Protein AF-0000000077439573 (afdb_homodimer)

Radius of gyration: 37.82 Å; Cα contacts (8 Å, |Δi|>4): 2396; chains: 2; bounding box: 110×99×120 Å

Structure (mmCIF, N/CA/C/O backbone):
data_AF-0000000077439573-model_v1
#
loop_
_entity.id
_entity.type
_entity.pdbx_description
1 polymer 'Pyruvate kinase'
#
loop_
_atom_site.group_PDB
_atom_site.id
_atom_site.type_symbol
_atom_site.label_atom_id
_atom_site.label_alt_id
_atom_site.label_comp_id
_atom_site.label_asym_id
_atom_site.label_entity_id
_atom_site.label_seq_id
_atom_site.pdbx_PDB_ins_code
_atom_site.Cartn_x
_atom_site.Cartn_y
_atom_site.Cartn_z
_atom_site.occupancy
_atom_site.B_iso_or_equiv
_atom_site.auth_seq_id
_atom_site.auth_comp_id
_atom_site.auth_asym_id
_atom_site.auth_atom_id
_atom_site.pdbx_PDB_model_num
ATOM 1 N N . MET A 1 1 ? 29.203 22.547 75.438 1 14.34 1 MET A N 1
ATOM 2 C CA . MET A 1 1 ? 29.078 21.984 76.75 1 14.34 1 MET A CA 1
ATOM 3 C C . MET A 1 1 ? 28.984 20.453 76.688 1 14.34 1 MET A C 1
ATOM 5 O O . MET A 1 1 ? 28.531 19.906 75.688 1 14.34 1 MET A O 1
ATOM 9 N N . ALA A 1 2 ? 29.172 19.672 77.875 1 13.87 2 ALA A N 1
ATOM 10 C CA . ALA A 1 2 ? 29.891 18.531 78.438 1 13.87 2 ALA A CA 1
ATOM 11 C C . ALA A 1 2 ? 29.062 17.266 78.375 1 13.87 2 ALA A C 1
ATOM 13 O O . ALA A 1 2 ? 29.625 16.156 78.312 1 13.87 2 ALA A O 1
ATOM 14 N N . ALA A 1 3 ? 27.812 17.141 78.438 1 13.88 3 ALA A N 1
ATOM 15 C CA . ALA A 1 3 ? 27.359 16.438 79.625 1 13.88 3 ALA A CA 1
ATOM 16 C C . ALA A 1 3 ? 27.406 14.922 79.438 1 13.88 3 ALA A C 1
ATOM 18 O O . ALA A 1 3 ? 27.344 14.445 78.312 1 13.88 3 ALA A O 1
ATOM 19 N N . SER A 1 4 ? 26.875 14.102 80.375 1 14.15 4 SER A N 1
ATOM 20 C CA . SER A 1 4 ? 27.188 12.969 81.25 1 14.15 4 SER A CA 1
ATOM 21 C C . SER A 1 4 ? 26.812 11.648 80.562 1 14.15 4 SER A C 1
ATOM 23 O O . SER A 1 4 ? 26.078 11.617 79.625 1 14.15 4 SER A O 1
ATOM 25 N N . THR A 1 5 ? 26.297 10.492 81.312 1 14.16 5 THR A N 1
ATOM 26 C CA . THR A 1 5 ? 26.875 9.32 82 1 14.16 5 THR A CA 1
ATOM 27 C C . THR A 1 5 ? 26.25 8.039 81.438 1 14.16 5 THR A C 1
ATOM 29 O O . THR A 1 5 ? 26.969 7.105 81.062 1 14.16 5 THR A O 1
ATOM 32 N N . GLU A 1 6 ? 25.047 7.449 81.938 1 14 6 GLU A N 1
ATOM 33 C CA . GLU A 1 6 ? 24.984 6.312 82.812 1 14 6 GLU A CA 1
ATOM 34 C C . GLU A 1 6 ? 24.781 5.004 82.062 1 14 6 GLU A C 1
ATOM 36 O O . GLU A 1 6 ? 24.281 5.004 80.938 1 14 6 GLU A O 1
ATOM 41 N N . ILE A 1 7 ? 24.766 3.643 82.812 1 14.16 7 ILE A N 1
ATOM 42 C CA . ILE A 1 7 ? 25.359 2.33 83 1 14.16 7 ILE A CA 1
ATOM 43 C C . ILE A 1 7 ? 24.406 1.241 82.562 1 14.16 7 ILE A C 1
ATOM 45 O O . ILE A 1 7 ? 24.812 0.285 81.875 1 14.16 7 ILE A O 1
ATOM 49 N N . ALA A 1 8 ? 23.016 1.072 82.75 1 13.8 8 ALA A N 1
ATOM 50 C CA . ALA A 1 8 ? 22.547 0.055 83.688 1 13.8 8 ALA A CA 1
ATOM 51 C C . ALA A 1 8 ? 22.469 -1.312 83 1 13.8 8 ALA A C 1
ATOM 53 O O . ALA A 1 8 ? 22.281 -1.399 81.812 1 13.8 8 ALA A O 1
ATOM 54 N N . GLY A 1 9 ? 22.219 -2.471 83.875 1 14.18 9 GLY A N 1
ATOM 55 C CA . GLY A 1 9 ? 22.609 -3.805 84.312 1 14.18 9 GLY A CA 1
ATOM 56 C C . GLY A 1 9 ? 21.828 -4.906 83.625 1 14.18 9 GLY A C 1
ATOM 57 O O . GLY A 1 9 ? 22.438 -5.832 83.062 1 14.18 9 GLY A O 1
ATOM 58 N N . LEU A 1 10 ? 20.531 -5.422 84.062 1 14.32 10 LEU A N 1
ATOM 59 C CA . LEU A 1 10 ? 20.312 -6.578 84.875 1 14.32 10 LEU A CA 1
ATOM 60 C C . LEU A 1 10 ? 19.922 -7.805 84.062 1 14.32 10 LEU A C 1
ATOM 62 O O . LEU A 1 10 ? 19.719 -7.711 82.875 1 14.32 10 LEU A O 1
ATOM 66 N N . LEU A 1 11 ? 18.656 -8.523 84.438 1 14.15 11 LEU A N 1
ATOM 67 C CA . LEU A 1 11 ? 18.375 -9.727 85.188 1 14.15 11 LEU A CA 1
ATOM 68 C C . LEU A 1 11 ? 18.094 -10.914 84.25 1 14.15 11 LEU A C 1
ATOM 70 O O . LEU A 1 11 ? 17.859 -10.727 83.062 1 14.15 11 LEU A O 1
ATOM 74 N N . SER A 1 12 ? 16.844 -11.766 84.5 1 14.12 12 SER A N 1
ATOM 75 C CA . SER A 1 12 ? 16.656 -13.031 85.188 1 14.12 12 SER A CA 1
ATOM 76 C C . SER A 1 12 ? 16.438 -14.18 84.188 1 14.12 12 SER A C 1
ATOM 78 O O . SER A 1 12 ? 16.125 -13.953 83.062 1 14.12 12 SER A O 1
ATOM 80 N N . PRO A 1 13 ? 15.492 -15.344 84.688 1 14.51 13 PRO A N 1
ATOM 81 C CA . PRO A 1 13 ? 15.648 -16.75 85.062 1 14.51 13 PRO A CA 1
ATOM 82 C C . PRO A 1 13 ? 15.039 -17.703 84 1 14.51 13 PRO A C 1
ATOM 84 O O . PRO A 1 13 ? 15.656 -18.703 83.625 1 14.51 13 PRO A O 1
ATOM 87 N N . ALA A 1 14 ? 13.703 -17.828 83.625 1 14.16 14 ALA A N 1
ATOM 88 C CA . ALA A 1 14 ? 12.891 -18.891 84.188 1 14.16 14 ALA A CA 1
ATOM 89 C C . ALA A 1 14 ? 13.047 -20.188 83.375 1 14.16 14 ALA A C 1
ATOM 91 O O . ALA A 1 14 ? 13.43 -20.156 82.188 1 14.16 14 ALA A O 1
ATOM 92 N N . PRO A 1 15 ? 11.977 -21.281 83.625 1 14.98 15 PRO A N 1
ATOM 93 C CA . PRO A 1 15 ? 12.07 -22.688 84.062 1 14.98 15 PRO A CA 1
ATOM 94 C C . PRO A 1 15 ? 11.953 -23.672 82.875 1 14.98 15 PRO A C 1
ATOM 96 O O . PRO A 1 15 ? 11.672 -23.25 81.75 1 14.98 15 PRO A O 1
ATOM 99 N N . PRO A 1 16 ? 10.828 -24.766 83 1 14.62 16 PRO A N 1
ATOM 100 C CA . PRO A 1 16 ? 10.898 -26.203 83.312 1 14.62 16 PRO A CA 1
ATOM 101 C C . PRO A 1 16 ? 10.641 -27.078 82.125 1 14.62 16 PRO A C 1
ATOM 103 O O . PRO A 1 16 ? 11.453 -27.969 81.812 1 14.62 16 PRO A O 1
ATOM 106 N N . LEU A 1 17 ? 9.219 -27.578 81.812 1 13.89 17 LEU A N 1
ATOM 107 C CA . LEU A 1 17 ? 8.648 -28.891 82.125 1 13.89 17 LEU A CA 1
ATOM 108 C C . LEU A 1 17 ? 8.695 -29.812 80.938 1 13.89 17 LEU A C 1
ATOM 110 O O . LEU A 1 17 ? 8.828 -29.344 79.812 1 13.89 17 LEU A O 1
ATOM 114 N N . ASP A 1 18 ? 7.531 -30.891 80.812 1 13.84 18 ASP A N 1
ATOM 115 C CA . ASP A 1 18 ? 7.484 -32.344 80.938 1 13.84 18 ASP A CA 1
ATOM 116 C C . ASP A 1 18 ? 7.219 -33.031 79.625 1 13.84 18 ASP A C 1
ATOM 118 O O . ASP A 1 18 ? 7.934 -33.938 79.25 1 13.84 18 ASP A O 1
ATOM 122 N N . ARG A 1 19 ? 5.875 -33.281 79.062 1 13.98 19 ARG A N 1
ATOM 123 C CA . ARG A 1 19 ? 5.117 -34.531 79.188 1 13.98 19 ARG A CA 1
ATOM 124 C C . ARG A 1 19 ? 5.359 -35.406 78 1 13.98 19 ARG A C 1
ATOM 126 O O . ARG A 1 19 ? 5.746 -34.938 76.938 1 13.98 19 ARG A O 1
ATOM 133 N N . THR A 1 20 ? 4.406 -36.719 77.812 1 13.93 20 THR A N 1
ATOM 134 C CA . THR A 1 20 ? 4.5 -38.156 77.688 1 13.93 20 THR A CA 1
ATOM 135 C C . THR A 1 20 ? 4.094 -38.562 76.25 1 13.93 20 THR A C 1
ATOM 137 O O . THR A 1 20 ? 4.812 -39.312 75.562 1 13.93 20 THR A O 1
ATOM 140 N N . ALA A 1 21 ? 2.699 -38.719 75.812 1 13.46 21 ALA A N 1
ATOM 141 C CA . ALA A 1 21 ? 2.057 -40.031 75.812 1 13.46 21 ALA A CA 1
ATOM 142 C C . ALA A 1 21 ? 2.258 -40.688 74.438 1 13.46 21 ALA A C 1
ATOM 144 O O . ALA A 1 21 ? 2.588 -40.031 73.438 1 13.46 21 ALA A O 1
ATOM 145 N N . PHE A 1 22 ? 1.058 -41.781 74 1 13.84 22 PHE A N 1
ATOM 146 C CA . PHE A 1 22 ? 0.924 -43.219 73.75 1 13.84 22 PHE A CA 1
ATOM 147 C C . PHE A 1 22 ? 0.701 -43.5 72.25 1 13.84 22 PHE A C 1
ATOM 149 O O . PHE A 1 22 ? 1.464 -44.25 71.688 1 13.84 22 PHE A O 1
ATOM 156 N N . ALA A 1 23 ? -0.757 -44.094 71.75 1 13.48 23 ALA A N 1
ATOM 157 C CA . ALA A 1 23 ? -1.099 -45.5 71.5 1 13.48 23 ALA A CA 1
ATOM 158 C C . ALA A 1 23 ? -1.087 -45.781 70 1 13.48 23 ALA A C 1
ATOM 160 O O . ALA A 1 23 ? -1.008 -44.875 69.188 1 13.48 23 ALA A O 1
ATOM 161 N N . SER A 1 24 ? -2.475 -46.531 69.375 1 13.65 24 SER A N 1
ATOM 162 C CA . SER A 1 24 ? -2.795 -47.906 69.062 1 13.65 24 SER A CA 1
ATOM 163 C C . SER A 1 24 ? -2.91 -48.094 67.5 1 13.65 24 SER A C 1
ATOM 165 O O . SER A 1 24 ? -3.006 -47.094 66.812 1 13.65 24 SER A O 1
ATOM 167 N N . SER A 1 25 ? -4.008 -49.219 67 1 13.92 25 SER A N 1
ATOM 168 C CA . SER A 1 25 ? -3.992 -50.562 66.375 1 13.92 25 SER A CA 1
ATOM 169 C C . SER A 1 25 ? -4.594 -50.531 65 1 13.92 25 SER A C 1
ATOM 171 O O . SER A 1 25 ? -3.998 -51.062 64 1 13.92 25 SER A O 1
ATOM 173 N N . ARG A 1 26 ? -6.043 -50.344 64.625 1 14.34 26 ARG A N 1
ATOM 174 C CA . ARG A 1 26 ? -6.953 -51.469 64.312 1 14.34 26 ARG A CA 1
ATOM 175 C C . ARG A 1 26 ? -6.945 -51.781 62.844 1 14.34 26 ARG A C 1
ATOM 177 O O . ARG A 1 26 ? -6.52 -50.969 62 1 14.34 26 ARG A O 1
ATOM 184 N N . HIS A 1 27 ? -8.336 -52.625 62.156 1 13.73 27 HIS A N 1
ATOM 185 C CA . HIS A 1 27 ? -8.734 -53.906 61.625 1 13.73 27 HIS A CA 1
ATOM 186 C C . HIS A 1 27 ? -9.109 -53.812 60.156 1 13.73 27 HIS A C 1
ATOM 188 O O . HIS A 1 27 ? -8.547 -54.5 59.312 1 13.73 27 HIS A O 1
ATOM 194 N N . ALA A 1 28 ? -10.672 -54.281 59.625 1 13.45 28 ALA A N 1
ATOM 195 C CA . ALA A 1 28 ? -11.266 -55.5 59.094 1 13.45 28 ALA A CA 1
ATOM 196 C C . ALA A 1 28 ? -11.609 -55.375 57.625 1 13.45 28 ALA A C 1
ATOM 198 O O . ALA A 1 28 ? -11.625 -54.281 57.062 1 13.45 28 ALA A O 1
ATOM 199 N N . SER A 1 29 ? -13.133 -55.844 57.062 1 13.55 29 SER A N 1
ATOM 200 C CA . SER A 1 29 ? -13.695 -57.062 56.438 1 13.55 29 SER A CA 1
ATOM 201 C C . SER A 1 29 ? -14.227 -56.75 55.062 1 13.55 29 SER A C 1
ATOM 203 O O . SER A 1 29 ? -13.773 -57.312 54.062 1 13.55 29 SER A O 1
ATOM 205 N N . ARG A 1 30 ? -15.852 -57 54.562 1 14 30 ARG A N 1
ATOM 206 C CA . ARG A 1 30 ? -16.578 -58.125 53.969 1 14 30 ARG A CA 1
ATOM 207 C C . ARG A 1 30 ? -17.078 -57.75 52.562 1 14 30 ARG A C 1
ATOM 209 O O . ARG A 1 30 ? -16.797 -58.469 51.594 1 14 30 ARG A O 1
ATOM 216 N N . LEU A 1 31 ? -18.719 -57.562 52.156 1 13.57 31 LEU A N 1
ATOM 217 C CA . LEU A 1 31 ? -19.719 -58.469 51.625 1 13.57 31 LEU A CA 1
ATOM 218 C C . LEU A 1 31 ? -20.078 -58.125 50.188 1 13.57 31 LEU A C 1
ATOM 220 O O . LEU A 1 31 ? -19.844 -57 49.75 1 13.57 31 LEU A O 1
ATOM 224 N N . ILE A 1 32 ? -21.578 -58.562 49.469 1 14.79 32 ILE A N 1
ATOM 225 C CA . ILE A 1 32 ? -22.172 -59.531 48.594 1 14.79 32 ILE A CA 1
ATOM 226 C C . ILE A 1 32 ? -22.859 -58.844 47.406 1 14.79 32 ILE A C 1
ATOM 228 O O . ILE A 1 32 ? -22.578 -59.188 46.25 1 14.79 32 ILE A O 1
ATOM 232 N N . SER A 1 33 ? -24.359 -58.5 47.188 1 13.67 33 SER A N 1
ATOM 233 C CA . SER A 1 33 ? -25.438 -59.25 46.562 1 13.67 33 SER A CA 1
ATOM 234 C C . SER A 1 33 ? -25.844 -58.625 45.219 1 13.67 33 SER A C 1
ATOM 236 O O . SER A 1 33 ? -25.438 -57.5 44.906 1 13.67 33 SER A O 1
ATOM 238 N N . THR A 1 34 ? -27.375 -58.344 44.781 1 14.25 34 THR A N 1
ATOM 239 C CA . THR A 1 34 ? -28.438 -59.031 44.031 1 14.25 34 THR A CA 1
ATOM 240 C C . THR A 1 34 ? -28.828 -58.25 42.781 1 14.25 34 THR A C 1
ATOM 242 O O . THR A 1 34 ? -28.781 -58.75 41.688 1 14.25 34 THR A O 1
ATOM 245 N N . ALA A 1 35 ? -30.297 -57.656 42.469 1 14.38 35 ALA A N 1
ATOM 246 C CA . ALA A 1 35 ? -31.484 -58.125 41.719 1 14.38 35 ALA A CA 1
ATOM 247 C C . ALA A 1 35 ? -31.703 -57.25 40.469 1 14.38 35 ALA A C 1
ATOM 249 O O . ALA A 1 35 ? -31.156 -56.156 40.375 1 14.38 35 ALA A O 1
ATOM 250 N N . GLY A 1 36 ? -33.062 -57.219 39.688 1 15.12 36 GLY A N 1
ATOM 251 C CA . GLY A 1 36 ? -33.75 -57.656 38.5 1 15.12 36 GLY A CA 1
ATOM 252 C C . GLY A 1 36 ? -34.188 -56.469 37.625 1 15.12 36 GLY A C 1
ATOM 253 O O . GLY A 1 36 ? -33.906 -56.438 36.438 1 15.12 36 GLY A O 1
ATOM 254 N N . ARG A 1 37 ? -35.312 -55.531 37.906 1 14.12 37 ARG A N 1
ATOM 255 C CA . ARG A 1 37 ? -36.625 -55.5 37.25 1 14.12 37 ARG A CA 1
ATOM 256 C C . ARG A 1 37 ? -36.594 -54.5 36.094 1 14.12 37 ARG A C 1
ATOM 258 O O . ARG A 1 37 ? -35.719 -53.656 36 1 14.12 37 ARG A O 1
ATOM 265 N N . ARG A 1 38 ? -37.969 -53.844 35.594 1 15.3 38 ARG A N 1
ATOM 266 C CA . ARG A 1 38 ? -38.969 -53.812 34.531 1 15.3 38 ARG A CA 1
ATOM 267 C C . ARG A 1 38 ? -38.938 -52.469 33.812 1 15.3 38 ARG A C 1
ATOM 269 O O . ARG A 1 38 ? -38.594 -51.469 34.375 1 15.3 38 ARG A O 1
ATOM 276 N N . HIS A 1 39 ? -39.25 -52.344 32.375 1 15.7 39 HIS A N 1
ATOM 277 C CA . HIS A 1 39 ? -39.062 -51.594 31.141 1 15.7 39 HIS A CA 1
ATOM 278 C C . HIS A 1 39 ? -40.125 -50.531 30.969 1 15.7 39 HIS A C 1
ATOM 280 O O . HIS A 1 39 ? -40.188 -49.844 29.938 1 15.7 39 HIS A O 1
ATOM 286 N N . ARG A 1 40 ? -40.906 -50 31.969 1 14.1 40 ARG A N 1
ATOM 287 C CA . ARG A 1 40 ? -42.25 -49.5 31.641 1 14.1 40 ARG A CA 1
ATOM 288 C C . ARG A 1 40 ? -42.156 -48.344 30.656 1 14.1 40 ARG A C 1
ATOM 290 O O . ARG A 1 40 ? -41.125 -47.688 30.562 1 14.1 40 ARG A O 1
ATOM 297 N N . ALA A 1 41 ? -43.5 -47.688 30.219 1 15.34 41 ALA A N 1
ATOM 298 C CA . ALA A 1 41 ? -44.469 -47.312 29.172 1 15.34 41 ALA A CA 1
ATOM 299 C C . ALA A 1 41 ? -44.5 -45.781 28.984 1 15.34 41 ALA A C 1
ATOM 301 O O . ALA A 1 41 ? -45.156 -45.281 28.062 1 15.34 41 ALA A O 1
ATOM 302 N N . MET A 1 42 ? -43.562 -44.812 29.141 1 13.91 42 MET A N 1
ATOM 303 C CA . MET A 1 42 ? -44.031 -43.469 29.422 1 13.91 42 MET A CA 1
ATOM 304 C C . MET A 1 42 ? -44.625 -42.812 28.188 1 13.91 42 MET A C 1
ATOM 306 O O . MET A 1 42 ? -43.969 -42.719 27.156 1 13.91 42 MET A O 1
ATOM 310 N N . ARG A 1 43 ? -45.969 -42.469 28.078 1 14.91 43 ARG A N 1
ATOM 311 C CA . ARG A 1 43 ? -47.031 -42.031 27.172 1 14.91 43 ARG A CA 1
ATOM 312 C C . ARG A 1 43 ? -46.969 -40.531 26.891 1 14.91 43 ARG A C 1
ATOM 314 O O . ARG A 1 43 ? -47.562 -40.031 25.938 1 14.91 43 ARG A O 1
ATOM 321 N N . SER A 1 44 ? -46.25 -39.594 27.516 1 14.47 44 SER A N 1
ATOM 322 C CA . SER A 1 44 ? -46.969 -38.312 27.766 1 14.47 44 SER A CA 1
ATOM 323 C C . SER A 1 44 ? -47.344 -37.656 26.453 1 14.47 44 SER A C 1
ATOM 325 O O . SER A 1 44 ? -46.719 -37.875 25.422 1 14.47 44 SER A O 1
ATOM 327 N N . LEU A 1 45 ? -48.312 -36.625 26.609 1 15.17 45 LEU A N 1
ATOM 328 C CA . LEU A 1 45 ? -49.469 -35.844 26.141 1 15.17 45 LEU A CA 1
ATOM 329 C C . LEU A 1 45 ? -49.031 -34.781 25.156 1 15.17 45 LEU A C 1
ATOM 331 O O . LEU A 1 45 ? -47.906 -34.312 25.188 1 15.17 45 LEU A O 1
ATOM 335 N N . ALA A 1 46 ? -49.969 -34.188 24.188 1 16.27 46 ALA A N 1
ATOM 336 C CA . ALA A 1 46 ? -50.406 -33.719 22.875 1 16.27 46 ALA A CA 1
ATOM 337 C C . ALA A 1 46 ? -50.312 -32.188 22.797 1 16.27 46 ALA A C 1
ATOM 339 O O . ALA A 1 46 ? -49.969 -31.641 21.734 1 16.27 46 ALA A O 1
ATOM 340 N N . GLY A 1 47 ? -50.5 -31.234 23.891 1 15.97 47 GLY A N 1
ATOM 341 C CA . GLY A 1 47 ? -51.438 -30.172 23.656 1 15.97 47 GLY A CA 1
ATOM 342 C C . GLY A 1 47 ? -50.906 -29.094 22.719 1 15.97 47 GLY A C 1
ATOM 343 O O . GLY A 1 47 ? -49.688 -28.969 22.547 1 15.97 47 GLY A O 1
ATOM 344 N N . GLY A 1 48 ? -51.812 -28.328 21.781 1 16.8 48 GLY A N 1
ATOM 345 C CA . GLY A 1 48 ? -52.125 -27.609 20.547 1 16.8 48 GLY A CA 1
ATOM 346 C C . GLY A 1 48 ? -51.844 -26.125 20.656 1 16.8 48 GLY A C 1
ATOM 347 O O . GLY A 1 48 ? -52.125 -25.375 19.703 1 16.8 48 GLY A O 1
ATOM 348 N N . PHE A 1 49 ? -50.906 -25.438 21.469 1 16.25 49 PHE A N 1
ATOM 349 C CA . PHE A 1 49 ? -51.156 -24.047 21.828 1 16.25 49 PHE A CA 1
ATOM 350 C C . PHE A 1 49 ? -51.156 -23.172 20.578 1 16.25 49 PHE A C 1
ATOM 352 O O . PHE A 1 49 ? -50.25 -23.25 19.75 1 16.25 49 PHE A O 1
ATOM 359 N N . VAL A 1 50 ? -52.344 -22.531 20.172 1 16.62 50 VAL A N 1
ATOM 360 C CA . VAL A 1 50 ? -53 -21.781 19.109 1 16.62 50 VAL A CA 1
ATOM 361 C C . VAL A 1 50 ? -52.469 -20.344 19.078 1 16.62 50 VAL A C 1
ATOM 363 O O . VAL A 1 50 ? -52.719 -19.562 20 1 16.62 50 VAL A O 1
ATOM 366 N N . VAL A 1 51 ? -51.188 -19.938 19.109 1 16.39 51 VAL A N 1
ATOM 367 C CA . VAL A 1 51 ? -50.844 -18.547 19.391 1 16.39 51 VAL A CA 1
ATOM 368 C C . VAL A 1 51 ? -51.406 -17.641 18.281 1 16.39 51 VAL A C 1
ATOM 370 O O . VAL A 1 51 ? -51.125 -17.875 17.094 1 16.39 51 VAL A O 1
ATOM 373 N N . ARG A 1 52 ? -52.469 -16.875 18.578 1 16.27 52 ARG A N 1
ATOM 374 C CA . ARG A 1 52 ? -53.375 -16 17.875 1 16.27 52 ARG A CA 1
ATOM 375 C C . ARG A 1 52 ? -52.656 -14.844 17.219 1 16.27 52 ARG A C 1
ATOM 377 O O . ARG A 1 52 ? -51.594 -14.398 17.703 1 16.27 52 ARG A O 1
ATOM 384 N N . ALA A 1 53 ? -53 -14.414 15.906 1 17.56 53 ALA A N 1
ATOM 385 C CA . ALA A 1 53 ? -52.719 -13.617 14.719 1 17.56 53 ALA A CA 1
ATOM 386 C C . ALA A 1 53 ? -52.969 -12.133 14.984 1 17.56 53 ALA A C 1
ATOM 388 O O . ALA A 1 53 ? -54.094 -11.695 15.133 1 17.56 53 ALA A O 1
ATOM 389 N N . VAL A 1 54 ? -52.375 -11.492 16.141 1 16.61 54 VAL A N 1
ATOM 390 C CA . VAL A 1 54 ? -52.969 -10.203 16.438 1 16.61 54 VAL A CA 1
ATOM 391 C C . VAL A 1 54 ? -52.812 -9.258 15.25 1 16.61 54 VAL A C 1
ATOM 393 O O . VAL A 1 54 ? -51.75 -9.219 14.625 1 16.61 54 VAL A O 1
ATOM 396 N N . LYS A 1 55 ? -53.938 -8.594 14.773 1 18.11 55 LYS A N 1
ATOM 397 C CA . LYS A 1 55 ? -54.469 -7.762 13.695 1 18.11 55 LYS A CA 1
ATOM 398 C C . LYS A 1 55 ? -53.844 -6.371 13.727 1 18.11 55 LYS A C 1
ATOM 400 O O . LYS A 1 55 ? -54.062 -5.605 14.672 1 18.11 55 LYS A O 1
ATOM 405 N N . VAL A 1 56 ? -52.469 -6.164 13.484 1 17.78 56 VAL A N 1
ATOM 406 C CA . VAL A 1 56 ? -51.875 -4.832 13.617 1 17.78 56 VAL A CA 1
ATOM 407 C C . VAL A 1 56 ? -52.594 -3.859 12.68 1 17.78 56 VAL A C 1
ATOM 409 O O . VAL A 1 56 ? -52.656 -4.082 11.469 1 17.78 56 VAL A O 1
ATOM 412 N N . THR A 1 57 ? -53.562 -3.104 13.148 1 17.16 57 THR A N 1
ATOM 413 C CA . THR A 1 57 ? -54.469 -2.158 12.531 1 17.16 57 THR A CA 1
ATOM 414 C C . THR A 1 57 ? -53.719 -1.036 11.828 1 17.16 57 THR A C 1
ATOM 416 O O . THR A 1 57 ? -52.688 -0.579 12.328 1 17.16 57 THR A O 1
ATOM 419 N N . GLN A 1 58 ? -54.031 -0.682 10.484 1 18.31 58 GLN A N 1
ATOM 420 C CA . GLN A 1 58 ? -53.688 0.063 9.281 1 18.31 58 GLN A CA 1
ATOM 421 C C . GLN A 1 58 ? -53.906 1.562 9.477 1 18.31 58 GLN A C 1
ATOM 423 O O . GLN A 1 58 ? -53.781 2.338 8.523 1 18.31 58 GLN A O 1
ATOM 428 N N . THR A 1 59 ? -53.75 2.176 10.688 1 17.92 59 THR A N 1
ATOM 429 C CA . THR A 1 59 ? -54.469 3.451 10.641 1 17.92 59 THR A CA 1
ATOM 430 C C . THR A 1 59 ? -53.812 4.395 9.633 1 17.92 59 THR A C 1
ATOM 432 O O . THR A 1 59 ? -52.594 4.426 9.508 1 17.92 59 THR A O 1
ATOM 435 N N . ASN A 1 60 ? -54.625 5.109 8.695 1 18.44 60 ASN A N 1
ATOM 436 C CA . ASN A 1 60 ? -54.656 5.867 7.445 1 18.44 60 ASN A CA 1
ATOM 437 C C . ASN A 1 60 ? -54.125 7.289 7.637 1 18.44 60 ASN A C 1
ATOM 439 O O . ASN A 1 60 ? -54.344 8.156 6.789 1 18.44 60 ASN A O 1
ATOM 443 N N . VAL A 1 61 ? -53.281 7.668 8.633 1 19.16 61 VAL A N 1
ATOM 444 C CA . VAL A 1 61 ? -53.375 9.109 8.852 1 19.16 61 VAL A CA 1
ATOM 445 C C . VAL A 1 61 ? -52.844 9.844 7.617 1 19.16 61 VAL A C 1
ATOM 447 O O . VAL A 1 61 ? -51.938 9.383 6.941 1 19.16 61 VAL A O 1
ATOM 450 N N . GLY A 1 62 ? -53.594 10.789 7.062 1 19.02 62 GLY A N 1
ATOM 451 C CA . GLY A 1 62 ? -53.719 11.703 5.938 1 19.02 62 GLY A CA 1
ATOM 452 C C . GLY A 1 62 ? -52.562 12.68 5.828 1 19.02 62 GLY A C 1
ATOM 453 O O . GLY A 1 62 ? -52.469 13.609 6.633 1 19.02 62 GLY A O 1
ATOM 454 N N . VAL A 1 63 ? -51.25 12.164 5.754 1 17.95 63 VAL A N 1
ATOM 455 C CA . VAL A 1 63 ? -50.156 13.117 5.832 1 17.95 63 VAL A CA 1
ATOM 456 C C . VAL A 1 63 ? -50.219 14.086 4.652 1 17.95 63 VAL A C 1
ATOM 458 O O . VAL A 1 63 ? -50.375 13.664 3.504 1 17.95 63 VAL A O 1
ATOM 461 N N . ASP A 1 64 ? -50.625 15.289 4.879 1 18.22 64 ASP A N 1
ATOM 462 C CA . ASP A 1 64 ? -50.719 16.438 3.977 1 18.22 64 ASP A CA 1
ATOM 463 C C . ASP A 1 64 ? -49.375 16.719 3.309 1 18.22 64 ASP A C 1
ATOM 465 O O . ASP A 1 64 ? -48.312 16.625 3.951 1 18.22 64 ASP A O 1
ATOM 469 N N . ALA A 1 65 ? -49.281 16.859 1.925 1 20.44 65 ALA A N 1
ATOM 470 C CA . ALA A 1 65 ? -48.375 16.844 0.783 1 20.44 65 ALA A CA 1
ATOM 471 C C . ALA A 1 65 ? -47.469 18.078 0.795 1 20.44 65 ALA A C 1
ATOM 473 O O . ALA A 1 65 ? -46.812 18.375 -0.203 1 20.44 65 ALA A O 1
ATOM 474 N N . GLN A 1 66 ? -47.281 18.812 1.913 1 19.23 66 GLN A N 1
ATOM 475 C CA . GLN A 1 66 ? -46.719 20.094 1.47 1 19.23 66 GLN A CA 1
ATOM 476 C C . GLN A 1 66 ? -45.375 19.906 0.804 1 19.23 66 GLN A C 1
ATOM 478 O O . GLN A 1 66 ? -44.625 19 1.159 1 19.23 66 GLN A O 1
ATOM 483 N N . THR A 1 67 ? -45.031 20.609 -0.391 1 20.95 67 THR A N 1
ATOM 484 C CA . THR A 1 67 ? -44.219 20.594 -1.598 1 20.95 67 THR A CA 1
ATOM 485 C C . THR A 1 67 ? -42.719 20.781 -1.253 1 20.95 67 THR A C 1
ATOM 487 O O . THR A 1 67 ? -41.875 20.812 -2.145 1 20.95 67 THR A O 1
ATOM 490 N N . GLY A 1 68 ? -42.344 21.078 0.055 1 19.48 68 GLY A N 1
ATOM 491 C CA . GLY A 1 68 ? -41.062 21.766 0.069 1 19.48 68 GLY A CA 1
ATOM 492 C C . GLY A 1 68 ? -39.938 20.922 -0.483 1 19.48 68 GLY A C 1
ATOM 493 O O . GLY A 1 68 ? -40.031 19.688 -0.547 1 19.48 68 GLY A O 1
ATOM 494 N N . ASN A 1 69 ? -38.938 21.484 -1.338 1 22.62 69 ASN A N 1
ATOM 495 C CA . ASN A 1 69 ? -37.875 20.984 -2.199 1 22.62 69 ASN A CA 1
ATOM 496 C C . ASN A 1 69 ? -36.938 20.047 -1.441 1 22.62 69 ASN A C 1
ATOM 498 O O . ASN A 1 69 ? -36 20.5 -0.802 1 22.62 69 ASN A O 1
ATOM 502 N N . GLY A 1 70 ? -37.5 19.078 -0.677 1 20.78 70 GLY A N 1
ATOM 503 C CA . GLY A 1 70 ? -36.906 18.281 0.367 1 20.78 70 GLY A CA 1
ATOM 504 C C . GLY A 1 70 ? -35.844 17.312 -0.161 1 20.78 70 GLY A C 1
ATOM 505 O O . GLY A 1 70 ? -36.062 16.656 -1.186 1 20.78 70 GLY A O 1
ATOM 506 N N . TYR A 1 71 ? -34.5 17.719 0.089 1 21.95 71 TYR A N 1
ATOM 507 C CA . TYR A 1 71 ? -33.344 16.891 -0.201 1 21.95 71 TYR A CA 1
ATOM 508 C C . TYR A 1 71 ? -33.562 15.453 0.256 1 21.95 71 TYR A C 1
ATOM 510 O O . TYR A 1 71 ? -33.75 15.195 1.447 1 21.95 71 TYR A O 1
ATOM 518 N N . VAL A 1 72 ? -34.281 14.672 -0.557 1 23.75 72 VAL A N 1
ATOM 519 C CA . VAL A 1 72 ? -34.625 13.297 -0.226 1 23.75 72 VAL A CA 1
ATOM 520 C C . VAL A 1 72 ? -33.375 12.492 0.078 1 23.75 72 VAL A C 1
ATOM 522 O O . VAL A 1 72 ? -32.5 12.336 -0.785 1 23.75 72 VAL A O 1
ATOM 525 N N . PRO A 1 73 ? -32.969 12.438 1.385 1 23.39 73 PRO A N 1
ATOM 526 C CA . PRO A 1 73 ? -31.844 11.578 1.767 1 23.39 73 PRO A CA 1
ATOM 527 C C . PRO A 1 73 ? -32 10.148 1.248 1 23.39 73 PRO A C 1
ATOM 529 O O . PRO A 1 73 ? -33.094 9.602 1.238 1 23.39 73 PRO A O 1
ATOM 532 N N . SER A 1 74 ? -31.266 9.867 0.239 1 22.62 74 SER A N 1
ATOM 533 C CA . SER A 1 74 ? -31.453 8.555 -0.372 1 22.62 74 SER A CA 1
ATOM 534 C C . SER A 1 74 ? -31.562 7.465 0.686 1 22.62 74 SER A C 1
ATOM 536 O O . SER A 1 74 ? -30.781 7.434 1.637 1 22.62 74 SER A O 1
ATOM 538 N N . PRO A 1 75 ? -32.719 6.844 0.896 1 23.69 75 PRO A N 1
ATOM 539 C CA . PRO A 1 75 ? -33.188 5.898 1.92 1 23.69 75 PRO A CA 1
ATOM 540 C C . PRO A 1 75 ? -32.25 4.719 2.1 1 23.69 75 PRO A C 1
ATOM 542 O O . PRO A 1 75 ? -32.25 4.062 3.145 1 23.69 75 PRO A O 1
ATOM 545 N N . ASP A 1 76 ? -31.719 4.246 0.946 1 24.2 76 ASP A N 1
ATOM 546 C CA . ASP A 1 76 ? -31.297 2.85 1.024 1 24.2 76 ASP A CA 1
ATOM 547 C C . ASP A 1 76 ? -30.062 2.699 1.909 1 24.2 76 ASP A C 1
ATOM 549 O O . ASP A 1 76 ? -29.422 1.646 1.917 1 24.2 76 ASP A O 1
ATOM 553 N N . GLN A 1 77 ? -29.484 3.742 2.549 1 24.11 77 GLN A N 1
ATOM 554 C CA . GLN A 1 77 ? -28.328 3.625 3.434 1 24.11 77 GLN A CA 1
ATOM 555 C C . GLN A 1 77 ? -28.656 2.783 4.66 1 24.11 77 GLN A C 1
ATOM 557 O O . GLN A 1 77 ? -27.812 2.607 5.547 1 24.11 77 GLN A O 1
ATOM 562 N N . GLU A 1 78 ? -29.922 2.33 4.883 1 24.61 78 GLU A N 1
ATOM 563 C CA . GLU A 1 78 ? -30.312 1.824 6.195 1 24.61 78 GLU A CA 1
ATOM 564 C C . GLU A 1 78 ? -29.812 0.403 6.414 1 24.61 78 GLU A C 1
ATOM 566 O O . GLU A 1 78 ? -29.438 0.033 7.531 1 24.61 78 GLU A O 1
ATOM 571 N N . MET A 1 79 ? -30.031 -0.562 5.488 1 23.88 79 MET A N 1
ATOM 572 C CA . MET A 1 79 ? -30.188 -1.951 5.91 1 23.88 79 MET A CA 1
ATOM 573 C C . MET A 1 79 ? -28.828 -2.566 6.258 1 23.88 79 MET A C 1
ATOM 575 O O . MET A 1 79 ? -28.766 -3.555 6.988 1 23.88 79 MET A O 1
ATOM 579 N N . LEU A 1 80 ? -27.844 -2.385 5.418 1 24.11 80 LEU A N 1
ATOM 580 C CA . LEU A 1 80 ? -26.688 -3.232 5.707 1 24.11 80 LEU A CA 1
ATOM 581 C C . LEU A 1 80 ? -26.031 -2.838 7.027 1 24.11 80 LEU A C 1
ATOM 583 O O . LEU A 1 80 ? -24.906 -3.244 7.316 1 24.11 80 LEU A O 1
ATOM 587 N N . ASP A 1 81 ? -26.703 -2.025 7.859 1 25.62 81 ASP A N 1
ATOM 588 C CA . ASP A 1 81 ? -26.281 -1.458 9.141 1 25.62 81 ASP A CA 1
ATOM 589 C C . ASP A 1 81 ? -26.109 -2.549 10.188 1 25.62 81 ASP A C 1
ATOM 591 O O . ASP A 1 81 ? -25.656 -2.277 11.305 1 25.62 81 ASP A O 1
ATOM 595 N N . SER A 1 82 ? -26.906 -3.705 10.141 1 25.12 82 SER A N 1
ATOM 596 C CA . SER A 1 82 ? -27.234 -4.391 11.383 1 25.12 82 SER A CA 1
ATOM 597 C C . SER A 1 82 ? -26.016 -5.086 11.977 1 25.12 82 SER A C 1
ATOM 599 O O . SER A 1 82 ? -25.844 -5.113 13.195 1 25.12 82 SER A O 1
ATOM 601 N N . SER A 1 83 ? -25.484 -6.223 11.352 1 25.41 83 SER A N 1
ATOM 602 C CA . SER A 1 83 ? -24.984 -7.266 12.242 1 25.41 83 SER A CA 1
ATOM 603 C C . SER A 1 83 ? -23.703 -6.832 12.938 1 25.41 83 SER A C 1
ATOM 605 O O . SER A 1 83 ? -23.219 -7.512 13.844 1 25.41 83 SER A O 1
ATOM 607 N N . LEU A 1 84 ? -22.656 -6.418 12.203 1 27.38 84 LEU A N 1
ATOM 608 C CA . LEU A 1 84 ? -21.484 -6.184 13.031 1 27.38 84 LEU A CA 1
ATOM 609 C C . LEU A 1 84 ? -21.719 -5.043 14.016 1 27.38 84 LEU A C 1
ATOM 611 O O . LEU A 1 84 ? -22.203 -3.971 13.617 1 27.38 84 LEU A O 1
ATOM 615 N N . GLY A 1 85 ? -22.141 -5.305 15.219 1 27.67 85 GLY A N 1
ATOM 616 C CA . GLY A 1 85 ? -22.344 -4.402 16.344 1 27.67 85 GLY A CA 1
ATOM 617 C C . GLY A 1 85 ? -21.484 -3.16 16.281 1 27.67 85 GLY A C 1
ATOM 618 O O . GLY A 1 85 ? -20.531 -3.012 17.062 1 27.67 85 GLY A O 1
ATOM 619 N N . LEU A 1 86 ? -21.031 -2.785 15.156 1 30.56 86 LEU A N 1
ATOM 620 C CA . LEU A 1 86 ? -20.344 -1.506 15.258 1 30.56 86 LEU A CA 1
ATOM 621 C C . LEU A 1 86 ? -21.156 -0.506 16.062 1 30.56 86 LEU A C 1
ATOM 623 O O . LEU A 1 86 ? -22.328 -0.27 15.766 1 30.56 86 LEU A O 1
ATOM 627 N N . GLN A 1 87 ? -20.781 -0.355 17.281 1 31.19 87 GLN A N 1
ATOM 628 C CA . GLN A 1 87 ? -21.25 0.714 18.156 1 31.19 87 GLN A CA 1
ATOM 629 C C . GLN A 1 87 ? -21.484 2.006 17.375 1 31.19 87 GLN A C 1
ATOM 631 O O . GLN A 1 87 ? -20.781 2.27 16.391 1 31.19 87 GLN A O 1
ATOM 636 N N . SER A 1 88 ? -22.641 2.588 17.312 1 34.31 88 SER A N 1
ATOM 637 C CA . SER A 1 88 ? -23.25 3.832 16.859 1 34.31 88 SER A CA 1
ATOM 638 C C . SER A 1 88 ? -22.297 5.004 16.984 1 34.31 88 SER A C 1
ATOM 640 O O . SER A 1 88 ? -22.672 6.16 16.797 1 34.31 88 SER A O 1
ATOM 642 N N . GLY A 1 89 ? -21.203 5.039 17.797 1 38.53 89 GLY A N 1
ATOM 643 C CA . GLY A 1 89 ? -20.672 6.387 17.906 1 38.53 89 GLY A CA 1
ATOM 644 C C . GLY A 1 89 ? -20.234 6.953 16.562 1 38.53 89 GLY A C 1
ATOM 645 O O . GLY A 1 89 ? -20.016 6.207 15.609 1 38.53 89 GLY A O 1
ATOM 646 N N . THR A 1 90 ? -20.578 8.164 16.125 1 47.81 90 THR A N 1
ATOM 647 C CA . THR A 1 90 ? -20.219 8.992 14.977 1 47.81 90 THR A CA 1
ATOM 648 C C . THR A 1 90 ? -18.781 8.75 14.555 1 47.81 90 THR A C 1
ATOM 650 O O . THR A 1 90 ? -17.844 9.094 15.297 1 47.81 90 THR A O 1
ATOM 653 N N . ALA A 1 91 ? -18.469 7.805 13.844 1 62.19 91 ALA A N 1
ATOM 654 C CA . ALA A 1 91 ? -17.141 7.422 13.359 1 62.19 91 ALA A CA 1
ATOM 655 C C . ALA A 1 91 ? -16.469 8.578 12.633 1 62.19 91 ALA A C 1
ATOM 657 O O . ALA A 1 91 ? -17.031 9.117 11.664 1 62.19 91 ALA A O 1
ATOM 658 N N . TRP A 1 92 ? -15.688 9.391 13.273 1 85.5 92 TRP A N 1
ATOM 659 C CA . TRP A 1 92 ? -14.891 10.484 12.742 1 85.5 92 TRP A CA 1
ATOM 660 C C . TRP A 1 92 ? -13.516 10 12.305 1 85.5 92 TRP A C 1
ATOM 662 O O . TRP A 1 92 ? -12.898 9.172 12.977 1 85.5 92 TRP A O 1
ATOM 672 N N . ARG A 1 93 ? -13.188 10.539 11.141 1 94.44 93 ARG A N 1
ATOM 673 C CA . ARG A 1 93 ? -11.852 10.211 10.656 1 94.44 93 ARG A CA 1
ATOM 674 C C . ARG A 1 93 ? -10.773 10.805 11.562 1 94.44 93 ARG A C 1
ATOM 676 O O . ARG A 1 93 ? -10.844 11.984 11.914 1 94.44 93 ARG A O 1
ATOM 683 N N . LYS A 1 94 ? -9.82 10.031 11.891 1 96.56 94 LYS A N 1
ATOM 684 C CA . LYS A 1 94 ? -8.758 10.484 12.781 1 96.56 94 LYS A CA 1
ATOM 685 C C . LYS A 1 94 ? -7.543 10.961 11.992 1 96.56 94 LYS A C 1
ATOM 687 O O . LYS A 1 94 ? -6.91 11.953 12.359 1 96.56 94 LYS A O 1
ATOM 692 N N . THR A 1 95 ? -7.137 10.273 10.93 1 98.12 95 THR A N 1
ATOM 693 C CA . THR A 1 95 ? -6.035 10.695 10.062 1 98.12 95 THR A CA 1
ATOM 694 C C . THR A 1 95 ? -6.367 12.016 9.375 1 98.12 95 THR A C 1
ATOM 696 O O . THR A 1 95 ? -7.449 12.164 8.805 1 98.12 95 THR A O 1
ATOM 699 N N . LYS A 1 96 ? -5.477 12.914 9.461 1 98.69 96 LYS A N 1
ATOM 700 C CA . LYS A 1 96 ? -5.723 14.234 8.898 1 98.69 96 LYS A CA 1
ATOM 701 C C . LYS A 1 96 ? -5.391 14.273 7.41 1 98.69 96 LYS A C 1
ATOM 703 O O . LYS A 1 96 ? -4.656 13.422 6.91 1 98.69 96 LYS A O 1
ATOM 708 N N . ILE A 1 97 ? -6.012 15.266 6.664 1 98.75 97 ILE A N 1
ATOM 709 C CA . ILE A 1 97 ? -5.762 15.414 5.234 1 98.75 97 ILE A CA 1
ATOM 710 C C . ILE A 1 97 ? -5.195 16.812 4.953 1 98.75 97 ILE A C 1
ATOM 712 O O . ILE A 1 97 ? -5.781 17.812 5.352 1 98.75 97 ILE A O 1
ATOM 716 N N . VAL A 1 98 ? -4.035 16.812 4.348 1 98.88 98 VAL A N 1
ATOM 717 C CA . VAL A 1 98 ? -3.422 18.047 3.865 1 98.88 98 VAL A CA 1
ATOM 718 C C . VAL A 1 98 ? -3.717 18.234 2.377 1 98.88 98 VAL A C 1
ATOM 720 O O . VAL A 1 98 ? -3.467 17.328 1.578 1 98.88 98 VAL A O 1
ATOM 723 N N . CYS A 1 99 ? -4.258 19.375 2.008 1 98.81 99 CYS A N 1
ATOM 724 C CA . CYS A 1 99 ? -4.543 19.656 0.606 1 98.81 99 CYS A CA 1
ATOM 725 C C . CYS A 1 99 ? -3.684 20.812 0.093 1 98.81 99 CYS A C 1
ATOM 727 O O . CYS A 1 99 ? -3.521 21.812 0.775 1 98.81 99 CYS A O 1
ATOM 729 N N . THR A 1 100 ? -3.166 20.641 -1.062 1 98.62 100 THR A N 1
ATOM 730 C CA . THR A 1 100 ? -2.438 21.719 -1.72 1 98.62 100 THR A CA 1
ATOM 731 C C . THR A 1 100 ? -3.391 22.609 -2.512 1 98.62 100 THR A C 1
ATOM 733 O O . THR A 1 100 ? -4.145 22.125 -3.357 1 98.62 100 THR A O 1
ATOM 736 N N . ILE A 1 101 ? -3.316 23.875 -2.197 1 98.69 101 ILE A N 1
ATOM 737 C CA . ILE A 1 101 ? -4.191 24.812 -2.895 1 98.69 101 ILE A CA 1
ATOM 738 C C . ILE A 1 101 ? -3.502 25.328 -4.16 1 98.69 101 ILE A C 1
ATOM 740 O O . ILE A 1 101 ? -2.33 25.703 -4.125 1 98.69 101 ILE A O 1
ATOM 744 N N . GLY A 1 102 ? -4.234 25.25 -5.254 1 97.62 102 GLY A N 1
ATOM 745 C CA . GLY A 1 102 ? -3.713 25.703 -6.535 1 97.62 102 GLY A CA 1
ATOM 746 C C . GLY A 1 102 ? -4.797 26.141 -7.5 1 97.62 102 GLY A C 1
ATOM 747 O O . GLY A 1 102 ? -5.891 26.516 -7.078 1 97.62 102 GLY A O 1
ATOM 748 N N . PRO A 1 103 ? -4.496 26.172 -8.75 1 96.44 103 PRO A N 1
ATOM 749 C CA . PRO A 1 103 ? -5.402 26.734 -9.75 1 96.44 103 PRO A CA 1
ATOM 750 C C . PRO A 1 103 ? -6.781 26.078 -9.734 1 96.44 103 PRO A C 1
ATOM 752 O O . PRO A 1 103 ? -7.789 26.75 -9.984 1 96.44 103 PRO A O 1
ATOM 755 N N . SER A 1 104 ? -6.883 24.875 -9.352 1 96.81 104 SER A N 1
ATOM 756 C CA . SER A 1 104 ? -8.156 24.156 -9.383 1 96.81 104 SER A CA 1
ATOM 757 C C . SER A 1 104 ? -8.961 24.406 -8.109 1 96.81 104 SER A C 1
ATOM 759 O O . SER A 1 104 ? -10.148 24.094 -8.047 1 96.81 104 SER A O 1
ATOM 761 N N . THR A 1 105 ? -8.297 25.047 -7.02 1 98.19 105 THR A N 1
ATOM 762 C CA . THR A 1 105 ? -8.984 25.047 -5.734 1 98.19 105 THR A CA 1
ATOM 763 C C . THR A 1 105 ? -8.773 26.375 -5.016 1 98.19 105 THR A C 1
ATOM 765 O O . THR A 1 105 ? -8.984 26.484 -3.807 1 98.19 105 THR A O 1
ATOM 768 N N . ASN A 1 106 ? -8.383 27.453 -5.688 1 97.31 106 ASN A N 1
ATOM 769 C CA . ASN A 1 106 ? -7.988 28.703 -5.039 1 97.31 106 ASN A CA 1
ATOM 770 C C . ASN A 1 106 ? -9.156 29.688 -4.941 1 97.31 106 ASN A C 1
ATOM 772 O O . A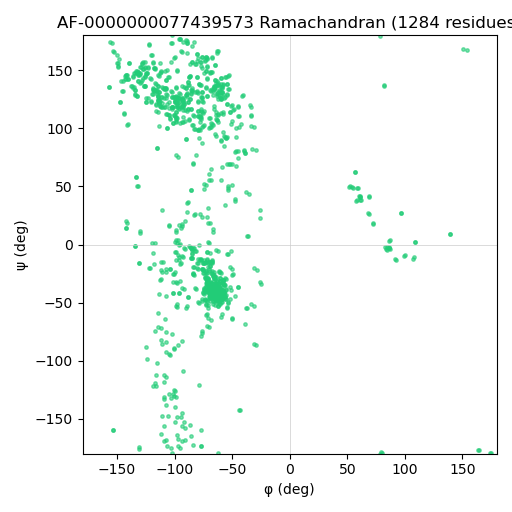SN A 1 106 ? -8.953 30.875 -4.703 1 97.31 106 ASN A O 1
ATOM 776 N N . THR A 1 107 ? -10.383 29.25 -5.152 1 97.81 107 THR A N 1
ATOM 777 C CA . THR A 1 107 ? -11.562 30.109 -4.996 1 97.81 107 THR A CA 1
ATOM 778 C C . THR A 1 107 ? -12.234 29.859 -3.645 1 97.81 107 THR A C 1
ATOM 780 O O . THR A 1 107 ? -12 28.828 -3.012 1 97.81 107 THR A O 1
ATOM 783 N N . ARG A 1 108 ? -13.039 30.812 -3.254 1 97.62 108 ARG A N 1
ATOM 784 C CA . ARG A 1 108 ? -13.781 30.703 -2 1 97.62 108 ARG A CA 1
ATOM 785 C C . ARG A 1 108 ? -14.625 29.438 -1.972 1 97.62 108 ARG A C 1
ATOM 787 O O . ARG A 1 108 ? -14.578 28.672 -1.002 1 97.62 108 ARG A O 1
ATOM 794 N N . GLU A 1 109 ? -15.297 29.203 -3 1 97.88 109 GLU A N 1
ATOM 795 C CA . GLU A 1 109 ? -16.188 28.062 -3.104 1 97.88 109 GLU A CA 1
ATOM 796 C C . GLU A 1 109 ? -15.414 26.75 -2.973 1 97.88 109 GLU A C 1
ATOM 798 O O . GLU A 1 109 ? -15.82 25.844 -2.236 1 97.88 109 GLU A O 1
ATOM 803 N N . MET A 1 110 ? -14.328 26.672 -3.623 1 98.19 110 MET A N 1
ATOM 804 C CA . MET A 1 110 ? -13.555 25.422 -3.643 1 98.19 110 MET A CA 1
ATOM 805 C C . MET A 1 110 ? -12.883 25.188 -2.293 1 98.19 110 MET A C 1
ATOM 807 O O . MET A 1 110 ? -12.805 24.047 -1.831 1 98.19 110 MET A O 1
ATOM 811 N N . ILE A 1 111 ? -12.383 26.203 -1.707 1 98.12 111 ILE A N 1
ATOM 812 C CA . ILE A 1 111 ? -11.75 26.062 -0.401 1 98.12 111 ILE A CA 1
ATOM 813 C C . ILE A 1 111 ? -12.773 25.578 0.623 1 98.12 111 ILE A C 1
ATOM 815 O O . ILE A 1 111 ? -12.469 24.703 1.448 1 98.12 111 ILE A O 1
ATOM 819 N N . TRP A 1 112 ? -13.977 26.109 0.521 1 96.94 112 TRP A N 1
ATOM 820 C CA . TRP A 1 112 ? -15.039 25.672 1.419 1 96.94 112 TRP A CA 1
ATOM 821 C C . TRP A 1 112 ? -15.406 24.219 1.159 1 96.94 112 TRP A C 1
ATOM 823 O O . TRP A 1 112 ? -15.586 23.438 2.1 1 96.94 112 TRP A O 1
ATOM 833 N N . LYS A 1 113 ? -15.445 23.875 -0.104 1 97.94 113 LYS A N 1
ATOM 834 C CA . LYS A 1 113 ? -15.758 22.5 -0.474 1 97.94 113 LYS A CA 1
ATOM 835 C C . LYS A 1 113 ? -14.68 21.531 0.016 1 97.94 113 LYS A C 1
ATOM 837 O O . LYS A 1 113 ? -14.977 20.422 0.448 1 97.94 113 LYS A O 1
ATOM 842 N N . LEU A 1 114 ? -13.43 21.938 -0.085 1 98.56 114 LEU A N 1
ATOM 843 C CA . LEU A 1 114 ? -12.328 21.125 0.419 1 98.56 114 LEU A CA 1
ATOM 844 C C . LEU A 1 114 ? -12.461 20.906 1.924 1 98.56 114 LEU A C 1
ATOM 846 O O . LEU A 1 114 ? -12.289 19.797 2.412 1 98.56 114 LEU A O 1
ATOM 850 N N . ALA A 1 115 ? -12.773 21.984 2.631 1 97.56 115 ALA A N 1
ATOM 851 C CA . ALA A 1 115 ? -12.93 21.922 4.082 1 97.56 115 ALA A CA 1
ATOM 852 C C . ALA A 1 115 ? -14.062 20.969 4.465 1 97.56 115 ALA A C 1
ATOM 854 O O . ALA A 1 115 ? -13.898 20.125 5.355 1 97.56 115 ALA A O 1
ATOM 855 N N . GLU A 1 116 ? -15.109 21.031 3.752 1 95.5 116 GLU A N 1
ATOM 856 C CA . GLU A 1 116 ? -16.281 20.188 4.031 1 95.5 116 GLU A CA 1
ATOM 857 C C . GLU A 1 116 ? -16 18.734 3.664 1 95.5 116 GLU A C 1
ATOM 859 O O . GLU A 1 116 ? -16.547 17.812 4.297 1 95.5 116 GLU A O 1
ATOM 864 N N . ALA A 1 117 ? -15.172 18.578 2.67 1 96.94 117 ALA A N 1
ATOM 865 C CA . ALA A 1 117 ? -14.852 17.219 2.213 1 96.94 117 ALA A CA 1
ATOM 866 C C . ALA A 1 117 ? -13.914 16.516 3.191 1 96.94 117 ALA A C 1
ATOM 868 O O . ALA A 1 117 ? -13.82 15.289 3.193 1 96.94 117 ALA A O 1
ATOM 869 N N . GLY A 1 118 ? -13.156 17.375 3.963 1 96.62 118 GLY A N 1
ATOM 870 C CA . GLY A 1 118 ? -12.352 16.719 4.988 1 96.62 118 GLY A CA 1
ATOM 871 C C . GLY A 1 118 ? -10.961 17.312 5.125 1 96.62 118 GLY A C 1
ATOM 872 O O . GLY A 1 118 ? -10.125 16.781 5.863 1 96.62 118 GLY A O 1
ATOM 873 N N . MET A 1 119 ? -10.656 18.406 4.504 1 98.56 119 MET A N 1
ATOM 874 C CA . MET A 1 119 ? -9.344 19.047 4.609 1 98.56 119 MET A CA 1
ATOM 875 C C . MET A 1 119 ? -9.102 19.547 6.023 1 98.56 119 MET A C 1
ATOM 877 O O . MET A 1 119 ? -9.984 20.188 6.621 1 98.56 119 MET A O 1
ATOM 881 N N . ASN A 1 120 ? -7.949 19.312 6.504 1 98.38 120 ASN A N 1
ATOM 882 C CA . ASN A 1 120 ? -7.57 19.781 7.828 1 98.38 120 ASN A CA 1
ATOM 883 C C . ASN A 1 120 ? -6.484 20.859 7.75 1 98.38 120 ASN A C 1
ATOM 885 O O . ASN A 1 120 ? -6.371 21.703 8.641 1 98.38 120 ASN A O 1
ATOM 889 N N . VAL A 1 121 ? -5.664 20.75 6.727 1 98.81 121 VAL A N 1
ATOM 890 C CA . VAL A 1 121 ? -4.555 21.672 6.535 1 98.81 121 VAL A CA 1
ATOM 891 C C . VAL A 1 121 ? -4.504 22.125 5.082 1 98.81 121 VAL A C 1
ATOM 893 O O . VAL A 1 121 ? -4.566 21.312 4.164 1 98.81 121 VAL A O 1
ATOM 896 N N . ALA A 1 122 ? -4.445 23.438 4.887 1 98.88 122 ALA A N 1
ATOM 897 C CA . ALA A 1 122 ? -4.23 24.016 3.562 1 98.88 122 ALA A CA 1
ATOM 898 C C . ALA A 1 122 ? -2.748 24.266 3.309 1 98.88 122 ALA A C 1
ATOM 900 O O . ALA A 1 122 ? -2.111 25.031 4.035 1 98.88 122 ALA A O 1
ATOM 901 N N . ARG A 1 123 ? -2.252 23.625 2.295 1 98.81 123 ARG A N 1
ATOM 902 C CA . ARG A 1 123 ? -0.842 23.75 1.945 1 98.81 123 ARG A CA 1
ATOM 903 C C . ARG A 1 123 ? -0.649 24.797 0.84 1 98.81 123 ARG A C 1
ATOM 905 O O . ARG A 1 123 ? -1.293 24.719 -0.208 1 98.81 123 ARG A O 1
ATOM 912 N N . LEU A 1 124 ? 0.238 25.75 1.157 1 98.69 124 LEU A N 1
ATOM 913 C CA . LEU A 1 124 ? 0.681 26.734 0.181 1 98.69 124 LEU A CA 1
ATOM 914 C C . LEU A 1 124 ? 2.031 26.344 -0.412 1 98.69 124 LEU A C 1
ATOM 916 O O . LEU A 1 124 ? 3.061 26.453 0.258 1 98.69 124 LEU A O 1
ATOM 920 N N . ASN A 1 125 ? 2.012 25.922 -1.644 1 97.06 125 ASN A N 1
ATOM 921 C CA . ASN A 1 125 ? 3.24 25.531 -2.33 1 97.06 125 ASN A CA 1
ATOM 922 C C . ASN A 1 125 ? 3.955 26.734 -2.926 1 97.06 125 ASN A C 1
ATOM 924 O O . ASN A 1 125 ? 3.549 27.25 -3.971 1 97.06 125 ASN A O 1
ATOM 928 N N . MET A 1 126 ? 5.113 27.109 -2.396 1 96.88 126 MET A N 1
ATOM 929 C CA . MET A 1 126 ? 5.789 28.359 -2.768 1 96.88 126 MET A CA 1
ATOM 930 C C . MET A 1 126 ? 6.586 28.172 -4.055 1 96.88 126 MET A C 1
ATOM 932 O O . MET A 1 126 ? 7.141 29.141 -4.586 1 96.88 126 MET A O 1
ATOM 936 N N . SER A 1 127 ? 6.609 26.922 -4.523 1 90.56 127 SER A N 1
ATOM 937 C CA . SER A 1 127 ? 7.203 26.703 -5.836 1 90.56 127 SER A CA 1
ATOM 938 C C . SER A 1 127 ? 6.348 27.328 -6.941 1 90.56 127 SER A C 1
ATOM 940 O O . SER A 1 127 ? 6.824 27.531 -8.055 1 90.56 127 SER A O 1
ATOM 942 N N . HIS A 1 128 ? 5.172 27.625 -6.543 1 89.62 128 HIS A N 1
ATOM 943 C CA . HIS A 1 128 ? 4.211 28.156 -7.504 1 89.62 128 HIS A CA 1
ATOM 944 C C . HIS A 1 128 ? 3.523 29.391 -6.957 1 89.62 128 HIS A C 1
ATOM 946 O O . HIS A 1 128 ? 3.41 29.562 -5.742 1 89.62 128 HIS A O 1
ATOM 952 N N . GLY A 1 129 ? 3.168 30.297 -7.797 1 88.62 129 GLY A N 1
ATOM 953 C CA . GLY A 1 129 ? 2.439 31.484 -7.387 1 88.62 129 GLY A CA 1
ATOM 954 C C . GLY A 1 129 ? 3.326 32.531 -6.754 1 88.62 129 GLY A C 1
ATOM 955 O O . GLY A 1 129 ? 4.543 32.344 -6.66 1 88.62 129 GLY A O 1
ATOM 956 N N . ASP A 1 130 ? 2.658 33.656 -6.367 1 94.06 130 ASP A N 1
ATOM 957 C CA . ASP A 1 130 ? 3.35 34.781 -5.707 1 94.06 130 ASP A CA 1
ATOM 958 C C . ASP A 1 130 ? 2.73 35.062 -4.344 1 94.06 130 ASP A C 1
ATOM 960 O O . ASP A 1 130 ? 1.733 34.438 -3.961 1 94.06 130 ASP A O 1
ATOM 964 N N . HIS A 1 131 ? 3.355 35.938 -3.6 1 96.81 131 HIS A N 1
ATOM 965 C CA . HIS A 1 131 ? 2.912 36.281 -2.248 1 96.81 131 HIS A CA 1
ATOM 966 C C . HIS A 1 131 ? 1.499 36.844 -2.252 1 96.81 131 HIS A C 1
ATOM 968 O O . HIS A 1 131 ? 0.718 36.594 -1.332 1 96.81 131 HIS A O 1
ATOM 974 N N . GLU A 1 132 ? 1.139 37.562 -3.242 1 96.69 132 GLU A N 1
ATOM 975 C CA . GLU A 1 132 ? -0.191 38.156 -3.33 1 96.69 132 GLU A CA 1
ATOM 976 C C . GLU A 1 132 ? -1.27 37.062 -3.457 1 96.69 132 GLU A C 1
ATOM 978 O O . GLU A 1 132 ? -2.289 37.125 -2.766 1 96.69 132 GLU A O 1
ATOM 983 N N . SER A 1 133 ? -1.021 36.156 -4.352 1 96.62 133 SER A N 1
ATOM 984 C CA . SER A 1 133 ? -1.982 35.094 -4.531 1 96.62 133 SER A CA 1
ATOM 985 C C . SER A 1 133 ? -2.08 34.219 -3.283 1 96.62 133 SER A C 1
ATOM 987 O O . SER A 1 133 ? -3.17 33.781 -2.914 1 96.62 133 SER A O 1
ATOM 989 N N . HIS A 1 134 ? -1.002 33.969 -2.621 1 97.88 134 HIS A N 1
ATOM 990 C CA . HIS A 1 134 ? -1.005 33.156 -1.406 1 97.88 134 HIS A CA 1
ATOM 991 C C . HIS A 1 134 ? -1.699 33.906 -0.26 1 97.88 134 HIS A C 1
ATOM 993 O O . HIS A 1 134 ? -2.357 33.281 0.572 1 97.88 134 HIS A O 1
ATOM 999 N N . GLN A 1 135 ? -1.522 35.219 -0.243 1 98 135 GLN A N 1
ATOM 1000 C CA . GLN A 1 135 ? -2.225 36.031 0.759 1 98 135 GLN A CA 1
ATOM 1001 C C . GLN A 1 135 ? -3.736 35.875 0.62 1 98 135 GLN A C 1
ATOM 1003 O O . GLN A 1 135 ? -4.449 35.75 1.619 1 98 135 GLN A O 1
ATOM 1008 N N . LYS A 1 136 ? -4.152 35.875 -0.59 1 97.81 136 LYS A N 1
ATOM 1009 C CA . LYS A 1 136 ? -5.578 35.719 -0.843 1 97.81 136 LYS A CA 1
ATOM 1010 C C . LYS A 1 136 ? -6.078 34.375 -0.306 1 97.81 136 LYS A C 1
ATOM 1012 O O . LYS A 1 136 ? -7.168 34.281 0.261 1 97.81 136 LYS A O 1
ATOM 1017 N N . ILE A 1 137 ? -5.332 33.375 -0.492 1 98.19 137 ILE A N 1
ATOM 1018 C CA . ILE A 1 137 ? -5.695 32.031 -0.016 1 98.19 137 ILE A CA 1
ATOM 1019 C C . ILE A 1 137 ? -5.758 32.031 1.51 1 98.19 137 ILE A C 1
ATOM 1021 O O . ILE A 1 137 ? -6.695 31.484 2.098 1 98.19 137 ILE A O 1
ATOM 1025 N N . ILE A 1 138 ? -4.781 32.625 2.168 1 98.56 138 ILE A N 1
ATOM 1026 C CA . ILE A 1 138 ? -4.734 32.719 3.623 1 98.56 138 ILE A CA 1
ATOM 1027 C C . ILE A 1 138 ? -5.996 33.406 4.137 1 98.56 138 ILE A C 1
ATOM 1029 O O . ILE A 1 138 ? -6.633 32.938 5.078 1 98.56 138 ILE A O 1
ATOM 1033 N N . ASP A 1 139 ? -6.359 34.469 3.467 1 98.31 139 ASP A N 1
ATOM 1034 C CA . ASP A 1 139 ? -7.535 35.219 3.873 1 98.31 139 ASP A CA 1
ATOM 1035 C C . ASP A 1 139 ? -8.805 34.406 3.727 1 98.31 139 ASP A C 1
ATOM 1037 O O . ASP A 1 139 ? -9.688 34.438 4.586 1 98.31 139 ASP A O 1
ATOM 1041 N N . LEU A 1 140 ? -8.875 33.688 2.668 1 98 140 LEU A N 1
ATOM 1042 C CA . LEU A 1 140 ? -10.055 32.875 2.42 1 98 140 LEU A CA 1
ATOM 1043 C C . LEU A 1 140 ? -10.164 31.75 3.449 1 98 140 LEU A C 1
ATOM 1045 O O . LEU A 1 140 ? -11.266 31.438 3.914 1 98 140 LEU A O 1
ATOM 1049 N N . VAL A 1 141 ? -9.078 31.125 3.789 1 98.06 141 VAL A N 1
ATOM 1050 C CA . VAL A 1 141 ? -9.07 30.062 4.789 1 98.06 141 VAL A CA 1
ATOM 1051 C C . VAL A 1 141 ? -9.492 30.625 6.145 1 98.06 141 VAL A C 1
ATOM 1053 O O . VAL A 1 141 ? -10.289 30.016 6.855 1 98.06 141 VAL A O 1
ATOM 1056 N N . ARG A 1 142 ? -8.992 31.797 6.469 1 97.31 142 ARG A N 1
ATOM 1057 C CA . ARG A 1 142 ? -9.336 32.438 7.734 1 97.31 142 ARG A CA 1
ATOM 1058 C C . ARG A 1 142 ? -10.812 32.844 7.762 1 97.31 142 ARG A C 1
ATOM 1060 O O . ARG A 1 142 ? -11.453 32.781 8.812 1 97.31 142 ARG A O 1
ATOM 1067 N N . GLU A 1 143 ? -11.273 33.25 6.633 1 96.88 143 GLU A N 1
ATOM 1068 C CA . GLU A 1 143 ? -12.695 33.562 6.523 1 96.88 143 GLU A CA 1
ATOM 1069 C C . GLU A 1 143 ? -13.539 32.344 6.828 1 96.88 143 GLU A C 1
ATOM 1071 O O . GLU A 1 143 ? -14.539 32.406 7.547 1 96.88 143 GLU A O 1
ATOM 1076 N N . TYR A 1 144 ? -13.188 31.234 6.285 1 97.12 144 TYR A N 1
ATOM 1077 C CA . TYR A 1 144 ? -13.891 29.984 6.57 1 97.12 144 TYR A CA 1
ATOM 1078 C C . TYR A 1 144 ? -13.852 29.656 8.062 1 97.12 144 TYR A C 1
ATOM 1080 O O . TYR A 1 144 ? -14.875 29.328 8.656 1 97.12 144 TYR A O 1
ATOM 1088 N N . ASN A 1 145 ? -12.641 29.734 8.609 1 95.81 145 ASN A N 1
ATOM 1089 C CA . ASN A 1 145 ? -12.461 29.422 10.023 1 95.81 145 ASN A CA 1
ATOM 1090 C C . ASN A 1 145 ? -13.32 30.312 10.906 1 95.81 145 ASN A C 1
ATOM 1092 O O . ASN A 1 145 ? -13.789 29.891 11.961 1 95.81 145 ASN A O 1
ATOM 1096 N N . ALA A 1 146 ? -13.562 31.531 10.477 1 94.25 146 ALA A N 1
ATOM 1097 C CA . ALA A 1 146 ? -14.289 32.531 11.266 1 94.25 146 ALA A CA 1
ATOM 1098 C C . ALA A 1 146 ? -15.789 32.25 11.234 1 94.25 146 ALA A C 1
ATOM 1100 O O . ALA A 1 146 ? -16.531 32.781 12.07 1 94.25 146 ALA A O 1
ATOM 1101 N N . GLN A 1 147 ? -16.25 31.406 10.383 1 91.75 147 GLN A N 1
ATOM 1102 C CA . GLN A 1 147 ? -17.672 31.156 10.227 1 91.75 147 GLN A CA 1
ATOM 1103 C C . GLN A 1 147 ? -18.234 30.406 11.438 1 91.75 147 GLN A C 1
ATOM 1105 O O . GLN A 1 147 ? -19.422 30.516 11.742 1 91.75 147 GLN A O 1
ATOM 1110 N N . SER A 1 148 ? -17.375 29.578 11.992 1 85.25 148 SER A N 1
ATOM 1111 C CA . SER A 1 148 ? -17.781 28.812 13.156 1 85.25 148 SER A CA 1
ATOM 1112 C C . SER A 1 148 ? -16.609 28.531 14.086 1 85.25 148 SER A C 1
ATOM 1114 O O . SER A 1 148 ? -15.477 28.359 13.625 1 85.25 148 SER A O 1
ATOM 1116 N N . LYS A 1 149 ? -16.938 28.344 15.359 1 77 149 LYS A N 1
ATOM 1117 C CA . LYS A 1 149 ? -15.906 28.062 16.359 1 77 149 LYS A CA 1
ATOM 1118 C C . LYS A 1 149 ? -15.336 26.656 16.172 1 77 149 LYS A C 1
ATOM 1120 O O . LYS A 1 149 ? -14.234 26.359 16.641 1 77 149 LYS A O 1
ATOM 1125 N N . ASP A 1 150 ? -16.047 25.906 15.43 1 79.56 150 ASP A N 1
ATOM 1126 C CA . ASP A 1 150 ? -15.641 24.516 15.258 1 79.56 150 ASP A CA 1
ATOM 1127 C C . ASP A 1 150 ? -14.781 24.344 14.008 1 79.56 150 ASP A C 1
ATOM 1129 O O . ASP A 1 150 ? -14.141 23.297 13.82 1 79.56 150 ASP A O 1
ATOM 1133 N N . ASN A 1 151 ? -14.727 25.391 13.211 1 90.06 151 ASN A N 1
ATOM 1134 C CA . ASN A 1 151 ? -13.922 25.312 12 1 90.06 151 ASN A CA 1
ATOM 1135 C C . ASN A 1 151 ? -12.438 25.516 12.297 1 90.06 151 ASN A C 1
ATOM 1137 O O . ASN A 1 151 ? -12.062 26.484 12.977 1 90.06 151 ASN A O 1
ATOM 1141 N N . VAL A 1 152 ? -11.695 24.594 11.922 1 95.31 152 VAL A N 1
ATOM 1142 C CA . VAL A 1 152 ? -10.25 24.719 12.109 1 95.31 152 VAL A CA 1
ATOM 1143 C C . VAL A 1 152 ? -9.516 24.141 10.898 1 95.31 152 VAL A C 1
ATOM 1145 O O . VAL A 1 152 ? -9.453 22.922 10.727 1 95.31 152 VAL A O 1
ATOM 1148 N N . ILE A 1 153 ? -9.031 25.016 10.031 1 98.06 153 ILE A N 1
ATOM 1149 C CA . ILE A 1 153 ? -8.117 24.672 8.945 1 98.06 153 ILE A CA 1
ATOM 1150 C C . ILE A 1 153 ? -6.766 25.344 9.172 1 98.06 153 ILE A C 1
ATOM 1152 O O . ILE A 1 153 ? -6.684 26.578 9.211 1 98.06 153 ILE A O 1
ATOM 1156 N N . ALA A 1 154 ? -5.77 24.547 9.398 1 98.56 154 ALA A N 1
ATOM 1157 C CA . ALA A 1 154 ? -4.434 25.109 9.57 1 98.56 154 ALA A CA 1
ATOM 1158 C C . ALA A 1 154 ? -3.824 25.484 8.219 1 98.56 154 ALA A C 1
ATOM 1160 O O . ALA A 1 154 ? -4.27 25.016 7.172 1 98.56 154 ALA A O 1
ATOM 1161 N N . ILE A 1 155 ? -2.879 26.391 8.273 1 98.75 155 ILE A N 1
ATOM 1162 C CA . ILE A 1 155 ? -2.197 26.859 7.074 1 98.75 155 ILE A CA 1
ATOM 1163 C C . ILE A 1 155 ? -0.727 26.453 7.121 1 98.75 155 ILE A C 1
ATOM 1165 O O . ILE A 1 155 ? -0.028 26.734 8.094 1 98.75 155 ILE A O 1
ATOM 1169 N N . MET A 1 156 ? -0.299 25.734 6.062 1 98.88 156 MET A N 1
ATOM 1170 C CA . MET A 1 156 ? 1.084 25.281 5.945 1 98.88 156 MET A CA 1
ATOM 1171 C C . MET A 1 156 ? 1.769 25.922 4.746 1 98.88 156 MET A C 1
ATOM 1173 O O . MET A 1 156 ? 1.275 25.844 3.619 1 98.88 156 MET A O 1
ATOM 1177 N N . LEU A 1 157 ? 2.857 26.656 5.055 1 98.81 157 LEU A N 1
ATOM 1178 C CA . LEU A 1 157 ? 3.684 27.219 3.99 1 98.81 157 LEU A CA 1
ATOM 1179 C C . LEU A 1 157 ? 4.84 26.281 3.65 1 98.81 157 LEU A C 1
ATOM 1181 O O . LEU A 1 157 ? 5.672 25.984 4.508 1 98.81 157 LEU A O 1
ATOM 1185 N N . ASP A 1 158 ? 4.891 25.797 2.387 1 98.25 158 ASP A N 1
ATOM 1186 C CA . ASP A 1 158 ? 5.871 24.828 1.899 1 98.25 158 ASP A CA 1
ATOM 1187 C C . ASP A 1 158 ? 6.922 25.516 1.021 1 98.25 158 ASP A C 1
ATOM 1189 O O . ASP A 1 158 ? 6.629 25.906 -0.11 1 98.25 158 ASP A O 1
ATOM 1193 N N . THR A 1 159 ? 8.125 25.562 1.531 1 97.38 159 THR A N 1
ATOM 1194 C CA . THR A 1 159 ? 9.195 26.25 0.82 1 97.38 159 THR A CA 1
ATOM 1195 C C . THR A 1 159 ? 9.633 25.469 -0.408 1 97.38 159 THR A C 1
ATOM 1197 O O . THR A 1 159 ? 9.445 24.25 -0.466 1 97.38 159 THR A O 1
ATOM 1200 N N . LYS A 1 160 ? 10.109 26.062 -1.326 1 93.44 160 LYS A N 1
ATOM 1201 C CA . LYS A 1 160 ? 10.555 25.453 -2.576 1 93.44 160 LYS A CA 1
ATOM 1202 C C . LYS A 1 160 ? 11.844 24.656 -2.377 1 93.44 160 LYS A C 1
ATOM 1204 O O . LYS A 1 160 ? 11.922 23.484 -2.732 1 93.44 160 LYS A O 1
ATOM 1209 N N . GLY A 1 161 ? 12.859 25.25 -1.789 1 89.5 161 GLY A N 1
ATOM 1210 C CA . GLY A 1 161 ? 14.164 24.625 -1.61 1 89.5 161 GLY A CA 1
ATOM 1211 C C . GLY A 1 161 ? 15.016 24.672 -2.861 1 89.5 161 GLY A C 1
ATOM 1212 O O . GLY A 1 161 ? 14.617 25.25 -3.873 1 89.5 161 GLY A O 1
ATOM 1213 N N . PRO A 1 162 ? 16.203 24.094 -2.701 1 86.38 162 PRO A N 1
ATOM 1214 C CA . PRO A 1 162 ? 17.125 24.062 -3.84 1 86.38 162 PRO A CA 1
ATOM 1215 C C . PRO A 1 162 ? 16.797 22.953 -4.84 1 86.38 162 PRO A C 1
ATOM 1217 O O . PRO A 1 162 ? 16.641 21.797 -4.453 1 86.38 162 PRO A O 1
ATOM 1220 N N . GLU A 1 163 ? 16.406 23.297 -6.086 1 83.75 163 GLU A N 1
ATOM 1221 C CA . GLU A 1 163 ? 16.094 22.297 -7.098 1 83.75 163 GLU A CA 1
ATOM 1222 C C . GLU A 1 163 ? 17.016 22.406 -8.305 1 83.75 163 GLU A C 1
ATOM 1224 O O . GLU A 1 163 ? 17.344 23.516 -8.742 1 83.75 163 GLU A O 1
ATOM 1229 N N . VAL A 1 164 ? 17.469 21.203 -8.648 1 88.81 164 VAL A N 1
ATOM 1230 C CA . VAL A 1 164 ? 18.25 21.156 -9.883 1 88.81 164 VAL A CA 1
ATOM 1231 C C . VAL A 1 164 ? 17.328 20.859 -11.062 1 88.81 164 VAL A C 1
ATOM 1233 O O . VAL A 1 164 ? 16.609 19.859 -11.07 1 88.81 164 VAL A O 1
ATOM 1236 N N . ARG A 1 165 ? 17.297 21.703 -11.984 1 91.19 165 ARG A N 1
ATOM 1237 C CA . ARG A 1 165 ? 16.422 21.562 -13.148 1 91.19 165 ARG A CA 1
ATOM 1238 C C . ARG A 1 165 ? 17.203 21.75 -14.445 1 91.19 165 ARG A C 1
ATOM 1240 O O . ARG A 1 165 ? 18.219 22.438 -14.469 1 91.19 165 ARG A O 1
ATOM 1247 N N . SER A 1 166 ? 16.734 21.141 -15.492 1 92.44 166 SER A N 1
ATOM 1248 C CA . SER A 1 166 ? 17.266 21.391 -16.828 1 92.44 166 SER A CA 1
ATOM 1249 C C . SER A 1 166 ? 16.844 22.75 -17.344 1 92.44 166 SER A C 1
ATOM 1251 O O . SER A 1 166 ? 15.922 23.359 -16.812 1 92.44 166 SER A O 1
ATOM 1253 N N . GLY A 1 167 ? 17.594 23.188 -18.359 1 91.44 167 GLY A N 1
ATOM 1254 C CA . GLY A 1 167 ? 17.297 24.484 -18.953 1 91.44 167 GLY A CA 1
ATOM 1255 C C . GLY A 1 167 ? 16.094 24.438 -19.875 1 91.44 167 GLY A C 1
ATOM 1256 O O . GLY A 1 167 ? 15.398 23.438 -19.953 1 91.44 167 GLY A O 1
ATOM 1257 N N . ASP A 1 168 ? 15.898 25.516 -20.5 1 92.12 168 ASP A N 1
ATOM 1258 C CA . ASP A 1 168 ? 14.805 25.641 -21.469 1 92.12 168 ASP A CA 1
ATOM 1259 C C . ASP A 1 168 ? 15.18 25 -22.797 1 92.12 168 ASP A C 1
ATOM 1261 O O . ASP A 1 168 ? 16.328 25.125 -23.25 1 92.12 168 ASP A O 1
ATOM 1265 N N . VAL A 1 169 ? 14.234 24.312 -23.328 1 92.69 169 VAL A N 1
ATOM 1266 C CA . VAL A 1 169 ? 14.398 23.75 -24.656 1 92.69 169 VAL A CA 1
ATOM 1267 C C . VAL A 1 169 ? 13.336 24.328 -25.594 1 92.69 169 VAL A C 1
ATOM 1269 O O . VAL A 1 169 ? 12.164 24.406 -25.234 1 92.69 169 VAL A O 1
ATOM 1272 N N . PRO A 1 170 ? 13.688 24.844 -26.781 1 89.88 170 PRO A N 1
ATOM 1273 C CA . PRO A 1 170 ? 12.727 25.453 -27.719 1 89.88 170 PRO A CA 1
ATOM 1274 C C . PRO A 1 170 ? 11.617 24.484 -28.125 1 89.88 170 PRO A C 1
ATOM 1276 O O . PRO A 1 170 ? 10.461 24.875 -28.25 1 89.88 170 PRO A O 1
ATOM 1279 N N . GLN A 1 171 ? 11.961 23.266 -28.359 1 91.44 171 GLN A N 1
ATOM 1280 C CA . GLN A 1 171 ? 11.031 22.172 -28.625 1 91.44 171 GLN A CA 1
ATOM 1281 C C . GLN A 1 171 ? 11.391 20.922 -27.828 1 91.44 171 GLN A C 1
ATOM 1283 O O . GLN A 1 171 ? 12.57 20.672 -27.562 1 91.44 171 GLN A O 1
ATOM 1288 N N . PRO A 1 172 ? 10.32 20.234 -27.5 1 92.44 172 PRO A N 1
ATOM 1289 C CA . PRO A 1 172 ? 10.641 19 -26.781 1 92.44 172 PRO A CA 1
ATOM 1290 C C . PRO A 1 172 ? 11.617 18.109 -27.531 1 92.44 172 PRO A C 1
ATOM 1292 O O . PRO A 1 172 ? 11.539 18 -28.75 1 92.44 172 PRO A O 1
ATOM 1295 N N . ILE A 1 173 ? 12.523 17.578 -26.828 1 93.25 173 ILE A N 1
ATOM 1296 C CA . ILE A 1 173 ? 13.547 16.719 -27.406 1 93.25 173 ILE A CA 1
ATOM 1297 C C . ILE A 1 173 ? 13.211 15.258 -27.141 1 93.25 173 ILE A C 1
ATOM 1299 O O . ILE A 1 173 ? 13.07 14.852 -26 1 93.25 173 ILE A O 1
ATOM 1303 N N . LEU A 1 174 ? 13.008 14.5 -28.141 1 93.81 174 LEU A N 1
ATOM 1304 C CA . LEU A 1 174 ? 12.773 13.07 -27.984 1 93.81 174 LEU A CA 1
ATOM 1305 C C . LEU A 1 174 ? 14.086 12.32 -27.766 1 93.81 174 LEU A C 1
ATOM 1307 O O . LEU A 1 174 ? 14.914 12.242 -28.672 1 93.81 174 LEU A O 1
ATOM 1311 N N . LEU A 1 175 ? 14.25 11.828 -26.594 1 94.31 175 LEU A N 1
ATOM 1312 C CA . LEU A 1 175 ? 15.43 11.047 -26.25 1 94.31 175 LEU A CA 1
ATOM 1313 C C . LEU A 1 175 ? 15.203 9.562 -26.531 1 94.31 175 LEU A C 1
ATOM 1315 O O . LEU A 1 175 ? 14.195 8.992 -26.094 1 94.31 175 LEU A O 1
ATOM 1319 N N . LYS A 1 176 ? 16.109 8.984 -27.25 1 94.19 176 LYS A N 1
ATOM 1320 C CA . LYS A 1 176 ? 16.031 7.562 -27.562 1 94.19 176 LYS A CA 1
ATOM 1321 C C . LYS A 1 176 ? 17.062 6.766 -26.766 1 94.19 176 LYS A C 1
ATOM 1323 O O . LYS A 1 176 ? 18.172 7.238 -26.547 1 94.19 176 LYS A O 1
ATOM 1328 N N . GLU A 1 177 ? 16.734 5.57 -26.484 1 92.81 177 GLU A N 1
ATOM 1329 C CA . GLU A 1 177 ? 17.641 4.688 -25.766 1 92.81 177 GLU A CA 1
ATOM 1330 C C . GLU A 1 177 ? 18.953 4.504 -26.516 1 92.81 177 GLU A C 1
ATOM 1332 O O . GLU A 1 177 ? 18.953 4.297 -27.734 1 92.81 177 GLU A O 1
ATOM 1337 N N . GLY A 1 178 ? 20 4.668 -25.797 1 94.25 178 GLY A N 1
ATOM 1338 C CA . GLY A 1 178 ? 21.312 4.461 -26.359 1 94.25 178 GLY A CA 1
ATOM 1339 C C . GLY A 1 178 ? 21.922 5.727 -26.938 1 94.25 178 GLY A C 1
ATOM 1340 O O . GLY A 1 178 ? 23.125 5.789 -27.172 1 94.25 178 GLY A O 1
ATOM 1341 N N . GLN A 1 179 ? 21.141 6.738 -27.094 1 95.25 179 GLN A N 1
ATOM 1342 C CA . GLN A 1 179 ? 21.609 7.984 -27.672 1 95.25 179 GLN A CA 1
ATOM 1343 C C . GLN A 1 179 ? 22.438 8.781 -26.672 1 95.25 179 GLN A C 1
ATOM 1345 O O . GLN A 1 179 ? 22.25 8.656 -25.453 1 95.25 179 GLN A O 1
ATOM 1350 N N . GLU A 1 180 ? 23.359 9.586 -27.266 1 96.5 180 GLU A N 1
ATOM 1351 C CA . GLU A 1 180 ? 24.141 10.477 -26.422 1 96.5 180 GLU A CA 1
ATOM 1352 C C . GLU A 1 180 ? 23.391 11.781 -26.156 1 96.5 180 GLU A C 1
ATOM 1354 O O . GLU A 1 180 ? 22.766 12.344 -27.062 1 96.5 180 GLU A O 1
ATOM 1359 N N . PHE A 1 181 ? 23.359 12.203 -24.922 1 97.12 181 PHE A N 1
ATOM 1360 C CA . PHE A 1 181 ? 22.75 13.469 -24.516 1 97.12 181 PHE A CA 1
ATOM 1361 C C . PHE A 1 181 ? 23.531 14.094 -23.359 1 97.12 181 PHE A C 1
ATOM 1363 O O . PHE A 1 181 ? 23.969 13.391 -22.453 1 97.12 181 PHE A O 1
ATOM 1370 N N . ASN A 1 182 ? 23.672 15.43 -23.406 1 96.75 182 ASN A N 1
ATOM 1371 C CA . ASN A 1 182 ? 24.578 16.078 -22.469 1 96.75 182 ASN A CA 1
ATOM 1372 C C . ASN A 1 182 ? 23.875 17.141 -21.641 1 96.75 182 ASN A C 1
ATOM 1374 O O . ASN A 1 182 ? 22.891 17.719 -22.094 1 96.75 182 ASN A O 1
ATOM 1378 N N . PHE A 1 183 ? 24.406 17.328 -20.469 1 96.62 183 PHE A N 1
ATOM 1379 C CA . PHE A 1 183 ? 24.016 18.438 -19.594 1 96.62 183 PHE A CA 1
ATOM 1380 C C . PHE A 1 183 ? 25.203 19.359 -19.328 1 96.62 183 PHE A C 1
ATOM 1382 O O . PHE A 1 183 ? 26.312 18.891 -19.062 1 96.62 183 PHE A O 1
ATOM 1389 N N . THR A 1 184 ? 24.938 20.609 -19.484 1 96.56 184 THR A N 1
ATOM 1390 C CA . THR A 1 184 ? 26.047 21.562 -19.312 1 96.56 184 THR A CA 1
ATOM 1391 C C . THR A 1 184 ? 25.688 22.625 -18.281 1 96.56 184 THR A C 1
ATOM 1393 O O . THR A 1 184 ? 24.5 22.906 -18.062 1 96.56 184 THR A O 1
ATOM 1396 N N . ILE A 1 185 ? 26.688 23.219 -17.594 1 94.44 185 ILE A N 1
ATOM 1397 C CA . ILE A 1 185 ? 26.469 24.25 -16.578 1 94.44 185 ILE A CA 1
ATOM 1398 C C . ILE A 1 185 ? 26.391 25.625 -17.266 1 94.44 185 ILE A C 1
ATOM 1400 O O . ILE A 1 185 ? 26.156 26.625 -16.594 1 94.44 185 ILE A O 1
ATOM 1404 N N . ARG A 1 186 ? 26.594 25.594 -18.594 1 92 186 ARG A N 1
ATOM 1405 C CA . ARG A 1 186 ? 26.391 26.828 -19.328 1 92 186 ARG A CA 1
ATOM 1406 C C . ARG A 1 186 ? 24.906 27.203 -19.375 1 92 186 ARG A C 1
ATOM 1408 O O . ARG A 1 186 ? 24.141 26.625 -20.156 1 92 186 ARG A O 1
ATOM 1415 N N . ARG A 1 187 ? 24.578 28.234 -18.641 1 85.69 187 ARG A N 1
ATOM 1416 C CA . ARG A 1 187 ? 23.188 28.609 -18.484 1 85.69 187 ARG A CA 1
ATOM 1417 C C . ARG A 1 187 ? 22.578 29.062 -19.812 1 85.69 187 ARG A C 1
ATOM 1419 O O . ARG A 1 187 ? 23.234 29.75 -20.594 1 85.69 187 ARG A O 1
ATOM 1426 N N . GLY A 1 188 ? 21.422 28.641 -20.109 1 83.81 188 GLY A N 1
ATOM 1427 C CA . GLY A 1 188 ? 20.688 29.062 -21.281 1 83.81 188 GLY A CA 1
ATOM 1428 C C . GLY A 1 188 ? 21.047 28.297 -22.531 1 83.81 188 GLY A C 1
ATOM 1429 O O . GLY A 1 188 ? 20.422 28.469 -23.578 1 83.81 188 GLY A O 1
ATOM 1430 N N . PHE A 1 189 ? 21.984 27.469 -22.406 1 84.75 189 PHE A N 1
ATOM 1431 C CA . PHE A 1 189 ? 22.438 26.703 -23.562 1 84.75 189 PHE A CA 1
ATOM 1432 C C . PHE A 1 189 ? 21.453 25.578 -23.875 1 84.75 189 PHE A C 1
ATOM 1434 O O . PHE A 1 189 ? 20.938 24.922 -22.969 1 84.75 189 PHE A O 1
ATOM 1441 N N . SER A 1 190 ? 21.047 25.453 -25.156 1 90.94 190 SER A N 1
ATOM 1442 C CA . SER A 1 190 ? 20.219 24.344 -25.609 1 90.94 190 SER A CA 1
ATOM 1443 C C . SER A 1 190 ? 20.531 23.953 -27.047 1 90.94 190 SER A C 1
ATOM 1445 O O . SER A 1 190 ? 20.656 24.812 -27.922 1 90.94 190 SER A O 1
ATOM 1447 N N . SER A 1 191 ? 20.875 22.75 -27.234 1 91.5 191 SER A N 1
ATOM 1448 C CA . SER A 1 191 ? 21.078 22.141 -28.562 1 91.5 191 SER A CA 1
ATOM 1449 C C . SER A 1 191 ? 20.344 20.812 -28.672 1 91.5 191 SER A C 1
ATOM 1451 O O . SER A 1 191 ? 19.547 20.453 -27.797 1 91.5 191 SER A O 1
ATOM 1453 N N . GLU A 1 192 ? 20.547 20.172 -29.781 1 90.69 192 GLU A N 1
ATOM 1454 C CA . GLU A 1 192 ? 19.859 18.922 -30.047 1 90.69 192 GLU A CA 1
ATOM 1455 C C . GLU A 1 192 ? 20.281 17.844 -29.047 1 90.69 192 GLU A C 1
ATOM 1457 O O . GLU A 1 192 ? 19.484 16.953 -28.703 1 90.69 192 GLU A O 1
ATOM 1462 N N . ASN A 1 193 ? 21.453 17.984 -28.578 1 94.69 193 ASN A N 1
ATOM 1463 C CA . ASN A 1 193 ? 21.938 16.906 -27.719 1 94.69 193 ASN A CA 1
ATOM 1464 C C . ASN A 1 193 ? 22.5 17.438 -26.406 1 94.69 193 ASN A C 1
ATOM 1466 O O . ASN A 1 193 ? 23.219 16.734 -25.703 1 94.69 193 ASN A O 1
ATOM 1470 N N . THR A 1 194 ? 22.297 18.688 -26.141 1 95.25 194 THR A N 1
ATOM 1471 C CA . THR A 1 194 ? 22.859 19.266 -24.938 1 95.25 194 THR A CA 1
ATOM 1472 C C . THR A 1 194 ? 21.906 20.312 -24.359 1 95.25 194 THR A C 1
ATOM 1474 O O . THR A 1 194 ? 21.344 21.125 -25.094 1 95.25 194 THR A O 1
ATOM 1477 N N . VAL A 1 195 ? 21.641 20.266 -23.078 1 95.75 195 VAL A N 1
ATOM 1478 C CA . VAL A 1 195 ? 20.797 21.266 -22.422 1 95.75 195 VAL A CA 1
ATOM 1479 C C . VAL A 1 195 ? 21.5 21.766 -21.156 1 95.75 195 VAL A C 1
ATOM 1481 O O . VAL A 1 195 ? 22.25 21.031 -20.516 1 95.75 195 VAL A O 1
ATOM 1484 N N . GLY A 1 196 ? 21.281 23.031 -20.875 1 94.88 196 GLY A N 1
ATOM 1485 C CA . GLY A 1 196 ? 21.844 23.609 -19.672 1 94.88 196 GLY A CA 1
ATOM 1486 C C . GLY A 1 196 ? 21.172 23.125 -18.391 1 94.88 196 GLY A C 1
ATOM 1487 O O . GLY A 1 196 ? 20.078 22.578 -18.438 1 94.88 196 GLY A O 1
ATOM 1488 N N . VAL A 1 197 ? 21.906 23.281 -17.25 1 94.06 197 VAL A N 1
ATOM 1489 C CA . VAL A 1 197 ? 21.391 23 -15.922 1 94.06 197 VAL A CA 1
ATOM 1490 C C . VAL A 1 197 ? 21.531 24.234 -15.031 1 94.06 197 VAL A C 1
ATOM 1492 O O . VAL A 1 197 ? 22.484 25.016 -15.203 1 94.06 197 VAL A O 1
ATOM 1495 N N . ASN A 1 198 ? 20.641 24.469 -14.094 1 88.75 198 ASN A N 1
ATOM 1496 C CA . ASN A 1 198 ? 20.656 25.656 -13.234 1 88.75 198 ASN A CA 1
ATOM 1497 C C . ASN A 1 198 ? 21.484 25.422 -11.969 1 88.75 198 ASN A C 1
ATOM 1499 O O . ASN A 1 198 ? 21.094 25.828 -10.883 1 88.75 198 ASN A O 1
ATOM 1503 N N . TYR A 1 199 ? 22.516 24.703 -12.094 1 89.62 199 TYR A N 1
ATOM 1504 C CA . TYR A 1 199 ? 23.359 24.344 -10.961 1 89.62 199 TYR A CA 1
ATOM 1505 C C . TYR A 1 199 ? 24.828 24.297 -11.359 1 89.62 199 TYR A C 1
ATOM 1507 O O . TYR A 1 199 ? 25.281 23.344 -12 1 89.62 199 TYR A O 1
ATOM 1515 N N . ASP A 1 200 ? 25.562 25.188 -10.852 1 88.12 200 ASP A N 1
ATOM 1516 C CA . ASP A 1 200 ? 26.938 25.391 -11.297 1 88.12 200 ASP A CA 1
ATOM 1517 C C . ASP A 1 200 ? 27.828 24.25 -10.859 1 88.12 200 ASP A C 1
ATOM 1519 O O . ASP A 1 200 ? 28.828 23.938 -11.516 1 88.12 200 ASP A O 1
ATOM 1523 N N . ASP A 1 201 ? 27.5 23.656 -9.773 1 89.88 201 ASP A N 1
ATOM 1524 C CA . ASP A 1 201 ? 28.359 22.594 -9.258 1 89.88 201 ASP A CA 1
ATOM 1525 C C . ASP A 1 201 ? 27.906 21.219 -9.734 1 89.88 201 ASP A C 1
ATOM 1527 O O . ASP A 1 201 ? 28.312 20.203 -9.18 1 89.88 201 ASP A O 1
ATOM 1531 N N . PHE A 1 202 ? 27.141 21.203 -10.711 1 92.38 202 PHE A N 1
ATOM 1532 C CA . PHE A 1 202 ? 26.531 19.969 -11.211 1 92.38 202 PHE A CA 1
ATOM 1533 C C . PHE A 1 202 ? 27.594 18.984 -11.664 1 92.38 202 PHE A C 1
ATOM 1535 O O . PHE A 1 202 ? 27.547 17.797 -11.312 1 92.38 202 PHE A O 1
ATOM 1542 N N . VAL A 1 203 ? 28.547 19.453 -12.391 1 93.62 203 VAL A N 1
ATOM 1543 C CA . VAL A 1 203 ? 29.594 18.594 -12.938 1 93.62 203 VAL A CA 1
ATOM 1544 C C . VAL A 1 203 ? 30.406 17.984 -11.805 1 93.62 203 VAL A C 1
ATOM 1546 O O . VAL A 1 203 ? 30.812 16.828 -11.875 1 93.62 203 VAL A O 1
ATOM 1549 N N . ASN A 1 204 ? 30.609 18.734 -10.75 1 92.12 204 ASN A N 1
ATOM 1550 C CA . ASN A 1 204 ? 31.375 18.266 -9.609 1 92.12 204 ASN A CA 1
ATOM 1551 C C . ASN A 1 204 ? 30.625 17.203 -8.812 1 92.12 204 ASN A C 1
ATOM 1553 O O . ASN A 1 204 ? 31.25 16.328 -8.211 1 92.12 204 ASN A O 1
ATOM 1557 N N . ASP A 1 205 ? 29.359 17.312 -8.883 1 90.38 205 ASP A N 1
ATOM 1558 C CA . ASP A 1 205 ? 28.531 16.422 -8.047 1 90.38 205 ASP A CA 1
ATOM 1559 C C . ASP A 1 205 ? 28.297 15.086 -8.742 1 90.38 205 ASP A C 1
ATOM 1561 O O . ASP A 1 205 ? 27.812 14.141 -8.117 1 90.38 205 ASP A O 1
ATOM 1565 N N . VAL A 1 206 ? 28.625 15.039 -9.977 1 93.56 206 VAL A N 1
ATOM 1566 C CA . VAL A 1 206 ? 28.328 13.844 -10.758 1 93.56 206 VAL A CA 1
ATOM 1567 C C . VAL A 1 206 ? 29.625 13.086 -11.039 1 93.56 206 VAL A C 1
ATOM 1569 O O . VAL A 1 206 ? 30.688 13.695 -11.219 1 93.56 206 VAL A O 1
ATOM 1572 N N . GLU A 1 207 ? 29.531 11.789 -10.984 1 94.38 207 GLU A N 1
ATOM 1573 C CA . GLU A 1 207 ? 30.656 10.922 -11.328 1 94.38 207 GLU A CA 1
ATOM 1574 C C . GLU A 1 207 ? 30.312 10 -12.484 1 94.38 207 GLU A C 1
ATOM 1576 O O . GLU A 1 207 ? 29.141 9.789 -12.789 1 94.38 207 GLU A O 1
ATOM 1581 N N . VAL A 1 208 ? 31.344 9.469 -13.055 1 96.12 208 VAL A N 1
ATOM 1582 C CA . VAL A 1 208 ? 31.172 8.516 -14.148 1 96.12 208 VAL A CA 1
ATOM 1583 C C . VAL A 1 208 ? 30.406 7.285 -13.641 1 96.12 208 VAL A C 1
ATOM 1585 O O . VAL A 1 208 ? 30.688 6.789 -12.547 1 96.12 208 VAL A O 1
ATOM 1588 N N . ASN A 1 209 ? 29.438 6.898 -14.383 1 94.94 209 ASN A N 1
ATOM 1589 C CA . ASN A 1 209 ? 28.594 5.73 -14.125 1 94.94 209 ASN A CA 1
ATOM 1590 C C . ASN A 1 209 ? 27.438 6.066 -13.203 1 94.94 209 ASN A C 1
ATOM 1592 O O . ASN A 1 209 ? 26.594 5.215 -12.922 1 94.94 209 ASN A O 1
ATOM 1596 N N . ASP A 1 210 ? 27.359 7.355 -12.859 1 94.31 210 ASP A N 1
ATOM 1597 C CA . ASP A 1 210 ? 26.172 7.781 -12.117 1 94.31 210 ASP A CA 1
ATOM 1598 C C . ASP A 1 210 ? 24.922 7.742 -13 1 94.31 210 ASP A C 1
ATOM 1600 O O . ASP A 1 210 ? 25.016 7.902 -14.219 1 94.31 210 ASP A O 1
ATOM 1604 N N . ILE A 1 211 ? 23.875 7.477 -12.359 1 93.62 211 ILE A N 1
ATOM 1605 C CA . ILE A 1 211 ? 22.609 7.504 -13.086 1 93.62 211 ILE A CA 1
ATOM 1606 C C . ILE A 1 211 ? 21.891 8.836 -12.82 1 93.62 211 ILE A C 1
ATOM 1608 O O . ILE A 1 211 ? 21.672 9.203 -11.672 1 93.62 211 ILE A O 1
ATOM 1612 N N . LEU A 1 212 ? 21.625 9.523 -13.891 1 94.62 212 LEU A N 1
ATOM 1613 C CA . LEU A 1 212 ? 20.859 10.758 -13.836 1 94.62 212 LEU A CA 1
ATOM 1614 C C . LEU A 1 212 ? 19.375 10.492 -14.125 1 94.62 212 LEU A C 1
ATOM 1616 O O . LEU A 1 212 ? 19.047 9.828 -15.109 1 94.62 212 LEU A O 1
ATOM 1620 N N . LEU A 1 213 ? 18.547 10.992 -13.266 1 93.12 213 LEU A N 1
ATOM 1621 C CA . LEU A 1 213 ? 17.109 10.812 -13.445 1 93.12 213 LEU A CA 1
ATOM 1622 C C . LEU A 1 213 ? 16.438 12.125 -13.812 1 93.12 213 LEU A C 1
ATOM 1624 O O . LEU A 1 213 ? 16.781 13.18 -13.258 1 93.12 213 LEU A O 1
ATOM 1628 N N . VAL A 1 214 ? 15.609 11.977 -14.789 1 91.5 214 VAL A N 1
ATOM 1629 C CA . VAL A 1 214 ? 14.773 13.109 -15.172 1 91.5 214 VAL A CA 1
ATOM 1630 C C . VAL A 1 214 ? 13.336 12.867 -14.719 1 91.5 214 VAL A C 1
ATOM 1632 O O . VAL A 1 214 ? 12.75 11.828 -15.016 1 91.5 214 VAL A O 1
ATOM 1635 N N . ASP A 1 215 ? 12.789 13.844 -14.031 1 86 215 ASP A N 1
ATOM 1636 C CA . ASP A 1 215 ? 11.414 13.805 -13.555 1 86 215 ASP A CA 1
ATOM 1637 C C . ASP A 1 215 ? 11.133 12.516 -12.781 1 86 215 ASP A C 1
ATOM 1639 O O . ASP A 1 215 ? 10.195 11.789 -13.102 1 86 215 ASP A O 1
ATOM 1643 N N . GLY A 1 216 ? 12 12.289 -11.898 1 79.56 216 GLY A N 1
ATOM 1644 C CA . GLY A 1 216 ? 11.773 11.18 -10.984 1 79.56 216 GLY A CA 1
ATOM 1645 C C . GLY A 1 216 ? 11.953 9.82 -11.633 1 79.56 216 GLY A C 1
ATOM 1646 O O . GLY A 1 216 ? 11.328 8.844 -11.227 1 79.56 216 GLY A O 1
ATOM 1647 N N . GLY A 1 217 ? 12.617 9.758 -12.773 1 83.44 217 GLY A N 1
ATOM 1648 C CA . GLY A 1 217 ? 12.922 8.477 -13.398 1 83.44 217 GLY A CA 1
ATOM 1649 C C . GLY A 1 217 ? 12.109 8.219 -14.656 1 83.44 217 GLY A C 1
ATOM 1650 O O . GLY A 1 217 ? 12.211 7.152 -15.258 1 83.44 217 GLY A O 1
ATOM 1651 N N . MET A 1 218 ? 11.312 9.18 -15.008 1 84.81 218 MET A N 1
ATOM 1652 C CA . MET A 1 218 ? 10.602 9.039 -16.281 1 84.81 218 MET A CA 1
ATOM 1653 C C . MET A 1 218 ? 11.578 8.867 -17.438 1 84.81 218 MET A C 1
ATOM 1655 O O . MET A 1 218 ? 11.242 8.242 -18.438 1 84.81 218 MET A O 1
ATOM 1659 N N . MET A 1 219 ? 12.68 9.469 -17.234 1 91 219 MET A N 1
ATOM 1660 C CA . MET A 1 219 ? 13.844 9.25 -18.078 1 91 219 MET A CA 1
ATOM 1661 C C . MET A 1 219 ? 15.094 9.023 -17.25 1 91 219 MET A C 1
ATOM 1663 O O . MET A 1 219 ? 15.188 9.508 -16.125 1 91 219 MET A O 1
ATOM 1667 N N . SER A 1 220 ? 15.945 8.242 -17.828 1 94 220 SER A N 1
ATOM 1668 C CA . SER A 1 220 ? 17.188 8 -17.109 1 94 220 SER A CA 1
ATOM 1669 C C . SER A 1 220 ? 18.375 7.977 -18.062 1 94 220 SER A C 1
ATOM 1671 O O . SER A 1 220 ? 18.25 7.543 -19.203 1 94 220 SER A O 1
ATOM 1673 N N . LEU A 1 221 ? 19.484 8.531 -17.562 1 96.56 221 LEU A N 1
ATOM 1674 C CA . LEU A 1 221 ? 20.734 8.586 -18.312 1 96.56 221 LEU A CA 1
ATOM 1675 C C . LEU A 1 221 ? 21.906 8.133 -17.438 1 96.56 221 LEU A C 1
ATOM 1677 O O . LEU A 1 221 ? 21.891 8.336 -16.219 1 96.56 221 LEU A O 1
ATOM 1681 N N . VAL A 1 222 ? 22.859 7.523 -18.078 1 97.06 222 VAL A N 1
ATOM 1682 C CA . VAL A 1 222 ? 24.078 7.137 -17.375 1 97.06 222 VAL A CA 1
ATOM 1683 C C . VAL A 1 222 ? 25.234 8.039 -17.812 1 97.06 222 VAL A C 1
ATOM 1685 O O . VAL A 1 222 ? 25.375 8.344 -18.984 1 97.06 222 VAL A O 1
ATOM 1688 N N . VAL A 1 223 ? 26 8.508 -16.828 1 97.56 223 VAL A N 1
ATOM 1689 C CA . VAL A 1 223 ? 27.141 9.383 -17.109 1 97.56 223 VAL A CA 1
ATOM 1690 C C . VAL A 1 223 ? 28.297 8.57 -17.672 1 97.56 223 VAL A C 1
ATOM 1692 O O . VAL A 1 223 ? 28.75 7.609 -17.047 1 97.56 223 VAL A O 1
ATOM 1695 N N . ARG A 1 224 ? 28.719 8.953 -18.828 1 97.75 224 ARG A N 1
ATOM 1696 C CA . ARG A 1 224 ? 29.812 8.234 -19.469 1 97.75 224 ARG A CA 1
ATOM 1697 C C . ARG A 1 224 ? 31.125 8.984 -19.312 1 97.75 224 ARG A C 1
ATOM 1699 O O . ARG A 1 224 ? 32.188 8.367 -19.125 1 97.75 224 ARG A O 1
ATOM 1706 N N . SER A 1 225 ? 31.062 10.273 -19.469 1 96.88 225 SER A N 1
ATOM 1707 C CA . SER A 1 225 ? 32.219 11.125 -19.281 1 96.88 225 SER A CA 1
ATOM 1708 C C . SER A 1 225 ? 31.828 12.531 -18.859 1 96.88 225 SER A C 1
ATOM 1710 O O . SER A 1 225 ? 30.641 12.875 -18.891 1 96.88 225 SER A O 1
ATOM 1712 N N . LYS A 1 226 ? 32.812 13.273 -18.391 1 96.25 226 LYS A N 1
ATOM 1713 C CA . LYS A 1 226 ? 32.562 14.656 -18 1 96.25 226 LYS A CA 1
ATOM 1714 C C . LYS A 1 226 ? 33.719 15.562 -18.375 1 96.25 226 LYS A C 1
ATOM 1716 O O . LYS A 1 226 ? 34.875 15.117 -18.438 1 96.25 226 LYS A O 1
ATOM 1721 N N . THR A 1 227 ? 33.438 16.703 -18.703 1 95.06 227 THR A N 1
ATOM 1722 C CA . THR A 1 227 ? 34.406 17.766 -18.891 1 95.06 227 THR A CA 1
ATOM 1723 C C . THR A 1 227 ? 34.281 18.797 -17.766 1 95.06 227 THR A C 1
ATOM 1725 O O . THR A 1 227 ? 33.688 18.531 -16.719 1 95.06 227 THR A O 1
ATOM 1728 N N . SER A 1 228 ? 34.969 19.953 -17.969 1 93.62 228 SER A N 1
ATOM 1729 C CA . SER A 1 228 ? 34.906 21 -16.938 1 93.62 228 SER A CA 1
ATOM 1730 C C . SER A 1 228 ? 33.531 21.625 -16.859 1 93.62 228 SER A C 1
ATOM 1732 O O . SER A 1 228 ? 33.125 22.109 -15.797 1 93.62 228 SER A O 1
ATOM 1734 N N . ASP A 1 229 ? 32.75 21.531 -17.969 1 95.31 229 ASP A N 1
ATOM 1735 C CA . ASP A 1 229 ? 31.484 22.234 -17.922 1 95.31 229 ASP A CA 1
ATOM 1736 C C . ASP A 1 229 ? 30.344 21.359 -18.438 1 95.31 229 ASP A C 1
ATOM 1738 O O . ASP A 1 229 ? 29.203 21.797 -18.531 1 95.31 229 ASP A O 1
ATOM 1742 N N . THR A 1 230 ? 30.703 20.141 -18.859 1 96.44 230 THR A N 1
ATOM 1743 C CA . THR A 1 230 ? 29.688 19.328 -19.5 1 96.44 230 THR A CA 1
ATOM 1744 C C . THR A 1 230 ? 29.734 17.891 -18.984 1 96.44 230 THR A C 1
ATOM 1746 O O . THR A 1 230 ? 30.812 17.344 -18.797 1 96.44 230 THR A O 1
ATOM 1749 N N . VAL A 1 231 ? 28.516 17.375 -18.688 1 97.12 231 VAL A N 1
ATOM 1750 C CA . VAL A 1 231 ? 28.344 15.961 -18.359 1 97.12 231 VAL A CA 1
ATOM 1751 C C . VAL A 1 231 ? 27.781 15.203 -19.562 1 97.12 231 VAL A C 1
ATOM 1753 O O . VAL A 1 231 ? 26.688 15.5 -20.031 1 97.12 231 VAL A O 1
ATOM 1756 N N . LYS A 1 232 ? 28.531 14.266 -20.047 1 97.69 232 LYS A N 1
ATOM 1757 C CA . LYS A 1 232 ? 28.109 13.453 -21.188 1 97.69 232 LYS A CA 1
ATOM 1758 C C . LYS A 1 232 ? 27.438 12.164 -20.734 1 97.69 232 LYS A C 1
ATOM 1760 O O . LYS A 1 232 ? 28.031 11.391 -19.969 1 97.69 232 LYS A O 1
ATOM 1765 N N . CYS A 1 233 ? 26.234 11.984 -21.234 1 97.94 233 CYS A N 1
ATOM 1766 C CA . CYS A 1 233 ? 25.453 10.852 -20.75 1 97.94 233 CYS A CA 1
ATOM 1767 C C . CYS A 1 233 ? 24.953 10 -21.922 1 97.94 233 CYS A C 1
ATOM 1769 O O . CYS A 1 233 ? 24.984 10.43 -23.062 1 97.94 233 CYS A O 1
ATOM 1771 N N . GLU A 1 234 ? 24.688 8.836 -21.625 1 97.94 234 GLU A N 1
ATOM 1772 C CA . GLU A 1 234 ? 23.969 7.922 -22.5 1 97.94 234 GLU A CA 1
ATOM 1773 C C . GLU A 1 234 ? 22.547 7.672 -22 1 97.94 234 GLU A C 1
ATOM 1775 O O . GLU A 1 234 ? 22.359 7.395 -20.812 1 97.94 234 GLU A O 1
ATOM 1780 N N . VAL A 1 235 ? 21.594 7.738 -22.906 1 96.88 235 VAL A N 1
ATOM 1781 C CA . VAL A 1 235 ? 20.203 7.57 -22.516 1 96.88 235 VAL A CA 1
ATOM 1782 C C . VAL A 1 235 ? 19.906 6.094 -22.281 1 96.88 235 VAL A C 1
ATOM 1784 O O . VAL A 1 235 ? 20.172 5.25 -23.141 1 96.88 235 VAL A O 1
ATOM 1787 N N . ILE A 1 236 ? 19.375 5.777 -21.141 1 94.06 236 ILE A N 1
ATOM 1788 C CA . ILE A 1 236 ? 18.984 4.418 -20.781 1 94.06 236 ILE A CA 1
ATOM 1789 C C . ILE A 1 236 ? 17.484 4.242 -21 1 94.06 236 ILE A C 1
ATOM 1791 O O . ILE A 1 236 ? 17.062 3.297 -21.672 1 94.06 236 ILE A O 1
ATOM 1795 N N . ASP A 1 237 ? 16.719 5.094 -20.438 1 92.12 237 ASP A N 1
ATOM 1796 C CA . ASP A 1 237 ? 15.289 5.172 -20.688 1 92.12 237 ASP A CA 1
ATOM 1797 C C . ASP A 1 237 ? 14.922 6.473 -21.391 1 92.12 237 ASP A C 1
ATOM 1799 O O . ASP A 1 237 ? 15.148 7.562 -20.859 1 92.12 237 ASP A O 1
ATOM 1803 N N . GLY A 1 238 ? 14.328 6.309 -22.484 1 91.62 238 GLY A N 1
ATOM 1804 C CA . GLY A 1 238 ? 14.039 7.484 -23.297 1 91.62 238 GLY A CA 1
ATOM 1805 C C . GLY A 1 238 ? 12.695 8.109 -22.969 1 91.62 238 GLY A C 1
ATOM 1806 O O . GLY A 1 238 ? 12 7.664 -22.062 1 91.62 238 GLY A O 1
ATOM 1807 N N . GLY A 1 239 ? 12.461 9.258 -23.641 1 90 239 GLY A N 1
ATOM 1808 C CA . GLY A 1 239 ? 11.242 10.031 -23.484 1 90 239 GLY A CA 1
ATOM 1809 C C . GLY A 1 239 ? 11.352 11.445 -24.031 1 90 239 GLY A C 1
ATOM 1810 O O . GLY A 1 239 ? 12.367 11.797 -24.641 1 90 239 GLY A O 1
ATOM 1811 N N . GLU A 1 240 ? 10.297 12.109 -23.812 1 91.5 240 GLU A N 1
ATOM 1812 C CA . GLU A 1 240 ? 10.281 13.492 -24.281 1 91.5 240 GLU A CA 1
ATOM 1813 C C . GLU A 1 240 ? 10.781 14.453 -23.203 1 91.5 240 GLU A C 1
ATOM 1815 O O . GLU A 1 240 ? 10.164 14.594 -22.156 1 91.5 240 GLU A O 1
ATOM 1820 N N . LEU A 1 241 ? 11.906 15.117 -23.453 1 93.5 241 LEU A N 1
ATOM 1821 C CA . LEU A 1 241 ? 12.469 16.094 -22.531 1 93.5 241 LEU A CA 1
ATOM 1822 C C . LEU A 1 241 ? 11.891 17.484 -22.797 1 93.5 241 LEU A C 1
ATOM 1824 O O . LEU A 1 241 ? 12.109 18.062 -23.859 1 93.5 241 LEU A O 1
ATOM 1828 N N . LYS A 1 242 ? 11.211 17.969 -21.828 1 91.81 242 LYS A N 1
ATOM 1829 C CA . LYS A 1 242 ? 10.648 19.312 -21.875 1 91.81 242 LYS A CA 1
ATOM 1830 C C . LYS A 1 242 ? 11.477 20.281 -21.047 1 91.81 242 LYS A C 1
ATOM 1832 O O . LYS A 1 242 ? 12.531 19.922 -20.531 1 91.81 242 LYS A O 1
ATOM 1837 N N . SER A 1 243 ? 11 21.516 -21.062 1 91.12 243 SER A N 1
ATOM 1838 C CA . SER A 1 243 ? 11.758 22.547 -20.375 1 91.12 243 SER A CA 1
ATOM 1839 C C . SER A 1 243 ? 11.664 22.391 -18.859 1 91.12 243 SER A C 1
ATOM 1841 O O . SER A 1 243 ? 10.633 21.969 -18.344 1 91.12 243 SER A O 1
ATOM 1843 N N . ARG A 1 244 ? 12.812 22.688 -18.156 1 88.88 244 ARG A N 1
ATOM 1844 C CA . ARG A 1 244 ? 12.891 22.875 -16.703 1 88.88 244 ARG A CA 1
ATOM 1845 C C . ARG A 1 244 ? 12.414 21.625 -15.969 1 88.88 244 ARG A C 1
ATOM 1847 O O . ARG A 1 244 ? 11.555 21.703 -15.086 1 88.88 244 ARG A O 1
ATOM 1854 N N . ARG A 1 245 ? 12.992 20.531 -16.453 1 89.69 245 ARG A N 1
ATOM 1855 C CA . ARG A 1 245 ? 12.672 19.266 -15.805 1 89.69 245 ARG A CA 1
ATOM 1856 C C . ARG A 1 245 ? 13.594 19.016 -14.617 1 89.69 245 ARG A C 1
ATOM 1858 O O . ARG A 1 245 ? 14.773 19.375 -14.656 1 89.69 245 ARG A O 1
ATOM 1865 N N . HIS A 1 246 ? 13.016 18.391 -13.609 1 88.88 246 HIS A N 1
ATOM 1866 C CA . HIS A 1 246 ? 13.773 18.094 -12.398 1 88.88 246 HIS A CA 1
ATOM 1867 C C . HIS A 1 246 ? 14.836 17.031 -12.664 1 88.88 246 HIS A C 1
ATOM 1869 O O . HIS A 1 246 ? 14.578 16.031 -13.344 1 88.88 246 HIS A O 1
ATOM 1875 N N . LEU A 1 247 ? 16.047 17.312 -12.18 1 92.56 247 LEU A N 1
ATOM 1876 C CA . LEU A 1 247 ? 17.172 16.406 -12.344 1 92.56 247 LEU A CA 1
ATOM 1877 C C . LEU A 1 247 ? 17.656 15.883 -10.992 1 92.56 247 LEU A C 1
ATOM 1879 O O . LEU A 1 247 ? 17.75 16.641 -10.031 1 92.56 247 LEU A O 1
ATOM 1883 N N . ASN A 1 248 ? 17.844 14.609 -10.945 1 90.62 248 ASN A N 1
ATOM 1884 C CA . ASN A 1 248 ? 18.406 13.984 -9.75 1 90.62 248 ASN A CA 1
ATOM 1885 C C . ASN A 1 248 ? 19.547 13.031 -10.109 1 90.62 248 ASN A C 1
ATOM 1887 O O . ASN A 1 248 ? 19.562 12.453 -11.195 1 90.62 248 ASN A O 1
ATOM 1891 N N . VAL A 1 249 ? 20.5 13.094 -9.289 1 90.12 249 VAL A N 1
ATOM 1892 C CA . VAL A 1 249 ? 21.547 12.07 -9.375 1 90.12 249 VAL A CA 1
ATOM 1893 C C . VAL A 1 249 ? 21.25 10.961 -8.367 1 90.12 249 VAL A C 1
ATOM 1895 O O . VAL A 1 249 ? 21.141 11.219 -7.164 1 90.12 249 VAL A O 1
ATOM 1898 N N . ARG A 1 250 ? 21.125 9.766 -8.828 1 87.69 250 ARG A N 1
ATOM 1899 C CA . ARG A 1 250 ? 20.797 8.648 -7.949 1 87.69 250 ARG A CA 1
ATOM 1900 C C . ARG A 1 250 ? 21.844 8.477 -6.859 1 87.69 250 ARG A C 1
ATOM 1902 O O . ARG A 1 250 ? 23.047 8.406 -7.152 1 87.69 250 ARG A O 1
ATOM 1909 N N . GLY A 1 251 ? 21.422 8.477 -5.668 1 84.81 251 GLY A N 1
ATOM 1910 C CA . GLY A 1 251 ? 22.281 8.18 -4.531 1 84.81 251 GLY A CA 1
ATOM 1911 C C . GLY A 1 251 ? 23 9.406 -4.004 1 84.81 251 GLY A C 1
ATOM 1912 O O . GLY A 1 251 ? 23.719 9.32 -3.002 1 84.81 251 GLY A O 1
ATOM 1913 N N . LYS A 1 252 ? 22.797 10.531 -4.699 1 84.56 252 LYS A N 1
ATOM 1914 C CA . LYS A 1 252 ? 23.516 11.734 -4.305 1 84.56 252 LYS A CA 1
ATOM 1915 C C . LYS A 1 252 ? 22.578 12.93 -4.184 1 84.56 252 LYS A C 1
ATOM 1917 O O . LYS A 1 252 ? 21.578 13.016 -4.902 1 84.56 252 LYS A O 1
ATOM 1922 N N . SER A 1 253 ? 22.984 13.781 -3.201 1 83.62 253 SER A N 1
ATOM 1923 C CA . SER A 1 253 ? 22.266 15.039 -3.051 1 83.62 253 SER A CA 1
ATOM 1924 C C . SER A 1 253 ? 23.078 16.219 -3.6 1 83.62 253 SER A C 1
ATOM 1926 O O . SER A 1 253 ? 24.297 16.219 -3.508 1 83.62 253 SER A O 1
ATOM 1928 N N . ALA A 1 254 ? 22.328 17.141 -4.188 1 79.38 254 ALA A N 1
ATOM 1929 C CA . ALA A 1 254 ? 23 18.359 -4.672 1 79.38 254 ALA A CA 1
ATOM 1930 C C . ALA A 1 254 ? 23.578 19.156 -3.516 1 79.38 254 ALA A C 1
ATOM 1932 O O . ALA A 1 254 ? 22.984 19.234 -2.436 1 79.38 254 ALA A O 1
ATOM 1933 N N . THR A 1 255 ? 24.734 19.719 -3.715 1 79.94 255 THR A N 1
ATOM 1934 C CA . THR A 1 255 ? 25.375 20.562 -2.707 1 79.94 255 THR A CA 1
ATOM 1935 C C . THR A 1 255 ? 24.844 21.984 -2.777 1 79.94 255 THR A C 1
ATOM 1937 O O . THR A 1 255 ? 25.484 22.875 -3.332 1 79.94 255 THR A O 1
ATOM 1940 N N . LEU A 1 256 ? 23.703 22.219 -2.439 1 79.88 256 LEU A N 1
ATOM 1941 C CA . LEU A 1 256 ? 23 23.5 -2.381 1 79.88 256 LEU A CA 1
ATOM 1942 C C . LEU A 1 256 ? 22.516 23.797 -0.965 1 79.88 256 LEU A C 1
ATOM 1944 O O . LEU A 1 256 ? 22.266 22.875 -0.188 1 79.88 256 LEU A O 1
ATOM 1948 N N . PRO A 1 257 ? 22.625 25.094 -0.683 1 79.88 257 PRO A N 1
ATOM 1949 C CA . PRO A 1 257 ? 22.062 25.406 0.629 1 79.88 257 PRO A CA 1
ATOM 1950 C C . PRO A 1 257 ? 20.609 24.969 0.765 1 79.88 257 PRO A C 1
ATOM 1952 O O . PRO A 1 257 ? 19.844 25.047 -0.197 1 79.88 257 PRO A O 1
ATOM 1955 N N . SER A 1 258 ? 20.344 24.562 1.934 1 80.44 258 SER A N 1
ATOM 1956 C CA . SER A 1 258 ? 19 24.031 2.143 1 80.44 258 SER A CA 1
ATOM 1957 C C . SER A 1 258 ? 17.953 25.141 2.102 1 80.44 258 SER A C 1
ATOM 1959 O O . SER A 1 258 ? 16.875 24.969 1.536 1 80.44 258 SER A O 1
ATOM 1961 N N . ILE A 1 259 ? 18.312 26.281 2.666 1 90.81 259 ILE A N 1
ATOM 1962 C CA . ILE A 1 259 ? 17.391 27.406 2.602 1 90.81 259 ILE A CA 1
ATOM 1963 C C . ILE A 1 259 ? 17.938 28.469 1.649 1 90.81 259 ILE A C 1
ATOM 1965 O O . ILE A 1 259 ? 18.984 29.047 1.9 1 90.81 259 ILE A O 1
ATOM 1969 N N . THR A 1 260 ? 17.203 28.734 0.619 1 90.69 260 THR A N 1
ATOM 1970 C CA . THR A 1 260 ? 17.625 29.688 -0.407 1 90.69 260 THR A CA 1
ATOM 1971 C C . THR A 1 260 ? 17.156 31.094 -0.054 1 90.69 260 THR A C 1
ATOM 1973 O O . THR A 1 260 ? 16.438 31.281 0.92 1 90.69 260 THR A O 1
ATOM 1976 N N . GLU A 1 261 ? 17.594 32.062 -0.829 1 91 261 GLU A N 1
ATOM 1977 C CA . GLU A 1 261 ? 17.141 33.438 -0.641 1 91 261 GLU A CA 1
ATOM 1978 C C . GLU A 1 261 ? 15.641 33.562 -0.838 1 91 261 GLU A C 1
ATOM 1980 O O . GLU A 1 261 ? 14.961 34.25 -0.076 1 91 261 GLU A O 1
ATOM 1985 N N . LYS A 1 262 ? 15.219 32.875 -1.807 1 91.75 262 LYS A N 1
ATOM 1986 C CA . LYS A 1 262 ? 13.781 32.875 -2.037 1 91.75 262 LYS A CA 1
ATOM 1987 C C . LYS A 1 262 ? 13.039 32.281 -0.849 1 91.75 262 LYS A C 1
ATOM 1989 O O . LYS A 1 262 ? 11.969 32.75 -0.468 1 91.75 262 LYS A O 1
ATOM 1994 N N . ASP A 1 263 ? 13.562 31.312 -0.301 1 95.81 263 ASP A N 1
ATOM 1995 C CA . ASP A 1 263 ? 12.953 30.672 0.857 1 95.81 263 ASP A CA 1
ATOM 1996 C C . ASP A 1 263 ? 12.859 31.625 2.039 1 95.81 263 ASP A C 1
ATOM 1998 O O . ASP A 1 263 ? 11.852 31.656 2.746 1 95.81 263 ASP A O 1
ATOM 2002 N N . TRP A 1 264 ? 13.898 32.406 2.238 1 96.31 264 TRP A N 1
ATOM 2003 C CA . TRP A 1 264 ? 13.883 33.344 3.342 1 96.31 264 TRP A CA 1
ATOM 2004 C C . TRP A 1 264 ? 12.797 34.406 3.137 1 96.31 264 TRP A C 1
ATOM 2006 O O . TRP A 1 264 ? 12.141 34.812 4.094 1 96.31 264 TRP A O 1
ATOM 2016 N N . GLU A 1 265 ? 12.625 34.812 1.904 1 97.06 265 GLU A N 1
ATOM 2017 C CA . GLU A 1 265 ? 11.547 35.75 1.605 1 97.06 265 GLU A CA 1
ATOM 2018 C C . GLU A 1 265 ? 10.18 35.125 1.9 1 97.06 265 GLU A C 1
ATOM 2020 O O . GLU A 1 265 ? 9.297 35.781 2.445 1 97.06 265 GLU A O 1
ATOM 2025 N N . ASP A 1 266 ? 10.047 33.906 1.549 1 97.88 266 ASP A N 1
ATOM 2026 C CA . ASP A 1 266 ? 8.797 33.219 1.804 1 97.88 266 ASP A CA 1
ATOM 2027 C C . ASP A 1 266 ? 8.578 33 3.301 1 97.88 266 ASP A C 1
ATOM 2029 O O . ASP A 1 266 ? 7.445 33.094 3.787 1 97.88 266 ASP A O 1
ATOM 2033 N N . ILE A 1 267 ? 9.641 32.719 3.98 1 98.06 267 ILE A N 1
ATOM 2034 C CA . ILE A 1 267 ? 9.57 32.531 5.426 1 98.06 267 ILE A CA 1
ATOM 2035 C C . ILE A 1 267 ? 9.141 33.812 6.102 1 98.06 267 ILE A C 1
ATOM 2037 O O . ILE A 1 267 ? 8.297 33.812 7 1 98.06 267 ILE A O 1
ATOM 2041 N N . LYS A 1 268 ? 9.711 34.906 5.656 1 98.12 268 LYS A N 1
ATOM 2042 C CA . LYS A 1 268 ? 9.312 36.219 6.188 1 98.12 268 LYS A CA 1
ATOM 2043 C C . LYS A 1 268 ? 7.832 36.5 5.93 1 98.12 268 LYS A C 1
ATOM 2045 O O . LYS A 1 268 ? 7.117 36.969 6.82 1 98.12 268 LYS A O 1
ATOM 2050 N N . PHE A 1 269 ? 7.438 36.188 4.77 1 98.31 269 PHE A N 1
ATOM 2051 C CA . PHE A 1 269 ? 6.031 36.312 4.41 1 98.31 269 PHE A CA 1
ATOM 2052 C C . PHE A 1 269 ? 5.16 35.469 5.348 1 98.31 269 PHE A C 1
ATOM 2054 O O . PHE A 1 269 ? 4.109 35.938 5.797 1 98.31 269 PHE A O 1
ATOM 2061 N N . GLY A 1 270 ? 5.609 34.25 5.652 1 98.25 270 GLY A N 1
ATOM 2062 C CA . GLY A 1 270 ? 4.875 33.406 6.566 1 98.25 270 GLY A CA 1
ATOM 2063 C C . GLY A 1 270 ? 4.777 33.969 7.973 1 98.25 270 GLY A C 1
ATOM 2064 O O . GLY A 1 270 ? 3.738 33.844 8.625 1 98.25 270 GLY A O 1
ATOM 2065 N N . VAL A 1 271 ? 5.84 34.562 8.469 1 98.06 271 VAL A N 1
ATOM 2066 C CA . VAL A 1 271 ? 5.852 35.188 9.789 1 98.06 271 VAL A CA 1
ATOM 2067 C C . VAL A 1 271 ? 4.855 36.344 9.828 1 98.06 271 VAL A C 1
ATOM 2069 O O . VAL A 1 271 ? 4.074 36.469 10.773 1 98.06 271 VAL A O 1
ATOM 2072 N N . GLU A 1 272 ? 4.879 37.125 8.773 1 97.69 272 GLU A N 1
ATOM 2073 C CA . GLU A 1 272 ? 3.992 38.281 8.695 1 97.69 272 GLU A CA 1
ATOM 2074 C C . GLU A 1 272 ? 2.527 37.844 8.695 1 97.69 272 GLU A C 1
ATOM 2076 O O . GLU A 1 272 ? 1.675 38.531 9.258 1 97.69 272 GLU A O 1
ATOM 2081 N N . ASN A 1 273 ? 2.291 36.719 8.125 1 97.88 273 ASN A N 1
ATOM 2082 C CA . ASN A 1 273 ? 0.917 36.25 8 1 97.88 273 ASN A CA 1
ATOM 2083 C C . ASN A 1 273 ? 0.583 35.219 9.07 1 97.88 273 ASN A C 1
ATOM 2085 O O . ASN A 1 273 ? -0.504 34.656 9.062 1 97.88 273 ASN A O 1
ATOM 2089 N N . LYS A 1 274 ? 1.495 34.938 9.938 1 97.31 274 LYS A N 1
ATOM 2090 C CA . LYS A 1 274 ? 1.305 34.062 11.086 1 97.31 274 LYS A CA 1
ATOM 2091 C C . LYS A 1 274 ? 0.774 32.688 10.656 1 97.31 274 LYS A C 1
ATOM 2093 O O . LYS A 1 274 ? -0.232 32.219 11.18 1 97.31 274 LYS A O 1
ATOM 2098 N N . VAL A 1 275 ? 1.382 32.094 9.672 1 98.25 275 VAL A N 1
ATOM 2099 C CA . VAL A 1 275 ? 1 30.734 9.266 1 98.25 275 VAL A CA 1
ATOM 2100 C C . VAL A 1 275 ? 1.252 29.75 10.414 1 98.25 275 VAL A C 1
ATOM 2102 O O . VAL A 1 275 ? 1.913 30.094 11.398 1 98.25 275 VAL A O 1
ATOM 2105 N N . ASP A 1 276 ? 0.709 28.578 10.289 1 98.31 276 ASP A N 1
ATOM 2106 C CA . ASP A 1 276 ? 0.766 27.641 11.414 1 98.31 276 ASP A CA 1
ATOM 2107 C C . ASP A 1 276 ? 1.99 26.734 11.312 1 98.31 276 ASP A C 1
ATOM 2109 O O . ASP A 1 276 ? 2.605 26.406 12.328 1 98.31 276 ASP A O 1
ATOM 2113 N N . PHE A 1 277 ? 2.295 26.344 10.07 1 98.75 277 PHE A N 1
ATOM 2114 C CA . PHE A 1 277 ? 3.387 25.406 9.852 1 98.75 277 PHE A CA 1
ATOM 2115 C C . PHE A 1 277 ? 4.258 25.844 8.68 1 98.75 277 PHE A C 1
ATOM 2117 O O . PHE A 1 277 ? 3.76 26.422 7.715 1 98.75 277 PHE A O 1
ATOM 2124 N N . TYR A 1 278 ? 5.539 25.562 8.867 1 98.69 278 TYR A N 1
ATOM 2125 C CA . TYR A 1 278 ? 6.434 25.531 7.719 1 98.69 278 TYR A CA 1
ATOM 2126 C C . TYR A 1 278 ? 6.746 24.094 7.316 1 98.69 278 TYR A C 1
ATOM 2128 O O . TYR A 1 278 ? 6.953 23.234 8.172 1 98.69 278 TYR A O 1
ATOM 2136 N N . ALA A 1 279 ? 6.633 23.797 6.051 1 98.5 279 ALA A N 1
ATOM 2137 C CA . ALA A 1 279 ? 7.293 22.625 5.477 1 98.5 279 ALA A CA 1
ATOM 2138 C C . ALA A 1 279 ? 8.594 23.016 4.777 1 98.5 279 ALA A C 1
ATOM 2140 O O . ALA A 1 279 ? 8.57 23.734 3.773 1 98.5 279 ALA A O 1
ATOM 2141 N N . VAL A 1 280 ? 9.711 22.547 5.332 1 97.62 280 VAL A N 1
ATOM 2142 C CA . VAL A 1 280 ? 11.016 22.984 4.84 1 97.62 280 VAL A CA 1
ATOM 2143 C C . VAL A 1 280 ? 11.602 21.906 3.922 1 97.62 280 VAL A C 1
ATOM 2145 O O . VAL A 1 280 ? 11.766 20.766 4.332 1 97.62 280 VAL A O 1
ATOM 2148 N N . SER A 1 281 ? 11.961 22.297 2.768 1 95.12 281 SER A N 1
ATOM 2149 C CA . SER A 1 281 ? 12.375 21.375 1.709 1 95.12 281 SER A CA 1
ATOM 2150 C C . SER A 1 281 ? 13.867 21.062 1.797 1 95.12 281 SER A C 1
ATOM 2152 O O . SER A 1 281 ? 14.656 21.922 2.211 1 95.12 281 SER A O 1
ATOM 2154 N N . PHE A 1 282 ? 14.234 19.844 1.479 1 91.88 282 PHE A N 1
ATOM 2155 C CA . PHE A 1 282 ? 15.586 19.359 1.223 1 91.88 282 PHE A CA 1
ATOM 2156 C C . PHE A 1 282 ? 16.469 19.547 2.445 1 91.88 282 PHE A C 1
ATOM 2158 O O . PHE A 1 282 ? 17.594 20.031 2.332 1 91.88 282 PHE A O 1
ATOM 2165 N N . VAL A 1 283 ? 15.945 19.266 3.549 1 94.62 283 VAL A N 1
ATOM 2166 C CA . VAL A 1 283 ? 16.719 19.328 4.789 1 94.62 283 VAL A CA 1
ATOM 2167 C C . VAL A 1 283 ? 17.703 18.172 4.832 1 94.62 283 VAL A C 1
ATOM 2169 O O . VAL A 1 283 ? 17.328 17 4.699 1 94.62 283 VAL A O 1
ATOM 2172 N N . LYS A 1 284 ? 18.938 18.5 5.07 1 92.06 284 LYS A N 1
ATOM 2173 C CA . LYS A 1 284 ? 19.984 17.484 5.031 1 92.06 284 LYS A CA 1
ATOM 2174 C C . LYS A 1 284 ? 20.547 17.219 6.422 1 92.06 284 LYS A C 1
ATOM 2176 O O . LYS A 1 284 ? 21.141 16.156 6.676 1 92.06 284 LYS A O 1
ATOM 2181 N N . ASP A 1 285 ? 20.391 18.172 7.246 1 93.44 285 ASP A N 1
ATOM 2182 C CA . ASP A 1 285 ? 20.906 18.031 8.609 1 93.44 285 ASP A CA 1
ATOM 2183 C C . ASP A 1 285 ? 20.141 18.906 9.586 1 93.44 285 ASP A C 1
ATOM 2185 O O . ASP A 1 285 ? 19.328 19.734 9.172 1 93.44 285 ASP A O 1
ATOM 2189 N N . ALA A 1 286 ? 20.438 18.75 10.875 1 96.62 286 ALA A N 1
ATOM 2190 C CA . ALA A 1 286 ? 19.688 19.438 11.93 1 96.62 286 ALA A CA 1
ATOM 2191 C C . ALA A 1 286 ? 20.062 20.906 12 1 96.62 286 ALA A C 1
ATOM 2193 O O . ALA A 1 286 ? 19.297 21.719 12.531 1 96.62 286 ALA A O 1
ATOM 2194 N N . LYS A 1 287 ? 21.203 21.266 11.508 1 95.56 287 LYS A N 1
ATOM 2195 C CA . LYS A 1 287 ? 21.672 22.656 11.586 1 95.56 287 LYS A CA 1
ATOM 2196 C C . LYS A 1 287 ? 20.703 23.609 10.898 1 95.56 287 LYS A C 1
ATOM 2198 O O . LYS A 1 287 ? 20.453 24.703 11.391 1 95.56 287 LYS A O 1
ATOM 2203 N N . VAL A 1 288 ? 20.172 23.156 9.812 1 94 288 VAL A N 1
ATOM 2204 C CA . VAL A 1 288 ? 19.234 23.969 9.047 1 94 288 VAL A CA 1
ATOM 2205 C C . VAL A 1 288 ? 17.984 24.234 9.875 1 94 288 VAL A C 1
ATOM 2207 O O . VAL A 1 288 ? 17.438 25.344 9.852 1 94 288 VAL A O 1
ATOM 2210 N N . VAL A 1 289 ? 17.562 23.328 10.594 1 97.56 289 VAL A N 1
ATOM 2211 C CA . VAL A 1 289 ? 16.359 23.438 11.422 1 97.56 289 VAL A CA 1
ATOM 2212 C C . VAL A 1 289 ? 16.609 24.406 12.578 1 97.56 289 VAL A C 1
ATOM 2214 O O . VAL A 1 289 ? 15.773 25.266 12.867 1 97.56 289 VAL A O 1
ATOM 2217 N N . HIS A 1 290 ? 17.781 24.297 13.172 1 97.44 290 HIS A N 1
ATOM 2218 C CA . HIS A 1 290 ? 18.141 25.188 14.266 1 97.44 290 HIS A CA 1
ATOM 2219 C C . HIS A 1 290 ? 18.219 26.641 13.797 1 97.44 290 HIS A C 1
ATOM 2221 O O . HIS A 1 290 ? 17.781 27.547 14.5 1 97.44 290 HIS A O 1
ATOM 2227 N N . GLU A 1 291 ? 18.75 26.75 12.633 1 96.19 291 GLU A N 1
ATOM 2228 C CA . GLU A 1 291 ? 18.844 28.094 12.07 1 96.19 291 GLU A CA 1
ATOM 2229 C C . GLU A 1 291 ? 17.469 28.719 11.898 1 96.19 291 GLU A C 1
ATOM 2231 O O . GLU A 1 291 ? 17.266 29.875 12.273 1 96.19 291 GLU A O 1
ATOM 2236 N N . LEU A 1 292 ? 16.594 27.984 11.352 1 97.62 292 LEU A N 1
ATOM 2237 C CA . LEU A 1 292 ? 15.242 28.5 11.133 1 97.62 292 LEU A CA 1
ATOM 2238 C C . LEU A 1 292 ? 14.539 28.734 12.469 1 97.62 292 LEU A C 1
ATOM 2240 O O . LEU A 1 292 ? 13.867 29.766 12.641 1 97.62 292 LEU A O 1
ATOM 2244 N N . LYS A 1 293 ? 14.641 27.891 13.398 1 97.75 293 LYS A N 1
ATOM 2245 C CA . LYS A 1 293 ? 14 28.031 14.703 1 97.75 293 LYS A CA 1
ATOM 2246 C C . LYS A 1 293 ? 14.555 29.234 15.461 1 97.75 293 LYS A C 1
ATOM 2248 O O . LYS A 1 293 ? 13.812 29.922 16.156 1 97.75 293 LYS A O 1
ATOM 2253 N N . ASP A 1 294 ? 15.828 29.469 15.32 1 97 294 ASP A N 1
ATOM 2254 C CA . ASP A 1 294 ? 16.438 30.656 15.922 1 97 294 ASP A CA 1
ATOM 2255 C C . ASP A 1 294 ? 15.875 31.938 15.32 1 97 294 ASP A C 1
ATOM 2257 O O . ASP A 1 294 ? 15.586 32.906 16.047 1 97 294 ASP A O 1
ATOM 2261 N N . TYR A 1 295 ? 15.82 31.906 14.031 1 97.19 295 TYR A N 1
ATOM 2262 C CA . TYR A 1 295 ? 15.219 33.062 13.359 1 97.19 295 TYR A CA 1
ATOM 2263 C C . TYR A 1 295 ? 13.805 33.312 13.867 1 97.19 295 TYR A C 1
ATOM 2265 O O . TYR A 1 295 ? 13.445 34.438 14.156 1 97.19 295 TYR A O 1
ATOM 2273 N N . LEU A 1 296 ? 12.977 32.25 13.992 1 98.06 296 LEU A N 1
ATOM 2274 C CA . LEU A 1 296 ? 11.594 32.375 14.438 1 98.06 296 LEU A CA 1
ATOM 2275 C C . LEU A 1 296 ? 11.531 32.875 15.875 1 98.06 296 LEU A C 1
ATOM 2277 O O . LEU A 1 296 ? 10.68 33.719 16.219 1 98.06 296 LEU A O 1
ATOM 2281 N N . LYS A 1 297 ? 12.406 32.406 16.703 1 96.62 297 LYS A N 1
ATOM 2282 C CA . LYS A 1 297 ? 12.484 32.875 18.078 1 96.62 297 LYS A CA 1
ATOM 2283 C C . LYS A 1 297 ? 12.797 34.344 18.141 1 96.62 297 LYS A C 1
ATOM 2285 O O . LYS A 1 297 ? 12.188 35.094 18.922 1 96.62 297 LYS A O 1
ATOM 2290 N N . ASN A 1 298 ? 13.672 34.75 17.328 1 96.69 298 ASN A N 1
ATOM 2291 C CA . ASN A 1 298 ? 14.078 36.125 17.297 1 96.69 298 ASN A CA 1
ATOM 2292 C C . ASN A 1 298 ? 12.938 37.031 16.844 1 96.69 298 ASN A C 1
ATOM 2294 O O . ASN A 1 298 ? 12.852 38.188 17.266 1 96.69 298 ASN A O 1
ATOM 2298 N N . CYS A 1 299 ? 12.094 36.5 16.062 1 95.44 299 CYS A N 1
ATOM 2299 C CA . CYS A 1 299 ? 10.945 37.25 15.57 1 95.44 299 CYS A CA 1
ATOM 2300 C C . CYS A 1 299 ? 9.742 37.062 16.484 1 95.44 299 CYS A C 1
ATOM 2302 O O . CYS A 1 299 ? 8.664 37.594 16.219 1 95.44 299 CYS A O 1
ATOM 2304 N N . ASN A 1 300 ? 9.906 36.25 17.484 1 95.56 300 ASN A N 1
ATOM 2305 C CA . ASN A 1 300 ? 8.805 35.906 18.391 1 95.56 300 ASN A CA 1
ATOM 2306 C C . ASN A 1 300 ? 7.637 35.281 17.625 1 95.56 300 ASN A C 1
ATOM 2308 O O . ASN A 1 300 ? 6.48 35.656 17.844 1 95.56 300 ASN A O 1
ATOM 2312 N N . ALA A 1 301 ? 7.98 34.5 16.672 1 95.88 301 ALA A N 1
ATOM 2313 C CA . ALA A 1 301 ? 6.98 33.844 15.844 1 95.88 301 ALA A CA 1
ATOM 2314 C C . ALA A 1 301 ? 6.754 32.406 16.312 1 95.88 301 ALA A C 1
ATOM 2316 O O . ALA A 1 301 ? 7.715 31.656 16.516 1 95.88 301 ALA A O 1
ATOM 2317 N N . ASP A 1 302 ? 5.504 32.062 16.547 1 95.25 302 ASP A N 1
ATOM 2318 C CA . ASP A 1 302 ? 5.121 30.719 16.969 1 95.25 302 ASP A CA 1
ATOM 2319 C C . ASP A 1 302 ? 4.625 29.906 15.781 1 95.25 302 ASP A C 1
ATOM 2321 O O . ASP A 1 302 ? 3.422 29.703 15.617 1 95.25 302 ASP A O 1
ATOM 2325 N N . ILE A 1 303 ? 5.543 29.438 14.961 1 97.81 303 ILE A N 1
ATOM 2326 C CA . ILE A 1 303 ? 5.27 28.625 13.781 1 97.81 303 ILE A CA 1
ATOM 2327 C C . ILE A 1 303 ? 6.055 27.328 13.859 1 97.81 303 ILE A C 1
ATOM 2329 O O . ILE A 1 303 ? 7.266 27.328 14.102 1 97.81 303 ILE A O 1
ATOM 2333 N N . HIS A 1 304 ? 5.379 26.188 13.734 1 98.06 304 HIS A N 1
ATOM 2334 C CA . HIS A 1 304 ? 6.027 24.875 13.844 1 98.06 304 HIS A CA 1
ATOM 2335 C C . HIS A 1 304 ? 6.711 24.5 12.531 1 98.06 304 HIS A C 1
ATOM 2337 O O . HIS A 1 304 ? 6.195 24.781 11.453 1 98.06 304 HIS A O 1
ATOM 2343 N N . VAL A 1 305 ? 7.844 23.828 12.695 1 98.56 305 VAL A N 1
ATOM 2344 C CA . VAL A 1 305 ? 8.68 23.484 11.547 1 98.56 305 VAL A CA 1
ATOM 2345 C C . VAL A 1 305 ? 8.578 22 11.25 1 98.56 305 VAL A C 1
ATOM 2347 O O . VAL A 1 305 ? 9.047 21.172 12.031 1 98.56 305 VAL A O 1
ATOM 2350 N N . ILE A 1 306 ? 7.969 21.672 10.086 1 98.69 306 ILE A N 1
ATOM 2351 C CA . ILE A 1 306 ? 7.906 20.312 9.562 1 98.69 306 ILE A CA 1
ATOM 2352 C C . ILE A 1 306 ? 9 20.109 8.516 1 98.69 306 ILE A C 1
ATOM 2354 O O . ILE A 1 306 ? 9.039 20.812 7.504 1 98.69 306 ILE A O 1
ATOM 2358 N N . VAL A 1 307 ? 9.891 19.156 8.773 1 98.44 307 VAL A N 1
ATOM 2359 C CA . VAL A 1 307 ? 10.977 18.938 7.828 1 98.44 307 VAL A CA 1
ATOM 2360 C C . VAL A 1 307 ? 10.547 17.906 6.777 1 98.44 307 VAL A C 1
ATOM 2362 O O . VAL A 1 307 ? 9.938 16.891 7.105 1 98.44 307 VAL A O 1
ATOM 2365 N N . LYS A 1 308 ? 10.828 18.203 5.562 1 97.44 308 LYS A N 1
ATOM 2366 C CA . LYS A 1 308 ? 10.602 17.25 4.484 1 97.44 308 LYS A CA 1
ATOM 2367 C C . LYS A 1 308 ? 11.789 16.312 4.316 1 97.44 308 LYS A C 1
ATOM 2369 O O . LYS A 1 308 ? 12.914 16.766 4.086 1 97.44 308 LYS A O 1
ATOM 2374 N N . ILE A 1 309 ? 11.57 15.055 4.531 1 96.88 309 ILE A N 1
ATOM 2375 C CA . ILE A 1 309 ? 12.594 14.047 4.281 1 96.88 309 ILE A CA 1
ATOM 2376 C C . ILE A 1 309 ? 12.57 13.641 2.811 1 96.88 309 ILE A C 1
ATOM 2378 O O . ILE A 1 309 ? 11.734 12.828 2.396 1 96.88 309 ILE A O 1
ATOM 2382 N N . GLU A 1 310 ? 13.586 14.211 2.086 1 91.12 310 GLU A N 1
ATOM 2383 C CA . GLU A 1 310 ? 13.531 14.133 0.629 1 91.12 310 GLU A CA 1
ATOM 2384 C C . GLU A 1 310 ? 14.859 13.648 0.051 1 91.12 310 GLU A C 1
ATOM 2386 O O . GLU A 1 310 ? 14.93 13.258 -1.117 1 91.12 310 GLU A O 1
ATOM 2391 N N . SER A 1 311 ? 15.852 13.695 0.843 1 88.69 311 SER A N 1
ATOM 2392 C CA . SER A 1 311 ? 17.188 13.516 0.278 1 88.69 311 SER A CA 1
ATOM 2393 C C . SER A 1 311 ? 17.875 12.281 0.855 1 88.69 311 SER A C 1
ATOM 2395 O O . SER A 1 311 ? 17.562 11.867 1.974 1 88.69 311 SER A O 1
ATOM 2397 N N . ALA A 1 312 ? 18.734 11.789 0.004 1 89.69 312 ALA A N 1
ATOM 2398 C CA . ALA A 1 312 ? 19.547 10.664 0.464 1 89.69 312 ALA A CA 1
ATOM 2399 C C . ALA A 1 312 ? 20.391 11.062 1.672 1 89.69 312 ALA A C 1
ATOM 2401 O O . ALA A 1 312 ? 20.594 10.266 2.59 1 89.69 312 ALA A O 1
ATOM 2402 N N . ASP A 1 313 ? 20.781 12.312 1.738 1 90.19 313 ASP A N 1
ATOM 2403 C CA . ASP A 1 313 ? 21.641 12.812 2.803 1 90.19 313 ASP A CA 1
ATOM 2404 C C . ASP A 1 313 ? 20.891 12.922 4.125 1 90.19 313 ASP A C 1
ATOM 2406 O O . ASP A 1 313 ? 21.5 12.93 5.195 1 90.19 313 ASP A O 1
ATOM 2410 N N . ALA A 1 314 ? 19.609 13.023 4.035 1 94 314 ALA A N 1
ATOM 2411 C CA . ALA A 1 314 ? 18.812 13.148 5.25 1 94 314 ALA A CA 1
ATOM 2412 C C . ALA A 1 314 ? 18.75 11.828 6.008 1 94 314 ALA A C 1
ATOM 2414 O O . ALA A 1 314 ? 18.531 11.812 7.223 1 94 314 ALA A O 1
ATOM 2415 N N . ILE A 1 315 ? 18.938 10.719 5.312 1 94.25 315 ILE A N 1
ATOM 2416 C CA . ILE A 1 315 ? 18.656 9.391 5.863 1 94.25 315 ILE A CA 1
ATOM 2417 C C . ILE A 1 315 ? 19.688 9.07 6.953 1 94.25 315 ILE A C 1
ATOM 2419 O O . ILE A 1 315 ? 19.312 8.695 8.07 1 94.25 315 ILE A O 1
ATOM 2423 N N . PRO A 1 316 ? 21 9.32 6.723 1 93.75 316 PRO A N 1
ATOM 2424 C CA . PRO A 1 316 ? 21.953 9.078 7.812 1 93.75 316 PRO A CA 1
ATOM 2425 C C . PRO A 1 316 ? 21.75 10.023 8.992 1 93.75 316 PRO A C 1
ATOM 2427 O O . PRO A 1 316 ? 22.109 9.695 10.125 1 93.75 316 PRO A O 1
ATOM 2430 N N . ASN A 1 317 ? 21.141 11.195 8.781 1 95.38 317 ASN A N 1
ATOM 2431 C CA . ASN A 1 317 ? 20.938 12.219 9.805 1 95.38 317 ASN A CA 1
ATOM 2432 C C . ASN A 1 317 ? 19.484 12.258 10.281 1 95.38 317 ASN A C 1
ATOM 2434 O O . ASN A 1 317 ? 19.078 13.203 10.961 1 95.38 317 ASN A O 1
ATOM 2438 N N . LEU A 1 318 ? 18.812 11.25 9.992 1 97.19 318 LEU A N 1
ATOM 2439 C CA . LEU A 1 318 ? 17.359 11.242 10.156 1 97.19 318 LEU A CA 1
ATOM 2440 C C . LEU A 1 318 ? 16.969 11.523 11.602 1 97.19 318 LEU A C 1
ATOM 2442 O O . LEU A 1 318 ? 16.125 12.383 11.867 1 97.19 318 LEU A O 1
ATOM 2446 N N . HIS A 1 319 ? 17.594 10.883 12.523 1 95.69 319 HIS A N 1
ATOM 2447 C CA . HIS A 1 319 ? 17.266 11.023 13.938 1 95.69 319 HIS A CA 1
ATOM 2448 C C . HIS A 1 319 ? 17.5 12.453 14.414 1 95.69 319 HIS A C 1
ATOM 2450 O O . HIS A 1 319 ? 16.641 13.031 15.086 1 95.69 319 HIS A O 1
ATOM 2456 N N . ALA A 1 320 ? 18.594 12.984 14.047 1 97 320 ALA A N 1
ATOM 2457 C CA . ALA A 1 320 ? 18.938 14.344 14.453 1 97 320 ALA A CA 1
ATOM 2458 C C . ALA A 1 320 ? 17.984 15.367 13.828 1 97 320 ALA A C 1
ATOM 2460 O O . ALA A 1 320 ? 17.594 16.328 14.477 1 97 320 ALA A O 1
ATOM 2461 N N . ILE A 1 321 ? 17.625 15.133 12.602 1 97.94 321 ILE A N 1
ATOM 2462 C CA . ILE A 1 321 ? 16.75 16.031 11.875 1 97.94 321 ILE A CA 1
ATOM 2463 C C . ILE A 1 321 ? 15.367 16.047 12.539 1 97.94 321 ILE A C 1
ATOM 2465 O O . ILE A 1 321 ? 14.828 17.125 12.828 1 97.94 321 ILE A O 1
ATOM 2469 N N . ILE A 1 322 ? 14.844 14.883 12.82 1 97.88 322 ILE A N 1
ATOM 2470 C CA . ILE A 1 322 ? 13.516 14.766 13.414 1 97.88 322 ILE A CA 1
ATOM 2471 C C . ILE A 1 322 ? 13.539 15.328 14.828 1 97.88 322 ILE A C 1
ATOM 2473 O O . ILE A 1 322 ? 12.617 16.047 15.234 1 97.88 322 ILE A O 1
ATOM 2477 N N . SER A 1 323 ? 14.594 15.094 15.547 1 96.75 323 SER A N 1
ATOM 2478 C CA . SER A 1 323 ? 14.727 15.594 16.906 1 96.75 323 SER A CA 1
ATOM 2479 C C . SER A 1 323 ? 14.719 17.109 16.953 1 96.75 323 SER A C 1
ATOM 2481 O O . SER A 1 323 ? 14.141 17.719 17.859 1 96.75 323 SER A O 1
ATOM 2483 N N . ALA A 1 324 ? 15.305 17.688 15.977 1 97.56 324 ALA A N 1
ATOM 2484 C CA . ALA A 1 324 ? 15.422 19.141 15.93 1 97.56 324 ALA A CA 1
ATOM 2485 C C . ALA A 1 324 ? 14.117 19.781 15.445 1 97.56 324 ALA A C 1
ATOM 2487 O O . ALA A 1 324 ? 13.859 20.953 15.719 1 97.56 324 ALA A O 1
ATOM 2488 N N . SER A 1 325 ? 13.273 19.094 14.773 1 98.25 325 SER A N 1
ATOM 2489 C CA . SER A 1 325 ? 12.086 19.625 14.125 1 98.25 325 SER A CA 1
ATOM 2490 C C . SER A 1 325 ? 10.852 19.469 15.008 1 98.25 325 SER A C 1
ATOM 2492 O O . SER A 1 325 ? 10.938 18.922 16.109 1 98.25 325 SER A O 1
ATOM 2494 N N . ASP A 1 326 ? 9.758 19.984 14.531 1 98.19 326 ASP A N 1
ATOM 2495 C CA . ASP A 1 326 ? 8.484 19.812 15.227 1 98.19 326 ASP A CA 1
ATOM 2496 C C . ASP A 1 326 ? 7.66 18.703 14.602 1 98.19 326 ASP A C 1
ATOM 2498 O O . ASP A 1 326 ? 6.613 18.312 15.125 1 98.19 326 ASP A O 1
ATOM 2502 N N . GLY A 1 327 ? 8.07 18.172 13.539 1 98.31 327 GLY A N 1
ATOM 2503 C CA . GLY A 1 327 ? 7.445 17.094 12.797 1 98.31 327 GLY A CA 1
ATOM 2504 C C . GLY A 1 327 ? 8.141 16.781 11.477 1 98.31 327 GLY A C 1
ATOM 2505 O O . GLY A 1 327 ? 9.148 17.406 11.148 1 98.31 327 GLY A O 1
ATOM 2506 N N . ALA A 1 328 ? 7.613 15.82 10.766 1 98.75 328 ALA A N 1
ATOM 2507 C CA . ALA A 1 328 ? 8.258 15.422 9.516 1 98.75 328 ALA A CA 1
ATOM 2508 C C . ALA A 1 328 ? 7.219 15.148 8.43 1 98.75 328 ALA A C 1
ATOM 2510 O O . ALA A 1 328 ? 6.035 14.969 8.727 1 98.75 328 ALA A O 1
ATOM 2511 N N . MET A 1 329 ? 7.691 15.281 7.258 1 98.69 329 MET A N 1
ATOM 2512 C CA . MET A 1 329 ? 6.926 14.898 6.074 1 98.69 329 MET A CA 1
ATOM 2513 C C . MET A 1 329 ? 7.711 13.914 5.215 1 98.69 329 MET A C 1
ATOM 2515 O O . MET A 1 329 ? 8.852 14.188 4.836 1 98.69 329 MET A O 1
ATOM 2519 N N . VAL A 1 330 ? 7.145 12.773 4.973 1 97.94 330 VAL A N 1
ATOM 2520 C CA . VAL A 1 330 ? 7.738 11.805 4.055 1 97.94 330 VAL A CA 1
ATOM 2521 C C . VAL A 1 330 ? 7.43 12.211 2.613 1 97.94 330 VAL A C 1
ATOM 2523 O O . VAL A 1 330 ? 6.367 11.883 2.082 1 97.94 330 VAL A O 1
ATOM 2526 N N . ALA A 1 331 ? 8.391 12.844 2.045 1 95.81 331 ALA A N 1
ATOM 2527 C CA . ALA A 1 331 ? 8.211 13.281 0.662 1 95.81 331 ALA A CA 1
ATOM 252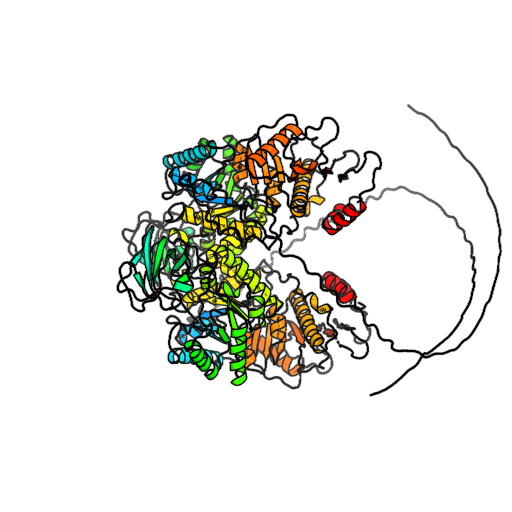8 C C . ALA A 1 331 ? 8.688 12.203 -0.315 1 95.81 331 ALA A C 1
ATOM 2530 O O . ALA A 1 331 ? 9.797 12.281 -0.847 1 95.81 331 ALA A O 1
ATOM 2531 N N . ARG A 1 332 ? 7.82 11.367 -0.688 1 94.06 332 ARG A N 1
ATOM 2532 C CA . ARG A 1 332 ? 8.156 10.117 -1.368 1 94.06 332 ARG A CA 1
ATOM 2533 C C . ARG A 1 332 ? 8.617 10.383 -2.799 1 94.06 332 ARG A C 1
ATOM 2535 O O . ARG A 1 332 ? 9.445 9.648 -3.336 1 94.06 332 ARG A O 1
ATOM 2542 N N . GLY A 1 333 ? 8.023 11.414 -3.408 1 89 333 GLY A N 1
ATOM 2543 C CA . GLY A 1 333 ? 8.43 11.734 -4.77 1 89 333 GLY A CA 1
ATOM 2544 C C . GLY A 1 333 ? 9.922 11.953 -4.91 1 89 333 GLY A C 1
ATOM 2545 O O . GLY A 1 333 ? 10.594 11.242 -5.66 1 89 333 GLY A O 1
ATOM 2546 N N . ASP A 1 334 ? 10.43 12.82 -4.141 1 87.75 334 ASP A N 1
ATOM 2547 C CA . ASP A 1 334 ? 11.844 13.172 -4.188 1 87.75 334 ASP A CA 1
ATOM 2548 C C . ASP A 1 334 ? 12.695 12.055 -3.584 1 87.75 334 ASP A C 1
ATOM 2550 O O . ASP A 1 334 ? 13.805 11.789 -4.062 1 87.75 334 ASP A O 1
ATOM 2554 N N . LEU A 1 335 ? 12.258 11.461 -2.545 1 90.81 335 LEU A N 1
ATOM 2555 C CA . LEU A 1 335 ? 12.992 10.367 -1.916 1 90.81 335 LEU A CA 1
ATOM 2556 C C . LEU A 1 335 ? 13.227 9.234 -2.906 1 90.81 335 LEU A C 1
ATOM 2558 O O . LEU A 1 335 ? 14.32 8.672 -2.963 1 90.81 335 LEU A O 1
ATOM 2562 N N . GLY A 1 336 ? 12.219 8.961 -3.701 1 88.19 336 GLY A N 1
ATOM 2563 C CA . GLY A 1 336 ? 12.312 7.887 -4.68 1 88.19 336 GLY A CA 1
ATOM 2564 C C . GLY A 1 336 ? 13.156 8.25 -5.887 1 88.19 336 GLY A C 1
ATOM 2565 O O . GLY A 1 336 ? 13.539 7.371 -6.664 1 88.19 336 GLY A O 1
ATOM 2566 N N . ALA A 1 337 ? 13.398 9.469 -6.043 1 84.5 337 ALA A N 1
ATOM 2567 C CA . ALA A 1 337 ? 14.266 9.914 -7.129 1 84.5 337 ALA A CA 1
ATOM 2568 C C . ALA A 1 337 ? 15.742 9.82 -6.734 1 84.5 337 ALA A C 1
ATOM 2570 O O . ALA A 1 337 ? 16.609 9.641 -7.59 1 84.5 337 ALA A O 1
ATOM 2571 N N . GLU A 1 338 ? 15.984 9.883 -5.453 1 87.5 338 GLU A N 1
ATOM 2572 C CA . GLU A 1 338 ? 17.375 9.898 -5 1 87.5 338 GLU A CA 1
ATOM 2573 C C . GLU A 1 338 ? 17.812 8.523 -4.508 1 87.5 338 GLU A C 1
ATOM 2575 O O . GLU A 1 338 ? 19 8.211 -4.5 1 87.5 338 GLU A O 1
ATOM 2580 N N . LEU A 1 339 ? 16.844 7.77 -4.09 1 90.25 339 LEU A N 1
ATOM 2581 C CA . LEU A 1 339 ? 17.125 6.438 -3.572 1 90.25 339 LEU A CA 1
ATOM 2582 C C . LEU A 1 339 ? 16.422 5.371 -4.414 1 90.25 339 LEU A C 1
ATOM 2584 O O . LEU A 1 339 ? 15.492 5.672 -5.152 1 90.25 339 LEU A O 1
ATOM 2588 N N . PRO A 1 340 ? 17.031 4.145 -4.328 1 88.88 340 PRO A N 1
ATOM 2589 C CA . PRO A 1 340 ? 16.266 3.078 -4.98 1 88.88 340 PRO A CA 1
ATOM 2590 C C . PRO A 1 340 ? 14.82 3.012 -4.508 1 88.88 340 PRO A C 1
ATOM 2592 O O . PRO A 1 340 ? 14.555 3.141 -3.311 1 88.88 340 PRO A O 1
ATOM 2595 N N . ILE A 1 341 ? 13.906 2.902 -5.391 1 89.81 341 ILE A N 1
ATOM 2596 C CA . ILE A 1 341 ? 12.484 3.068 -5.133 1 89.81 341 ILE A CA 1
ATOM 2597 C C . ILE A 1 341 ? 12.016 2.031 -4.113 1 89.81 341 ILE A C 1
ATOM 2599 O O . ILE A 1 341 ? 11.062 2.266 -3.373 1 89.81 341 ILE A O 1
ATOM 2603 N N . GLU A 1 342 ? 12.664 0.845 -4.043 1 92 342 GLU A N 1
ATOM 2604 C CA . GLU A 1 342 ? 12.273 -0.209 -3.111 1 92 342 GLU A CA 1
ATOM 2605 C C . GLU A 1 342 ? 12.547 0.2 -1.667 1 92 342 GLU A C 1
ATOM 2607 O O . GLU A 1 342 ? 12.016 -0.402 -0.733 1 92 342 GLU A O 1
ATOM 2612 N N . GLU A 1 343 ? 13.32 1.251 -1.471 1 93.19 343 GLU A N 1
ATOM 2613 C CA . GLU A 1 343 ? 13.656 1.724 -0.131 1 93.19 343 GLU A CA 1
ATOM 2614 C C . GLU A 1 343 ? 12.555 2.625 0.427 1 93.19 343 GLU A C 1
ATOM 2616 O O . GLU A 1 343 ? 12.453 2.805 1.643 1 93.19 343 GLU A O 1
ATOM 2621 N N . VAL A 1 344 ? 11.758 3.135 -0.382 1 93.94 344 VAL A N 1
ATOM 2622 C CA . VAL A 1 344 ? 10.836 4.207 -0.013 1 93.94 344 VAL A CA 1
ATOM 2623 C C . VAL A 1 344 ? 9.812 3.682 0.989 1 93.94 344 VAL A C 1
ATOM 2625 O O . VAL A 1 344 ? 9.594 4.297 2.035 1 93.94 344 VAL A O 1
ATOM 2628 N N . PRO A 1 345 ? 9.227 2.484 0.738 1 94.31 345 PRO A N 1
ATOM 2629 C CA . PRO A 1 345 ? 8.273 1.988 1.73 1 94.31 345 PRO A CA 1
ATOM 2630 C C . PRO A 1 345 ? 8.922 1.714 3.086 1 94.31 345 PRO A C 1
ATOM 2632 O O . PRO A 1 345 ? 8.297 1.933 4.129 1 94.31 345 PRO A O 1
ATOM 2635 N N . LEU A 1 346 ? 10.125 1.27 3.082 1 93.88 346 LEU A N 1
ATOM 2636 C CA . LEU A 1 346 ? 10.836 0.973 4.324 1 93.88 346 LEU A CA 1
ATOM 2637 C C . LEU A 1 346 ? 11.148 2.254 5.09 1 93.88 346 LEU A C 1
ATOM 2639 O O . LEU A 1 346 ? 10.984 2.307 6.312 1 93.88 346 LEU A O 1
ATOM 2643 N N . LEU A 1 347 ? 11.523 3.207 4.363 1 95.56 347 LEU A N 1
ATOM 2644 C CA . LEU A 1 347 ? 11.852 4.488 4.973 1 95.56 347 LEU A CA 1
ATOM 2645 C C . LEU A 1 347 ? 10.594 5.172 5.512 1 95.56 347 LEU A C 1
ATOM 2647 O O . LEU A 1 347 ? 10.633 5.809 6.57 1 95.56 347 LEU A O 1
ATOM 2651 N N . GLN A 1 348 ? 9.531 5.09 4.758 1 96.69 348 GLN A N 1
ATOM 2652 C CA . GLN A 1 348 ? 8.266 5.625 5.246 1 96.69 348 GLN A CA 1
ATOM 2653 C C . GLN A 1 348 ? 7.906 5.043 6.609 1 96.69 348 GLN A C 1
ATOM 2655 O O . GLN A 1 348 ? 7.59 5.781 7.543 1 96.69 348 GLN A O 1
ATOM 2660 N N . GLU A 1 349 ? 7.961 3.738 6.742 1 94.88 349 GLU A N 1
ATOM 2661 C CA . GLU A 1 349 ? 7.656 3.061 8 1 94.88 349 GLU A CA 1
ATOM 2662 C C . GLU A 1 349 ? 8.594 3.518 9.117 1 94.88 349 GLU A C 1
ATOM 2664 O O . GLU A 1 349 ? 8.156 3.768 10.242 1 94.88 349 GLU A O 1
ATOM 2669 N N . ASP A 1 350 ? 9.836 3.639 8.82 1 95.62 350 ASP A N 1
ATOM 2670 C CA . ASP A 1 350 ? 10.844 4.031 9.797 1 95.62 350 ASP A CA 1
ATOM 2671 C C . ASP A 1 350 ? 10.617 5.461 10.281 1 95.62 350 ASP A C 1
ATOM 2673 O O . ASP A 1 350 ? 10.672 5.734 11.484 1 95.62 350 ASP A O 1
ATOM 2677 N N . ILE A 1 351 ? 10.336 6.32 9.352 1 97.88 351 ILE A N 1
ATOM 2678 C CA . ILE A 1 351 ? 10.125 7.727 9.688 1 97.88 351 ILE A CA 1
ATOM 2679 C C . ILE A 1 351 ? 8.875 7.875 10.539 1 97.88 351 ILE A C 1
ATOM 2681 O O . ILE A 1 351 ? 8.875 8.602 11.539 1 97.88 351 ILE A O 1
ATOM 2685 N N . ILE A 1 352 ? 7.832 7.188 10.141 1 97.19 352 ILE A N 1
ATOM 2686 C CA . ILE A 1 352 ? 6.594 7.242 10.906 1 97.19 352 ILE A CA 1
ATOM 2687 C C . ILE A 1 352 ? 6.84 6.734 12.328 1 97.19 352 ILE A C 1
ATOM 2689 O O . ILE A 1 352 ? 6.438 7.375 13.305 1 97.19 352 ILE A O 1
ATOM 2693 N N . ARG A 1 353 ? 7.535 5.652 12.453 1 94.19 353 ARG A N 1
ATOM 2694 C CA . ARG A 1 353 ? 7.824 5.062 13.75 1 94.19 353 ARG A CA 1
ATOM 2695 C C . ARG A 1 353 ? 8.633 6.02 14.617 1 94.19 353 ARG A C 1
ATOM 2697 O O . ARG A 1 353 ? 8.328 6.195 15.805 1 94.19 353 ARG A O 1
ATOM 2704 N N . ARG A 1 354 ? 9.594 6.629 14.039 1 94.62 354 ARG A N 1
ATOM 2705 C CA . ARG A 1 354 ? 10.445 7.559 14.781 1 94.62 354 ARG A CA 1
ATOM 2706 C C . ARG A 1 354 ? 9.656 8.781 15.234 1 94.62 354 ARG A C 1
ATOM 2708 O O . ARG A 1 354 ? 9.773 9.211 16.375 1 94.62 354 ARG A O 1
ATOM 2715 N N . CYS A 1 355 ? 8.883 9.281 14.344 1 97 355 CYS A N 1
ATOM 2716 C CA . CYS A 1 355 ? 8.078 10.445 14.695 1 97 355 CYS A CA 1
ATOM 2717 C C . CYS A 1 355 ? 7.105 10.117 15.82 1 97 355 CYS A C 1
ATOM 2719 O O . CYS A 1 355 ? 6.961 10.891 16.766 1 97 355 CYS A O 1
ATOM 2721 N N . ARG A 1 356 ? 6.477 9.031 15.766 1 92.75 356 ARG A N 1
ATOM 2722 C CA . ARG A 1 356 ? 5.527 8.617 16.797 1 92.75 356 ARG A CA 1
ATOM 2723 C C . ARG A 1 356 ? 6.227 8.438 18.141 1 92.75 356 ARG A C 1
ATOM 2725 O O . ARG A 1 356 ? 5.719 8.875 19.172 1 92.75 356 ARG A O 1
ATOM 2732 N N . SER A 1 357 ? 7.367 7.859 18.094 1 88.69 357 SER A N 1
ATOM 2733 C CA . SER A 1 357 ? 8.125 7.625 19.312 1 88.69 357 SER A CA 1
ATOM 2734 C C . SER A 1 357 ? 8.578 8.938 19.953 1 88.69 357 SER A C 1
ATOM 2736 O O . SER A 1 357 ? 8.703 9.031 21.172 1 88.69 357 SER A O 1
ATOM 2738 N N . MET A 1 358 ? 8.742 9.898 19.094 1 92.19 358 MET A N 1
ATOM 2739 C CA . MET A 1 358 ? 9.203 11.203 19.578 1 92.19 358 MET A CA 1
ATOM 2740 C C . MET A 1 358 ? 8.031 12.156 19.781 1 92.19 358 MET A C 1
ATOM 2742 O O . MET A 1 358 ? 8.234 13.336 20.062 1 92.19 358 MET A O 1
ATOM 2746 N N . GLU A 1 359 ? 6.816 11.656 19.578 1 92.62 359 GLU A N 1
ATOM 2747 C CA . GLU A 1 359 ? 5.594 12.438 19.75 1 92.62 359 GLU A CA 1
ATOM 2748 C C . GLU A 1 359 ? 5.559 13.633 18.812 1 92.62 359 GLU A C 1
ATOM 2750 O O . GLU A 1 359 ? 5.266 14.75 19.234 1 92.62 359 GLU A O 1
ATOM 2755 N N . LYS A 1 360 ? 5.988 13.422 17.609 1 97 360 LYS A N 1
ATOM 2756 C CA . LYS A 1 360 ? 5.98 14.43 16.562 1 97 360 LYS A CA 1
ATOM 2757 C C . LYS A 1 360 ? 5.062 14.023 15.406 1 97 360 LYS A C 1
ATOM 2759 O O . LYS A 1 360 ? 5 12.852 15.039 1 97 360 LYS A O 1
ATOM 2764 N N . PRO A 1 361 ? 4.305 14.992 14.891 1 98.31 361 PRO A N 1
ATOM 2765 C CA . PRO A 1 361 ? 3.418 14.641 13.781 1 98.31 361 PRO A CA 1
ATOM 2766 C C . PRO A 1 361 ? 4.18 14.281 12.508 1 98.31 361 PRO A C 1
ATOM 2768 O O . PRO A 1 361 ? 5.273 14.797 12.266 1 98.31 361 PRO A O 1
ATOM 2771 N N . VAL A 1 362 ? 3.617 13.398 11.727 1 98.75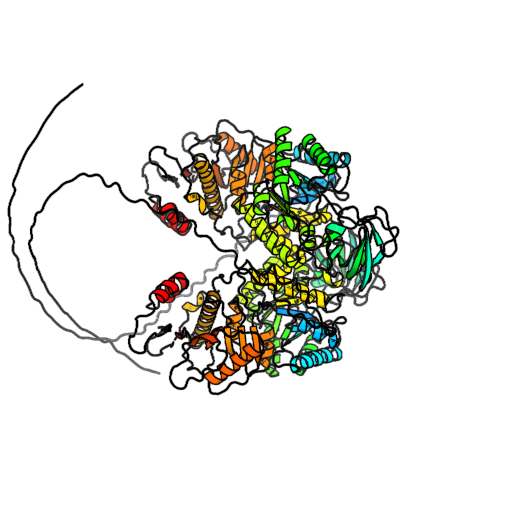 362 VAL A N 1
ATOM 2772 C CA . VAL A 1 362 ? 4.242 12.961 10.484 1 98.75 362 VAL A CA 1
ATOM 2773 C C . VAL A 1 362 ? 3.207 12.938 9.359 1 98.75 362 VAL A C 1
ATOM 2775 O O . VAL A 1 362 ? 2.082 12.469 9.555 1 98.75 362 VAL A O 1
ATOM 2778 N N . ILE A 1 363 ? 3.604 13.508 8.227 1 98.81 363 ILE A N 1
ATOM 2779 C CA . ILE A 1 363 ? 2.758 13.594 7.039 1 98.81 363 ILE A CA 1
ATOM 2780 C C . ILE A 1 363 ? 3.328 12.703 5.938 1 98.81 363 ILE A C 1
ATOM 2782 O O . ILE A 1 363 ? 4.523 12.758 5.637 1 98.81 363 ILE A O 1
ATOM 2786 N N . VAL A 1 364 ? 2.537 11.82 5.379 1 98.38 364 VAL A N 1
ATOM 2787 C CA . VAL A 1 364 ? 2.936 11.07 4.188 1 98.38 364 VAL A CA 1
ATOM 2788 C C . VAL A 1 364 ? 2.449 11.797 2.936 1 98.38 364 VAL A C 1
ATOM 2790 O O . VAL A 1 364 ? 1.254 12.062 2.789 1 98.38 364 VAL A O 1
ATOM 2793 N N . ALA A 1 365 ? 3.449 12.07 2.064 1 96.31 365 ALA A N 1
ATOM 2794 C CA . ALA A 1 365 ? 3.117 12.961 0.958 1 96.31 365 ALA A CA 1
ATOM 2795 C C . ALA A 1 365 ? 3.52 12.352 -0.38 1 96.31 365 ALA A C 1
ATOM 2797 O O . ALA A 1 365 ? 4.367 11.453 -0.431 1 96.31 365 ALA A O 1
ATOM 2798 N N . THR A 1 366 ? 2.881 12.781 -1.407 1 88.06 366 THR A N 1
ATOM 2799 C CA . THR A 1 366 ? 3.199 12.625 -2.822 1 88.06 366 THR A CA 1
ATOM 2800 C C . THR A 1 366 ? 2.744 11.258 -3.332 1 88.06 366 THR A C 1
ATOM 2802 O O . THR A 1 366 ? 2.887 10.25 -2.637 1 88.06 366 THR A O 1
ATOM 2805 N N . ASN A 1 367 ? 2.178 11.258 -4.438 1 84 367 ASN A N 1
ATOM 2806 C CA . ASN A 1 367 ? 1.814 10.102 -5.246 1 84 367 ASN A CA 1
ATOM 2807 C C . ASN A 1 367 ? 0.824 9.195 -4.52 1 84 367 ASN A C 1
ATOM 2809 O O . ASN A 1 367 ? 0.93 7.973 -4.59 1 84 367 ASN A O 1
ATOM 2813 N N . MET A 1 368 ? -0.087 9.812 -3.818 1 92.19 368 MET A N 1
ATOM 2814 C CA . MET A 1 368 ? -1.074 9 -3.115 1 92.19 368 MET A CA 1
ATOM 2815 C C . MET A 1 368 ? -2.27 8.703 -4.012 1 92.19 368 MET A C 1
ATOM 2817 O O . MET A 1 368 ? -2.752 7.566 -4.055 1 92.19 368 MET A O 1
ATOM 2821 N N . LEU A 1 369 ? -2.74 9.766 -4.707 1 95.06 369 LEU A N 1
ATOM 2822 C CA . LEU A 1 369 ? -3.824 9.648 -5.676 1 95.06 369 LEU A CA 1
ATOM 2823 C C . LEU A 1 369 ? -3.471 10.359 -6.977 1 95.06 369 LEU A C 1
ATOM 2825 O O . LEU A 1 369 ? -4.27 11.141 -7.504 1 95.06 369 LEU A O 1
ATOM 2829 N N . GLU A 1 370 ? -2.314 10.047 -7.469 1 90.94 370 GLU A N 1
ATOM 2830 C CA . GLU A 1 370 ? -1.798 10.711 -8.664 1 90.94 370 GLU A CA 1
ATOM 2831 C C . GLU A 1 370 ? -2.713 10.484 -9.859 1 90.94 370 GLU A C 1
ATOM 2833 O O . GLU A 1 370 ? -2.904 11.383 -10.68 1 90.94 370 GLU A O 1
ATOM 2838 N N . SER A 1 371 ? -3.291 9.305 -9.984 1 89.5 371 SER A N 1
ATOM 2839 C CA . SER A 1 371 ? -4.152 8.969 -11.109 1 89.5 371 SER A CA 1
ATOM 2840 C C . SER A 1 371 ? -5.371 9.883 -11.164 1 89.5 371 SER A C 1
ATOM 2842 O O . SER A 1 371 ? -5.902 10.156 -12.242 1 89.5 371 SER A O 1
ATOM 2844 N N . MET A 1 372 ? -5.734 10.461 -10.047 1 93.25 372 MET A N 1
ATOM 2845 C CA . MET A 1 372 ? -6.977 11.227 -9.984 1 93.25 372 MET A CA 1
ATOM 2846 C C . MET A 1 372 ? -6.75 12.672 -10.414 1 93.25 372 MET A C 1
ATOM 2848 O O . MET A 1 372 ? -7.68 13.484 -10.406 1 93.25 372 MET A O 1
ATOM 2852 N N . ILE A 1 373 ? -5.52 12.984 -10.711 1 92.75 373 ILE A N 1
ATOM 2853 C CA . ILE A 1 373 ? -5.297 14.258 -11.391 1 92.75 373 ILE A CA 1
ATOM 2854 C C . ILE A 1 373 ? -6.082 14.289 -12.703 1 92.75 373 ILE A C 1
ATOM 2856 O O . ILE A 1 373 ? -6.668 15.312 -13.055 1 92.75 373 ILE A O 1
ATOM 2860 N N . ASP A 1 374 ? -6.184 13.07 -13.297 1 89.56 374 ASP A N 1
ATOM 2861 C CA . ASP A 1 374 ? -6.777 13.023 -14.625 1 89.56 374 ASP A CA 1
ATOM 2862 C C . ASP A 1 374 ? -8 12.109 -14.656 1 89.56 374 ASP A C 1
ATOM 2864 O O . ASP A 1 374 ? -8.812 12.18 -15.578 1 89.56 374 ASP A O 1
ATOM 2868 N N . HIS A 1 375 ? -8.07 11.227 -13.672 1 89.12 375 HIS A N 1
ATOM 2869 C CA . HIS A 1 375 ? -9.156 10.258 -13.672 1 89.12 375 HIS A CA 1
ATOM 2870 C C . HIS A 1 375 ? -10.055 10.438 -12.453 1 89.12 375 HIS A C 1
ATOM 2872 O O . HIS A 1 375 ? -9.594 10.852 -11.391 1 89.12 375 HIS A O 1
ATOM 2878 N N . PRO A 1 376 ? -11.289 10.086 -12.547 1 90.94 376 PRO A N 1
ATOM 2879 C CA . PRO A 1 376 ? -12.227 10.289 -11.445 1 90.94 376 PRO A CA 1
ATOM 2880 C C . PRO A 1 376 ? -12.117 9.219 -10.367 1 90.94 376 PRO A C 1
ATOM 2882 O O . PRO A 1 376 ? -12.68 9.375 -9.281 1 90.94 376 PRO A O 1
ATOM 2885 N N . THR A 1 377 ? -11.469 8.117 -10.68 1 89.88 377 THR A N 1
ATOM 2886 C CA . THR A 1 377 ? -11.312 7.023 -9.727 1 89.88 377 THR A CA 1
ATOM 2887 C C . THR A 1 377 ? -9.844 6.66 -9.555 1 89.88 377 THR A C 1
ATOM 2889 O O . THR A 1 377 ? -9.062 6.754 -10.5 1 89.88 377 THR A O 1
ATOM 2892 N N . PRO A 1 378 ? -9.539 6.293 -8.32 1 92.88 378 PRO A N 1
ATOM 2893 C CA . PRO A 1 378 ? -8.148 5.91 -8.102 1 92.88 378 PRO A CA 1
ATOM 2894 C C . PRO A 1 378 ? -7.848 4.48 -8.555 1 92.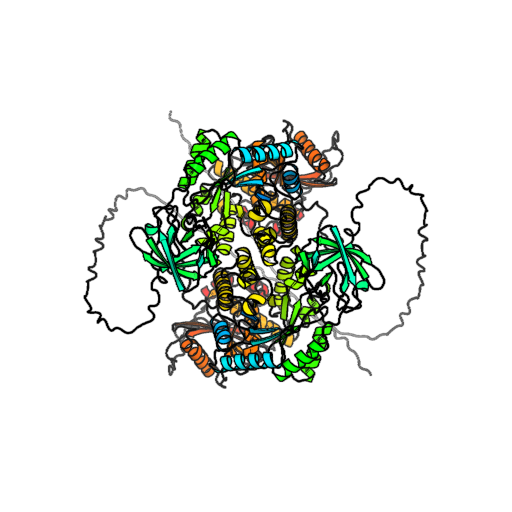88 378 PRO A C 1
ATOM 2896 O O . PRO A 1 378 ? -8.773 3.707 -8.812 1 92.88 378 PRO A O 1
ATOM 2899 N N . THR A 1 379 ? -6.586 4.211 -8.688 1 89.44 379 THR A N 1
ATOM 2900 C CA . THR A 1 379 ? -6.18 2.824 -8.898 1 89.44 379 THR A CA 1
ATOM 2901 C C . THR A 1 379 ? -6.254 2.037 -7.594 1 89.44 379 THR A C 1
ATOM 2903 O O . THR A 1 379 ? -6.305 2.625 -6.512 1 89.44 379 THR A O 1
ATOM 2906 N N . ARG A 1 380 ? -6.285 0.752 -7.742 1 89.19 380 ARG A N 1
ATOM 2907 C CA . ARG A 1 380 ? -6.312 -0.102 -6.562 1 89.19 380 ARG A CA 1
ATOM 2908 C C . ARG A 1 380 ? -5.027 0.035 -5.754 1 89.19 380 ARG A C 1
ATOM 2910 O O . ARG A 1 380 ? -5.051 -0.03 -4.523 1 89.19 380 ARG A O 1
ATOM 2917 N N . ALA A 1 381 ? -3.924 0.22 -6.449 1 91.5 381 ALA A N 1
ATOM 2918 C CA . ALA A 1 381 ? -2.641 0.405 -5.777 1 91.5 381 ALA A CA 1
ATOM 2919 C C . ALA A 1 381 ? -2.652 1.66 -4.91 1 91.5 381 ALA A C 1
ATOM 2921 O O . ALA A 1 381 ? -2.119 1.658 -3.799 1 91.5 381 ALA A O 1
ATOM 2922 N N . GLU A 1 382 ? -3.25 2.68 -5.426 1 93.69 382 GLU A N 1
ATOM 2923 C CA . GLU A 1 382 ? -3.328 3.939 -4.691 1 93.69 382 GLU A CA 1
ATOM 2924 C C . GLU A 1 382 ? -4.188 3.793 -3.438 1 93.69 382 GLU A C 1
ATOM 2926 O O . GLU A 1 382 ? -3.859 4.344 -2.385 1 93.69 382 GLU A O 1
ATOM 2931 N N . VAL A 1 383 ? -5.27 3.08 -3.57 1 94.5 383 VAL A N 1
ATOM 2932 C CA . VAL A 1 383 ? -6.137 2.836 -2.424 1 94.5 383 VAL A CA 1
ATOM 2933 C C . VAL A 1 383 ? -5.379 2.043 -1.36 1 94.5 383 VAL A C 1
ATOM 2935 O O . VAL A 1 383 ? -5.449 2.365 -0.172 1 94.5 383 VAL A O 1
ATOM 2938 N N . SER A 1 384 ? -4.676 1.062 -1.776 1 93.56 384 SER A N 1
ATOM 2939 C CA . SER A 1 384 ? -3.84 0.283 -0.867 1 93.56 384 SER A CA 1
ATOM 2940 C C . SER A 1 384 ? -2.789 1.159 -0.193 1 93.56 384 SER A C 1
ATOM 2942 O O . SER A 1 384 ? -2.492 0.981 0.99 1 93.56 384 SER A O 1
ATOM 2944 N N . ASP A 1 385 ? -2.232 2.041 -0.901 1 94.81 385 ASP A N 1
ATOM 2945 C CA . ASP A 1 385 ? -1.193 2.941 -0.408 1 94.81 385 ASP A CA 1
ATOM 2946 C C . ASP A 1 385 ? -1.721 3.82 0.723 1 94.81 385 ASP A C 1
ATOM 2948 O O . ASP A 1 385 ? -1.058 3.984 1.749 1 94.81 385 ASP A O 1
ATOM 2952 N N . ILE A 1 386 ? -2.891 4.34 0.529 1 96.88 386 ILE A N 1
ATOM 2953 C CA . ILE A 1 386 ? -3.521 5.145 1.569 1 96.88 386 ILE A CA 1
ATOM 2954 C C . ILE A 1 386 ? -3.764 4.289 2.811 1 96.88 386 ILE A C 1
ATOM 2956 O O . ILE A 1 386 ? -3.447 4.699 3.928 1 96.88 386 ILE A O 1
ATOM 2960 N N . ALA A 1 387 ? -4.312 3.146 2.57 1 95.25 387 ALA A N 1
ATOM 2961 C CA . ALA A 1 387 ? -4.605 2.246 3.682 1 95.25 387 ALA A CA 1
ATOM 2962 C C . ALA A 1 387 ? -3.348 1.937 4.488 1 95.25 387 ALA A C 1
ATOM 2964 O O . ALA A 1 387 ? -3.389 1.883 5.719 1 95.25 387 ALA A O 1
ATOM 2965 N N . ILE A 1 388 ? -2.277 1.856 3.855 1 93.56 388 ILE A N 1
ATOM 2966 C CA . ILE A 1 388 ? -1.017 1.522 4.512 1 93.56 388 ILE A CA 1
ATOM 2967 C C . ILE A 1 388 ? -0.55 2.701 5.363 1 93.56 388 ILE A C 1
ATOM 2969 O O . ILE A 1 388 ? -0.106 2.516 6.496 1 93.56 388 ILE A O 1
ATOM 2973 N N . ALA A 1 389 ? -0.569 3.801 4.766 1 96.62 389 ALA A N 1
ATOM 2974 C CA . ALA A 1 389 ? -0.154 4.984 5.516 1 96.62 389 ALA A CA 1
ATOM 2975 C C . ALA A 1 389 ? -0.966 5.137 6.797 1 96.62 389 ALA A C 1
ATOM 2977 O O . ALA A 1 389 ? -0.418 5.473 7.848 1 96.62 389 ALA A O 1
ATOM 2978 N N . VAL A 1 390 ? -2.24 4.828 6.691 1 96.38 390 VAL A N 1
ATOM 2979 C CA . VAL A 1 390 ? -3.139 4.922 7.836 1 96.38 390 VAL A CA 1
ATOM 2980 C C . VAL A 1 390 ? -2.795 3.834 8.852 1 96.38 390 VAL A C 1
ATOM 2982 O O . VAL A 1 390 ? -2.697 4.105 10.055 1 96.38 390 VAL A O 1
ATOM 2985 N N . ARG A 1 391 ? -2.508 2.68 8.43 1 93.19 391 ARG A N 1
ATOM 2986 C CA . ARG A 1 391 ? -2.191 1.555 9.305 1 93.19 391 ARG A CA 1
ATOM 2987 C C . ARG A 1 391 ? -0.862 1.772 10.016 1 93.19 391 ARG A C 1
ATOM 2989 O O . ARG A 1 391 ? -0.69 1.351 11.164 1 93.19 391 ARG A O 1
ATOM 2996 N N . GLU A 1 392 ? 0.023 2.426 9.297 1 93.94 392 GLU A N 1
ATOM 2997 C CA . GLU A 1 392 ? 1.336 2.689 9.883 1 93.94 392 GLU A CA 1
ATOM 2998 C C . GLU A 1 392 ? 1.259 3.771 10.953 1 93.94 392 GLU A C 1
ATOM 3000 O O . GLU A 1 392 ? 2.189 3.938 11.742 1 93.94 392 GLU A O 1
ATOM 3005 N N . GLY A 1 393 ? 0.161 4.52 11.008 1 95 393 GLY A N 1
ATOM 3006 C CA . GLY A 1 393 ? -0.064 5.484 12.07 1 95 393 GLY A CA 1
ATOM 3007 C C . GLY A 1 393 ? 0.328 6.898 11.688 1 95 393 GLY A C 1
ATOM 3008 O O . GLY A 1 393 ? 0.697 7.703 12.547 1 95 393 GLY A O 1
ATOM 3009 N N . ALA A 1 394 ? 0.289 7.215 10.414 1 97.81 394 ALA A N 1
ATOM 3010 C CA . ALA A 1 394 ? 0.553 8.586 9.984 1 97.81 394 ALA A CA 1
ATOM 3011 C C . ALA A 1 394 ? -0.447 9.555 10.609 1 97.81 394 ALA A C 1
ATOM 3013 O O . ALA A 1 394 ? -1.627 9.234 10.758 1 97.81 394 ALA A O 1
ATOM 3014 N N . ASP A 1 395 ? 0.004 10.75 10.961 1 98.44 395 ASP A N 1
ATOM 3015 C CA . ASP A 1 395 ? -0.901 11.789 11.453 1 98.44 395 ASP A CA 1
ATOM 3016 C C . ASP A 1 395 ? -1.745 12.359 10.312 1 98.44 395 ASP A C 1
ATOM 3018 O O . ASP A 1 395 ? -2.922 12.672 10.508 1 98.44 395 ASP A O 1
ATOM 3022 N N . ALA A 1 396 ? -1.03 12.422 9.203 1 98.75 396 ALA A N 1
ATOM 3023 C CA . ALA A 1 396 ? -1.72 13.023 8.062 1 98.75 396 ALA A CA 1
ATOM 3024 C C . ALA A 1 396 ? -1.234 12.43 6.746 1 98.75 396 ALA A C 1
ATOM 3026 O O . ALA A 1 396 ? -0.132 11.883 6.676 1 98.75 396 ALA A O 1
ATOM 3027 N N . ILE A 1 397 ? -2.109 12.531 5.754 1 98.62 397 ILE A N 1
ATOM 3028 C CA . ILE A 1 397 ? -1.821 12.18 4.367 1 98.62 397 ILE A CA 1
ATOM 3029 C C . ILE A 1 397 ? -2.109 13.375 3.463 1 98.62 397 ILE A C 1
ATOM 3031 O O . ILE A 1 397 ? -3.004 14.172 3.746 1 98.62 397 ILE A O 1
ATOM 3035 N N . MET A 1 398 ? -1.34 13.484 2.4 1 98.56 398 MET A N 1
ATOM 3036 C CA . MET A 1 398 ? -1.354 14.758 1.689 1 98.56 398 MET A CA 1
ATOM 3037 C C . MET A 1 398 ? -1.68 14.555 0.214 1 98.56 398 MET A C 1
ATOM 3039 O O . MET A 1 398 ? -1.195 13.609 -0.409 1 98.56 398 MET A O 1
ATOM 3043 N N . LEU A 1 399 ? -2.553 15.438 -0.268 1 98.19 399 LEU A N 1
ATOM 3044 C CA . LEU A 1 399 ? -2.826 15.57 -1.694 1 98.19 399 LEU A CA 1
ATOM 3045 C C . LEU A 1 399 ? -2.055 16.734 -2.291 1 98.19 399 LEU A C 1
ATOM 3047 O O . LEU A 1 399 ? -2.182 17.875 -1.824 1 98.19 399 LEU A O 1
ATOM 3051 N N . SER A 1 400 ? -1.253 16.453 -3.287 1 95.56 400 SER A N 1
ATOM 3052 C CA . SER A 1 400 ? -0.418 17.469 -3.922 1 95.56 400 SER A CA 1
ATOM 3053 C C . SER A 1 400 ? -1.025 17.953 -5.238 1 95.56 400 SER A C 1
ATOM 3055 O O . SER A 1 400 ? -1.977 18.734 -5.242 1 95.56 400 SER A O 1
ATOM 3057 N N . GLY A 1 401 ? -0.673 17.25 -6.367 1 94.44 401 GLY A N 1
ATOM 3058 C CA . GLY A 1 401 ? -1.202 17.641 -7.668 1 94.44 401 GLY A CA 1
ATOM 3059 C C . GLY A 1 401 ? -2.697 17.406 -7.793 1 94.44 401 GLY A C 1
ATOM 3060 O O . GLY A 1 401 ? -3.385 18.141 -8.508 1 94.44 401 GLY A O 1
ATOM 3061 N N . GLU A 1 402 ? -3.246 16.516 -7.078 1 96.5 402 GLU A N 1
ATOM 3062 C CA . GLU A 1 402 ? -4.648 16.125 -7.145 1 96.5 402 GLU A CA 1
ATOM 3063 C C . GLU A 1 402 ? -5.57 17.281 -6.793 1 96.5 402 GLU A C 1
ATOM 3065 O O . GLU A 1 402 ? -6.609 17.484 -7.43 1 96.5 402 GLU A O 1
ATOM 3070 N N . THR A 1 403 ? -5.152 18.094 -5.809 1 97.94 403 THR A N 1
ATOM 3071 C CA . THR A 1 403 ? -6.008 19.188 -5.387 1 97.94 403 THR A CA 1
ATOM 3072 C C . THR A 1 403 ? -5.488 20.516 -5.938 1 97.94 403 THR A C 1
ATOM 3074 O O . THR A 1 403 ? -6.242 21.484 -6.047 1 97.94 403 THR A O 1
ATOM 3077 N N . ALA A 1 404 ? -4.23 20.578 -6.293 1 97.06 404 ALA A N 1
ATOM 3078 C CA . ALA A 1 404 ? -3.662 21.812 -6.793 1 97.06 404 ALA A CA 1
ATOM 3079 C C . ALA A 1 404 ? -4.141 22.109 -8.211 1 97.06 404 ALA A C 1
ATOM 3081 O O . ALA A 1 404 ? -4.539 23.234 -8.523 1 97.06 404 ALA A O 1
ATOM 3082 N N . HIS A 1 405 ? -4.09 21.125 -9.086 1 95.62 405 HIS A N 1
ATOM 3083 C CA . HIS A 1 405 ? -4.434 21.359 -10.484 1 95.62 405 HIS A CA 1
ATOM 3084 C C . HIS A 1 405 ? -5.188 20.172 -11.07 1 95.62 405 HIS A C 1
ATOM 3086 O O . HIS A 1 405 ? -5.305 20.047 -12.297 1 95.62 405 HIS A O 1
ATOM 3092 N N . GLY A 1 406 ? -5.684 19.266 -10.266 1 95.25 406 GLY A N 1
ATOM 3093 C CA . GLY A 1 406 ? -6.398 18.094 -10.734 1 95.25 406 GLY A CA 1
ATOM 3094 C C . GLY A 1 406 ? -7.793 18.406 -11.25 1 95.25 406 GLY A C 1
ATOM 3095 O O . GLY A 1 406 ? -8.359 19.453 -10.914 1 95.25 406 GLY A O 1
ATOM 3096 N N . LYS A 1 407 ? -8.305 17.469 -12.086 1 93.56 407 LYS A N 1
ATOM 3097 C CA . LYS A 1 407 ? -9.648 17.625 -12.648 1 93.56 407 LYS A CA 1
ATOM 3098 C C . LYS A 1 407 ? -10.719 17.297 -11.609 1 93.56 407 LYS A C 1
ATOM 3100 O O . LYS A 1 407 ? -11.852 17.766 -11.719 1 93.56 407 LYS A O 1
ATOM 3105 N N . PHE A 1 408 ? -10.359 16.547 -10.578 1 94.62 408 PHE A N 1
ATOM 3106 C CA . PHE A 1 408 ? -11.344 16.062 -9.617 1 94.62 408 PHE A CA 1
ATOM 3107 C C . PHE A 1 408 ? -10.859 16.281 -8.188 1 94.62 408 PHE A C 1
ATOM 3109 O O . PHE A 1 408 ? -10.844 15.344 -7.379 1 94.62 408 PHE A O 1
ATOM 3116 N N . PRO A 1 409 ? -10.562 17.5 -7.793 1 97.75 409 PRO A N 1
ATOM 3117 C CA . PRO A 1 409 ? -9.945 17.75 -6.488 1 97.75 409 PRO A CA 1
ATOM 3118 C C . PRO A 1 409 ? -10.852 17.344 -5.324 1 97.75 409 PRO A C 1
ATOM 3120 O O . PRO A 1 409 ? -10.383 16.719 -4.367 1 97.75 409 PRO A O 1
ATOM 3123 N N . ILE A 1 410 ? -12.148 17.625 -5.371 1 97.81 410 ILE A N 1
ATOM 3124 C CA . ILE A 1 410 ? -13.062 17.328 -4.277 1 97.81 410 ILE A CA 1
ATOM 3125 C C . ILE A 1 410 ? -13.25 15.82 -4.16 1 97.81 410 ILE A C 1
ATOM 3127 O O . ILE A 1 410 ? -13.258 15.273 -3.057 1 97.81 410 ILE A O 1
ATOM 3131 N N . LYS A 1 411 ? -13.359 15.109 -5.289 1 95.94 411 LYS A N 1
ATOM 3132 C CA . LYS A 1 411 ? -13.5 13.656 -5.297 1 95.94 411 LYS A CA 1
ATOM 3133 C C . LYS A 1 411 ? -12.266 12.984 -4.707 1 95.94 411 LYS A C 1
ATOM 3135 O O . LYS A 1 411 ? -12.375 11.969 -4.012 1 95.94 411 LYS A O 1
ATOM 3140 N N . ALA A 1 412 ? -11.102 13.531 -5.031 1 97.75 412 ALA A N 1
ATOM 3141 C CA . ALA A 1 412 ? -9.859 12.984 -4.492 1 97.75 412 ALA A CA 1
ATOM 3142 C C . ALA A 1 412 ? -9.852 13.039 -2.969 1 97.75 412 ALA A C 1
ATOM 3144 O O . ALA A 1 412 ? -9.477 12.062 -2.307 1 97.75 412 ALA A O 1
ATOM 3145 N N . VAL A 1 413 ? -10.297 14.18 -2.428 1 98.5 413 VAL A N 1
ATOM 3146 C CA . VAL A 1 413 ? -10.344 14.328 -0.977 1 98.5 413 VAL A CA 1
ATOM 3147 C C . VAL A 1 413 ? -11.352 13.336 -0.39 1 98.5 413 VAL A C 1
ATOM 3149 O O . VAL A 1 413 ? -11.086 12.711 0.637 1 98.5 413 VAL A O 1
ATOM 3152 N N . LYS A 1 414 ? -12.438 13.164 -1.034 1 97.44 414 LYS A N 1
ATOM 3153 C CA . LYS A 1 414 ? -13.469 12.266 -0.545 1 97.44 414 LYS A CA 1
ATOM 3154 C C . LYS A 1 414 ? -12.984 10.812 -0.547 1 97.44 414 LYS A C 1
ATOM 3156 O O . LYS A 1 414 ? -13.273 10.062 0.384 1 97.44 414 LYS A O 1
ATOM 3161 N N . VAL A 1 415 ? -12.289 10.453 -1.599 1 96.31 415 VAL A N 1
ATOM 3162 C CA . VAL A 1 415 ? -11.734 9.109 -1.664 1 96.31 415 VAL A CA 1
ATOM 3163 C C . VAL A 1 415 ? -10.758 8.906 -0.509 1 96.31 415 VAL A C 1
ATOM 3165 O O . VAL A 1 415 ? -10.836 7.902 0.21 1 96.31 415 VAL A O 1
ATOM 3168 N N . MET A 1 416 ? -9.828 9.836 -0.375 1 98.06 416 MET A N 1
ATOM 3169 C CA . MET A 1 416 ? -8.844 9.734 0.7 1 98.06 416 MET A CA 1
ATOM 3170 C C . MET A 1 416 ? -9.531 9.656 2.059 1 98.06 416 MET A C 1
ATOM 3172 O O . MET A 1 416 ? -9.133 8.859 2.912 1 98.06 416 MET A O 1
ATOM 3176 N N . HIS A 1 417 ? -10.586 10.453 2.246 1 97.81 417 HIS A N 1
ATOM 3177 C CA . HIS A 1 417 ? -11.367 10.461 3.475 1 97.81 417 HIS A CA 1
ATOM 3178 C C . HIS A 1 417 ? -12.023 9.109 3.721 1 97.81 417 HIS A C 1
ATOM 3180 O O . HIS A 1 417 ? -11.914 8.547 4.812 1 97.81 417 HIS A O 1
ATOM 3186 N N . THR A 1 418 ? -12.617 8.562 2.768 1 96.75 418 THR A N 1
ATOM 3187 C CA . THR A 1 418 ? -13.367 7.32 2.891 1 96.75 418 THR A CA 1
ATOM 3188 C C . THR A 1 418 ? -12.43 6.141 3.143 1 96.75 418 THR A C 1
ATOM 3190 O O . THR A 1 418 ? -12.711 5.289 3.986 1 96.75 418 THR A O 1
ATOM 3193 N N . VAL A 1 419 ? -11.375 6.113 2.377 1 96.69 419 VAL A N 1
ATOM 3194 C CA . VAL A 1 419 ? -10.43 5.016 2.545 1 96.69 419 VAL A CA 1
ATOM 3195 C C . VAL A 1 419 ? -9.82 5.07 3.945 1 96.69 419 VAL A C 1
ATOM 3197 O O . VAL A 1 419 ? -9.711 4.043 4.621 1 96.69 419 VAL A O 1
ATOM 3200 N N . ALA A 1 420 ? -9.43 6.27 4.375 1 97.31 420 ALA A N 1
ATOM 3201 C CA . ALA A 1 420 ? -8.859 6.422 5.711 1 97.31 420 ALA A CA 1
ATOM 3202 C C . ALA A 1 420 ? -9.852 6.004 6.789 1 97.31 420 ALA A C 1
ATOM 3204 O O . ALA A 1 420 ? -9.516 5.234 7.688 1 97.31 420 ALA A O 1
ATOM 3205 N N . LEU A 1 421 ? -11.062 6.484 6.676 1 95.81 421 LEU A N 1
ATOM 3206 C CA . LEU A 1 421 ? -12.109 6.184 7.645 1 95.81 421 LEU A CA 1
ATOM 3207 C C . LEU A 1 421 ? -12.383 4.684 7.711 1 95.81 421 LEU A C 1
ATOM 3209 O O . LEU A 1 421 ? -12.477 4.109 8.797 1 95.81 421 LEU A O 1
ATOM 3213 N N . ARG A 1 422 ? -12.469 4.074 6.586 1 94.62 422 ARG A N 1
ATOM 3214 C CA . ARG A 1 422 ? -12.75 2.645 6.516 1 94.62 422 ARG A CA 1
ATOM 3215 C C . ARG A 1 422 ? -11.594 1.832 7.086 1 94.62 422 ARG A C 1
ATOM 3217 O O . ARG A 1 422 ? -11.805 0.857 7.809 1 94.62 422 ARG A O 1
ATOM 3224 N N . THR A 1 423 ? -10.445 2.197 6.707 1 95.06 423 THR A N 1
ATOM 3225 C CA . THR A 1 423 ? -9.273 1.507 7.223 1 95.06 423 THR A CA 1
ATOM 3226 C C . THR A 1 423 ? -9.211 1.61 8.742 1 95.06 423 THR A C 1
ATOM 3228 O O . THR A 1 423 ? -8.953 0.619 9.43 1 95.06 423 THR A O 1
ATOM 3231 N N . GLU A 1 424 ? -9.5 2.768 9.281 1 94.44 424 GLU A N 1
ATOM 3232 C CA . GLU A 1 424 ? -9.477 3.002 10.727 1 94.44 424 GLU A CA 1
ATOM 3233 C C . GLU A 1 424 ? -10.516 2.141 11.438 1 94.44 424 GLU A C 1
ATOM 3235 O O . GLU A 1 424 ? -10.297 1.718 12.578 1 94.44 424 GLU A O 1
ATOM 3240 N N . SER A 1 425 ? -11.539 1.869 10.828 1 90.06 425 SER A N 1
ATOM 3241 C CA . SER A 1 425 ? -12.617 1.101 11.438 1 90.06 425 SER A CA 1
ATOM 3242 C C . SER A 1 425 ? -12.211 -0.35 11.664 1 90.06 425 SER A C 1
ATOM 3244 O O . SER A 1 425 ? -12.828 -1.062 12.453 1 90.06 425 SER A O 1
ATOM 3246 N N . THR A 1 426 ? -11.219 -0.753 11 1 86.69 426 THR A N 1
ATOM 3247 C CA . THR A 1 426 ? -10.766 -2.135 11.133 1 86.69 426 THR A CA 1
ATOM 3248 C C . THR A 1 426 ? -9.648 -2.246 12.164 1 86.69 426 THR A C 1
ATOM 3250 O O . THR A 1 426 ? -9.266 -3.352 12.555 1 86.69 426 THR A O 1
ATOM 3253 N N . LEU A 1 427 ? -9.094 -1.191 12.492 1 82.12 427 LEU A N 1
ATOM 3254 C CA . LEU A 1 427 ? -7.988 -1.198 13.445 1 82.12 427 LEU A CA 1
ATOM 3255 C C . LEU A 1 427 ? -8.5 -1.389 14.867 1 82.12 427 LEU A C 1
ATOM 3257 O O . LEU A 1 427 ? -9.516 -0.804 15.25 1 82.12 427 LEU A O 1
ATOM 3261 N N . SER A 1 428 ? -8.352 -2.74 15.383 1 61.34 428 SER A N 1
ATOM 3262 C CA . SER A 1 428 ? -8.773 -3.033 16.75 1 61.34 428 SER A CA 1
ATOM 3263 C C . SER A 1 428 ? -7.957 -2.23 17.766 1 61.34 428 SER A C 1
ATOM 3265 O O . SER A 1 428 ? -6.754 -2.035 17.578 1 61.34 428 SER A O 1
ATOM 3267 N N . GLY A 1 429 ? -8.547 -1.323 18.406 1 53.34 429 GLY A N 1
ATOM 3268 C CA . GLY A 1 429 ? -7.93 -0.537 19.453 1 53.34 429 GLY A CA 1
ATOM 3269 C C . GLY A 1 429 ? -6.973 -1.34 20.312 1 53.34 429 GLY A C 1
ATOM 3270 O O . GLY A 1 429 ? -6.543 -0.877 21.375 1 53.34 429 GLY A O 1
ATOM 3271 N N . SER A 1 430 ? -6.699 -2.604 19.922 1 46.94 430 SER A N 1
ATOM 3272 C CA . SER A 1 430 ? -6.008 -3.441 20.891 1 46.94 430 SER A CA 1
ATOM 3273 C C . SER A 1 430 ? -4.5 -3.238 20.828 1 46.94 430 SER A C 1
ATOM 3275 O O . SER A 1 430 ? -3.74 -3.945 21.484 1 46.94 430 SER A O 1
ATOM 3277 N N . ALA A 1 431 ? -4.082 -2.473 19.922 1 46.78 431 ALA A N 1
ATOM 3278 C CA . ALA A 1 431 ? -2.625 -2.383 20 1 46.78 431 ALA A CA 1
ATOM 3279 C C . ALA A 1 431 ? -2.176 -1.841 21.359 1 46.78 431 ALA A C 1
ATOM 3281 O O . ALA A 1 431 ? -2.74 -0.868 21.859 1 46.78 431 ALA A O 1
ATOM 3282 N N . ALA A 1 432 ? -1.315 -2.547 22.047 1 47.19 432 ALA A N 1
ATOM 3283 C CA . ALA A 1 432 ? -0.728 -2.143 23.312 1 47.19 432 ALA A CA 1
ATOM 3284 C C . ALA A 1 432 ? -0.118 -0.746 23.219 1 47.19 432 ALA A C 1
ATOM 3286 O O . ALA A 1 432 ? 0.571 -0.428 22.25 1 47.19 432 ALA A O 1
ATOM 3287 N N . PRO A 1 433 ? -0.679 0.245 23.953 1 47.06 433 PRO A N 1
ATOM 3288 C CA . PRO A 1 433 ? -0.058 1.572 23.969 1 47.06 433 PRO A CA 1
ATOM 3289 C C . PRO A 1 433 ? 1.466 1.51 24.031 1 47.06 433 PRO A C 1
ATOM 3291 O O . PRO A 1 433 ? 2.027 0.557 24.578 1 47.06 433 PRO A O 1
ATOM 3294 N N . LEU A 1 434 ? 2.191 2.201 23.156 1 46.72 434 LEU A N 1
ATOM 3295 C CA . LEU A 1 434 ? 3.643 2.348 23.203 1 46.72 434 LEU A CA 1
ATOM 3296 C C . LEU A 1 434 ? 4.086 2.881 24.562 1 46.72 434 LEU A C 1
ATOM 3298 O O . LEU A 1 434 ? 3.971 4.078 24.828 1 46.72 434 LEU A O 1
ATOM 3302 N N . ILE A 1 435 ? 4.008 2.184 25.609 1 42.5 435 ILE A N 1
ATOM 3303 C CA . ILE A 1 435 ? 4.613 2.721 26.828 1 42.5 435 ILE A CA 1
ATOM 3304 C C . ILE A 1 435 ? 6.133 2.738 26.672 1 42.5 435 ILE A C 1
ATOM 3306 O O . ILE A 1 435 ? 6.754 1.694 26.469 1 42.5 435 ILE A O 1
ATOM 3310 N N . PRO A 1 436 ? 6.652 3.852 26.391 1 40 436 PRO A N 1
ATOM 3311 C CA . PRO A 1 436 ? 8.117 3.852 26.312 1 40 436 PRO A CA 1
ATOM 3312 C C . PRO A 1 436 ? 8.766 3.088 27.469 1 40 436 PRO A C 1
ATOM 3314 O O . PRO A 1 436 ? 8.359 3.232 28.609 1 40 436 PRO A O 1
ATOM 3317 N N . ALA A 1 437 ? 9.43 2.139 27.188 1 36.94 437 ALA A N 1
ATOM 3318 C CA . ALA A 1 437 ? 10.195 1.374 28.172 1 36.94 437 ALA A CA 1
ATOM 3319 C C . ALA A 1 437 ? 10.953 2.301 29.109 1 36.94 437 ALA A C 1
ATOM 3321 O O . ALA A 1 437 ? 11.227 1.939 30.266 1 36.94 437 ALA A O 1
ATOM 3322 N N . THR A 1 438 ? 11.422 3.324 28.688 1 34.41 438 THR A N 1
ATOM 3323 C CA . THR A 1 438 ? 12.305 4.191 29.453 1 34.41 438 THR A CA 1
ATOM 3324 C C . THR A 1 438 ? 11.531 4.91 30.547 1 34.41 438 THR A C 1
ATOM 3326 O O . THR A 1 438 ? 12.102 5.699 31.312 1 34.41 438 THR A O 1
ATOM 3329 N N . ALA A 1 439 ? 10.344 4.918 30.547 1 37.34 439 ALA A N 1
ATOM 3330 C CA . ALA A 1 439 ? 9.633 5.711 31.531 1 37.34 439 ALA A CA 1
ATOM 3331 C C . ALA A 1 439 ? 10.047 5.316 32.938 1 37.34 439 ALA A C 1
ATOM 3333 O O . ALA A 1 439 ? 9.914 6.109 33.875 1 37.34 439 ALA A O 1
ATOM 3334 N N . VAL A 1 440 ? 10.312 4.051 33.062 1 33.69 440 VAL A N 1
ATOM 3335 C CA . VAL A 1 440 ? 10.453 3.646 34.469 1 33.69 440 VAL A CA 1
ATOM 3336 C C . VAL A 1 440 ? 11.758 4.203 35.031 1 33.69 440 VAL A C 1
ATOM 3338 O O . VAL A 1 440 ? 11.961 4.207 36.25 1 33.69 440 VAL A O 1
ATOM 3341 N N . GLN A 1 441 ? 12.695 4.305 34.188 1 30.81 441 GLN A N 1
ATOM 3342 C CA . GLN A 1 441 ? 13.922 4.52 34.969 1 30.81 441 GLN A CA 1
ATOM 3343 C C . GLN A 1 441 ? 13.953 5.914 35.562 1 30.81 441 GLN A C 1
ATOM 3345 O O . GLN A 1 441 ? 14.469 6.102 36.688 1 30.81 441 GLN A O 1
ATOM 3350 N N . ALA A 1 442 ? 13.938 7.055 34.844 1 34.81 442 ALA A N 1
ATOM 3351 C CA . ALA A 1 442 ? 14.547 8.281 35.344 1 34.81 442 ALA A CA 1
ATOM 3352 C C . ALA A 1 442 ? 13.57 9.055 36.219 1 34.81 442 ALA A C 1
ATOM 3354 O O . ALA A 1 442 ? 12.93 10 35.781 1 34.81 442 ALA A O 1
ATOM 3355 N N . VAL A 1 443 ? 12.945 8.516 37.062 1 37.72 443 VAL A N 1
ATOM 3356 C CA . VAL A 1 443 ? 12.047 9.18 38 1 37.72 443 VAL A CA 1
ATOM 3357 C C . VAL A 1 443 ? 12.781 10.312 38.719 1 37.72 443 VAL A C 1
ATOM 3359 O O . VAL A 1 443 ? 12.203 11.016 39.531 1 37.72 443 VAL A O 1
ATOM 3362 N N . TYR A 1 444 ? 14.031 10.406 38.531 1 34.91 444 TYR A N 1
ATOM 3363 C CA . TYR A 1 444 ? 14.609 11.273 39.562 1 34.91 444 TYR A CA 1
ATOM 3364 C C . TYR A 1 444 ? 14.406 12.742 39.188 1 34.91 444 TYR A C 1
ATOM 3366 O O . TYR A 1 444 ? 14.594 13.625 40.031 1 34.91 444 TYR A O 1
ATOM 3374 N N . ASP A 1 445 ? 14.508 13.109 38 1 39.53 445 ASP A N 1
ATOM 3375 C CA . ASP A 1 445 ? 14.438 14.547 37.781 1 39.53 445 ASP A CA 1
ATOM 3376 C C . ASP A 1 445 ? 12.992 15.016 37.594 1 39.53 445 ASP A C 1
ATOM 3378 O O . ASP A 1 445 ? 12.172 14.305 37 1 39.53 445 ASP A O 1
ATOM 3382 N N . GLU A 1 446 ? 12.578 15.961 38.469 1 45.59 446 GLU A N 1
ATOM 3383 C CA . GLU A 1 446 ? 11.219 16.484 38.594 1 45.59 446 GLU A CA 1
ATOM 3384 C C . GLU A 1 446 ? 10.562 16.609 37.219 1 45.59 446 GLU A C 1
ATOM 3386 O O . GLU A 1 446 ? 9.406 16.219 37.031 1 45.59 446 GLU A O 1
ATOM 3391 N N . GLU A 1 447 ? 11.297 17.344 36.375 1 49.41 447 GLU A N 1
ATOM 3392 C CA . GLU A 1 447 ? 10.742 17.562 35.062 1 49.41 447 GLU A CA 1
ATOM 3393 C C . GLU A 1 447 ? 10.547 16.25 34.312 1 49.41 447 GLU A C 1
ATOM 3395 O O . GLU A 1 447 ? 9.547 16.062 33.594 1 49.41 447 GLU A O 1
ATOM 3400 N N . PHE A 1 448 ? 11.492 15.477 34.594 1 53.09 448 PHE A N 1
ATOM 3401 C CA . PHE A 1 448 ? 11.414 14.141 34.031 1 53.09 448 PHE A CA 1
ATOM 3402 C C . PHE A 1 448 ? 10.25 13.359 34.625 1 53.09 448 PHE A C 1
ATOM 3404 O O . PHE A 1 448 ? 9.555 12.625 33.906 1 53.09 448 PHE A O 1
ATOM 3411 N N . GLY A 1 449 ? 9.984 13.805 35.812 1 57.81 449 GLY A N 1
ATOM 3412 C CA . GLY A 1 449 ? 8.914 13.109 36.5 1 57.81 449 GLY A CA 1
ATOM 3413 C C . GLY A 1 449 ? 7.535 13.453 35.969 1 57.81 449 GLY A C 1
ATOM 3414 O O . GLY A 1 449 ? 6.711 12.57 35.719 1 57.81 449 GLY A O 1
ATOM 3415 N N . GLN A 1 450 ? 7.445 14.828 35.656 1 63.81 450 GLN A N 1
ATOM 3416 C CA . GLN A 1 450 ? 6.129 15.258 35.188 1 63.81 450 GLN A CA 1
ATOM 3417 C C . GLN A 1 450 ? 5.852 14.758 33.781 1 63.81 450 GLN A C 1
ATOM 3419 O O . GLN A 1 450 ? 4.73 14.352 33.469 1 63.81 450 GLN A O 1
ATOM 3424 N N . ARG A 1 451 ? 6.836 14.789 33 1 72.12 451 ARG A N 1
ATOM 3425 C CA . ARG A 1 451 ? 6.688 14.312 31.625 1 72.12 451 ARG A CA 1
ATOM 3426 C C . ARG A 1 451 ? 6.375 12.82 31.594 1 72.12 451 ARG A C 1
ATOM 3428 O O . ARG A 1 451 ? 5.547 12.375 30.797 1 72.12 451 ARG A O 1
ATOM 3435 N N . HIS A 1 452 ? 7.008 12.305 32.469 1 71.62 452 HIS A N 1
ATOM 3436 C CA . HIS A 1 452 ? 6.789 10.859 32.531 1 71.62 452 HIS A CA 1
ATOM 3437 C C . HIS A 1 452 ? 5.383 10.547 33.031 1 71.62 452 HIS A C 1
ATOM 3439 O O . HIS A 1 452 ? 4.719 9.648 32.5 1 71.62 452 HIS A O 1
ATOM 3445 N N . MET A 1 453 ? 5.027 11.305 33.969 1 70.94 453 MET A N 1
ATOM 3446 C CA . MET A 1 453 ? 3.688 11.109 34.531 1 70.94 453 MET A CA 1
ATOM 3447 C C . MET A 1 453 ? 2.627 11.406 33.469 1 70.94 453 MET A C 1
ATOM 3449 O O . MET A 1 453 ? 1.654 10.664 33.312 1 70.94 453 MET A O 1
ATOM 3453 N N . SER A 1 454 ? 2.84 12.461 32.75 1 79.88 454 SER A N 1
ATOM 3454 C CA . SER A 1 454 ? 1.897 12.828 31.688 1 79.88 454 SER A CA 1
ATOM 3455 C C . SER A 1 454 ? 1.794 11.734 30.641 1 79.88 454 SER A C 1
ATOM 3457 O O . SER A 1 454 ? 0.697 11.398 30.188 1 79.88 454 SER A O 1
ATOM 3459 N N . ALA A 1 455 ? 2.959 11.211 30.344 1 81.81 455 ALA A N 1
ATOM 3460 C CA . ALA A 1 455 ? 2.986 10.141 29.344 1 81.81 455 ALA A CA 1
ATOM 3461 C C . ALA A 1 455 ? 2.252 8.906 29.844 1 81.81 455 ALA A C 1
ATOM 3463 O O . ALA A 1 455 ? 1.518 8.258 29.094 1 81.81 455 ALA A O 1
ATOM 3464 N N . MET A 1 456 ? 2.43 8.656 31.031 1 75 456 MET A N 1
ATOM 3465 C CA . MET A 1 456 ? 1.767 7.512 31.656 1 75 456 MET A CA 1
ATOM 3466 C C . MET A 1 456 ? 0.254 7.703 31.672 1 75 456 MET A C 1
ATOM 3468 O O . MET A 1 456 ? -0.498 6.781 31.344 1 75 456 MET A O 1
ATOM 3472 N N . PHE A 1 457 ? -0.122 8.836 32.062 1 80.31 457 PHE A N 1
ATOM 3473 C CA . PHE A 1 457 ? -1.553 9.109 32.125 1 80.31 457 PHE A CA 1
ATOM 3474 C C . PHE A 1 457 ? -2.176 9.125 30.75 1 80.31 457 PHE A C 1
ATOM 3476 O O . PHE A 1 457 ? -3.324 8.711 30.562 1 80.31 457 PHE A O 1
ATOM 3483 N N . ALA A 1 458 ? -1.446 9.609 29.812 1 87.62 458 ALA A N 1
ATOM 3484 C CA . ALA A 1 458 ? -1.939 9.555 28.438 1 87.62 458 ALA A CA 1
ATOM 3485 C C . ALA A 1 458 ? -2.15 8.109 27.984 1 87.62 458 ALA A C 1
ATOM 3487 O O . ALA A 1 458 ? -3.184 7.785 27.406 1 87.62 458 ALA A O 1
ATOM 3488 N N . ALA A 1 459 ? -1.183 7.324 28.266 1 83 459 ALA A N 1
ATOM 3489 C CA . ALA A 1 459 ? -1.252 5.918 27.875 1 83 459 ALA A CA 1
ATOM 3490 C C . ALA A 1 459 ? -2.426 5.219 28.562 1 83 459 ALA A C 1
ATOM 3492 O O . ALA A 1 459 ? -3.184 4.492 27.906 1 83 459 ALA A O 1
ATOM 3493 N N . HIS A 1 460 ? -2.605 5.527 29.781 1 76.38 460 HIS A N 1
ATOM 3494 C CA . HIS A 1 460 ? -3.67 4.875 30.547 1 76.38 460 HIS A CA 1
ATOM 3495 C C . HIS A 1 460 ? -5.039 5.414 30.141 1 76.38 460 HIS A C 1
ATOM 3497 O O . HIS A 1 460 ? -6.02 4.664 30.109 1 76.38 460 HIS A O 1
ATOM 3503 N N . SER A 1 461 ? -5.051 6.637 30 1 84.94 461 SER A N 1
ATOM 3504 C CA . SER A 1 461 ? -6.305 7.219 29.531 1 84.94 461 SER A CA 1
ATOM 3505 C C . SER A 1 461 ? -6.734 6.609 28.203 1 84.94 461 SER A C 1
ATOM 3507 O O . SER A 1 461 ? -7.918 6.332 28 1 84.94 461 SER A O 1
ATOM 3509 N N . THR A 1 462 ? -5.781 6.445 27.375 1 88.25 462 THR A N 1
ATOM 3510 C CA . THR A 1 462 ? -6.059 5.84 26.078 1 88.25 462 THR A CA 1
ATOM 3511 C C . THR A 1 462 ? -6.539 4.402 26.234 1 88.25 462 THR A C 1
ATOM 3513 O O . THR A 1 462 ? -7.52 3.996 25.609 1 88.25 462 THR A O 1
ATOM 3516 N N . THR A 1 463 ? -5.852 3.732 27.031 1 80.44 463 THR A N 1
ATOM 3517 C CA . THR A 1 463 ? -6.234 2.348 27.281 1 80.44 463 THR A CA 1
ATOM 3518 C C . THR A 1 463 ? -7.66 2.271 27.828 1 80.44 463 THR A C 1
ATOM 3520 O O . THR A 1 463 ? -8.461 1.446 27.391 1 80.44 463 THR A O 1
ATOM 3523 N N . MET A 1 464 ? -7.949 3.135 28.766 1 77.44 464 MET A N 1
ATOM 3524 C CA . MET A 1 464 ? -9.273 3.178 29.375 1 77.44 464 MET A CA 1
ATOM 3525 C C . MET A 1 464 ? -10.336 3.531 28.328 1 77.44 464 MET A C 1
ATOM 3527 O O . MET A 1 464 ? -11.375 2.881 28.25 1 77.44 464 MET A O 1
ATOM 3531 N N . ALA A 1 465 ? -10.047 4.508 27.656 1 85.94 465 ALA A N 1
ATOM 3532 C CA . ALA A 1 465 ? -10.984 4.957 26.625 1 85.94 465 ALA A CA 1
ATOM 3533 C C . ALA A 1 465 ? -11.242 3.855 25.609 1 85.94 465 ALA A C 1
ATOM 3535 O O . ALA A 1 465 ? -12.383 3.645 25.188 1 85.94 465 ALA A O 1
ATOM 3536 N N . ASN A 1 466 ? -10.18 3.166 25.219 1 83.06 466 ASN A N 1
ATOM 3537 C CA . ASN A 1 466 ? -10.32 2.09 24.234 1 83.06 466 ASN A CA 1
ATOM 3538 C C . ASN A 1 466 ? -11.117 0.921 24.812 1 83.06 466 ASN A C 1
ATOM 3540 O O . ASN A 1 466 ? -11.93 0.319 24.094 1 83.06 466 ASN A O 1
ATOM 3544 N N . THR A 1 467 ? -10.836 0.618 26.094 1 76.25 467 THR A N 1
ATOM 3545 C CA . THR A 1 467 ? -11.523 -0.479 26.766 1 76.25 467 THR A CA 1
ATOM 3546 C C . THR A 1 467 ? -13.008 -0.176 26.906 1 76.25 467 THR A C 1
ATOM 3548 O O . THR A 1 467 ? -13.852 -1.056 26.703 1 76.25 467 THR A O 1
ATOM 3551 N N . LEU A 1 468 ? -13.328 1.083 27.094 1 73.81 468 LEU A N 1
ATOM 3552 C CA . LEU A 1 468 ? -14.703 1.474 27.375 1 73.81 468 LEU A CA 1
ATOM 3553 C C . LEU A 1 468 ? -15.398 1.983 26.109 1 73.81 468 LEU A C 1
ATOM 3555 O O . LEU A 1 468 ? -16.625 2.127 26.094 1 73.81 468 LEU A O 1
ATOM 3559 N N . GLY A 1 469 ? -14.609 2.217 25.141 1 81.44 469 GLY A N 1
ATOM 3560 C CA . GLY A 1 469 ? -15.172 2.77 23.922 1 81.44 469 GLY A CA 1
ATOM 3561 C C . GLY A 1 469 ? -15.672 4.191 24.078 1 81.44 469 GLY A C 1
ATOM 3562 O O . GLY A 1 469 ? -16.766 4.523 23.625 1 81.44 469 GLY A O 1
ATOM 3563 N N . THR A 1 470 ? -14.914 5.027 24.781 1 86.44 470 THR A N 1
ATOM 3564 C CA . THR A 1 470 ? -15.344 6.391 25.078 1 86.44 470 THR A CA 1
ATOM 3565 C C . THR A 1 470 ? -14.438 7.402 24.375 1 86.44 470 THR A C 1
ATOM 3567 O O . THR A 1 470 ? -13.227 7.184 24.266 1 86.44 470 THR A O 1
ATOM 3570 N N . PRO A 1 471 ? -15.047 8.516 23.953 1 93.06 471 PRO A N 1
ATOM 3571 C CA . PRO A 1 471 ? -14.172 9.609 23.531 1 93.06 471 PRO A CA 1
ATOM 3572 C C . PRO A 1 471 ? -13.383 10.227 24.688 1 93.06 471 PRO A C 1
ATOM 3574 O O . PRO A 1 471 ? -13.727 10.008 25.844 1 93.06 471 PRO A O 1
ATOM 3577 N N . ILE A 1 472 ? -12.32 10.93 24.375 1 94.44 472 ILE A N 1
ATOM 3578 C CA . ILE A 1 472 ? -11.461 11.539 25.375 1 94.44 472 ILE A CA 1
ATOM 3579 C C . ILE A 1 472 ? -11.633 13.055 25.359 1 94.44 472 ILE A C 1
ATOM 3581 O O . ILE A 1 472 ? -11.695 13.664 24.281 1 94.44 472 ILE A O 1
ATOM 3585 N N . ILE A 1 473 ? -11.773 13.633 26.531 1 94.06 473 ILE A N 1
ATOM 3586 C CA . ILE A 1 473 ? -11.82 15.086 26.672 1 94.06 473 ILE A CA 1
ATOM 3587 C C . ILE A 1 473 ? -10.586 15.57 27.438 1 94.06 473 ILE A C 1
ATOM 3589 O O . ILE A 1 473 ? -10.234 15.008 28.469 1 94.06 473 ILE A O 1
ATOM 3593 N N . VAL A 1 474 ? -9.961 16.531 26.922 1 94.56 474 VAL A N 1
ATOM 3594 C CA . VAL A 1 474 ? -8.805 17.125 27.594 1 94.56 474 VAL A CA 1
ATOM 3595 C C . VAL A 1 474 ? -8.867 18.641 27.5 1 94.56 474 VAL A C 1
ATOM 3597 O O . VAL A 1 474 ? -9.297 19.188 26.469 1 94.56 474 VAL A O 1
ATOM 3600 N N . PHE A 1 475 ? -8.586 19.312 28.578 1 92.94 475 PHE A N 1
ATOM 3601 C CA . PHE A 1 475 ? -8.414 20.766 28.609 1 92.94 475 PHE A CA 1
ATOM 3602 C C . PHE A 1 475 ? -6.938 21.141 28.594 1 92.94 475 PHE A C 1
ATOM 3604 O O . PHE A 1 475 ? -6.16 20.641 29.422 1 92.94 475 PHE A O 1
ATOM 3611 N N . THR A 1 476 ? -6.543 21.969 27.578 1 92.75 476 THR A N 1
ATOM 3612 C CA . THR A 1 476 ? -5.113 22.188 27.406 1 92.75 476 THR A CA 1
ATOM 3613 C C . THR A 1 476 ? -4.84 23.641 27 1 92.75 476 THR A C 1
ATOM 3615 O O . THR A 1 476 ? -5.609 24.234 26.25 1 92.75 476 THR A O 1
ATOM 3618 N N . ARG A 1 477 ? -3.738 24.219 27.531 1 91.5 477 ARG A N 1
ATOM 3619 C CA . ARG A 1 477 ? -3.312 25.562 27.141 1 91.5 477 ARG A CA 1
ATOM 3620 C C . ARG A 1 477 ? -2.066 25.516 26.266 1 91.5 477 ARG A C 1
ATOM 3622 O O . ARG A 1 477 ? -1.803 26.453 25.5 1 91.5 477 ARG A O 1
ATOM 3629 N N . THR A 1 478 ? -1.374 24.469 26.344 1 90.88 478 THR A N 1
ATOM 3630 C CA . THR A 1 478 ? -0.149 24.344 25.562 1 90.88 478 THR A CA 1
ATOM 3631 C C . THR A 1 478 ? -0.301 23.281 24.484 1 90.88 478 THR A C 1
ATOM 3633 O O . THR A 1 478 ? 0.509 23.219 23.547 1 90.88 478 THR A O 1
ATOM 3636 N N . GLY A 1 479 ? -1.296 22.438 24.562 1 93.12 479 GLY A N 1
ATOM 3637 C CA . GLY A 1 479 ? -1.52 21.375 23.609 1 93.12 479 GLY A CA 1
ATOM 3638 C C . GLY A 1 479 ? -0.766 20.109 23.938 1 93.12 479 GLY A C 1
ATOM 3639 O O . GLY A 1 479 ? -0.971 19.062 23.312 1 93.12 479 GLY A O 1
ATOM 3640 N N . SER A 1 480 ? 0.056 20.047 25.016 1 90.88 480 SER A N 1
ATOM 3641 C CA . SER A 1 480 ? 0.983 18.969 25.297 1 90.88 480 SER A CA 1
ATOM 3642 C C . SER A 1 480 ? 0.24 17.656 25.562 1 90.88 480 SER A C 1
ATOM 3644 O O . SER A 1 480 ? 0.588 16.609 25 1 90.88 480 SER A O 1
ATOM 3646 N N . MET A 1 481 ? -0.823 17.719 26.391 1 91 481 MET A N 1
ATOM 3647 C CA . MET A 1 481 ? -1.54 16.484 26.703 1 91 481 MET A CA 1
ATOM 3648 C C . MET A 1 481 ? -2.311 15.977 25.484 1 91 481 MET A C 1
ATOM 3650 O O . MET A 1 481 ? -2.371 14.766 25.25 1 91 481 MET A O 1
ATOM 3654 N N . ALA A 1 482 ? -2.891 16.859 24.766 1 95.31 482 ALA A N 1
ATOM 3655 C CA . ALA A 1 482 ? -3.59 16.469 23.547 1 95.31 482 ALA A CA 1
ATOM 3656 C C . ALA A 1 482 ? -2.645 15.758 22.594 1 95.31 482 ALA A C 1
ATOM 3658 O O . ALA A 1 482 ? -3.016 14.758 21.969 1 95.31 482 ALA A O 1
ATOM 3659 N N . ILE A 1 483 ? -1.454 16.219 22.484 1 95.62 483 ILE A N 1
ATOM 3660 C CA . ILE A 1 483 ? -0.438 15.664 21.609 1 95.62 483 ILE A CA 1
ATOM 3661 C C . ILE A 1 483 ? -0.035 14.273 22.094 1 95.62 483 ILE A C 1
ATOM 3663 O O . ILE A 1 483 ? 0.068 13.336 21.297 1 95.62 483 ILE A O 1
ATOM 3667 N N . LEU A 1 484 ? 0.176 14.148 23.391 1 92 484 LEU A N 1
ATOM 3668 C CA . LEU A 1 484 ? 0.535 12.852 23.969 1 92 484 LEU A CA 1
ATOM 3669 C C . LEU A 1 484 ? -0.566 11.828 23.734 1 92 484 LEU A C 1
ATOM 3671 O O . LEU A 1 484 ? -0.285 10.688 23.359 1 92 484 LEU A O 1
ATOM 3675 N N . LEU A 1 485 ? -1.783 12.266 23.922 1 93.94 485 LEU A N 1
ATOM 3676 C CA . LEU A 1 485 ? -2.914 11.375 23.688 1 93.94 485 LEU A CA 1
ATOM 3677 C C . LEU A 1 485 ? -2.988 10.969 22.234 1 93.94 485 LEU A C 1
ATOM 3679 O O . LEU A 1 485 ? -3.234 9.797 21.922 1 93.94 485 LEU A O 1
ATOM 3683 N N . SER A 1 486 ? -2.748 11.883 21.328 1 96.44 486 SER A N 1
ATOM 3684 C CA . SER A 1 486 ? -2.77 11.625 19.891 1 96.44 486 SER A CA 1
ATOM 3685 C C . SER A 1 486 ? -1.778 10.531 19.5 1 96.44 486 SER A C 1
ATOM 3687 O O . SER A 1 486 ? -2.107 9.633 18.734 1 96.44 486 SER A O 1
ATOM 3689 N N . HIS A 1 487 ? -0.63 10.578 20.094 1 94.12 487 HIS A N 1
ATOM 3690 C CA . HIS A 1 487 ? 0.433 9.656 19.719 1 94.12 487 HIS A CA 1
ATOM 3691 C C . HIS A 1 487 ? 0.198 8.273 20.297 1 94.12 487 HIS A C 1
ATOM 3693 O O . HIS A 1 487 ? 0.852 7.305 19.891 1 94.12 487 HIS A O 1
ATOM 3699 N N . ASN A 1 488 ? -0.729 8.18 21.234 1 90.06 488 ASN A N 1
ATOM 3700 C CA . ASN A 1 488 ? -1.129 6.863 21.719 1 90.06 488 ASN A CA 1
ATOM 3701 C C . ASN A 1 488 ? -2.201 6.238 20.828 1 90.06 488 ASN A C 1
ATOM 3703 O O . ASN A 1 488 ? -2.553 5.07 21 1 90.06 488 ASN A O 1
ATOM 3707 N N . ARG A 1 489 ? -2.705 6.949 19.922 1 92.5 489 ARG A N 1
ATOM 3708 C CA . ARG A 1 489 ? -3.617 6.516 18.859 1 92.5 489 ARG A CA 1
ATOM 3709 C C . ARG A 1 489 ? -4.863 5.863 19.453 1 92.5 489 ARG A C 1
ATOM 3711 O O . ARG A 1 489 ? -5.191 4.723 19.109 1 92.5 489 ARG A O 1
ATOM 3718 N N . PRO A 1 490 ? -5.609 6.637 20.203 1 92.38 490 PRO A N 1
ATOM 3719 C CA . PRO A 1 490 ? -6.875 6.09 20.703 1 92.38 490 PRO A CA 1
ATOM 3720 C C . PRO A 1 490 ? -7.859 5.785 19.562 1 92.38 490 PRO A C 1
ATOM 3722 O O . PRO A 1 490 ? -7.82 6.434 18.516 1 92.38 490 PRO A O 1
ATOM 3725 N N . SER A 1 491 ? -8.758 4.844 19.812 1 89.19 491 SER A N 1
ATOM 3726 C CA . SER A 1 491 ? -9.75 4.449 18.828 1 89.19 491 SER A CA 1
ATOM 3727 C C . SER A 1 491 ? -10.82 5.523 18.656 1 89.19 491 SER A C 1
ATOM 3729 O O . SER A 1 491 ? -11.398 5.66 17.578 1 89.19 491 SER A O 1
ATOM 3731 N N . SER A 1 492 ? -11.055 6.258 19.734 1 90.25 492 SER A N 1
ATOM 3732 C CA . SER A 1 492 ? -12.07 7.305 19.688 1 90.25 492 SER A CA 1
ATOM 3733 C C . SER A 1 492 ? -11.43 8.688 19.547 1 90.25 492 SER A C 1
ATOM 3735 O O . SER A 1 492 ? -10.211 8.82 19.609 1 90.25 492 SER A O 1
ATOM 3737 N N . ALA A 1 493 ? -12.25 9.656 19.359 1 93.5 493 ALA A N 1
ATOM 3738 C CA . ALA A 1 493 ? -11.805 11.023 19.141 1 93.5 493 ALA A CA 1
ATOM 3739 C C . ALA A 1 493 ? -11.273 11.641 20.422 1 93.5 493 ALA A C 1
ATOM 3741 O O . ALA A 1 493 ? -11.711 11.281 21.516 1 93.5 493 ALA A O 1
ATOM 3742 N N . ILE A 1 494 ? -10.328 12.539 20.281 1 96.56 494 ILE A N 1
ATOM 3743 C CA . ILE A 1 494 ? -9.828 13.391 21.344 1 96.56 494 ILE A CA 1
ATOM 3744 C C . ILE A 1 494 ? -10.383 14.805 21.188 1 96.56 494 ILE A C 1
ATOM 3746 O O . ILE A 1 494 ? -10 15.523 20.25 1 96.56 494 ILE A O 1
ATOM 3750 N N . PHE A 1 495 ? -11.25 15.133 22.047 1 96 495 PHE A N 1
ATOM 3751 C CA . PHE A 1 495 ? -11.719 16.516 22.047 1 96 495 PHE A CA 1
ATOM 3752 C C . PHE A 1 495 ? -10.82 17.391 22.922 1 96 495 PHE A C 1
ATOM 3754 O O . PHE A 1 495 ? -10.859 17.297 24.156 1 96 495 PHE A O 1
ATOM 3761 N N . ALA A 1 496 ? -10.031 18.234 22.281 1 96.5 496 ALA A N 1
ATOM 3762 C CA . ALA A 1 496 ? -9.094 19.094 23 1 96.5 496 ALA A CA 1
ATOM 3763 C C . ALA A 1 496 ? -9.641 20.516 23.109 1 96.5 496 ALA A C 1
ATOM 3765 O O . ALA A 1 496 ? -9.602 21.281 22.141 1 96.5 496 ALA A O 1
ATOM 3766 N N . PHE A 1 497 ? -10.102 20.859 24.266 1 95 497 PHE A N 1
ATOM 3767 C CA . PHE A 1 497 ? -10.578 22.219 24.531 1 95 497 PHE A CA 1
ATOM 3768 C C . PHE A 1 497 ? -9.422 23.125 24.938 1 95 497 PHE A C 1
ATOM 3770 O O . PHE A 1 497 ? -8.586 22.75 25.766 1 95 497 PHE A O 1
ATOM 3777 N N . THR A 1 498 ? -9.32 24.266 24.297 1 94.75 498 THR A N 1
ATOM 3778 C CA . THR A 1 498 ? -8.25 25.219 24.578 1 94.75 498 THR A CA 1
ATOM 3779 C C . THR A 1 498 ? -8.773 26.656 24.531 1 94.75 498 THR A C 1
ATOM 3781 O O . THR A 1 498 ? -9.703 26.953 23.766 1 94.75 498 THR A O 1
ATOM 3784 N N . ASP A 1 499 ? -8.211 27.5 25.375 1 93.38 499 ASP A N 1
ATOM 3785 C CA . ASP A 1 499 ? -8.547 28.906 25.328 1 93.38 499 ASP A CA 1
ATOM 3786 C C . ASP A 1 499 ? -7.492 29.703 24.562 1 93.38 499 ASP A C 1
ATOM 3788 O O . ASP A 1 499 ? -7.457 30.938 24.641 1 93.38 499 ASP A O 1
ATOM 3792 N N . GLN A 1 500 ? -6.621 29 23.875 1 93.56 500 GLN A N 1
ATOM 3793 C CA . GLN A 1 500 ? -5.594 29.594 23.016 1 93.56 500 GLN A CA 1
ATOM 3794 C C . GLN A 1 500 ? -5.844 29.281 21.547 1 93.56 500 GLN A C 1
ATOM 3796 O O . GLN A 1 500 ? -5.766 28.125 21.125 1 93.56 500 GLN A O 1
ATOM 3801 N N . GLU A 1 501 ? -6.035 30.328 20.75 1 92.69 501 GLU A N 1
ATOM 3802 C CA . GLU A 1 501 ? -6.34 30.156 19.328 1 92.69 501 GLU A CA 1
ATOM 3803 C C . GLU A 1 501 ? -5.172 29.516 18.578 1 92.69 501 GLU A C 1
ATOM 3805 O O . GLU A 1 501 ? -5.375 28.688 17.688 1 92.69 501 GLU A O 1
ATOM 3810 N N . ARG A 1 502 ? -4.023 29.906 18.969 1 94.62 502 ARG A N 1
ATOM 3811 C CA . ARG A 1 502 ? -2.83 29.375 18.328 1 94.62 502 ARG A CA 1
ATOM 3812 C C . ARG A 1 502 ? -2.713 27.875 18.547 1 94.62 502 ARG A C 1
ATOM 3814 O O . ARG A 1 502 ? -2.314 27.141 17.641 1 94.62 502 ARG A O 1
ATOM 3821 N N . VAL A 1 503 ? -3.012 27.438 19.703 1 94.88 503 VAL A N 1
ATOM 3822 C CA . VAL A 1 503 ? -2.957 26.016 20.047 1 94.88 503 VAL A CA 1
ATOM 3823 C C . VAL A 1 503 ? -4.031 25.266 19.266 1 94.88 503 VAL A C 1
ATOM 3825 O O . VAL A 1 503 ? -3.787 24.172 18.766 1 94.88 503 VAL A O 1
ATOM 3828 N N . LYS A 1 504 ? -5.16 25.891 19.125 1 96.06 504 LYS A N 1
ATOM 3829 C CA . LYS A 1 504 ? -6.254 25.297 18.359 1 96.06 504 LYS A CA 1
ATOM 3830 C C . LYS A 1 504 ? -5.824 25 16.938 1 96.06 504 LYS A C 1
ATOM 3832 O O . LYS A 1 504 ? -6.039 23.891 16.438 1 96.06 504 LYS A O 1
ATOM 3837 N N . GLN A 1 505 ? -5.172 25.891 16.312 1 96.12 505 GLN A N 1
ATOM 3838 C CA . GLN A 1 505 ? -4.742 25.75 14.914 1 96.12 505 GLN A CA 1
ATOM 3839 C C . GLN A 1 505 ? -3.666 24.672 14.781 1 96.12 505 GLN A C 1
ATOM 3841 O O . GLN A 1 505 ? -3.693 23.875 13.844 1 96.12 505 GLN A O 1
ATOM 3846 N N . ARG A 1 506 ? -2.793 24.656 15.695 1 96.06 506 ARG A N 1
ATOM 3847 C CA . ARG A 1 506 ? -1.681 23.719 15.648 1 96.06 506 ARG A CA 1
ATOM 3848 C C . ARG A 1 506 ? -2.174 22.281 15.797 1 96.06 506 ARG A C 1
ATOM 3850 O O . ARG A 1 506 ? -1.65 21.375 15.148 1 96.06 506 ARG A O 1
ATOM 3857 N N . LEU A 1 507 ? -3.121 22.062 16.594 1 97.5 507 LEU A N 1
ATOM 3858 C CA . LEU A 1 507 ? -3.611 20.719 16.906 1 97.5 507 LEU A CA 1
ATOM 3859 C C . LEU A 1 507 ? -4.379 20.141 15.719 1 97.5 507 LEU A C 1
ATOM 3861 O O . LEU A 1 507 ? -4.656 18.938 15.688 1 97.5 507 LEU A O 1
ATOM 3865 N N . ALA A 1 508 ? -4.598 20.938 14.688 1 97.19 508 ALA A N 1
ATOM 3866 C CA . ALA A 1 508 ? -5.352 20.516 13.516 1 97.19 508 ALA A CA 1
ATOM 3867 C C . ALA A 1 508 ? -4.598 19.438 12.742 1 97.19 508 ALA A C 1
ATOM 3869 O O . ALA A 1 508 ? -5.191 18.688 11.961 1 97.19 508 ALA A O 1
ATOM 3870 N N . LEU A 1 509 ? -3.336 19.297 13.008 1 98.31 509 LEU A N 1
ATOM 3871 C CA . LEU A 1 509 ? -2.494 18.375 12.258 1 98.31 509 LEU A CA 1
ATOM 3872 C C . LEU A 1 509 ? -2.359 17.031 12.977 1 98.31 509 LEU A C 1
ATOM 3874 O O . LEU A 1 509 ? -1.89 16.062 12.398 1 98.31 509 LEU A O 1
ATOM 3878 N N . TYR A 1 510 ? -2.793 16.938 14.195 1 98.31 510 TYR A N 1
ATOM 3879 C CA . TYR A 1 510 ? -2.516 15.773 15.016 1 98.31 510 TYR A CA 1
ATOM 3880 C C . TYR A 1 510 ? -3.633 14.742 14.891 1 98.31 510 TYR A C 1
ATOM 3882 O O . TYR A 1 510 ? -4.816 15.086 14.961 1 98.31 510 TYR A O 1
ATOM 3890 N N . HIS A 1 511 ? -3.283 13.531 14.758 1 97.56 511 HIS A N 1
ATOM 3891 C CA . HIS A 1 511 ? -4.16 12.383 14.547 1 97.56 511 HIS A CA 1
ATOM 3892 C C . HIS A 1 511 ? -5.227 12.297 15.633 1 97.56 511 HIS A C 1
ATOM 3894 O O . HIS A 1 511 ? -4.91 12.336 16.828 1 97.56 511 HIS A O 1
ATOM 3900 N N . GLY A 1 512 ? -6.484 12.328 15.281 1 96.56 512 GLY A N 1
ATOM 3901 C CA . GLY A 1 512 ? -7.602 12.039 16.172 1 96.56 512 GLY A CA 1
ATOM 3902 C C . GLY A 1 512 ? -8.023 13.227 17.016 1 96.56 512 GLY A C 1
ATOM 3903 O O . GLY A 1 512 ? -9.008 13.148 17.75 1 96.56 512 GLY A O 1
ATOM 3904 N N . VAL A 1 513 ? -7.34 14.344 16.906 1 97.44 513 VAL A N 1
ATOM 3905 C CA . VAL A 1 513 ? -7.617 15.484 17.766 1 97.44 513 VAL A CA 1
ATOM 3906 C C . VAL A 1 513 ? -8.617 16.422 17.078 1 97.44 513 VAL A C 1
ATOM 3908 O O . VAL A 1 513 ? -8.453 16.766 15.914 1 97.44 513 VAL A O 1
ATOM 3911 N N . LYS A 1 514 ? -9.633 16.703 17.734 1 95.75 514 LYS A N 1
ATOM 3912 C CA . LYS A 1 514 ? -10.539 17.781 17.375 1 95.75 514 LYS A CA 1
ATOM 3913 C C . LYS A 1 514 ? -10.391 18.969 18.328 1 95.75 514 LYS A C 1
ATOM 3915 O O . LYS A 1 514 ? -11.008 18.984 19.391 1 95.75 514 LYS A O 1
ATOM 3920 N N . PRO A 1 515 ? -9.664 19.953 17.844 1 96.44 515 PRO A N 1
ATOM 3921 C CA . PRO A 1 515 ? -9.492 21.109 18.719 1 96.44 515 PRO A CA 1
ATOM 3922 C C . PRO A 1 515 ? -10.727 22.016 18.75 1 96.44 515 PRO A C 1
ATOM 3924 O O . PRO A 1 515 ? -11.336 22.266 17.703 1 96.44 515 PRO A O 1
ATOM 3927 N N . ILE A 1 516 ? -11.086 22.469 19.922 1 94 516 ILE A N 1
ATOM 3928 C CA . ILE A 1 516 ? -12.234 23.344 20.125 1 94 516 ILE A CA 1
ATOM 3929 C C . ILE A 1 516 ? -11.844 24.516 21.016 1 94 516 ILE A C 1
ATOM 3931 O O . ILE A 1 516 ? -11.266 24.328 22.094 1 94 516 ILE A O 1
ATOM 3935 N N . TYR A 1 517 ? -12.148 25.688 20.516 1 93.81 517 TYR A N 1
ATOM 3936 C CA . TYR A 1 517 ? -11.875 26.875 21.328 1 93.81 517 TYR A CA 1
ATOM 3937 C C . TYR A 1 517 ? -12.969 27.078 22.359 1 93.81 517 TYR A C 1
ATOM 3939 O O . TYR A 1 517 ? -14.156 27.016 22.047 1 93.81 517 TYR A O 1
ATOM 3947 N N . MET A 1 518 ? -12.547 27.297 23.656 1 92.75 518 MET A N 1
ATOM 3948 C CA . MET A 1 518 ? -13.461 27.594 24.75 1 92.75 518 MET A CA 1
ATOM 3949 C C . MET A 1 518 ? -12.734 28.328 25.875 1 92.75 518 MET A C 1
ATOM 3951 O O . MET A 1 518 ? -11.641 27.922 26.281 1 92.75 518 MET A O 1
ATOM 3955 N N . GLN A 1 519 ? -13.406 29.328 26.328 1 92.31 519 GLN A N 1
ATOM 3956 C CA . GLN A 1 519 ? -12.859 30 27.516 1 92.31 519 GLN A CA 1
ATOM 3957 C C . GLN A 1 519 ? -13.039 29.156 28.766 1 92.31 519 GLN A C 1
ATOM 3959 O O . GLN A 1 519 ? -14.094 28.547 28.969 1 92.31 519 GLN A O 1
ATOM 3964 N N . PHE A 1 520 ? -11.945 29.109 29.5 1 91.75 520 PHE A N 1
ATOM 3965 C CA . PHE A 1 520 ? -12.008 28.344 30.734 1 91.75 520 PHE A CA 1
ATOM 3966 C C . PHE A 1 520 ? -12.492 29.219 31.891 1 91.75 520 PHE A C 1
ATOM 3968 O O . PHE A 1 520 ? -12.141 30.391 31.984 1 91.75 520 PHE A O 1
ATOM 3975 N N . SER A 1 521 ? -13.344 28.625 32.75 1 87.62 521 SER A N 1
ATOM 3976 C CA . SER A 1 521 ? -13.742 29.266 34 1 87.62 521 SER A CA 1
ATOM 3977 C C . SER A 1 521 ? -12.859 28.812 35.156 1 87.62 521 SER A C 1
ATOM 3979 O O . SER A 1 521 ? -12.102 27.844 35.031 1 87.62 521 SER A O 1
ATOM 3981 N N . ASP A 1 522 ? -12.961 29.531 36.25 1 84.25 522 ASP A N 1
ATOM 3982 C CA . ASP A 1 522 ? -12.234 29.125 37.438 1 84.25 522 ASP A CA 1
ATOM 3983 C C . ASP A 1 522 ? -12.828 27.875 38.062 1 84.25 522 ASP A C 1
ATOM 3985 O O . ASP A 1 522 ? -12.156 27.156 38.812 1 84.25 522 ASP A O 1
ATOM 3989 N N . ASP A 1 523 ? -13.992 27.672 37.688 1 80.44 523 ASP A N 1
ATOM 3990 C CA . ASP A 1 523 ? -14.688 26.484 38.188 1 80.44 523 ASP A CA 1
ATOM 3991 C C . ASP A 1 523 ? -14.578 25.328 37.188 1 80.44 523 ASP A C 1
ATOM 3993 O O . ASP A 1 523 ? -15.148 25.391 36.094 1 80.44 523 ASP A O 1
ATOM 3997 N N . VAL A 1 524 ? -13.953 24.312 37.625 1 79.31 524 VAL A N 1
ATOM 3998 C CA . VAL A 1 524 ? -13.688 23.172 36.781 1 79.31 524 VAL A CA 1
ATOM 3999 C C . VAL A 1 524 ? -15 22.531 36.312 1 79.31 524 VAL A C 1
ATOM 4001 O O . VAL A 1 524 ? -15.148 22.141 35.156 1 79.31 524 VAL A O 1
ATOM 4004 N N . GLU A 1 525 ? -15.93 22.406 37.188 1 79.69 525 GLU A N 1
ATOM 4005 C CA . GLU A 1 525 ? -17.188 21.75 36.875 1 79.69 525 GLU A CA 1
ATOM 4006 C C . GLU A 1 525 ? -18 22.562 35.875 1 79.69 525 GLU A C 1
ATOM 4008 O O . GLU A 1 525 ? -18.672 22 35 1 79.69 525 GLU A O 1
ATOM 4013 N N . GLU A 1 526 ? -17.828 23.828 36.031 1 84.12 526 GLU A N 1
ATOM 4014 C CA . GLU A 1 526 ? -18.5 24.703 35.094 1 84.12 526 GLU A CA 1
ATOM 4015 C C . GLU A 1 526 ? -17.906 24.547 33.688 1 84.12 526 GLU A C 1
ATOM 4017 O O . GLU A 1 526 ? -18.641 24.484 32.688 1 84.12 526 GLU A O 1
ATOM 4022 N N . THR A 1 527 ? -16.641 24.547 33.625 1 87.75 527 THR A N 1
ATOM 4023 C CA . THR A 1 527 ? -15.953 24.375 32.375 1 87.75 527 THR A CA 1
ATOM 4024 C C . THR A 1 527 ? -16.328 23.047 31.719 1 87.75 527 THR A C 1
ATOM 4026 O O . THR A 1 527 ? -16.562 22.984 30.516 1 87.75 527 THR A O 1
ATOM 4029 N N . PHE A 1 528 ? -16.375 22.047 32.5 1 86.75 528 PHE A N 1
ATOM 4030 C CA . PHE A 1 528 ? -16.719 20.734 32 1 86.75 528 PHE A CA 1
ATOM 4031 C C . PHE A 1 528 ? -18.141 20.703 31.484 1 86.75 528 PHE A C 1
ATOM 4033 O O . PHE A 1 528 ? -18.422 20.125 30.422 1 86.75 528 PHE A O 1
ATOM 4040 N N . ALA A 1 529 ? -18.984 21.281 32.219 1 85.56 529 ALA A N 1
ATOM 4041 C CA . ALA A 1 529 ? -20.391 21.328 31.797 1 85.56 529 ALA A CA 1
ATOM 4042 C C . ALA A 1 529 ? -20.547 22.047 30.469 1 85.56 529 ALA A C 1
ATOM 4044 O O . ALA A 1 529 ? -21.312 21.625 29.609 1 85.56 529 ALA A O 1
ATOM 4045 N N . ARG A 1 530 ? -19.844 23.047 30.344 1 89.94 530 ARG A N 1
ATOM 4046 C CA . ARG A 1 530 ? -19.891 23.797 29.094 1 89.94 530 ARG A CA 1
ATOM 4047 C C . ARG A 1 530 ? -19.312 22.969 27.938 1 89.94 530 ARG A C 1
ATOM 4049 O O . ARG A 1 530 ? -19.812 23.047 26.812 1 89.94 530 ARG A O 1
ATOM 4056 N N . ALA A 1 531 ? -18.266 22.25 28.25 1 92.44 531 ALA A N 1
ATOM 4057 C CA . ALA A 1 531 ? -17.656 21.406 27.234 1 92.44 531 ALA A CA 1
ATOM 4058 C C . ALA A 1 531 ? -18.625 20.328 26.75 1 92.44 531 ALA A C 1
ATOM 4060 O O . ALA A 1 531 ? -18.781 20.109 25.547 1 92.44 531 ALA A O 1
ATOM 4061 N N . ILE A 1 532 ? -19.312 19.734 27.656 1 89.69 532 ILE A N 1
ATOM 4062 C CA . ILE A 1 532 ? -20.281 18.703 27.328 1 89.69 532 ILE A CA 1
ATOM 4063 C C . ILE A 1 532 ? -21.406 19.297 26.5 1 89.69 532 ILE A C 1
ATOM 4065 O O . ILE A 1 532 ? -21.844 18.703 25.516 1 89.69 532 ILE A O 1
ATOM 4069 N N . LYS A 1 533 ? -21.828 20.422 26.906 1 88.38 533 LYS A N 1
ATOM 4070 C CA . LYS A 1 533 ? -22.891 21.094 26.156 1 88.38 533 LYS A CA 1
ATOM 4071 C C . LYS A 1 533 ? -22.469 21.375 24.719 1 88.38 533 LYS A C 1
ATOM 4073 O O . LYS A 1 533 ? -23.234 21.172 23.781 1 88.38 533 LYS A O 1
ATOM 4078 N N . CYS A 1 534 ? -21.25 21.812 24.641 1 90.38 534 CYS A N 1
ATOM 4079 C CA . CYS A 1 534 ? -20.688 22.078 23.328 1 90.38 534 CYS A CA 1
ATOM 4080 C C . CYS A 1 534 ? -20.703 20.828 22.453 1 90.38 534 CYS A C 1
ATOM 4082 O O . CYS A 1 534 ? -21.078 20.891 21.281 1 90.38 534 CYS A O 1
ATOM 4084 N N . LEU A 1 535 ? -20.312 19.703 22.984 1 91.19 535 LEU A N 1
ATOM 4085 C CA . LEU A 1 535 ? -20.219 18.453 22.234 1 91.19 535 LEU A CA 1
ATOM 4086 C C . LEU A 1 535 ? -21.594 17.906 21.906 1 91.19 535 LEU A C 1
ATOM 4088 O O . LEU A 1 535 ? -21.797 17.297 20.859 1 91.19 535 LEU A O 1
ATOM 4092 N N . LEU A 1 536 ? -22.531 18.125 22.781 1 87.19 536 LEU A N 1
ATOM 4093 C CA . LEU A 1 536 ? -23.906 17.703 22.531 1 87.19 536 LEU A CA 1
ATOM 4094 C C . LEU A 1 536 ? -24.531 18.547 21.422 1 87.19 536 LEU A C 1
ATOM 4096 O O . LEU A 1 536 ? -25.172 18 20.516 1 87.19 536 LEU A O 1
ATOM 4100 N N . ASP A 1 537 ? -24.297 19.812 21.5 1 85.38 537 ASP A N 1
ATOM 4101 C CA . ASP A 1 537 ? -24.844 20.734 20.5 1 85.38 537 ASP A CA 1
ATOM 4102 C C . ASP A 1 537 ? -24.281 20.438 19.109 1 85.38 537 ASP A C 1
ATOM 4104 O O . ASP A 1 537 ? -24.984 20.562 18.109 1 85.38 537 ASP A O 1
ATOM 4108 N N . GLY A 1 538 ? -23.047 20.062 19.172 1 84.38 538 GLY A N 1
ATOM 4109 C CA . GLY A 1 538 ? -22.375 19.766 17.906 1 84.38 538 GLY A CA 1
ATOM 4110 C C . GLY A 1 538 ? -22.641 18.344 17.422 1 84.38 538 GLY A C 1
ATOM 4111 O O . GLY A 1 538 ? -22.141 17.938 16.375 1 84.38 538 GLY A O 1
ATOM 4112 N N . LYS A 1 539 ? -23.344 17.547 18.156 1 85.31 539 LYS A N 1
ATOM 4113 C CA . LYS A 1 539 ? -23.75 16.188 17.828 1 85.31 539 LYS A CA 1
ATOM 4114 C C . LYS A 1 539 ? -22.547 15.25 17.812 1 85.31 539 LYS A C 1
ATOM 4116 O O . LYS A 1 539 ? -22.5 14.297 17.016 1 85.31 539 LYS A O 1
ATOM 4121 N N . PHE A 1 540 ? -21.547 15.641 18.578 1 87.5 540 PHE A N 1
ATOM 4122 C CA . PHE A 1 540 ? -20.391 14.773 18.734 1 87.5 540 PHE A CA 1
ATOM 4123 C C . PHE A 1 540 ? -20.641 13.719 19.812 1 87.5 540 PHE A C 1
ATOM 4125 O O . PHE A 1 540 ? -19.969 12.688 19.844 1 87.5 540 PHE A O 1
ATOM 4132 N N . LEU A 1 541 ? -21.531 14.086 20.75 1 86.69 541 LEU A N 1
ATOM 4133 C CA . LEU A 1 541 ? -21.922 13.188 21.828 1 86.69 541 LEU A CA 1
ATOM 4134 C C . LEU A 1 541 ? -23.438 13.047 21.906 1 86.69 541 LEU A C 1
ATOM 4136 O O . LEU A 1 541 ? -24.172 13.953 21.516 1 86.69 541 LEU A O 1
ATOM 4140 N N . LYS A 1 542 ? -23.828 11.922 22.375 1 85.38 542 LYS A N 1
ATOM 4141 C CA . LYS A 1 542 ? -25.234 11.672 22.672 1 85.38 542 LYS A CA 1
ATOM 4142 C C . LYS A 1 542 ? -25.469 11.531 24.172 1 85.38 542 LYS A C 1
ATOM 4144 O O . LYS A 1 542 ? -24.594 11.047 24.906 1 85.38 542 LYS A O 1
ATOM 4149 N N . PRO A 1 543 ? -26.703 11.969 24.5 1 82.25 543 PRO A N 1
ATOM 4150 C CA . PRO A 1 543 ? -27 11.773 25.906 1 82.25 543 PRO A CA 1
ATOM 4151 C C . PRO A 1 543 ? -26.938 10.305 26.328 1 82.25 543 PRO A C 1
ATOM 4153 O O . PRO A 1 543 ? -27.359 9.422 25.578 1 82.25 543 PRO A O 1
ATOM 4156 N N . GLY A 1 544 ? -26.344 10.094 27.391 1 78.62 544 GLY A N 1
ATOM 4157 C CA . GLY A 1 544 ? -26.219 8.727 27.891 1 78.62 544 GLY A CA 1
ATOM 4158 C C . GLY A 1 544 ? -24.875 8.094 27.594 1 78.62 544 GLY A C 1
ATOM 4159 O O . GLY A 1 544 ? -24.5 7.105 28.219 1 78.62 544 GLY A O 1
ATOM 4160 N N . GLU A 1 545 ? -24.125 8.773 26.781 1 83.69 545 GLU A N 1
ATOM 4161 C CA . GLU A 1 545 ? -22.797 8.266 26.453 1 83.69 545 GLU A CA 1
ATOM 4162 C C . GLU A 1 545 ? -21.781 8.609 27.547 1 83.69 545 GLU A C 1
ATOM 4164 O O . GLU A 1 545 ? -22.031 9.484 28.375 1 83.69 545 GLU A O 1
ATOM 4169 N N . TYR A 1 546 ? -20.703 7.797 27.625 1 83.25 546 TYR A N 1
ATOM 4170 C CA . TYR A 1 546 ? -19.625 8.055 28.562 1 83.25 546 TYR A CA 1
ATOM 4171 C C . TYR A 1 546 ? -18.469 8.766 27.891 1 83.25 546 TYR A C 1
ATOM 4173 O O . TYR A 1 546 ? -18.266 8.617 26.672 1 83.25 546 TYR A O 1
ATOM 4181 N N . VAL A 1 547 ? -17.781 9.555 28.688 1 89.5 547 VAL A N 1
ATOM 4182 C CA . VAL A 1 547 ? -16.578 10.211 28.203 1 89.5 547 VAL A CA 1
ATOM 4183 C C . VAL A 1 547 ? -15.438 9.984 29.188 1 89.5 547 VAL A C 1
ATOM 4185 O O . VAL A 1 547 ? -15.672 9.812 30.391 1 89.5 547 VAL A O 1
ATOM 4188 N N . THR A 1 548 ? -14.258 9.891 28.688 1 87.75 548 THR A N 1
ATOM 4189 C CA . THR A 1 548 ? -13.055 9.844 29.5 1 87.75 548 THR A CA 1
ATOM 4190 C C . THR A 1 548 ? -12.406 11.227 29.594 1 87.75 548 THR A C 1
ATOM 4192 O O . THR A 1 548 ? -12.039 11.812 28.578 1 87.75 548 THR A O 1
ATOM 4195 N N . LEU A 1 549 ? -12.328 11.734 30.844 1 88.44 549 LEU A N 1
ATOM 4196 C CA . LEU A 1 549 ? -11.734 13.039 31.094 1 88.44 549 LEU A CA 1
ATOM 4197 C C . LEU A 1 549 ? -10.32 12.898 31.656 1 88.44 549 LEU A C 1
ATOM 4199 O O . LEU A 1 549 ? -10.094 12.164 32.625 1 88.44 549 LEU A O 1
ATOM 4203 N N . VAL A 1 550 ? -9.445 13.594 30.969 1 87.44 550 VAL A N 1
ATOM 4204 C CA . VAL A 1 550 ? -8.055 13.547 31.391 1 87.44 550 VAL A CA 1
ATOM 4205 C C . VAL A 1 550 ? -7.637 14.914 31.953 1 87.44 550 VAL A C 1
ATOM 4207 O O . VAL A 1 550 ? -7.746 15.922 31.25 1 87.44 550 VAL A O 1
ATOM 4210 N N . GLN A 1 551 ? -7.289 14.906 33.156 1 81 551 GLN A N 1
ATOM 4211 C CA . GLN A 1 551 ? -6.742 16.094 33.812 1 81 551 GLN A CA 1
ATOM 4212 C C . GLN A 1 551 ? -5.293 15.867 34.219 1 81 551 GLN A C 1
ATOM 4214 O O . GLN A 1 551 ? -5.023 15.461 35.375 1 81 551 GLN A O 1
ATOM 4219 N N . SER A 1 552 ? -4.512 16.062 33.312 1 69.56 552 SER A N 1
ATOM 4220 C CA . SER A 1 552 ? -3.072 15.891 33.5 1 69.56 552 SER A CA 1
ATOM 4221 C C . SER A 1 552 ? -2.287 16.828 32.594 1 69.56 552 SER A C 1
ATOM 4223 O O . SER A 1 552 ? -2.871 17.531 31.75 1 69.56 552 SER A O 1
ATOM 4225 N N . GLY A 1 553 ? -1.049 17 32.906 1 63.62 553 GLY A N 1
ATOM 4226 C CA . GLY A 1 553 ? -0.154 17.859 32.156 1 63.62 553 GLY A CA 1
ATOM 4227 C C . GLY A 1 553 ? 0.949 18.469 33 1 63.62 553 GLY A C 1
ATOM 4228 O O . GLY A 1 553 ? 0.968 18.312 34.219 1 63.62 553 GLY A O 1
ATOM 4229 N N . THR A 1 554 ? 1.777 18.969 32.312 1 60.81 554 THR A N 1
ATOM 4230 C CA . THR A 1 554 ? 2.887 19.594 33 1 60.81 554 THR A CA 1
ATOM 4231 C C . THR A 1 554 ? 2.41 20.828 33.781 1 60.81 554 THR A C 1
ATOM 4233 O O . THR A 1 554 ? 2.861 21.078 34.906 1 60.81 554 THR A O 1
ATOM 4236 N N . HIS A 1 555 ? 1.398 21.469 33.094 1 64.56 555 HIS A N 1
ATOM 4237 C CA . HIS A 1 555 ? 0.846 22.656 33.75 1 64.56 555 HIS A CA 1
ATOM 4238 C C . HIS A 1 555 ? -0.61 22.438 34.156 1 64.56 555 HIS A C 1
ATOM 4240 O O . HIS A 1 555 ? -1.437 22.062 33.312 1 64.56 555 HIS A O 1
ATOM 4246 N N . SER A 1 556 ? -0.804 22.641 35.406 1 63.12 556 SER A N 1
ATOM 4247 C CA . SER A 1 556 ? -2.137 22.375 35.938 1 63.12 556 SER A CA 1
ATOM 4248 C C . SER A 1 556 ? -3.078 23.547 35.688 1 63.12 556 SER A C 1
ATOM 4250 O O . SER A 1 556 ? -2.688 24.703 35.844 1 63.12 556 SER A O 1
ATOM 4252 N N . ILE A 1 557 ? -4.168 23.344 35.219 1 70.81 557 ILE A N 1
ATOM 4253 C CA . ILE A 1 557 ? -5.18 24.391 35.094 1 70.81 557 ILE A CA 1
ATOM 4254 C C . ILE A 1 557 ? -6.031 24.453 36.344 1 70.81 557 ILE A C 1
ATOM 4256 O O . ILE A 1 557 ? -6.16 25.516 36.969 1 70.81 557 ILE A O 1
ATOM 4260 N N . TRP A 1 558 ? -6.641 23.328 36.812 1 69.94 558 TRP A N 1
ATOM 4261 C CA . TRP A 1 558 ? -7.504 23.312 38 1 69.94 558 TRP A CA 1
ATOM 4262 C C . TRP A 1 558 ? -6.941 22.391 39.062 1 69.94 558 TRP A C 1
ATOM 4264 O O . TRP A 1 558 ? -7.422 22.391 40.188 1 69.94 558 TRP A O 1
ATOM 4274 N N . ARG A 1 559 ? -5.938 21.672 38.75 1 61.41 559 ARG A N 1
ATOM 4275 C CA . ARG A 1 559 ? -5.449 20.672 39.688 1 61.41 559 ARG A CA 1
ATOM 4276 C C . ARG A 1 559 ? -4.184 21.141 40.406 1 61.41 559 ARG A C 1
ATOM 4278 O O . ARG A 1 559 ? -3.527 22.078 39.938 1 61.41 559 ARG A O 1
ATOM 4285 N N . GLN A 1 560 ? -4.168 20.406 41.531 1 59.5 560 GLN A N 1
ATOM 4286 C CA . GLN A 1 560 ? -2.84 20.547 42.094 1 59.5 560 GLN A CA 1
ATOM 4287 C C . GLN A 1 560 ? -1.771 19.969 41.188 1 59.5 560 GLN A C 1
ATOM 4289 O O . GLN A 1 560 ? -2.01 18.953 40.5 1 59.5 560 GLN A O 1
ATOM 4294 N N . GLU A 1 561 ? -0.743 20.609 41.094 1 58.47 561 GLU A N 1
ATOM 4295 C CA . GLU A 1 561 ? 0.347 20.25 40.188 1 58.47 561 GLU A CA 1
ATOM 4296 C C . GLU A 1 561 ? 0.737 18.781 40.344 1 58.47 561 GLU A C 1
ATOM 4298 O O . GLU A 1 561 ? 1.103 18.141 39.344 1 58.47 561 GLU A O 1
ATOM 4303 N N . SER A 1 562 ? 0.465 18.359 41.5 1 56.16 562 SER A N 1
ATOM 4304 C CA . SER A 1 562 ? 0.964 17.016 41.781 1 56.16 562 SER A CA 1
ATOM 4305 C C . SER A 1 562 ? -0.102 15.961 41.531 1 56.16 562 SER A C 1
ATOM 4307 O O . SER A 1 562 ? 0.161 14.766 41.656 1 56.16 562 SER A O 1
ATOM 4309 N N . THR A 1 563 ? -1.188 16.438 41.125 1 62.62 563 THR A N 1
ATOM 4310 C CA . THR A 1 563 ? -2.266 15.469 40.969 1 62.62 563 THR A CA 1
ATOM 4311 C C . THR A 1 563 ? -2.695 15.336 39.531 1 62.62 563 THR A C 1
ATOM 4313 O O . THR A 1 563 ? -2.789 16.328 38.812 1 62.62 563 THR A O 1
ATOM 4316 N N . HIS A 1 564 ? -2.785 14.078 39.094 1 73.25 564 HIS A N 1
ATOM 4317 C CA . HIS A 1 564 ? -3.289 13.727 37.781 1 73.25 564 HIS A CA 1
ATOM 4318 C C . HIS A 1 564 ? -4.539 12.859 37.875 1 73.25 564 HIS A C 1
ATOM 4320 O O . HIS A 1 564 ? -4.645 12.008 38.781 1 73.25 564 HIS A O 1
ATOM 4326 N N . HIS A 1 565 ? -5.496 13.242 37.062 1 73.38 565 HIS A N 1
ATOM 4327 C CA . HIS A 1 565 ? -6.777 12.547 37.156 1 73.38 565 HIS A CA 1
ATOM 4328 C C . HIS A 1 565 ? -7.223 12.016 35.781 1 73.38 565 HIS A C 1
ATOM 4330 O O . HIS A 1 565 ? -7.008 12.664 34.781 1 73.38 565 HIS A O 1
ATOM 4336 N N . ILE A 1 566 ? -7.715 10.781 35.812 1 80.06 566 ILE A N 1
ATOM 4337 C CA . ILE A 1 566 ? -8.547 10.242 34.75 1 80.06 566 ILE A CA 1
ATOM 4338 C C . ILE A 1 566 ? -9.953 9.977 35.281 1 80.06 566 ILE A C 1
ATOM 4340 O O . ILE A 1 566 ? -10.125 9.367 36.344 1 80.06 566 ILE A O 1
ATOM 4344 N N . GLN A 1 567 ? -10.898 10.484 34.625 1 77.25 567 GLN A N 1
ATOM 4345 C CA . GLN A 1 567 ? -12.281 10.297 35.031 1 77.25 567 GLN A CA 1
ATOM 4346 C C . GLN A 1 567 ? -13.141 9.805 33.844 1 77.25 567 GLN A C 1
ATOM 4348 O O . GLN A 1 567 ? -12.938 10.219 32.719 1 77.25 567 GLN A O 1
ATOM 4353 N N . VAL A 1 568 ? -13.992 8.906 34.219 1 80.75 568 VAL A N 1
ATOM 4354 C CA . VAL A 1 568 ? -15.031 8.523 33.25 1 80.75 568 VAL A CA 1
ATOM 4355 C C . VAL A 1 568 ? -16.391 9.055 33.719 1 80.75 568 VAL A C 1
ATOM 4357 O O . VAL A 1 568 ? -16.781 8.852 34.875 1 80.75 568 VAL A O 1
ATOM 4360 N N . ARG A 1 569 ? -17.016 9.773 32.844 1 77.44 569 ARG A N 1
ATOM 4361 C CA . ARG A 1 569 ? -18.281 10.406 33.219 1 77.44 569 ARG A CA 1
ATOM 4362 C C . ARG A 1 569 ? -19.375 10.062 32.219 1 77.44 569 ARG A C 1
ATOM 4364 O O . ARG A 1 569 ? -19.141 9.984 31.016 1 77.44 569 ARG A O 1
ATOM 4371 N N . LYS A 1 570 ? -20.516 9.898 32.781 1 79.44 570 LYS A N 1
ATOM 4372 C CA . LYS A 1 570 ? -21.703 9.734 31.922 1 79.44 570 LYS A CA 1
ATOM 4373 C C . LYS A 1 570 ? -22.281 11.086 31.516 1 79.44 570 LYS A C 1
ATOM 4375 O O . LYS A 1 570 ? -22.453 11.969 32.375 1 79.44 570 LYS A O 1
ATOM 4380 N N . VAL A 1 571 ? -22.547 11.195 30.281 1 79.25 571 VAL A N 1
ATOM 4381 C CA . VAL A 1 571 ? -23.109 12.43 29.734 1 79.25 571 VAL A CA 1
ATOM 4382 C C . VAL A 1 571 ? -24.609 12.5 30.047 1 79.25 571 VAL A C 1
ATOM 4384 O O . VAL A 1 571 ? -25.344 11.578 29.703 1 79.25 571 VAL A O 1
ATOM 4387 N N . GLN A 1 572 ? -25.078 13.367 30.891 1 66.56 572 GLN A N 1
ATOM 4388 C CA . GLN A 1 572 ? -26.5 13.539 31.203 1 66.56 572 GLN A CA 1
ATOM 4389 C C . GLN A 1 572 ? -27.094 14.711 30.422 1 66.56 572 GLN A C 1
ATOM 4391 O O . GLN A 1 572 ? -26.375 15.633 30.031 1 66.56 572 GLN A O 1
ATOM 4396 N N . ASP A 1 573 ? -28.312 14.531 29.812 1 55.22 573 ASP A N 1
ATOM 4397 C CA . ASP A 1 573 ? -28.984 15.609 29.094 1 55.22 573 ASP A CA 1
ATOM 4398 C C . ASP A 1 573 ? -29.047 16.875 29.938 1 55.22 573 ASP A C 1
ATOM 4400 O O . ASP A 1 573 ? -28.891 17.984 29.406 1 55.22 573 ASP A O 1
ATOM 4404 N N . LYS A 1 574 ? -29.781 16.828 31.141 1 52.34 574 LYS A N 1
ATOM 4405 C CA . LYS A 1 574 ? -29.953 18 31.984 1 52.34 574 LYS A CA 1
ATOM 4406 C C . LYS A 1 574 ? -28.875 18.062 33.062 1 52.34 574 LYS A C 1
ATOM 4408 O O . LYS A 1 574 ? -28.516 17.031 33.656 1 52.34 574 LYS A O 1
ATOM 4413 N N . PRO A 1 575 ? -28.094 19.125 33 1 44.25 575 PRO A N 1
ATOM 4414 C CA . PRO A 1 575 ? -27.156 19.281 34.125 1 44.25 575 PRO A CA 1
ATOM 4415 C C . PRO A 1 575 ? -27.781 18.922 35.469 1 44.25 575 PRO A C 1
ATOM 4417 O O . PRO A 1 575 ? -28.875 19.406 35.781 1 44.25 575 PRO A O 1
ATOM 4420 N N . ILE A 1 576 ? -27.875 17.703 35.812 1 37.75 576 ILE A N 1
ATOM 4421 C CA . ILE A 1 576 ? -28.5 17.406 37.094 1 37.75 576 ILE A CA 1
ATOM 4422 C C . ILE A 1 576 ? -27.844 18.234 38.219 1 37.75 576 ILE A C 1
ATOM 4424 O O . ILE A 1 576 ? -26.656 18.062 38.5 1 37.75 576 ILE A O 1
ATOM 4428 N N . VAL A 1 577 ? -28.047 19.5 38.219 1 34.38 577 VAL A N 1
ATOM 4429 C CA . VAL A 1 577 ? -27.672 20.188 39.438 1 34.38 577 VAL A CA 1
ATOM 4430 C C . VAL A 1 577 ? -28.344 19.531 40.625 1 34.38 577 VAL A C 1
ATOM 4432 O O . VAL A 1 577 ? -29.547 19.656 40.812 1 34.38 577 VAL A O 1
ATOM 4435 N N . SER A 1 578 ? -28.328 18.25 40.875 1 31.83 578 SER A N 1
ATOM 4436 C CA . SER A 1 578 ? -29.031 17.891 42.094 1 31.83 578 SER A CA 1
ATOM 4437 C C . SER A 1 578 ? -28.484 18.656 43.312 1 31.83 578 SER A C 1
ATOM 4439 O O . SER A 1 578 ? -27.312 19.031 43.312 1 31.83 578 SER A O 1
ATOM 4441 N N . ARG A 1 579 ? -29.375 19.375 44.125 1 35.34 579 ARG A N 1
ATOM 4442 C CA . ARG A 1 579 ? -29.062 19.953 45.438 1 35.34 579 ARG A CA 1
ATOM 4443 C C . ARG A 1 579 ? -28.016 19.109 46.156 1 35.34 579 ARG A C 1
ATOM 4445 O O . ARG A 1 579 ? -27.078 19.656 46.75 1 35.34 579 ARG A O 1
ATOM 4452 N N . ARG A 1 580 ? -28.469 18 46.906 1 32.88 580 ARG A N 1
ATOM 4453 C CA . ARG A 1 580 ? -27.625 17.266 47.812 1 32.88 580 ARG A CA 1
ATOM 4454 C C . ARG A 1 580 ? -26.672 16.328 47.062 1 32.88 580 ARG A C 1
ATOM 4456 O O . ARG A 1 580 ? -25.531 16.141 47.469 1 32.88 580 ARG A O 1
ATOM 4463 N N . GLY A 1 581 ? -27.297 15.133 46.5 1 31.86 581 GLY A N 1
ATOM 4464 C CA . GLY A 1 581 ? -26.688 13.867 46.125 1 31.86 581 GLY A CA 1
ATOM 4465 C C . GLY A 1 581 ? -25.938 13.938 44.812 1 31.86 581 GLY A C 1
ATOM 4466 O O . GLY A 1 581 ? -26.328 14.68 43.906 1 31.86 581 GLY A O 1
ATOM 4467 N N . GLY A 1 582 ? -24.672 13.773 44.781 1 33.03 582 GLY A N 1
ATOM 4468 C CA . GLY A 1 582 ? -23.703 13.812 43.688 1 33.03 582 GLY A CA 1
ATOM 4469 C C . GLY A 1 582 ? -24.125 12.945 42.5 1 33.03 582 GLY A C 1
ATOM 4470 O O . GLY A 1 582 ? -24.953 12.047 42.656 1 33.03 582 GLY A O 1
ATOM 4471 N N . PRO A 1 583 ? -24.297 13.445 41.406 1 34.09 583 PRO A N 1
ATOM 4472 C CA . PRO A 1 583 ? -24.562 12.664 40.219 1 34.09 583 PRO A CA 1
ATOM 4473 C C . PRO A 1 583 ? -23.844 11.312 40.219 1 34.09 583 PRO A C 1
ATOM 4475 O O . PRO A 1 583 ? -22.766 11.18 40.812 1 34.09 583 PRO A O 1
ATOM 4478 N N . SER A 1 584 ? -24.562 10.164 40.344 1 33.34 584 SER A N 1
ATOM 4479 C CA . SER A 1 584 ? -24.078 8.789 40.281 1 33.34 584 SER A CA 1
ATOM 4480 C C . SER A 1 584 ? -23.172 8.594 39.062 1 33.34 584 SER A C 1
ATOM 4482 O O . SER A 1 584 ? -23.641 8.367 37.969 1 33.34 584 SER A O 1
ATOM 4484 N N . TYR A 1 585 ? -22.359 9.523 38.75 1 34.72 585 TYR A N 1
ATOM 4485 C CA . TYR A 1 585 ? -21.422 9.234 37.656 1 34.72 585 TYR A CA 1
ATOM 4486 C C . TYR A 1 585 ? -20.469 8.109 38.031 1 34.72 585 TYR A C 1
ATOM 4488 O O . TYR A 1 585 ? -20.109 7.965 39.219 1 34.72 585 TYR A O 1
ATOM 4496 N N . CYS A 1 586 ? -20.672 6.973 37.438 1 33.94 586 CYS A N 1
ATOM 4497 C CA . CYS A 1 586 ? -19.547 6.055 37.625 1 33.94 586 CYS A CA 1
ATOM 4498 C C . CYS A 1 586 ? -18.219 6.758 37.344 1 33.94 586 CYS A C 1
ATOM 4500 O O . CYS A 1 586 ? -18 7.258 36.25 1 33.94 586 CYS A O 1
ATOM 4502 N N . LYS A 1 587 ? -17.828 7.48 38.312 1 39.5 587 LYS A N 1
ATOM 4503 C CA . LYS A 1 587 ? -16.531 8.125 38.219 1 39.5 587 LYS A CA 1
ATOM 4504 C C . LYS A 1 587 ? -15.398 7.148 38.531 1 39.5 587 LYS A C 1
ATOM 4506 O O . LYS A 1 587 ? -15.445 6.449 39.562 1 39.5 587 LYS A O 1
ATOM 4511 N N . ILE A 1 588 ? -14.922 6.535 37.5 1 36.53 588 ILE A N 1
ATOM 4512 C CA . ILE A 1 588 ? -13.641 5.887 37.781 1 36.53 588 ILE A CA 1
ATOM 4513 C C . ILE A 1 588 ? -12.539 6.934 37.875 1 36.53 588 ILE A C 1
ATOM 4515 O O . ILE A 1 588 ? -12.391 7.766 36.969 1 36.53 588 ILE A O 1
ATOM 4519 N N . TYR A 1 589 ? -12.195 7.199 39.125 1 37.31 589 TYR A N 1
ATOM 4520 C CA . TYR A 1 589 ? -11.125 8.156 39.344 1 37.31 589 TYR A CA 1
ATOM 4521 C C . TYR A 1 589 ? -9.797 7.445 39.594 1 37.31 589 TYR A C 1
ATOM 4523 O O . TYR A 1 589 ? -9.727 6.469 40.312 1 37.31 589 TYR A O 1
ATOM 4531 N N . ILE A 1 590 ? -9.016 7.516 38.594 1 37.84 590 ILE A N 1
ATOM 4532 C CA . ILE A 1 590 ? -7.637 7.129 38.875 1 37.84 590 ILE A CA 1
ATOM 4533 C C . ILE A 1 590 ? -6.809 8.359 39.219 1 37.84 590 ILE A C 1
ATOM 4535 O O . ILE A 1 590 ? -6.766 9.328 38.438 1 37.84 590 ILE A O 1
ATOM 4539 N N . LYS A 1 591 ? -6.488 8.508 40.531 1 38.53 591 LYS A N 1
ATOM 4540 C CA . LYS A 1 591 ? -5.648 9.602 41 1 38.53 591 LYS A CA 1
ATOM 4541 C C . LYS A 1 591 ? -4.242 9.109 41.344 1 38.53 591 LYS A C 1
ATOM 4543 O O . LYS A 1 591 ? -4.078 8.031 41.906 1 38.53 591 LYS A O 1
ATOM 4548 N N . ALA A 1 592 ? -3.268 9.719 40.688 1 38.78 592 ALA A N 1
ATOM 4549 C CA . ALA A 1 592 ? -1.889 9.438 41.094 1 38.78 592 ALA A CA 1
ATOM 4550 C C . ALA A 1 592 ? -1.234 10.672 41.719 1 38.78 592 ALA A C 1
ATOM 4552 O O . ALA A 1 592 ? -1.488 11.797 41.281 1 38.78 592 ALA A O 1
ATOM 4553 N N . SER A 1 593 ? -0.401 10.836 43.5 1 39.16 593 SER A N 1
ATOM 4554 C CA . SER A 1 593 ? 0.318 11.914 44.156 1 39.16 593 SER A CA 1
ATOM 4555 C C . SER A 1 593 ? 1.772 11.539 44.406 1 39.16 593 SER A C 1
ATOM 4557 O O . SER A 1 593 ? 2.076 10.375 44.688 1 39.16 593 SER A O 1
ATOM 4559 N N . ILE A 1 594 ? 2.656 12.492 43.906 1 39.16 594 ILE A N 1
ATOM 4560 C CA . ILE A 1 594 ? 4.066 12.312 44.219 1 39.16 594 ILE A CA 1
ATOM 4561 C C . ILE A 1 594 ? 4.348 12.836 45.625 1 39.16 594 ILE A C 1
ATOM 4563 O O . ILE A 1 594 ? 4.102 14.008 45.938 1 39.16 594 ILE A O 1
ATOM 4567 N N . LYS A 1 595 ? 3.828 11.773 46.375 1 37.59 595 LYS A N 1
ATOM 4568 C CA . LYS A 1 595 ? 4.148 12.219 47.719 1 37.59 595 LYS A CA 1
ATOM 4569 C C . LYS A 1 595 ? 5.656 12.352 47.938 1 37.59 595 LYS A C 1
ATOM 4571 O O . LYS A 1 595 ? 6.418 11.477 47.5 1 37.59 595 LYS A O 1
ATOM 4576 N N . ARG A 1 596 ? 5.98 13.547 48.094 1 35.34 596 ARG A N 1
ATOM 4577 C CA . ARG A 1 596 ? 7.363 13.922 48.375 1 35.34 596 ARG A CA 1
ATOM 4578 C C . ARG A 1 596 ? 7.957 13.055 49.469 1 35.34 596 ARG A C 1
ATOM 4580 O O . ARG A 1 596 ? 9.172 12.898 49.562 1 35.34 596 ARG A O 1
ATOM 4587 N N . GLU A 1 597 ? 7.219 12.836 50.5 1 36.09 597 GLU A N 1
ATOM 4588 C CA . GLU A 1 597 ? 7.922 12.266 51.656 1 36.09 597 GLU A CA 1
ATOM 4589 C C . GLU A 1 597 ? 8.57 10.93 51.312 1 36.09 597 GLU A C 1
ATOM 4591 O O . GLU A 1 597 ? 9.656 10.609 51.781 1 36.09 597 GLU A O 1
ATOM 4596 N N . ARG A 1 598 ? 7.691 9.844 50.906 1 34 598 ARG A N 1
ATOM 4597 C CA . ARG A 1 598 ? 8.32 8.578 50.562 1 34 598 ARG A CA 1
ATOM 4598 C C . ARG A 1 598 ? 8.648 8.516 49.062 1 34 598 ARG A C 1
ATOM 4600 O O . ARG A 1 598 ? 7.805 8.82 48.219 1 34 598 ARG A O 1
ATOM 4607 N N . LYS A 1 599 ? 9.875 8.617 48.562 1 34.97 599 LYS A N 1
ATOM 4608 C CA . LYS A 1 599 ? 10.594 8.602 47.281 1 34.97 599 LYS A CA 1
ATOM 4609 C C . LYS A 1 599 ? 10.055 7.504 46.375 1 34.97 599 LYS A C 1
ATOM 4611 O O . LYS A 1 599 ? 10.133 6.32 46.688 1 34.97 599 LYS A O 1
ATOM 4616 N N . GLY A 1 600 ? 9.164 7.703 45.219 1 36.69 600 GLY A N 1
ATOM 4617 C CA . GLY A 1 600 ? 8.844 6.906 44.062 1 36.69 600 GLY A CA 1
ATOM 4618 C C . GLY A 1 600 ? 7.453 6.301 44.094 1 36.69 600 GLY A C 1
ATOM 4619 O O . GLY A 1 600 ? 7.105 5.461 43.281 1 36.69 600 GLY A O 1
ATOM 4620 N N . ASP A 1 601 ? 6.809 6.402 45.312 1 36 601 ASP A N 1
ATOM 4621 C CA . ASP A 1 601 ? 5.574 5.625 45.344 1 36 601 ASP A CA 1
ATOM 4622 C C . ASP A 1 601 ? 4.453 6.34 44.594 1 36 601 ASP A C 1
ATOM 4624 O O . ASP A 1 601 ? 4.258 7.547 44.75 1 36 601 ASP A O 1
ATOM 4628 N N . ILE A 1 602 ? 4.02 5.875 43.469 1 40.47 602 ILE A N 1
ATOM 4629 C CA . ILE A 1 602 ? 2.852 6.328 42.719 1 40.47 602 ILE A CA 1
ATOM 4630 C C . ILE A 1 602 ? 1.593 5.684 43.281 1 40.47 602 ILE A C 1
ATOM 4632 O O . ILE A 1 602 ? 1.513 4.457 43.406 1 40.47 602 ILE A O 1
ATOM 4636 N N . GLY A 1 603 ? 0.798 6.367 44.125 1 36.22 603 GLY A N 1
ATOM 4637 C CA . GLY A 1 603 ? -0.487 5.875 44.594 1 36.22 603 GLY A CA 1
ATOM 4638 C C . GLY A 1 603 ? -1.586 5.988 43.531 1 36.22 603 GLY A C 1
ATOM 4639 O O . GLY A 1 603 ? -1.709 7.016 42.875 1 36.22 603 GLY A O 1
ATOM 4640 N N . ILE A 1 604 ? -2.111 4.852 43.031 1 40.62 604 ILE A N 1
ATOM 4641 C CA . ILE A 1 604 ? -3.256 4.809 42.125 1 40.62 604 ILE A CA 1
ATOM 4642 C C . ILE A 1 604 ? -4.52 4.457 42.906 1 40.62 604 ILE A C 1
ATOM 4644 O O . ILE A 1 604 ? -4.543 3.467 43.656 1 40.62 604 ILE A O 1
ATOM 4648 N N . GLU A 1 605 ? -5.453 5.336 43.062 1 39.03 605 GLU A N 1
ATOM 4649 C CA . GLU A 1 605 ? -6.754 5.09 43.688 1 39.03 605 GLU A CA 1
ATOM 4650 C C . GLU A 1 605 ? -7.84 4.91 42.625 1 39.03 605 GLU A C 1
ATOM 4652 O O . GLU A 1 605 ? -7.938 5.707 41.688 1 39.03 605 GLU A O 1
ATOM 4657 N N . ILE A 1 606 ? -8.391 3.723 42.469 1 38.94 606 ILE A N 1
ATOM 4658 C CA . ILE A 1 606 ? -9.508 3.424 41.562 1 38.94 606 ILE A CA 1
ATOM 4659 C C . ILE A 1 606 ? -10.812 3.395 42.344 1 38.94 606 ILE A C 1
ATOM 4661 O O . ILE A 1 606 ? -10.914 2.705 43.375 1 38.94 606 ILE A O 1
ATOM 4665 N N . TRP A 1 607 ? -11.719 4.309 42.219 1 35.06 607 TRP A N 1
ATOM 4666 C CA . TRP A 1 607 ? -13 4.363 42.938 1 35.06 607 TRP A CA 1
ATOM 4667 C C . TRP A 1 607 ? -14.141 3.969 42 1 35.06 607 TRP A C 1
ATOM 4669 O O . TRP A 1 607 ? -14.102 4.266 40.781 1 35.06 607 TRP A O 1
ATOM 4679 N N . GLY A 1 608 ? -14.969 2.814 42.219 1 34.22 608 GLY A N 1
ATOM 4680 C CA . GLY A 1 608 ? -16.156 2.447 41.438 1 34.22 608 GLY A CA 1
ATOM 4681 C C . GLY A 1 608 ? -17.438 2.908 42.094 1 34.22 608 GLY A C 1
ATOM 4682 O O . GLY A 1 608 ? -17.422 3.48 43.188 1 34.22 608 GLY A O 1
ATOM 4683 N N . PRO A 1 609 ? -18.688 2.553 41.594 1 34.56 609 PRO A N 1
ATOM 4684 C CA . PRO A 1 609 ? -19.984 2.973 42.125 1 34.56 609 PRO A CA 1
ATOM 4685 C C . PRO A 1 609 ? -20.188 2.59 43.594 1 34.56 609 PRO A C 1
ATOM 4687 O O . PRO A 1 609 ? -19.828 1.482 44 1 34.56 609 PRO A O 1
ATOM 4690 N N . LEU A 1 610 ? -20.281 3.619 44.5 1 29.95 610 LEU A N 1
ATOM 4691 C CA . LEU A 1 610 ? -20.656 3.439 45.906 1 29.95 610 LEU A CA 1
ATOM 4692 C C . LEU A 1 610 ? -22.125 3.027 46 1 29.95 610 LEU A C 1
ATOM 4694 O O . LEU A 1 610 ? -23 3.707 45.5 1 29.95 610 LEU A O 1
ATOM 4698 N N . LYS A 1 611 ? -22.562 1.7 46.281 1 32.94 611 LYS A N 1
ATOM 4699 C CA . LYS A 1 611 ? -23.922 1.61 46.812 1 32.94 611 LYS A CA 1
ATOM 4700 C C . LYS A 1 611 ? -24.172 2.674 47.875 1 32.94 611 LYS A C 1
ATOM 4702 O O . LYS A 1 611 ? -23.266 3.428 48.219 1 32.94 611 LYS A O 1
ATOM 4707 N N . ASP A 1 612 ? -25.047 2.264 49.094 1 27.42 612 ASP A N 1
ATOM 4708 C CA . ASP A 1 612 ? -25.391 3.113 50.219 1 27.42 612 ASP A CA 1
ATOM 4709 C C . ASP A 1 612 ? -24.141 3.717 50.844 1 27.42 612 ASP A C 1
ATOM 4711 O O . ASP A 1 612 ? -23.047 3.152 50.75 1 27.42 612 ASP A O 1
ATOM 4715 N N . LYS A 1 613 ? -24.156 5.012 51.406 1 32.5 613 LYS A N 1
ATOM 4716 C CA . LYS A 1 613 ? -23.109 5.738 52.125 1 32.5 613 LYS A CA 1
ATOM 4717 C C . LYS A 1 613 ? -22.25 4.789 52.938 1 32.5 613 LYS A C 1
ATOM 4719 O O . LYS A 1 613 ? -21.141 5.145 53.344 1 32.5 613 LYS A O 1
ATOM 4724 N N . SER A 1 614 ? -22.938 3.943 53.75 1 29.86 614 SER A N 1
ATOM 4725 C CA . SER A 1 614 ? -22.25 3.381 54.906 1 29.86 614 SER A CA 1
ATOM 4726 C C . SER A 1 614 ? -21.203 2.357 54.5 1 29.86 614 SER A C 1
ATOM 4728 O O . SER A 1 614 ? -20.234 2.125 55.219 1 29.86 614 SER A O 1
ATOM 4730 N N . GLN A 1 615 ? -21.703 1.239 53.875 1 26.03 615 GLN A N 1
ATOM 4731 C CA . GLN A 1 615 ? -20.812 0.08 53.875 1 26.03 615 GLN A CA 1
ATOM 4732 C C . GLN A 1 615 ? -19.734 0.215 52.812 1 26.03 615 GLN A C 1
ATOM 4734 O O . GLN A 1 615 ? -20.031 0.477 51.656 1 26.03 615 GLN A O 1
ATOM 4739 N N . ARG A 1 616 ? -18.5 0.644 53.188 1 28.55 616 ARG A N 1
ATOM 4740 C CA . ARG A 1 616 ? -17.203 0.625 52.531 1 28.55 616 ARG A CA 1
ATOM 4741 C C . ARG A 1 616 ? -17 -0.656 51.75 1 28.55 616 ARG A C 1
ATOM 4743 O O . ARG A 1 616 ? -16.719 -1.715 52.312 1 28.55 616 ARG A O 1
ATOM 4750 N N . TYR A 1 617 ? -18.047 -1.1 50.969 1 28.25 617 TYR A N 1
ATOM 4751 C CA . TYR A 1 617 ? -17.844 -2.408 50.344 1 28.25 617 TYR A CA 1
ATOM 4752 C C . TYR A 1 617 ? -16.484 -2.469 49.656 1 28.25 617 TYR A C 1
ATOM 4754 O O . TYR A 1 617 ? -16.047 -1.482 49.062 1 28.25 617 TYR A O 1
ATOM 4762 N N . PRO A 1 618 ? -15.656 -3.389 50.188 1 30.67 618 PRO A N 1
ATOM 4763 C CA . PRO A 1 618 ? -14.422 -3.809 49.531 1 30.67 618 PRO A CA 1
ATOM 4764 C C . PRO A 1 618 ? -14.633 -4.195 48.062 1 30.67 618 PRO A C 1
ATOM 4766 O O . PRO A 1 618 ? -15.297 -5.195 47.75 1 30.67 618 PRO A O 1
ATOM 4769 N N . PRO A 1 619 ? -15.25 -3.35 47.312 1 32.84 619 PRO A N 1
ATOM 4770 C CA . PRO A 1 619 ? -15.766 -3.699 46 1 32.84 619 PRO A CA 1
ATOM 4771 C C . PRO A 1 619 ? -14.711 -4.363 45.125 1 32.84 619 PRO A C 1
ATOM 4773 O O . PRO A 1 619 ? -14.945 -4.574 43.906 1 32.84 619 PRO A O 1
ATOM 4776 N N . SER A 1 620 ? -13.477 -4.434 45.594 1 30.62 620 SER A N 1
ATOM 4777 C CA . SER A 1 620 ? -12.312 -4.453 44.688 1 30.62 620 SER A CA 1
ATOM 4778 C C . SER A 1 620 ? -12.172 -5.809 44 1 30.62 620 SER A C 1
ATOM 4780 O O . SER A 1 620 ? -11.258 -6.004 43.219 1 30.62 620 SER A O 1
ATOM 4782 N N . GLU A 1 621 ? -12.766 -6.797 44.344 1 31.84 621 GLU A N 1
ATOM 4783 C CA . GLU A 1 621 ? -12.195 -8.047 43.844 1 31.84 621 GLU A CA 1
ATOM 4784 C C . GLU A 1 621 ? -12.398 -8.172 42.344 1 31.84 621 GLU A C 1
ATOM 4786 O O . GLU A 1 621 ? -11.523 -8.672 41.625 1 31.84 621 GLU A O 1
ATOM 4791 N N . GLU A 1 622 ? -13.492 -7.777 41.906 1 32.84 622 GLU A N 1
ATOM 4792 C CA . GLU A 1 622 ? -13.773 -7.949 40.5 1 32.84 622 GLU A CA 1
ATOM 4793 C C . GLU A 1 622 ? -13 -6.938 39.656 1 32.84 622 GLU A C 1
ATOM 4795 O O . GLU A 1 622 ? -12.516 -7.262 38.562 1 32.84 622 GLU A O 1
ATOM 4800 N N . VAL A 1 623 ? -12.984 -5.742 40.156 1 33.78 623 VAL A N 1
ATOM 4801 C CA . VAL A 1 623 ? -12.133 -4.777 39.469 1 33.78 623 VAL A CA 1
ATOM 4802 C C . VAL A 1 623 ? -10.672 -5.211 39.562 1 33.78 623 VAL A C 1
ATOM 4804 O O . VAL A 1 623 ? -9.922 -5.113 38.594 1 33.78 623 VAL A O 1
ATOM 4807 N N . VAL A 1 624 ? -10.289 -5.82 40.719 1 34.03 624 VAL A N 1
ATOM 4808 C CA . VAL A 1 624 ? -8.945 -6.332 40.938 1 34.03 624 VAL A CA 1
ATOM 4809 C C . VAL A 1 624 ? -8.672 -7.508 40 1 34.03 624 VAL A C 1
ATOM 4811 O O . VAL A 1 624 ? -7.566 -7.652 39.469 1 34.03 624 VAL A O 1
ATOM 4814 N N . LYS A 1 625 ? -9.641 -8.32 39.781 1 37.91 625 LYS A N 1
ATOM 4815 C CA . LYS A 1 625 ? -9.469 -9.43 38.844 1 37.91 625 LYS A CA 1
ATOM 4816 C C . LYS A 1 625 ? -9.492 -8.93 37.375 1 37.91 625 LYS A C 1
ATOM 4818 O O . LYS A 1 625 ? -8.812 -9.484 36.531 1 37.91 625 LYS A O 1
ATOM 4823 N N . TRP A 1 626 ? -10.32 -8 37.156 1 35.22 626 TRP A N 1
ATOM 4824 C CA . TRP A 1 626 ? -10.469 -7.465 35.781 1 35.22 626 TRP A CA 1
ATOM 4825 C C . TRP A 1 626 ? -9.234 -6.668 35.406 1 35.22 626 TRP A C 1
ATOM 4827 O O . TRP A 1 626 ? -8.781 -6.746 34.25 1 35.22 626 TRP A O 1
ATOM 4837 N N . ILE A 1 627 ? -8.641 -5.984 36.312 1 37.19 627 ILE A N 1
ATOM 4838 C CA . ILE A 1 627 ? -7.48 -5.145 36.062 1 37.19 627 ILE A CA 1
ATOM 4839 C C . ILE A 1 627 ? -6.32 -6.012 35.562 1 37.19 627 ILE A C 1
ATOM 4841 O O . ILE A 1 627 ? -5.711 -5.719 34.531 1 37.19 627 ILE A O 1
ATOM 4845 N N . PRO A 1 628 ? -6.027 -7.07 36.344 1 36.12 628 PRO A N 1
ATOM 4846 C CA . PRO A 1 628 ? -4.918 -7.859 35.812 1 36.12 628 PRO A CA 1
ATOM 4847 C C . PRO A 1 628 ? -5.246 -8.5 34.438 1 36.12 628 PRO A C 1
ATOM 4849 O O . PRO A 1 628 ? -4.352 -8.734 33.625 1 36.12 628 PRO A O 1
ATOM 4852 N N . GLN A 1 629 ? -6.422 -8.859 34.312 1 35.47 629 GLN A N 1
ATOM 4853 C CA . GLN A 1 629 ? -6.77 -9.539 33.062 1 35.47 629 GLN A CA 1
ATOM 4854 C C . GLN A 1 629 ? -6.715 -8.586 31.891 1 35.47 629 GLN A C 1
ATOM 4856 O O . GLN A 1 629 ? -6.41 -8.992 30.766 1 35.47 629 GLN A O 1
ATOM 4861 N N . HIS A 1 630 ? -7.273 -7.469 32.094 1 36.81 630 HIS A N 1
ATOM 4862 C CA . HIS A 1 630 ? -7.363 -6.562 30.938 1 36.81 630 HIS A CA 1
ATOM 4863 C C . HIS A 1 630 ? -6.246 -5.523 30.969 1 36.81 630 HIS A C 1
ATOM 4865 O O . HIS A 1 630 ? -5.996 -4.844 29.984 1 36.81 630 HIS A O 1
ATOM 4871 N N . LEU A 1 631 ? -5.789 -5.098 32.156 1 37.19 631 LEU A N 1
ATOM 4872 C CA . LEU A 1 631 ? -4.574 -4.293 32.188 1 37.19 631 LEU A CA 1
ATOM 4873 C C . LEU A 1 631 ? -3.338 -5.172 32.031 1 37.19 631 LEU A C 1
ATOM 4875 O O . LEU A 1 631 ? -3.266 -6.266 32.594 1 37.19 631 LEU A O 1
ATOM 4879 N N . SER A 1 632 ? -2.729 -5.094 30.969 1 34.5 632 SER A N 1
ATOM 4880 C CA . SER A 1 632 ? -1.57 -5.941 30.703 1 34.5 632 SER A CA 1
ATOM 4881 C C . SER A 1 632 ? -0.785 -6.219 31.984 1 34.5 632 SER A C 1
ATOM 4883 O O . SER A 1 632 ? -0.565 -5.312 32.781 1 34.5 632 SER A O 1
ATOM 4885 N N . LEU A 1 633 ? -0.975 -7.422 32.531 1 33.47 633 LEU A N 1
ATOM 4886 C CA . LEU A 1 633 ? -0.104 -7.945 33.562 1 33.47 633 LEU A CA 1
ATOM 4887 C C . LEU A 1 633 ? 1.282 -7.316 33.5 1 33.47 633 LEU A C 1
ATOM 4889 O O . LEU A 1 633 ? 1.944 -7.125 34.5 1 33.47 633 LEU A O 1
ATOM 4893 N N . ARG A 1 634 ? 1.654 -7.039 32.281 1 33.06 634 ARG A N 1
ATOM 4894 C CA . ARG A 1 634 ? 2.953 -6.391 32.156 1 33.06 634 ARG A CA 1
ATOM 4895 C C . ARG A 1 634 ? 2.943 -5.004 32.781 1 33.06 634 ARG A C 1
ATOM 4897 O O . ARG A 1 634 ? 3.957 -4.555 33.344 1 33.06 634 ARG A O 1
ATOM 4904 N N . PHE A 1 635 ? 1.804 -4.395 32.812 1 33.72 635 PHE A N 1
ATOM 4905 C CA . PHE A 1 635 ? 1.677 -3.117 33.5 1 33.72 635 PHE A CA 1
ATOM 4906 C C . PHE A 1 635 ? 1.867 -3.295 35 1 33.72 635 PHE A C 1
ATOM 4908 O O . PHE A 1 635 ? 2.646 -2.572 35.625 1 33.72 635 PHE A O 1
ATOM 4915 N N . LEU A 1 636 ? 1.173 -4.172 35.5 1 35.94 636 LEU A N 1
ATOM 4916 C CA . LEU A 1 636 ? 1.269 -4.402 36.938 1 35.94 636 LEU A CA 1
ATOM 4917 C C . LEU A 1 636 ? 2.631 -4.984 37.312 1 35.94 636 LEU A C 1
ATOM 4919 O O . LEU A 1 636 ? 3.184 -4.66 38.344 1 35.94 636 LEU A O 1
ATOM 4923 N N . LYS A 1 637 ? 3.127 -5.805 36.438 1 32.62 637 LYS A N 1
ATOM 4924 C CA . LYS A 1 637 ? 4.457 -6.332 36.719 1 32.62 637 LYS A CA 1
ATOM 4925 C C . LYS A 1 637 ? 5.512 -5.227 36.656 1 32.62 637 LYS A C 1
ATOM 4927 O O . LYS A 1 637 ? 6.457 -5.227 37.438 1 32.62 637 LYS A O 1
ATOM 4932 N N . ASN A 1 638 ? 5.285 -4.375 35.656 1 31.78 638 ASN A N 1
ATOM 4933 C CA . ASN A 1 638 ? 6.242 -3.273 35.625 1 31.78 638 ASN A CA 1
ATOM 4934 C C . ASN A 1 638 ? 5.98 -2.275 36.75 1 31.78 638 ASN A C 1
ATOM 4936 O O . ASN A 1 638 ? 6.852 -1.467 37.062 1 31.78 638 ASN A O 1
ATOM 4940 N N . LEU A 1 639 ? 4.707 -2.232 37.094 1 31.3 639 LEU A N 1
ATOM 4941 C CA . LEU A 1 639 ? 4.441 -1.506 38.312 1 31.3 639 LEU A CA 1
ATOM 4942 C C . LEU A 1 639 ? 4.895 -2.314 39.531 1 31.3 639 LEU A C 1
ATOM 4944 O O . LEU A 1 639 ? 4.742 -1.869 40.688 1 31.3 639 LEU A O 1
ATOM 4948 N N . ARG A 1 640 ? 5.113 -3.523 39.312 1 31.53 640 ARG A N 1
ATOM 4949 C CA . ARG A 1 640 ? 5.418 -4.363 40.469 1 31.53 640 ARG A CA 1
ATOM 4950 C C . ARG A 1 640 ? 6.539 -3.758 41.312 1 31.53 640 ARG A C 1
ATOM 4952 O O . ARG A 1 640 ? 6.961 -4.34 42.312 1 31.53 640 ARG A O 1
ATOM 4959 N N . GLY A 1 641 ? 7.27 -2.891 40.719 1 29.53 641 GLY A N 1
ATOM 4960 C CA . GLY A 1 641 ? 7.996 -2.365 41.875 1 29.53 641 GLY A CA 1
ATOM 4961 C C . GLY A 1 641 ? 7.098 -1.742 42.906 1 29.53 641 GLY A C 1
ATOM 4962 O O . GLY A 1 641 ? 7.562 -1.338 43.969 1 29.53 641 GLY A O 1
ATOM 4963 N N . SER A 1 642 ? 5.914 -1.313 42.406 1 26.33 642 SER A N 1
ATOM 4964 C CA . SER A 1 642 ? 5.078 -0.693 43.406 1 26.33 642 SER A CA 1
ATOM 4965 C C . SER A 1 642 ? 4.125 -1.708 44.031 1 26.33 642 SER A C 1
ATOM 4967 O O . SER A 1 642 ? 3.779 -2.711 43.406 1 26.33 642 SER A O 1
ATOM 4969 N N . ARG A 1 643 ? 4.07 -1.965 45.312 1 27.92 643 ARG A N 1
ATOM 4970 C CA . ARG A 1 643 ? 3.186 -2.816 46.094 1 27.92 643 ARG A CA 1
ATOM 4971 C C . ARG A 1 643 ? 1.75 -2.729 45.594 1 27.92 643 ARG A C 1
ATOM 4973 O O . ARG A 1 643 ? 1.175 -1.64 45.531 1 27.92 643 ARG A O 1
ATOM 4980 N N . LEU A 1 644 ? 1.462 -3.43 44.594 1 30.56 644 LEU A N 1
ATOM 4981 C CA . LEU A 1 644 ? 0.041 -3.576 44.281 1 30.56 644 LEU A CA 1
ATOM 4982 C C . LEU A 1 644 ? -0.706 -4.148 45.5 1 30.56 644 LEU A C 1
ATOM 4984 O O . LEU A 1 644 ? -0.29 -5.16 46.062 1 30.56 644 LEU A O 1
ATOM 4988 N N . MET B 1 1 ? -31.078 -59.719 18.016 1 14.08 1 MET B N 1
ATOM 4989 C CA . MET B 1 1 ? -31.672 -60.281 19.234 1 14.08 1 MET B CA 1
ATOM 4990 C C . MET B 1 1 ? -31.109 -59.562 20.469 1 14.08 1 MET B C 1
ATOM 4992 O O . MET B 1 1 ? -31.859 -59 21.266 1 14.08 1 MET B O 1
ATOM 4996 N N . ALA B 1 2 ? -30.531 -60.375 21.469 1 12.98 2 ALA B N 1
ATOM 4997 C CA . ALA B 1 2 ? -30.828 -60.719 22.859 1 12.98 2 ALA B CA 1
ATOM 4998 C C . ALA B 1 2 ? -30.062 -59.781 23.828 1 12.98 2 ALA B C 1
ATOM 5000 O O . ALA B 1 2 ? -30.641 -59.25 24.766 1 12.98 2 ALA B O 1
ATOM 5001 N N . ALA B 1 3 ? -28.734 -60.031 24.172 1 13.77 3 ALA B N 1
ATOM 5002 C CA . ALA B 1 3 ? -28.281 -60.625 25.422 1 13.77 3 ALA B CA 1
ATOM 5003 C C . ALA B 1 3 ? -27.953 -59.531 26.453 1 13.77 3 ALA B C 1
ATOM 5005 O O . ALA B 1 3 ? -27.578 -58.406 26.094 1 13.77 3 ALA B O 1
ATOM 5006 N N . SER B 1 4 ? -27.625 -59.906 27.75 1 14.2 4 SER B N 1
ATOM 5007 C CA . SER B 1 4 ? -27.953 -59.906 29.172 1 14.2 4 SER B CA 1
ATOM 5008 C C . SER B 1 4 ? -27.141 -58.812 29.906 1 14.2 4 SER B C 1
ATOM 5010 O O . SER B 1 4 ? -26.188 -58.281 29.375 1 14.2 4 SER B O 1
ATOM 5012 N N . THR B 1 5 ? -26.578 -59.094 31.219 1 14.12 5 THR B N 1
ATOM 5013 C CA . THR B 1 5 ? -26.938 -58.875 32.594 1 14.12 5 THR B CA 1
ATOM 5014 C C . THR B 1 5 ? -25.938 -57.938 33.281 1 14.12 5 THR B C 1
ATOM 5016 O O . THR B 1 5 ? -26.312 -56.938 33.875 1 14.12 5 THR B O 1
ATOM 5019 N N . GLU B 1 6 ? -24.859 -58.375 34.188 1 14.35 6 GLU B N 1
ATOM 5020 C CA . GLU B 1 6 ? -24.891 -58.438 35.625 1 14.35 6 GLU B CA 1
ATOM 5021 C C . GLU B 1 6 ? -24.125 -57.25 36.25 1 14.35 6 GLU B C 1
ATOM 5023 O O . GLU B 1 6 ? -23.297 -56.625 35.594 1 14.35 6 GLU B O 1
ATOM 5028 N N . ILE B 1 7 ? -23.938 -57.188 37.812 1 14.24 7 ILE B N 1
ATOM 5029 C CA . ILE B 1 7 ? -24.219 -56.562 39.125 1 14.24 7 ILE B CA 1
ATOM 5030 C C . ILE B 1 7 ? -22.922 -56.031 39.719 1 14.24 7 ILE B C 1
ATOM 5032 O O . ILE B 1 7 ? -22.953 -55.188 40.594 1 14.24 7 ILE B O 1
ATOM 5036 N N . ALA B 1 8 ? -21.609 -56.25 39.469 1 14.17 8 ALA B N 1
ATOM 5037 C CA . ALA B 1 8 ? -20.875 -56.844 40.594 1 14.17 8 ALA B CA 1
ATOM 5038 C C . ALA B 1 8 ? -20.516 -55.781 41.625 1 14.17 8 ALA B C 1
ATOM 5040 O O . ALA B 1 8 ? -20.297 -54.625 41.281 1 14.17 8 ALA B O 1
ATOM 5041 N N . GLY B 1 9 ? -20.219 -56.25 42.875 1 14.37 9 GLY B N 1
ATOM 5042 C CA . GLY B 1 9 ? -20.297 -56.125 44.344 1 14.37 9 GLY B CA 1
ATOM 5043 C C . GLY B 1 9 ? -19.312 -55.125 44.875 1 14.37 9 GLY B C 1
ATOM 5044 O O . GLY B 1 9 ? -19.719 -54 45.281 1 14.37 9 GLY B O 1
ATOM 5045 N N . LEU B 1 10 ? -18.359 -55.562 45.812 1 14.27 10 LEU B N 1
ATOM 5046 C CA . LEU B 1 10 ? -18.297 -55.5 47.25 1 14.27 10 LEU B CA 1
ATOM 5047 C C . LEU B 1 10 ? -17.25 -54.469 47.719 1 14.27 10 LEU B C 1
ATOM 5049 O O . LEU B 1 10 ? -17.531 -53.625 48.562 1 14.27 10 LEU B O 1
ATOM 5053 N N . LEU B 1 11 ? -15.891 -54.75 47.844 1 14.3 11 LEU B N 1
ATOM 5054 C CA . LEU B 1 11 ? -15.383 -55 49.188 1 14.3 11 LEU B CA 1
ATOM 5055 C C . LEU B 1 11 ? -14.898 -53.688 49.844 1 14.3 11 LEU B C 1
ATOM 5057 O O . LEU B 1 11 ? -14.602 -52.719 49.125 1 14.3 11 LEU B O 1
ATOM 5061 N N . SER B 1 12 ? -14.156 -53.875 51.031 1 14.21 12 SER B N 1
ATOM 5062 C CA . SER B 1 12 ? -14.086 -53.594 52.438 1 14.21 12 SER B CA 1
ATOM 5063 C C . SER B 1 12 ? -13.141 -52.406 52.719 1 14.21 12 SER B C 1
ATOM 5065 O O . SER B 1 12 ? -12.414 -51.969 51.812 1 14.21 12 SER B O 1
ATOM 5067 N N . PRO B 1 13 ? -12.188 -52.625 53.75 1 14.46 13 PRO B N 1
ATOM 5068 C CA . PRO B 1 13 ? -12.133 -52.062 55.094 1 14.46 13 PRO B CA 1
ATOM 5069 C C . PRO B 1 13 ? -11.031 -51.031 55.281 1 14.46 13 PRO B C 1
ATOM 5071 O O . PRO B 1 13 ? -11.234 -50 55.906 1 14.46 13 PRO B O 1
ATOM 5074 N N . ALA B 1 14 ? -9.75 -51.094 54.875 1 14.2 14 ALA B N 1
ATOM 5075 C CA . ALA B 1 14 ? -8.797 -51.219 55.969 1 14.2 14 ALA B CA 1
ATOM 5076 C C . ALA B 1 14 ? -8.453 -49.875 56.594 1 14.2 14 ALA B C 1
ATOM 5078 O O . ALA B 1 14 ? -8.547 -48.844 55.906 1 14.2 14 ALA B O 1
ATOM 5079 N N . PRO B 1 15 ? -7.609 -49.938 57.781 1 15.12 15 PRO B N 1
ATOM 5080 C CA . PRO B 1 15 ? -7.617 -49.312 59.094 1 15.12 15 PRO B CA 1
ATOM 5081 C C . PRO B 1 15 ? -6.781 -48.031 59.156 1 15.12 15 PRO B C 1
ATOM 5083 O O . PRO B 1 15 ? -7.297 -46.969 59.5 1 15.12 15 PRO B O 1
ATOM 5086 N N . PRO B 1 16 ? -5.52 -48.094 59.906 1 14.46 16 PRO B N 1
ATOM 5087 C CA . PRO B 1 16 ? -5.285 -47.594 61.281 1 14.46 16 PRO B CA 1
ATOM 5088 C C . PRO B 1 16 ? -4.492 -46.281 61.281 1 14.46 16 PRO B C 1
ATOM 5090 O O . PRO B 1 16 ? -4.922 -45.312 61.906 1 14.46 16 PRO B O 1
ATOM 5093 N N . LEU B 1 17 ? -3.039 -46.375 61.438 1 14 17 LEU B N 1
ATOM 5094 C CA . LEU B 1 17 ? -2.242 -46.156 62.656 1 14 17 LEU B CA 1
ATOM 5095 C C . LEU B 1 17 ? -1.682 -44.75 62.688 1 14 17 LEU B C 1
ATOM 5097 O O . LEU B 1 17 ? -1.569 -44.062 61.656 1 14 17 LEU B O 1
ATOM 5101 N N . ASP B 1 18 ? -0.62 -44.469 63.719 1 14.03 18 ASP B N 1
ATOM 5102 C CA . ASP B 1 18 ? -0.384 -43.719 64.938 1 14.03 18 ASP B CA 1
ATOM 5103 C C . ASP B 1 18 ? 0.661 -42.625 64.75 1 14.03 18 ASP B C 1
ATOM 5105 O O . ASP B 1 18 ? 0.494 -41.5 65.25 1 14.03 18 ASP B O 1
ATOM 5109 N N . ARG B 1 19 ? 1.912 -42.688 64.375 1 13.91 19 ARG B N 1
ATOM 5110 C CA . ARG B 1 19 ? 3.027 -42.531 65.312 1 13.91 19 ARG B CA 1
ATOM 5111 C C . ARG B 1 19 ? 3.428 -41.094 65.438 1 13.91 19 ARG B C 1
ATOM 5113 O O . ARG B 1 19 ? 3.27 -40.281 64.562 1 13.91 19 ARG B O 1
ATOM 5120 N N . THR B 1 20 ? 4.301 -40.781 66.625 1 14.06 20 THR B N 1
ATOM 5121 C CA . THR B 1 20 ? 4.555 -39.875 67.75 1 14.06 20 THR B CA 1
ATOM 5122 C C . THR B 1 20 ? 5.652 -38.875 67.375 1 14.06 20 THR B C 1
ATOM 5124 O O . THR B 1 20 ? 5.551 -37.688 67.75 1 14.06 20 THR B O 1
ATOM 5127 N N . ALA B 1 21 ? 6.828 -39.062 66.875 1 13.45 21 ALA B N 1
ATOM 5128 C CA . ALA B 1 21 ? 7.984 -38.875 67.75 1 13.45 21 ALA B CA 1
ATOM 5129 C C . ALA B 1 21 ? 8.414 -37.406 67.75 1 13.45 21 ALA B C 1
ATOM 5131 O O . ALA B 1 21 ? 8.297 -36.719 66.75 1 13.45 21 ALA B O 1
ATOM 5132 N N . PHE B 1 22 ? 9.125 -36.906 68.875 1 13.91 22 PHE B N 1
ATOM 5133 C CA . PHE B 1 22 ? 9.391 -35.844 69.812 1 13.91 22 PHE B CA 1
ATOM 5134 C C . PHE B 1 22 ? 10.633 -35.062 69.438 1 13.91 22 PHE B C 1
ATOM 5136 O O . PHE B 1 22 ? 10.773 -33.875 69.812 1 13.91 22 PHE B O 1
ATOM 5143 N N . ALA B 1 23 ? 11.648 -35.344 68.75 1 12.91 23 ALA B N 1
ATOM 5144 C CA . ALA B 1 23 ? 12.852 -35.156 69.562 1 12.91 23 ALA B CA 1
ATOM 5145 C C . ALA B 1 23 ? 13.219 -33.656 69.688 1 12.91 23 ALA B C 1
ATOM 5147 O O . ALA B 1 23 ? 12.789 -32.844 68.875 1 12.91 23 ALA B O 1
ATOM 5148 N N . SER B 1 24 ? 14.594 -33.438 70.062 1 13.65 24 SER B N 1
ATOM 5149 C CA . SER B 1 24 ? 15.383 -32.875 71.188 1 13.65 24 SER B CA 1
ATOM 5150 C C . SER B 1 24 ? 15.906 -31.484 70.812 1 13.65 24 SER B C 1
ATOM 5152 O O . SER B 1 24 ? 15.82 -31.078 69.625 1 13.65 24 SER B O 1
ATOM 5154 N N . SER B 1 25 ? 17.344 -31.203 71.062 1 13.65 25 SER B N 1
ATOM 5155 C CA . SER B 1 25 ? 17.969 -30.422 72.125 1 13.65 25 SER B CA 1
ATOM 5156 C C . SER B 1 25 ? 18.516 -29.094 71.625 1 13.65 25 SER B C 1
ATOM 5158 O O . SER B 1 25 ? 18.234 -28.031 72.188 1 13.65 25 SER B O 1
ATOM 5160 N N . ARG B 1 26 ? 19.672 -28.922 70.875 1 13.41 26 ARG B N 1
ATOM 5161 C CA . ARG B 1 26 ? 20.906 -28.469 71.562 1 13.41 26 ARG B CA 1
ATOM 5162 C C . ARG B 1 26 ? 21.078 -26.969 71.375 1 13.41 26 ARG B C 1
ATOM 5164 O O . ARG B 1 26 ? 20.516 -26.359 70.438 1 13.41 26 ARG B O 1
ATOM 5171 N N . HIS B 1 27 ? 22.484 -26.438 71.688 1 13.7 27 HIS B N 1
ATOM 5172 C CA . HIS B 1 27 ? 23.031 -25.438 72.625 1 13.7 27 HIS B CA 1
ATOM 5173 C C . HIS B 1 27 ? 23.391 -24.156 71.875 1 13.7 27 HIS B C 1
ATOM 5175 O O . HIS B 1 27 ? 22.953 -23.062 72.25 1 13.7 27 HIS B O 1
ATOM 5181 N N . ALA B 1 28 ? 24.719 -23.875 71.375 1 12.98 28 ALA B N 1
ATOM 5182 C CA . ALA B 1 28 ? 25.734 -23.109 72.062 1 12.98 28 ALA B CA 1
ATOM 5183 C C . ALA B 1 28 ? 25.828 -21.688 71.562 1 12.98 28 ALA B C 1
ATOM 5185 O O . ALA B 1 28 ? 25.375 -21.406 70.438 1 12.98 28 ALA B O 1
ATOM 5186 N N . SER B 1 29 ? 27.188 -20.969 71.688 1 13.69 29 SER B N 1
ATOM 5187 C CA . SER B 1 29 ? 27.656 -19.812 72.438 1 13.69 29 SER B CA 1
ATOM 5188 C C . SER B 1 29 ? 28 -18.656 71.5 1 13.69 29 SER B C 1
ATOM 5190 O O . SER B 1 29 ? 27.562 -17.531 71.688 1 13.69 29 SER B O 1
ATOM 5192 N N . ARG B 1 30 ? 29.125 -18.594 70.625 1 13.34 30 ARG B N 1
ATOM 5193 C CA . ARG B 1 30 ? 30.297 -17.828 71.062 1 13.34 30 ARG B CA 1
ATOM 5194 C C . ARG B 1 30 ? 30.219 -16.391 70.5 1 13.34 30 ARG B C 1
ATOM 5196 O O . ARG B 1 30 ? 29.469 -16.125 69.562 1 13.34 30 ARG B O 1
ATOM 5203 N N . LEU B 1 31 ? 31.656 -15.703 70.188 1 13.88 31 LEU B N 1
ATOM 5204 C CA . LEU B 1 31 ? 32.438 -14.594 70.75 1 13.88 31 LEU B CA 1
ATOM 5205 C C . LEU B 1 31 ? 32.375 -13.383 69.812 1 13.88 31 LEU B C 1
ATOM 5207 O O . LEU B 1 31 ? 31.953 -13.492 68.688 1 13.88 31 LEU B O 1
ATOM 5211 N N . ILE B 1 32 ? 33.75 -12.766 69.438 1 14.27 32 ILE B N 1
ATOM 5212 C CA . ILE B 1 32 ? 34.438 -11.586 69.938 1 14.27 32 ILE B CA 1
ATOM 5213 C C . ILE B 1 32 ? 34.406 -10.477 68.875 1 14.27 32 ILE B C 1
ATOM 5215 O O . ILE B 1 32 ? 33.938 -9.367 69.125 1 14.27 32 ILE B O 1
ATOM 5219 N N . SER B 1 33 ? 35.719 -10.062 68.25 1 13.73 33 SER B N 1
ATOM 5220 C CA . SER B 1 33 ? 36.594 -8.93 68.562 1 13.73 33 SER B CA 1
ATOM 5221 C C . SER B 1 33 ? 36.5 -7.875 67.438 1 13.73 33 SER B C 1
ATOM 5223 O O . SER B 1 33 ? 35.969 -8.133 66.375 1 13.73 33 SER B O 1
ATOM 5225 N N . THR B 1 34 ? 37.812 -7.242 67 1 14.45 34 THR B N 1
ATOM 5226 C CA . THR B 1 34 ? 38.531 -5.98 67.188 1 14.45 34 THR B CA 1
ATOM 5227 C C . THR B 1 34 ? 38.531 -5.176 65.875 1 14.45 34 THR B C 1
ATOM 5229 O O . THR B 1 34 ? 38.094 -4.023 65.875 1 14.45 34 THR B O 1
ATOM 5232 N N . ALA B 1 35 ? 39.875 -4.844 65.188 1 14.89 35 ALA B N 1
ATOM 5233 C CA . ALA B 1 35 ? 40.812 -3.723 65.125 1 14.89 35 ALA B CA 1
ATOM 5234 C C . ALA B 1 35 ? 40.719 -3.016 63.781 1 14.89 35 ALA B C 1
ATOM 5236 O O . ALA B 1 35 ? 40.188 -3.576 62.812 1 14.89 35 ALA B O 1
ATOM 5237 N N . GLY B 1 36 ? 41.688 -1.962 63.469 1 15.38 36 GLY B N 1
ATOM 5238 C CA . GLY B 1 36 ? 41.875 -0.562 63.125 1 15.38 36 GLY B CA 1
ATOM 5239 C C . GLY B 1 36 ? 42.156 -0.344 61.656 1 15.38 36 GLY B C 1
ATOM 5240 O O . GLY B 1 36 ? 41.5 0.462 61 1 15.38 36 GLY B O 1
ATOM 5241 N N . ARG B 1 37 ? 43.469 -0.633 61.125 1 14.62 37 ARG B N 1
ATOM 5242 C CA . ARG B 1 37 ? 44.562 0.218 60.625 1 14.62 37 ARG B CA 1
ATOM 5243 C C . ARG B 1 37 ? 44.375 0.527 59.156 1 14.62 37 ARG B C 1
ATOM 5245 O O . ARG B 1 37 ? 43.625 -0.151 58.438 1 14.62 37 ARG B O 1
ATOM 5252 N N . ARG B 1 38 ? 45.688 0.887 58.312 1 15.53 38 ARG B N 1
ATOM 5253 C CA . ARG B 1 38 ? 46.469 1.924 57.656 1 15.53 38 ARG B CA 1
ATOM 5254 C C . ARG B 1 38 ? 46.562 1.686 56.156 1 15.53 38 ARG B C 1
ATOM 5256 O O . ARG B 1 38 ? 47 2.549 55.406 1 15.53 38 ARG B O 1
ATOM 5263 N N . HIS B 1 39 ? 46.031 0.714 55.375 1 13.38 39 HIS B N 1
ATOM 5264 C CA . HIS B 1 39 ? 46.906 0.228 54.312 1 13.38 39 HIS B CA 1
ATOM 5265 C C . HIS B 1 39 ? 46.969 1.234 53.156 1 13.38 39 HIS B C 1
ATOM 5267 O O . HIS B 1 39 ? 45.969 1.753 52.719 1 13.38 39 HIS B O 1
ATOM 5273 N N . ARG B 1 40 ? 48.188 1.669 52.719 1 15.42 40 ARG B N 1
ATOM 5274 C CA . ARG B 1 40 ? 49.031 2.557 51.906 1 15.42 40 ARG B CA 1
ATOM 5275 C C . ARG B 1 40 ? 48.906 2.254 50.406 1 15.42 40 ARG B C 1
ATOM 5277 O O . ARG B 1 40 ? 48.875 3.168 49.594 1 15.42 40 ARG B O 1
ATOM 5284 N N . ALA B 1 41 ? 49 0.934 49.844 1 13.97 41 ALA B N 1
ATOM 5285 C CA . ALA B 1 41 ? 50.094 0.685 48.906 1 13.97 41 ALA B CA 1
ATOM 5286 C C . ALA B 1 41 ? 49.812 1.268 47.531 1 13.97 41 ALA B C 1
ATOM 5288 O O . ALA B 1 41 ? 50.656 1.952 46.938 1 13.97 41 ALA B O 1
ATOM 5289 N N . MET B 1 42 ? 48.969 0.66 46.562 1 13.66 42 MET B N 1
ATOM 5290 C CA . MET B 1 42 ? 49.406 0.045 45.344 1 13.66 42 MET B CA 1
ATOM 5291 C C . MET B 1 42 ? 49.469 1.067 44.219 1 13.66 42 MET B C 1
ATOM 5293 O O . MET B 1 42 ? 48.469 1.775 43.969 1 13.66 42 MET B O 1
ATOM 5297 N N . ARG B 1 43 ? 50.625 1.234 43.469 1 15.27 43 ARG B N 1
ATOM 5298 C CA . ARG B 1 43 ? 51.375 2.033 42.531 1 15.27 43 ARG B CA 1
ATOM 5299 C C . ARG B 1 43 ? 50.906 1.752 41.094 1 15.27 43 ARG B C 1
ATOM 5301 O O . ARG B 1 43 ? 51.469 2.26 40.125 1 15.27 43 ARG B O 1
ATOM 5308 N N . SER B 1 44 ? 49.75 1.331 40.656 1 14.98 44 SER B N 1
ATOM 5309 C CA . SER B 1 44 ? 49.719 0.604 39.406 1 14.98 44 SER B CA 1
ATOM 5310 C C . SER B 1 44 ? 50.188 1.473 38.25 1 14.98 44 SER B C 1
ATOM 5312 O O . SER B 1 44 ? 49.812 2.645 38.156 1 14.98 44 SER B O 1
ATOM 5314 N N . LEU B 1 45 ? 51.156 0.914 37.531 1 15.01 45 LEU B N 1
ATOM 5315 C CA . LEU B 1 45 ? 52.062 1.187 36.438 1 15.01 45 LEU B CA 1
ATOM 5316 C C . LEU B 1 45 ? 51.312 1.542 35.156 1 15.01 45 LEU B C 1
ATOM 5318 O O . LEU B 1 45 ? 50.281 0.94 34.844 1 15.01 45 LEU B O 1
ATOM 5322 N N . ALA B 1 46 ? 51.594 2.621 34.375 1 16.38 46 ALA B N 1
ATOM 5323 C CA . ALA B 1 46 ? 51.281 3.588 33.344 1 16.38 46 ALA B CA 1
ATOM 5324 C C . ALA B 1 46 ? 51.469 2.99 31.953 1 16.38 46 ALA B C 1
ATOM 5326 O O . ALA B 1 46 ? 51.125 3.619 30.953 1 16.38 46 ALA B O 1
ATOM 5327 N N . GLY B 1 47 ? 51.906 1.626 31.734 1 15.73 47 GLY B N 1
ATOM 5328 C CA . GLY B 1 47 ? 52.75 1.473 30.562 1 15.73 47 GLY B CA 1
ATOM 5329 C C . GLY B 1 47 ? 52 1.73 29.266 1 15.73 47 GLY B C 1
ATOM 5330 O O . GLY B 1 47 ? 50.812 1.513 29.172 1 15.73 47 GLY B O 1
ATOM 5331 N N . GLY B 1 48 ? 52.562 2.578 28.266 1 16.92 48 GLY B N 1
ATOM 5332 C CA . GLY B 1 48 ? 52.438 3.334 27.031 1 16.92 48 GLY B CA 1
ATOM 5333 C C . GLY B 1 48 ? 52.406 2.455 25.797 1 16.92 48 GLY B C 1
ATOM 5334 O O . GLY B 1 48 ? 53.375 1.805 25.453 1 16.92 48 GLY B O 1
ATOM 5335 N N . PHE B 1 49 ? 51.5 1.335 25.625 1 16.23 49 PHE B N 1
ATOM 5336 C CA . PHE B 1 49 ? 51.75 0.324 24.609 1 16.23 49 PHE B CA 1
ATOM 5337 C C . PHE B 1 49 ? 51.781 0.952 23.219 1 16.23 49 PHE B C 1
ATOM 5339 O O . PHE B 1 49 ? 50.906 1.749 22.859 1 16.23 49 PHE B O 1
ATOM 5346 N N . VAL B 1 50 ? 52.938 0.954 22.562 1 16.7 50 VAL B N 1
ATOM 5347 C CA . VAL B 1 50 ? 53.562 1.459 21.344 1 16.7 50 VAL B CA 1
ATOM 5348 C C . VAL B 1 50 ? 53 0.73 20.125 1 16.7 50 VAL B C 1
ATOM 535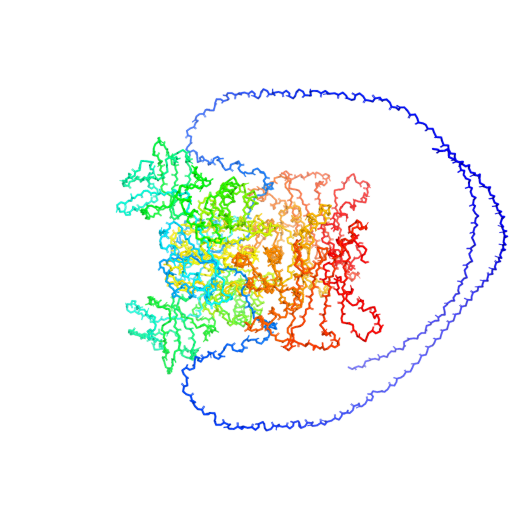0 O O . VAL B 1 50 ? 53.188 -0.477 19.969 1 16.7 50 VAL B O 1
ATOM 5353 N N . VAL B 1 51 ? 51.688 0.759 19.797 1 16.53 51 VAL B N 1
ATOM 5354 C CA . VAL B 1 51 ? 51.125 -0.07 18.734 1 16.53 51 VAL B CA 1
ATOM 5355 C C . VAL B 1 51 ? 51.812 0.269 17.406 1 16.53 51 VAL B C 1
ATOM 5357 O O . VAL B 1 51 ? 51.719 1.404 16.938 1 16.53 51 VAL B O 1
ATOM 5360 N N . ARG B 1 52 ? 52.906 -0.414 17.125 1 16.42 52 ARG B N 1
ATOM 5361 C CA . ARG B 1 52 ? 53.781 -0.234 15.977 1 16.42 52 ARG B CA 1
ATOM 5362 C C . ARG B 1 52 ? 53.031 -0.403 14.664 1 16.42 52 ARG B C 1
ATOM 5364 O O . ARG B 1 52 ? 52.062 -1.169 14.594 1 16.42 52 ARG B O 1
ATOM 5371 N N . ALA B 1 53 ? 53.312 0.498 13.633 1 18.34 53 ALA B N 1
ATOM 5372 C CA . ALA B 1 53 ? 52.969 0.968 12.297 1 18.34 53 ALA B CA 1
ATOM 5373 C C . ALA B 1 53 ? 53.312 -0.08 11.242 1 18.34 53 ALA B C 1
ATOM 5375 O O . ALA B 1 53 ? 54.5 -0.348 10.984 1 18.34 53 ALA B O 1
ATOM 5376 N N . VAL B 1 54 ? 52.75 -1.381 11.383 1 16.66 54 VAL B N 1
ATOM 5377 C CA . VAL B 1 54 ? 53.375 -2.371 10.516 1 16.66 54 VAL B CA 1
ATOM 5378 C C . VAL B 1 54 ? 53.25 -1.93 9.055 1 16.66 54 VAL B C 1
ATOM 5380 O O . VAL B 1 54 ? 52.25 -1.352 8.648 1 16.66 54 VAL B O 1
ATOM 5383 N N . LYS B 1 55 ? 54.375 -2.086 8.266 1 18.89 55 LYS B N 1
ATOM 5384 C CA . LYS B 1 55 ? 54.969 -1.741 6.984 1 18.89 55 LYS B CA 1
ATOM 5385 C C . LYS B 1 55 ? 54.281 -2.455 5.832 1 18.89 55 LYS B C 1
ATOM 5387 O O . LYS B 1 55 ? 54.406 -3.672 5.68 1 18.89 55 LYS B O 1
ATOM 5392 N N . VAL B 1 56 ? 52.906 -2.365 5.602 1 18.28 56 VAL B N 1
ATOM 5393 C CA . VAL B 1 56 ? 52.344 -3.205 4.547 1 18.28 56 VAL B CA 1
ATOM 5394 C C . VAL B 1 56 ? 53.062 -2.908 3.225 1 18.28 56 VAL B C 1
ATOM 5396 O O . VAL B 1 56 ? 53.031 -1.775 2.738 1 18.28 56 VAL B O 1
ATOM 5399 N N . THR B 1 57 ? 54.062 -3.662 2.941 1 17.45 57 THR B N 1
ATOM 5400 C CA . THR B 1 57 ? 54.938 -3.6 1.781 1 17.45 57 THR B CA 1
ATOM 5401 C C . THR B 1 57 ? 54.156 -3.754 0.487 1 17.45 57 THR B C 1
ATOM 5403 O O . THR B 1 57 ? 53.156 -4.48 0.447 1 17.45 57 THR B O 1
ATOM 5406 N N . GLN B 1 58 ? 54.438 -2.904 -0.588 1 18.75 58 GLN B N 1
ATOM 5407 C CA . GLN B 1 58 ? 54.062 -2.381 -1.89 1 18.75 58 GLN B CA 1
ATOM 5408 C C . GLN B 1 58 ? 54.25 -3.426 -2.984 1 18.75 58 GLN B C 1
ATOM 5410 O O . GLN B 1 58 ? 54.062 -3.135 -4.168 1 18.75 58 GLN B O 1
ATOM 5415 N N . THR B 1 59 ? 54.25 -4.766 -2.682 1 18.31 59 THR B N 1
ATOM 5416 C CA . THR B 1 59 ? 54.938 -5.449 -3.762 1 18.31 59 THR B CA 1
ATOM 5417 C C . THR B 1 59 ? 54.188 -5.277 -5.082 1 18.31 59 THR B C 1
ATOM 5419 O O . THR B 1 59 ? 52.969 -5.242 -5.109 1 18.31 59 THR B O 1
ATOM 5422 N N . ASN B 1 60 ? 54.906 -5.004 -6.25 1 19.08 60 ASN B N 1
ATOM 5423 C CA . ASN B 1 60 ? 54.875 -4.484 -7.613 1 19.08 60 ASN B CA 1
ATOM 5424 C C . ASN B 1 60 ? 54.281 -5.5 -8.578 1 19.08 60 ASN B C 1
ATOM 5426 O O . ASN B 1 60 ? 54.438 -5.387 -9.797 1 19.08 60 ASN B O 1
ATOM 5430 N N . VAL B 1 61 ? 53.406 -6.449 -8.148 1 18.62 61 VAL B N 1
ATOM 5431 C CA . VAL B 1 61 ? 53.344 -7.531 -9.125 1 18.62 61 VAL B CA 1
ATOM 5432 C C . VAL B 1 61 ? 52.812 -7.004 -10.453 1 18.62 61 VAL B C 1
ATOM 5434 O O . VAL B 1 61 ? 51.938 -6.141 -10.484 1 18.62 61 VAL B O 1
ATOM 5437 N N . GLY B 1 62 ? 53.531 -7.184 -11.578 1 19.47 62 GLY B N 1
ATOM 5438 C CA . GLY B 1 62 ? 53.562 -6.883 -13 1 19.47 62 GLY B CA 1
ATOM 5439 C C . GLY B 1 62 ? 52.344 -7.398 -13.742 1 19.47 62 GLY B C 1
ATOM 5440 O O . GLY B 1 62 ? 52.156 -8.609 -13.852 1 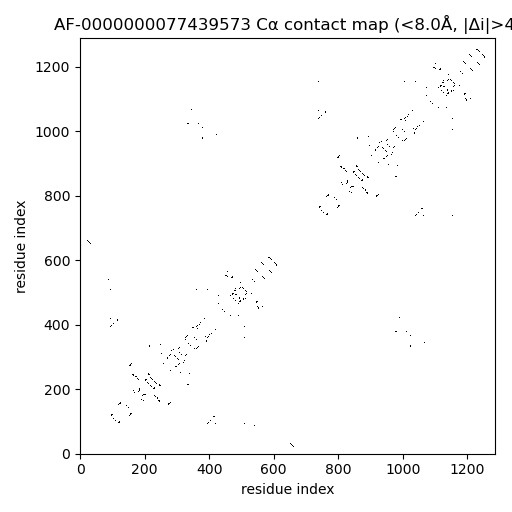19.47 62 GLY B O 1
ATOM 5441 N N . VAL B 1 63 ? 51.094 -6.789 -13.43 1 19.11 63 VAL B N 1
ATOM 5442 C CA . VAL B 1 63 ? 49.844 -7.262 -14.008 1 19.11 63 VAL B CA 1
ATOM 5443 C C . VAL B 1 63 ? 49.906 -7.148 -15.531 1 19.11 63 VAL B C 1
ATOM 5445 O O . VAL B 1 63 ? 50.156 -6.062 -16.062 1 19.11 63 VAL B O 1
ATOM 5448 N N . ASP B 1 64 ? 50.375 -8.188 -16.188 1 18.67 64 ASP B N 1
ATOM 5449 C CA . ASP B 1 64 ? 50.375 -8.242 -17.641 1 18.67 64 ASP B CA 1
ATOM 5450 C C . ASP B 1 64 ? 48.969 -8 -18.203 1 18.67 64 ASP B C 1
ATOM 5452 O O . ASP B 1 64 ? 47.969 -8.469 -17.641 1 18.67 64 ASP B O 1
ATOM 5456 N N . ALA B 1 65 ? 48.75 -7.051 -19.203 1 20.45 65 ALA B N 1
ATOM 5457 C CA . ALA B 1 65 ? 47.719 -6.266 -19.875 1 20.45 65 ALA B CA 1
ATOM 5458 C C . ALA B 1 65 ? 46.812 -7.16 -20.719 1 20.45 65 ALA B C 1
ATOM 5460 O O . ALA B 1 65 ? 46 -6.668 -21.516 1 20.45 65 ALA B O 1
ATOM 5461 N N . GLN B 1 66 ? 46.781 -8.523 -20.484 1 18.95 66 GLN B N 1
ATOM 5462 C CA . GLN B 1 66 ? 46.156 -9.094 -21.672 1 18.95 66 GLN B CA 1
ATOM 5463 C C . GLN B 1 66 ? 44.719 -8.625 -21.844 1 18.95 66 GLN B C 1
ATOM 5465 O O . GLN B 1 66 ? 44.031 -8.352 -20.859 1 18.95 66 GLN B O 1
ATOM 5470 N N . THR B 1 67 ? 44.188 -8.305 -23.141 1 21.27 67 THR B N 1
ATOM 5471 C CA . THR B 1 67 ? 43.219 -7.523 -23.891 1 21.27 67 THR B CA 1
ATOM 5472 C C . THR B 1 67 ? 41.781 -8.039 -23.625 1 21.27 67 THR B C 1
ATOM 5474 O O . THR B 1 67 ? 40.812 -7.445 -24.094 1 21.27 67 THR B O 1
ATOM 5477 N N . GLY B 1 68 ? 41.625 -9.297 -23.031 1 19.52 68 GLY B N 1
ATOM 5478 C CA . GLY B 1 68 ? 40.344 -9.852 -23.453 1 19.52 68 GLY B CA 1
ATOM 5479 C C . GLY B 1 68 ? 39.156 -9.07 -22.953 1 19.52 68 GLY B C 1
ATOM 5480 O O . GLY B 1 68 ? 39.25 -8.328 -21.969 1 19.52 68 GLY B O 1
ATOM 5481 N N . ASN B 1 69 ? 38.062 -8.734 -23.797 1 22.31 69 ASN B N 1
ATOM 5482 C CA . ASN B 1 69 ? 36.906 -7.863 -23.766 1 22.31 69 ASN B CA 1
ATOM 5483 C C . ASN B 1 69 ? 36.031 -8.141 -22.547 1 22.31 69 ASN B C 1
ATOM 5485 O O . ASN B 1 69 ? 34.969 -8.742 -22.672 1 22.31 69 ASN B O 1
ATOM 5489 N N . GLY B 1 70 ? 36.688 -8.523 -21.391 1 20.62 70 GLY B N 1
ATOM 5490 C CA . GLY B 1 70 ? 36 -9.102 -20.25 1 20.62 70 GLY B CA 1
ATOM 5491 C C . GLY B 1 70 ? 35.031 -8.133 -19.578 1 20.62 70 GLY B C 1
ATOM 5492 O O . GLY B 1 70 ? 35.281 -6.926 -19.562 1 20.62 70 GLY B O 1
ATOM 5493 N N . TYR B 1 71 ? 33.688 -8.539 -19.562 1 22.02 71 TYR B N 1
ATOM 5494 C CA . TYR B 1 71 ? 32.531 -7.848 -18.938 1 22.02 71 TYR B CA 1
ATOM 5495 C C . TYR B 1 71 ? 32.875 -7.402 -17.531 1 22.02 71 TYR B C 1
ATOM 5497 O O . TYR B 1 71 ? 33.156 -8.234 -16.656 1 22.02 71 TYR B O 1
ATOM 5505 N N . VAL B 1 72 ? 33.594 -6.266 -17.391 1 23.95 72 VAL B N 1
ATOM 5506 C CA . VAL B 1 72 ? 34.062 -5.738 -16.109 1 23.95 72 VAL B CA 1
ATOM 5507 C C . VAL B 1 72 ? 32.875 -5.547 -15.164 1 23.95 72 VAL B C 1
ATOM 5509 O O . VAL B 1 72 ? 31.969 -4.77 -15.445 1 23.95 72 VAL B O 1
ATOM 5512 N N . PRO B 1 73 ? 32.562 -6.594 -14.312 1 23.61 73 PRO B N 1
ATOM 5513 C CA . PRO B 1 73 ? 31.516 -6.438 -13.289 1 23.61 73 PRO B CA 1
ATOM 5514 C C . PRO B 1 73 ? 31.703 -5.18 -12.445 1 23.61 73 PRO B C 1
ATOM 5516 O O . PRO B 1 73 ? 32.844 -4.812 -12.125 1 23.61 73 PRO B O 1
ATOM 5519 N N . SER B 1 74 ? 30.891 -4.238 -12.695 1 22.61 74 SER B N 1
ATOM 5520 C CA . SER B 1 74 ? 31.094 -2.943 -12.055 1 22.61 74 SER B CA 1
ATOM 5521 C C . SER B 1 74 ? 31.406 -3.1 -10.57 1 22.61 74 SER B C 1
ATOM 5523 O O . SER B 1 74 ? 30.734 -3.867 -9.867 1 22.61 74 SER B O 1
ATOM 5525 N N . PRO B 1 75 ? 32.625 -2.814 -10.102 1 24.03 75 PRO B N 1
ATOM 5526 C CA . PRO B 1 75 ? 33.25 -3.006 -8.797 1 24.03 75 PRO B CA 1
ATOM 5527 C C . PRO B 1 75 ? 32.438 -2.455 -7.641 1 24.03 75 PRO B C 1
ATOM 5529 O O . PRO B 1 75 ? 32.625 -2.84 -6.488 1 24.03 75 PRO B O 1
ATOM 5532 N N . ASP B 1 76 ? 31.781 -1.296 -7.918 1 24.38 76 ASP B N 1
ATOM 5533 C CA . ASP B 1 76 ? 31.453 -0.506 -6.734 1 24.38 76 ASP B CA 1
ATOM 5534 C C . ASP B 1 76 ? 30.344 -1.167 -5.922 1 24.38 76 ASP B C 1
ATOM 5536 O O . ASP B 1 76 ? 29.766 -0.542 -5.031 1 24.38 76 ASP B O 1
ATOM 5540 N N . GLN B 1 77 ? 29.781 -2.363 -6.258 1 24.19 77 GLN B N 1
ATOM 5541 C CA . GLN B 1 77 ? 28.766 -3.053 -5.465 1 24.19 77 GLN B CA 1
ATOM 5542 C C . GLN B 1 77 ? 29.312 -3.428 -4.09 1 24.19 77 GLN B C 1
ATOM 5544 O O . GLN B 1 77 ? 28.609 -4.047 -3.287 1 24.19 77 GLN B O 1
ATOM 5549 N N . GLU B 1 78 ? 30.609 -3.223 -3.766 1 24.88 78 GLU B N 1
ATOM 5550 C CA . GLU B 1 78 ? 31.219 -3.871 -2.604 1 24.88 78 GLU B CA 1
ATOM 5551 C C . GLU B 1 78 ? 30.844 -3.137 -1.314 1 24.88 78 GLU B C 1
ATOM 5553 O O . GLU B 1 78 ? 30.719 -3.758 -0.258 1 24.88 78 GLU B O 1
ATOM 5558 N N . MET B 1 79 ? 30.969 -1.803 -1.212 1 24.16 79 MET B N 1
ATOM 5559 C CA . MET B 1 79 ? 31.25 -1.194 0.086 1 24.16 79 MET B CA 1
ATOM 5560 C C . MET B 1 79 ? 30 -1.167 0.954 1 24.16 79 MET B C 1
ATOM 5562 O O . MET B 1 79 ? 30.078 -1.12 2.182 1 24.16 79 MET B O 1
ATOM 5566 N N . LEU B 1 80 ? 28.875 -0.711 0.423 1 24.66 80 LEU B N 1
ATOM 5567 C CA . LEU B 1 80 ? 27.812 -0.485 1.389 1 24.66 80 LEU B CA 1
ATOM 5568 C C . LEU B 1 80 ? 27.328 -1.802 1.993 1 24.66 80 LEU B C 1
ATOM 5570 O O . LEU B 1 80 ? 26.297 -1.846 2.66 1 24.66 80 LEU B O 1
ATOM 5574 N N . ASP B 1 81 ? 28.031 -2.912 1.758 1 26.08 81 ASP B N 1
ATOM 5575 C CA . ASP B 1 81 ? 27.797 -4.293 2.168 1 26.08 81 ASP B CA 1
ATOM 5576 C C . ASP B 1 81 ? 27.891 -4.438 3.686 1 26.08 81 ASP B C 1
ATOM 5578 O O . ASP B 1 81 ? 27.547 -5.492 4.234 1 26.08 81 ASP B O 1
ATOM 5582 N N . SER B 1 82 ? 28.781 -3.631 4.414 1 25.95 82 SER B N 1
ATOM 5583 C CA . SER B 1 82 ? 29.375 -4.129 5.648 1 25.95 82 SER B CA 1
ATOM 5584 C C . SER B 1 82 ? 28.344 -4.191 6.773 1 25.95 82 SER B C 1
ATOM 5586 O O . SER B 1 82 ? 28.344 -5.129 7.574 1 25.95 82 SER B O 1
ATOM 5588 N N . SER B 1 83 ? 27.859 -2.994 7.336 1 26.34 83 SER B N 1
ATOM 5589 C CA . SER B 1 83 ? 27.594 -3.047 8.773 1 26.34 83 SER B CA 1
ATOM 5590 C C . SER B 1 83 ? 26.375 -3.908 9.07 1 26.34 83 SER B C 1
ATOM 5592 O O . SER B 1 83 ? 26.078 -4.191 10.234 1 26.34 83 SER B O 1
ATOM 5594 N N . LEU B 1 84 ? 25.234 -3.656 8.406 1 27.98 84 LEU B N 1
ATOM 5595 C CA . LEU B 1 84 ? 24.141 -4.496 8.906 1 27.98 84 LEU B CA 1
ATOM 5596 C C . LEU B 1 84 ? 24.422 -5.969 8.625 1 27.98 84 LEU B C 1
ATOM 5598 O O . LEU B 1 84 ? 24.812 -6.332 7.512 1 27.98 84 LEU B O 1
ATOM 5602 N N . GLY B 1 85 ? 25 -6.723 9.57 1 27.88 85 GLY B N 1
ATOM 5603 C CA . GLY B 1 85 ? 25.281 -8.148 9.562 1 27.88 85 GLY B CA 1
ATOM 5604 C C . GLY B 1 85 ? 24.344 -8.938 8.664 1 27.88 85 GLY B C 1
ATOM 5605 O O . GLY B 1 85 ? 23.422 -9.602 9.156 1 27.88 85 GLY B O 1
ATOM 5606 N N . LEU B 1 86 ? 23.859 -8.359 7.656 1 30.78 86 LEU B N 1
ATOM 5607 C CA . LEU B 1 86 ? 23.141 -9.289 6.793 1 30.78 86 LEU B CA 1
ATOM 5608 C C . LEU B 1 86 ? 23.953 -10.547 6.551 1 30.78 86 LEU B C 1
ATOM 5610 O O . LEU B 1 86 ? 25.094 -10.477 6.07 1 30.78 86 LEU B O 1
ATOM 5614 N N . GLN B 1 87 ? 23.734 -11.523 7.355 1 31.3 87 GLN B N 1
ATOM 5615 C CA . GLN B 1 87 ? 24.234 -12.859 7.078 1 31.3 87 GLN B CA 1
ATOM 5616 C C . GLN B 1 87 ? 24.25 -13.148 5.578 1 31.3 87 GLN B C 1
ATOM 5618 O O . GLN B 1 87 ? 23.391 -12.641 4.844 1 31.3 87 GLN B O 1
ATOM 5623 N N . SER B 1 88 ? 25.344 -13.406 4.93 1 34.44 88 SER B N 1
ATOM 5624 C CA . SER B 1 88 ? 25.781 -13.883 3.623 1 34.44 88 SER B CA 1
ATOM 5625 C C . SER B 1 88 ? 24.75 -14.805 2.988 1 34.44 88 SER B C 1
ATOM 5627 O O . SER B 1 88 ? 25 -15.406 1.945 1 34.44 88 SER B O 1
ATOM 5629 N N . GLY B 1 89 ? 23.797 -15.477 3.664 1 38.5 89 GLY B N 1
ATOM 5630 C CA . GLY B 1 89 ? 23.172 -16.484 2.818 1 38.5 89 GLY B CA 1
ATOM 5631 C C . GLY B 1 89 ? 22.484 -15.891 1.6 1 38.5 89 GLY B C 1
ATOM 5632 O O . GLY B 1 89 ? 22.188 -14.695 1.563 1 38.5 89 GLY B O 1
ATOM 5633 N N . THR B 1 90 ? 22.688 -16.312 0.365 1 47.62 90 THR B N 1
ATOM 5634 C CA . THR B 1 90 ? 22.094 -16.047 -0.938 1 47.62 90 THR B CA 1
ATOM 5635 C C . THR B 1 90 ? 20.625 -15.672 -0.791 1 47.62 90 THR B C 1
ATOM 5637 O O . THR B 1 90 ? 19.797 -16.516 -0.432 1 47.62 90 THR B O 1
ATOM 5640 N N . ALA B 1 91 ? 20.297 -14.539 -0.496 1 62 91 ALA B N 1
ATOM 5641 C CA . ALA B 1 91 ? 18.953 -14.008 -0.295 1 62 91 ALA B CA 1
ATOM 5642 C C . ALA B 1 91 ? 18.078 -14.258 -1.522 1 62 91 ALA B C 1
ATOM 5644 O O . ALA B 1 91 ? 18.422 -13.828 -2.629 1 62 91 ALA B O 1
ATOM 5645 N N . TRP B 1 92 ? 17.359 -15.328 -1.606 1 85.44 92 TRP B N 1
ATOM 5646 C CA . TRP B 1 92 ? 16.391 -15.703 -2.639 1 85.44 92 TRP B CA 1
ATOM 5647 C C . TRP B 1 92 ? 15.008 -15.148 -2.316 1 85.44 92 TRP B C 1
ATOM 5649 O O . TRP B 1 92 ? 14.586 -15.172 -1.16 1 85.44 92 TRP B O 1
ATOM 5659 N N . ARG B 1 93 ? 14.453 -14.664 -3.414 1 94.44 93 ARG B N 1
ATOM 5660 C CA . ARG B 1 93 ? 13.086 -14.188 -3.248 1 94.44 93 ARG B CA 1
ATOM 5661 C C . ARG B 1 93 ? 12.141 -15.344 -2.949 1 94.44 93 ARG B C 1
ATOM 5663 O O . ARG B 1 93 ? 12.172 -16.375 -3.631 1 94.44 93 ARG B O 1
ATOM 5670 N N . LYS B 1 94 ? 11.32 -15.164 -1.99 1 96.5 94 LYS B N 1
ATOM 5671 C CA . LYS B 1 94 ? 10.383 -16.219 -1.598 1 96.5 94 LYS B CA 1
ATOM 5672 C C . LYS B 1 94 ? 9.023 -16.016 -2.258 1 96.5 94 LYS B C 1
ATOM 5674 O O . LYS B 1 94 ? 8.383 -16.984 -2.684 1 96.5 94 LYS B O 1
ATOM 5679 N N . THR B 1 95 ? 8.492 -14.789 -2.332 1 98.12 95 THR B N 1
ATOM 5680 C CA . THR B 1 95 ? 7.238 -14.492 -3.014 1 98.12 95 THR B CA 1
ATOM 5681 C C . THR B 1 95 ? 7.348 -14.797 -4.508 1 98.12 95 THR B C 1
ATOM 5683 O O . THR B 1 95 ? 8.305 -14.383 -5.16 1 98.12 95 THR B O 1
ATOM 5686 N N . LYS B 1 96 ? 6.422 -15.5 -4.984 1 98.69 96 LYS B N 1
ATOM 5687 C CA . LYS B 1 96 ? 6.469 -15.914 -6.383 1 98.69 96 LYS B CA 1
ATOM 5688 C C . LYS B 1 96 ? 5.895 -14.836 -7.297 1 98.69 96 LYS B C 1
ATOM 5690 O O . LYS B 1 96 ? 5.156 -13.961 -6.84 1 98.69 96 LYS B O 1
ATOM 5695 N N . ILE B 1 97 ? 6.301 -14.867 -8.617 1 98.75 97 ILE B N 1
ATOM 5696 C CA . ILE B 1 97 ? 5.805 -13.898 -9.594 1 98.75 97 ILE B CA 1
ATOM 5697 C C . ILE B 1 97 ? 5.094 -14.633 -10.734 1 98.75 97 ILE B C 1
ATOM 5699 O O . ILE B 1 97 ? 5.66 -15.539 -11.344 1 98.75 97 ILE B O 1
ATOM 5703 N N . VAL B 1 98 ? 3.859 -14.258 -10.93 1 98.88 98 VAL B N 1
ATOM 5704 C CA . VAL B 1 98 ? 3.08 -14.742 -12.07 1 98.88 98 VAL B CA 1
ATOM 5705 C C . VAL B 1 98 ? 3.109 -13.703 -13.188 1 98.88 98 VAL B C 1
ATOM 5707 O O . VAL B 1 98 ? 2.801 -12.531 -12.969 1 98.88 98 VAL B O 1
ATOM 5710 N N . CYS B 1 99 ? 3.49 -14.125 -14.383 1 98.81 99 CYS B N 1
ATOM 5711 C CA . CYS B 1 99 ? 3.518 -13.219 -15.531 1 98.81 99 CYS B CA 1
ATOM 5712 C C . CYS B 1 99 ? 2.498 -13.641 -16.578 1 98.81 99 CYS B C 1
ATOM 5714 O O . CYS B 1 99 ? 2.379 -14.828 -16.906 1 98.81 99 CYS B O 1
ATOM 5716 N N . THR B 1 100 ? 1.808 -12.688 -17.094 1 98.62 100 THR B N 1
ATOM 5717 C CA . THR B 1 100 ? 0.899 -12.945 -18.203 1 98.62 100 THR B CA 1
ATOM 5718 C C . THR B 1 100 ? 1.635 -12.852 -19.547 1 98.62 100 THR B C 1
ATOM 5720 O O . THR B 1 100 ? 2.275 -11.836 -19.828 1 98.62 100 THR B O 1
ATOM 5723 N N . ILE B 1 101 ? 1.517 -13.914 -20.297 1 98.69 101 ILE B N 1
ATOM 5724 C CA . ILE B 1 101 ? 2.189 -13.922 -21.594 1 98.69 101 ILE B CA 1
ATOM 5725 C C . ILE B 1 101 ? 1.26 -13.344 -22.656 1 98.69 101 ILE B C 1
ATOM 5727 O O . ILE B 1 101 ? 0.084 -13.711 -22.734 1 98.69 101 ILE B O 1
ATOM 5731 N N . GLY B 1 102 ? 1.794 -12.406 -23.406 1 97.62 102 GLY B N 1
ATOM 5732 C CA . GLY B 1 102 ? 1.033 -11.766 -24.469 1 97.62 102 GLY B CA 1
ATOM 5733 C C . GLY B 1 102 ? 1.904 -11.234 -25.594 1 97.62 102 GLY B C 1
ATOM 5734 O O . GLY B 1 102 ? 3.021 -11.711 -25.797 1 97.62 102 GLY B O 1
ATOM 5735 N N . PRO B 1 103 ? 1.401 -10.328 -26.359 1 96.44 103 PRO B N 1
ATOM 5736 C CA . PRO B 1 103 ? 2.08 -9.859 -27.562 1 96.44 103 PRO B CA 1
ATOM 5737 C C . PRO B 1 103 ? 3.492 -9.352 -27.281 1 96.44 103 PRO B C 1
ATOM 5739 O O . PRO B 1 103 ? 4.387 -9.508 -28.125 1 96.44 103 PRO B O 1
ATOM 5742 N N . SER B 1 104 ? 3.752 -8.844 -26.141 1 96.88 104 SER B N 1
ATOM 5743 C CA . SER B 1 104 ? 5.059 -8.266 -25.828 1 96.88 104 SER B CA 1
ATOM 5744 C C . SER B 1 104 ? 6.035 -9.336 -25.359 1 96.88 104 SER B C 1
ATOM 5746 O O . SER B 1 104 ? 7.242 -9.086 -25.266 1 96.88 104 SER B O 1
ATOM 5748 N N . THR B 1 105 ? 5.516 -10.625 -25.047 1 98.19 105 THR B N 1
ATOM 5749 C CA . THR B 1 105 ? 6.406 -11.555 -24.359 1 98.19 105 THR B CA 1
ATOM 5750 C C . THR B 1 105 ? 6.211 -12.977 -24.875 1 98.19 105 THR B C 1
ATOM 5752 O O . THR B 1 105 ? 6.621 -13.945 -24.234 1 98.19 105 THR B O 1
ATOM 5755 N N . ASN B 1 106 ? 5.641 -13.188 -26.062 1 97.31 106 ASN B N 1
ATOM 5756 C CA . ASN B 1 106 ? 5.262 -14.516 -26.531 1 97.31 106 ASN B CA 1
ATOM 5757 C C . ASN B 1 106 ? 6.352 -15.125 -27.422 1 97.31 106 ASN B C 1
ATOM 5759 O O . ASN B 1 106 ? 6.094 -16.078 -28.156 1 97.31 106 ASN B O 1
ATOM 5763 N N . THR B 1 107 ? 7.566 -14.609 -27.406 1 97.81 107 THR B N 1
ATOM 5764 C CA . THR B 1 107 ? 8.688 -15.18 -28.141 1 97.81 107 THR B CA 1
ATOM 5765 C C . THR B 1 107 ? 9.586 -15.992 -27.219 1 97.81 107 THR B C 1
ATOM 5767 O O . THR B 1 107 ? 9.547 -15.828 -26 1 97.81 107 THR B O 1
ATOM 5770 N N . ARG B 1 108 ? 10.375 -16.859 -27.828 1 97.62 108 ARG B N 1
ATOM 5771 C CA . ARG B 1 108 ? 11.32 -17.672 -27.078 1 97.62 108 ARG B CA 1
ATOM 5772 C C . ARG B 1 108 ? 12.25 -16.812 -26.234 1 97.62 108 ARG B C 1
ATOM 5774 O O . ARG B 1 108 ? 12.43 -17.062 -25.047 1 97.62 108 ARG B O 1
ATOM 5781 N N . GLU B 1 109 ? 12.758 -15.82 -26.828 1 97.81 109 GLU B N 1
ATOM 5782 C CA . GLU B 1 109 ? 13.695 -14.93 -26.156 1 97.81 109 GLU B CA 1
ATOM 5783 C C . GLU B 1 109 ? 13.055 -14.242 -24.953 1 97.81 109 GLU B C 1
ATOM 5785 O O . GLU B 1 109 ? 13.648 -14.188 -23.875 1 97.81 109 GLU B O 1
ATOM 5790 N N . MET B 1 110 ? 11.883 -13.781 -25.125 1 98.19 110 MET B N 1
ATOM 5791 C CA . MET B 1 110 ? 11.211 -13.031 -24.078 1 98.19 110 MET B CA 1
ATOM 5792 C C . MET B 1 110 ? 10.805 -13.945 -22.922 1 98.19 110 MET B C 1
ATOM 5794 O O . MET B 1 110 ? 10.891 -13.57 -21.766 1 98.19 110 MET B O 1
ATOM 5798 N N . ILE B 1 111 ? 10.336 -15.086 -23.25 1 98.12 111 ILE B N 1
ATOM 5799 C CA . ILE B 1 111 ? 9.938 -16.031 -22.219 1 98.12 111 ILE B CA 1
ATOM 5800 C C . ILE B 1 111 ? 11.148 -16.422 -21.375 1 98.12 111 ILE B C 1
ATOM 5802 O O . ILE B 1 111 ? 11.055 -16.5 -20.141 1 98.12 111 ILE B O 1
ATOM 5806 N N . TRP B 1 112 ? 12.281 -16.594 -22.047 1 96.94 112 TRP B N 1
ATOM 5807 C CA . TRP B 1 112 ? 13.516 -16.906 -21.312 1 96.94 112 TRP B CA 1
ATOM 5808 C C . TRP B 1 112 ? 13.938 -15.742 -20.438 1 96.94 112 TRP B C 1
ATOM 5810 O O . TRP B 1 112 ? 14.328 -15.938 -19.281 1 96.94 112 TRP B O 1
ATOM 5820 N N . LYS B 1 113 ? 13.797 -14.555 -20.969 1 97.94 113 LYS B N 1
ATOM 5821 C CA . LYS B 1 113 ? 14.148 -13.359 -20.219 1 97.94 113 LYS B CA 1
ATOM 5822 C C . LYS B 1 113 ? 13.234 -13.195 -19 1 97.94 113 LYS B C 1
ATOM 5824 O O . LYS B 1 113 ? 13.688 -12.781 -17.922 1 97.94 113 LYS B O 1
ATOM 5829 N N . LEU B 1 114 ? 11.961 -13.477 -19.172 1 98.56 114 LEU B N 1
ATOM 5830 C CA . LEU B 1 114 ? 11.023 -13.414 -18.047 1 98.56 114 LEU B CA 1
ATOM 5831 C C . LEU B 1 114 ? 11.414 -14.406 -16.953 1 98.56 114 LEU B C 1
ATOM 5833 O O . LEU B 1 114 ? 11.414 -14.07 -15.773 1 98.56 114 LEU B O 1
ATOM 5837 N N . ALA B 1 115 ? 11.758 -15.625 -17.391 1 97.62 115 ALA B N 1
ATOM 5838 C CA . ALA B 1 115 ? 12.164 -16.672 -16.453 1 97.62 115 ALA B CA 1
ATOM 5839 C C . ALA B 1 115 ? 13.414 -16.25 -15.672 1 97.62 115 ALA B C 1
ATOM 5841 O O . ALA B 1 115 ? 13.461 -16.391 -14.445 1 97.62 115 ALA B O 1
ATOM 5842 N N . GLU B 1 116 ? 14.328 -15.672 -16.344 1 95.56 116 GLU B N 1
ATOM 5843 C CA . GLU B 1 116 ? 15.578 -15.25 -15.719 1 95.56 116 GLU B CA 1
ATOM 5844 C C . GLU B 1 116 ? 15.367 -14.055 -14.797 1 95.56 116 GLU B C 1
ATOM 5846 O O . GLU B 1 116 ? 16.062 -13.906 -13.797 1 95.56 116 GLU B O 1
ATOM 5851 N N . ALA B 1 117 ? 14.383 -13.266 -15.164 1 97 117 ALA B N 1
ATOM 5852 C CA . ALA B 1 117 ? 14.102 -12.07 -14.375 1 97 117 ALA B CA 1
ATOM 5853 C C . ALA B 1 117 ? 13.391 -12.43 -13.07 1 97 117 ALA B C 1
ATOM 5855 O O . ALA B 1 117 ? 13.391 -11.648 -12.117 1 97 117 ALA B O 1
ATOM 5856 N N . GLY B 1 118 ? 12.711 -13.617 -13.109 1 96.69 118 GLY B N 1
ATOM 5857 C CA . GLY B 1 118 ? 12.148 -14.039 -11.836 1 96.69 118 GLY B CA 1
ATOM 5858 C C . GLY B 1 118 ? 10.758 -14.641 -11.961 1 96.69 118 GLY B C 1
ATOM 5859 O O . GLY B 1 118 ? 10.102 -14.922 -10.961 1 96.69 118 GLY B O 1
ATOM 5860 N N . MET B 1 119 ? 10.266 -14.898 -13.141 1 98.56 119 MET B N 1
ATOM 5861 C CA . MET B 1 119 ? 8.953 -15.492 -13.336 1 98.56 119 MET B CA 1
ATOM 5862 C C . MET B 1 119 ? 8.906 -16.906 -12.797 1 98.56 119 MET B C 1
ATOM 5864 O O . MET B 1 119 ? 9.82 -17.703 -13.039 1 98.56 119 MET B O 1
ATOM 5868 N N . ASN B 1 120 ? 7.871 -17.203 -12.109 1 98.38 120 ASN B N 1
ATOM 5869 C CA . ASN B 1 120 ? 7.684 -18.547 -11.578 1 98.38 120 ASN B CA 1
ATOM 5870 C C . ASN B 1 120 ? 6.516 -19.266 -12.258 1 98.38 120 ASN B C 1
ATOM 5872 O O . ASN B 1 120 ? 6.492 -20.484 -12.328 1 98.38 120 ASN B O 1
ATOM 5876 N N . VAL B 1 121 ? 5.547 -18.484 -12.688 1 98.81 121 VAL B N 1
ATOM 5877 C CA . VAL B 1 121 ? 4.352 -19.031 -13.328 1 98.81 121 VAL B CA 1
ATOM 5878 C C . VAL B 1 121 ? 4.027 -18.219 -14.586 1 98.81 121 VAL B C 1
ATOM 5880 O O . VAL B 1 121 ? 4.004 -16.984 -14.547 1 98.81 121 VAL B O 1
ATOM 5883 N N . ALA B 1 122 ? 3.832 -18.922 -15.688 1 98.88 122 ALA B N 1
ATOM 5884 C CA . ALA B 1 122 ? 3.357 -18.297 -16.922 1 98.88 122 ALA B CA 1
ATOM 5885 C C . ALA B 1 122 ? 1.839 -18.391 -17.031 1 98.88 122 ALA B C 1
ATOM 5887 O O . ALA B 1 122 ? 1.273 -19.484 -17.047 1 98.88 122 ALA B O 1
ATOM 5888 N N . ARG B 1 123 ? 1.232 -17.25 -17.094 1 98.81 123 ARG B N 1
ATOM 5889 C CA . ARG B 1 123 ? -0.222 -17.172 -17.188 1 98.81 123 ARG B CA 1
ATOM 5890 C C . ARG B 1 123 ? -0.676 -17.016 -18.625 1 98.81 123 ARG B C 1
ATOM 5892 O O . ARG B 1 123 ? -0.212 -16.125 -19.344 1 98.81 123 ARG B O 1
ATOM 5899 N N . LEU B 1 124 ? -1.565 -17.938 -19 1 98.69 124 LEU B N 1
ATOM 5900 C CA . LEU B 1 124 ? -2.24 -17.875 -20.297 1 98.69 124 LEU B CA 1
ATOM 5901 C C . LEU B 1 124 ? -3.637 -17.281 -20.156 1 98.69 124 LEU B C 1
ATOM 5903 O O . LEU B 1 124 ? -4.543 -17.938 -19.625 1 98.69 124 LEU B O 1
ATOM 5907 N N . ASN B 1 125 ? -3.789 -16.078 -20.594 1 97 125 ASN B N 1
ATOM 5908 C CA . ASN B 1 125 ? -5.078 -15.398 -20.531 1 97 125 ASN B CA 1
ATOM 5909 C C . ASN B 1 125 ? -5.977 -15.781 -21.703 1 97 125 ASN B C 1
ATOM 5911 O O . ASN B 1 125 ? -5.793 -15.281 -22.812 1 97 125 ASN B O 1
ATOM 5915 N N . MET B 1 126 ? -7.055 -16.516 -21.469 1 96.88 126 MET B N 1
ATOM 5916 C CA . MET B 1 126 ? -7.871 -17.078 -22.531 1 96.88 126 MET B CA 1
ATOM 5917 C C . MET B 1 126 ? -8.852 -16.047 -23.078 1 96.88 126 MET B C 1
ATOM 5919 O O . MET B 1 126 ? -9.562 -16.312 -24.047 1 96.88 126 MET B O 1
ATOM 5923 N N . SER B 1 127 ? -8.859 -14.883 -22.422 1 90.56 127 SER B N 1
ATOM 5924 C CA . SER B 1 127 ? -9.641 -13.789 -22.984 1 90.56 127 SER B CA 1
ATOM 5925 C C . SER B 1 127 ? -9.031 -13.281 -24.281 1 90.56 127 SER B C 1
ATOM 5927 O O . SER B 1 127 ? -9.703 -12.609 -25.062 1 90.56 127 SER B O 1
ATOM 5929 N N . HIS B 1 128 ? -7.832 -13.688 -24.453 1 89.56 128 HIS B N 1
ATOM 5930 C CA . HIS B 1 128 ? -7.086 -13.227 -25.625 1 89.56 128 HIS B CA 1
ATOM 5931 C C . HIS B 1 128 ? -6.414 -14.391 -26.344 1 89.56 128 HIS B C 1
ATOM 5933 O O . HIS B 1 128 ? -6.105 -15.414 -25.719 1 89.56 128 HIS B O 1
ATOM 5939 N N . GLY B 1 129 ? -6.27 -14.297 -27.609 1 88.69 129 GLY B N 1
ATOM 5940 C CA . GLY B 1 129 ? -5.578 -15.32 -28.375 1 88.69 129 GLY B CA 1
ATOM 5941 C C . GLY B 1 129 ? -6.426 -16.547 -28.641 1 88.69 129 GLY B C 1
ATOM 5942 O O . GLY B 1 129 ? -7.594 -16.594 -28.25 1 88.69 129 GLY B O 1
ATOM 5943 N N . ASP B 1 130 ? -5.801 -17.531 -29.359 1 94.12 130 ASP B N 1
ATOM 5944 C CA . ASP B 1 130 ? -6.453 -18.797 -29.672 1 94.12 130 ASP B CA 1
ATOM 5945 C C . ASP B 1 130 ? -5.641 -19.969 -29.141 1 94.12 130 ASP B C 1
ATOM 5947 O O . ASP B 1 130 ? -4.551 -19.797 -28.594 1 94.12 130 ASP B O 1
ATOM 5951 N N . HIS B 1 131 ? -6.207 -21.156 -29.219 1 96.81 131 HIS B N 1
ATOM 5952 C CA . HIS B 1 131 ? -5.57 -22.359 -28.688 1 96.81 131 HIS B CA 1
ATOM 5953 C C . HIS B 1 131 ? -4.227 -22.625 -29.359 1 96.81 131 HIS B C 1
ATOM 5955 O O . HIS B 1 131 ? -3.287 -23.094 -28.719 1 96.81 131 HIS B O 1
ATOM 5961 N N . GLU B 1 132 ? -4.086 -22.297 -30.578 1 96.62 132 GLU B N 1
ATOM 5962 C CA . GLU B 1 132 ? -2.84 -22.516 -31.312 1 96.62 132 GLU B CA 1
ATOM 5963 C C . GLU B 1 132 ? -1.717 -21.641 -30.75 1 96.62 132 GLU B C 1
ATOM 5965 O O . GLU B 1 132 ? -0.605 -22.125 -30.531 1 96.62 132 GLU B O 1
ATOM 5970 N N . SER B 1 133 ? -2.039 -20.391 -30.594 1 96.62 133 SER B N 1
ATOM 5971 C CA . SER B 1 133 ? -1.04 -19.484 -30.047 1 96.62 133 SER B CA 1
ATOM 5972 C C . SER B 1 133 ? -0.672 -19.859 -28.609 1 96.62 133 SER B C 1
ATOM 5974 O O . SER B 1 133 ? 0.494 -19.781 -28.219 1 96.62 133 SER B O 1
ATOM 5976 N N . HIS B 1 134 ? -1.611 -20.297 -27.844 1 97.88 134 HIS B N 1
ATOM 5977 C CA . HIS B 1 134 ? -1.348 -20.703 -26.453 1 97.88 134 HIS B CA 1
ATOM 5978 C C . HIS B 1 134 ? -0.534 -21.984 -26.406 1 97.88 134 HIS B C 1
ATOM 5980 O O . HIS B 1 134 ? 0.301 -22.156 -25.516 1 97.88 134 HIS B O 1
ATOM 5986 N N . GLN B 1 135 ? -0.801 -22.875 -27.375 1 98 135 GLN B N 1
ATOM 5987 C CA . GLN B 1 135 ? -0.008 -24.094 -27.469 1 98 135 GLN B CA 1
ATOM 5988 C C . GLN B 1 135 ? 1.467 -23.781 -27.688 1 98 135 GLN B C 1
ATOM 5990 O O . GLN B 1 135 ? 2.342 -24.406 -27.094 1 98 135 GLN B O 1
ATOM 5995 N N . LYS B 1 136 ? 1.679 -22.828 -28.531 1 97.81 136 LYS B N 1
ATOM 5996 C CA . LYS B 1 136 ? 3.053 -22.422 -28.797 1 97.81 136 LYS B CA 1
ATOM 5997 C C . LYS B 1 136 ? 3.734 -21.922 -27.531 1 97.81 136 LYS B C 1
ATOM 5999 O O . LYS B 1 136 ? 4.906 -22.219 -27.297 1 97.81 136 LYS B O 1
ATOM 6004 N N . ILE B 1 137 ? 3.049 -21.188 -26.75 1 98.19 137 ILE B N 1
ATOM 6005 C CA . ILE B 1 137 ? 3.588 -20.656 -25.5 1 98.19 137 ILE B CA 1
ATOM 6006 C C . ILE B 1 137 ? 3.902 -21.797 -24.547 1 98.19 137 ILE B C 1
ATOM 6008 O O . ILE B 1 137 ? 4.965 -21.828 -23.922 1 98.19 137 ILE B O 1
ATOM 6012 N N . ILE B 1 138 ? 3 -22.766 -24.438 1 98.56 138 ILE B N 1
ATOM 6013 C CA . ILE B 1 138 ? 3.189 -23.922 -23.578 1 98.56 138 ILE B CA 1
ATOM 6014 C C . ILE B 1 138 ? 4.461 -24.672 -23.984 1 98.56 138 ILE B C 1
ATOM 6016 O O . ILE B 1 138 ? 5.285 -25.016 -23.141 1 98.56 138 ILE B O 1
ATOM 6020 N N . ASP B 1 139 ? 4.629 -24.812 -25.266 1 98.25 139 ASP B N 1
ATOM 6021 C CA . ASP B 1 139 ? 5.793 -25.531 -25.797 1 98.25 139 ASP B CA 1
ATOM 6022 C C . ASP B 1 139 ? 7.086 -24.781 -25.469 1 98.25 139 ASP B C 1
ATOM 6024 O O . ASP B 1 139 ? 8.086 -25.391 -25.109 1 98.25 139 ASP B O 1
ATOM 6028 N N . LEU B 1 140 ? 7.039 -23.516 -25.609 1 98 140 LEU B N 1
ATOM 6029 C CA . LEU B 1 140 ? 8.219 -22.703 -25.344 1 98 140 LEU B CA 1
ATOM 6030 C C . LEU B 1 140 ? 8.586 -22.75 -23.859 1 98 140 LEU B C 1
ATOM 6032 O O . LEU B 1 140 ? 9.766 -22.812 -23.5 1 98 140 LEU B O 1
ATOM 6036 N N . VAL B 1 141 ? 7.609 -22.688 -22.984 1 98.06 141 VAL B N 1
ATOM 6037 C CA . VAL B 1 141 ? 7.855 -22.766 -21.547 1 98.06 141 VAL B CA 1
ATOM 6038 C C . VAL B 1 141 ? 8.453 -24.125 -21.188 1 98.06 141 VAL B C 1
ATOM 6040 O O . VAL B 1 141 ? 9.406 -24.203 -20.422 1 98.06 141 VAL B O 1
ATOM 6043 N N . ARG B 1 142 ? 7.926 -25.172 -21.797 1 97.31 142 ARG B N 1
ATOM 6044 C CA . ARG B 1 142 ? 8.43 -26.516 -21.547 1 97.31 142 ARG B CA 1
ATOM 6045 C C . ARG B 1 142 ? 9.844 -26.688 -22.078 1 97.31 142 ARG B C 1
ATOM 6047 O O . ARG B 1 142 ? 10.656 -27.391 -21.484 1 97.31 142 ARG B O 1
ATOM 6054 N N . GLU B 1 143 ? 10.07 -26.062 -23.188 1 96.88 143 GLU B N 1
ATOM 6055 C CA . GLU B 1 143 ? 11.43 -26.062 -23.719 1 96.88 143 GLU B CA 1
ATOM 6056 C C . GLU B 1 143 ? 12.414 -25.438 -22.734 1 96.88 143 GLU B C 1
ATOM 6058 O O . GLU B 1 143 ? 13.508 -25.969 -22.516 1 96.88 143 GLU B O 1
ATOM 6063 N N . TYR B 1 144 ? 12.062 -24.344 -22.172 1 97.12 144 TYR B N 1
ATOM 6064 C CA . TYR B 1 144 ? 12.898 -23.703 -21.172 1 97.12 144 TYR B CA 1
ATOM 6065 C C . TYR B 1 144 ? 13.125 -24.625 -19.984 1 97.12 144 TYR B C 1
ATOM 6067 O O . TYR B 1 144 ? 14.258 -24.781 -19.516 1 97.12 144 TYR B O 1
ATOM 6075 N N . ASN B 1 145 ? 12.016 -25.172 -19.484 1 95.81 145 ASN B N 1
ATOM 6076 C CA . ASN B 1 145 ? 12.102 -26.062 -18.328 1 95.81 145 ASN B CA 1
ATOM 6077 C C . ASN B 1 145 ? 13.016 -27.25 -18.594 1 95.81 145 ASN B C 1
ATOM 6079 O O . ASN B 1 145 ? 13.688 -27.75 -17.688 1 95.81 145 ASN B O 1
ATOM 6083 N N . ALA B 1 146 ? 13.094 -27.688 -19.828 1 94.25 146 ALA B N 1
ATOM 6084 C CA . ALA B 1 146 ? 13.859 -28.875 -20.203 1 94.25 146 ALA B CA 1
ATOM 6085 C C . ALA B 1 146 ? 15.352 -28.562 -20.266 1 94.25 146 ALA B C 1
ATOM 6087 O O . ALA B 1 146 ? 16.188 -29.469 -20.266 1 94.25 146 ALA B O 1
ATOM 6088 N N . GLN B 1 147 ? 15.727 -27.328 -20.25 1 91.81 147 GLN B N 1
ATOM 6089 C CA . GLN B 1 147 ? 17.125 -26.938 -20.391 1 91.81 147 GLN B CA 1
ATOM 6090 C C . GLN B 1 147 ? 17.938 -27.328 -19.156 1 91.81 147 GLN B C 1
ATOM 6092 O O . GLN B 1 147 ? 19.141 -27.547 -19.25 1 91.81 147 GLN B O 1
ATOM 6097 N N . SER B 1 148 ? 17.25 -27.281 -18.031 1 85.38 148 SER B N 1
ATOM 6098 C CA . SER B 1 148 ? 17.906 -27.625 -16.766 1 85.38 148 SER B CA 1
ATOM 6099 C C . SER B 1 148 ? 16.922 -28.234 -15.781 1 85.38 148 SER B C 1
ATOM 6101 O O . SER B 1 148 ? 15.75 -27.875 -15.75 1 85.38 148 SER B O 1
ATOM 6103 N N . LYS B 1 149 ? 17.469 -29.078 -14.891 1 76.88 149 LYS B N 1
ATOM 6104 C CA . LYS B 1 149 ? 16.641 -29.719 -13.875 1 76.88 149 LYS B CA 1
ATOM 6105 C C . LYS B 1 149 ? 16.156 -28.719 -12.828 1 76.88 149 LYS B C 1
ATOM 6107 O O . LYS B 1 149 ? 15.188 -28.969 -12.125 1 76.88 149 LYS B O 1
ATOM 6112 N N . ASP B 1 150 ? 16.812 -27.594 -12.852 1 79.75 150 ASP B N 1
ATOM 6113 C CA . ASP B 1 150 ? 16.5 -26.594 -11.844 1 79.75 150 ASP B CA 1
ATOM 6114 C C . ASP B 1 150 ? 15.445 -25.609 -12.352 1 79.75 150 ASP B C 1
ATOM 6116 O O . ASP B 1 150 ? 14.875 -24.844 -11.578 1 79.75 150 ASP B O 1
ATOM 6120 N N . ASN B 1 151 ? 15.18 -25.688 -13.648 1 90 151 ASN B N 1
ATOM 6121 C CA . ASN B 1 151 ? 14.188 -24.781 -14.219 1 90 151 ASN B CA 1
ATOM 6122 C C . ASN B 1 151 ? 12.766 -25.266 -13.938 1 90 151 ASN B C 1
ATOM 6124 O O . ASN B 1 151 ? 12.438 -26.422 -14.188 1 90 151 ASN B O 1
ATOM 6128 N N . VAL B 1 152 ? 12.055 -24.438 -13.336 1 95.25 152 VAL B N 1
ATOM 6129 C CA . VAL B 1 152 ? 10.656 -24.781 -13.078 1 95.25 152 VAL B CA 1
ATOM 6130 C C . VAL B 1 152 ? 9.781 -23.547 -13.281 1 95.25 152 VAL B C 1
ATOM 6132 O O . VAL B 1 152 ? 9.781 -22.625 -12.453 1 95.25 152 VAL B O 1
ATOM 6135 N N . ILE B 1 153 ? 9.078 -23.484 -14.406 1 98 153 ILE B N 1
ATOM 6136 C CA . ILE B 1 153 ? 8.023 -22.5 -14.664 1 98 153 ILE B CA 1
ATOM 6137 C C . ILE B 1 153 ? 6.684 -23.219 -14.82 1 98 153 ILE B C 1
ATOM 6139 O O . ILE B 1 153 ? 6.52 -24.062 -15.711 1 98 153 ILE B O 1
ATOM 6143 N N . ALA B 1 154 ? 5.805 -22.953 -13.906 1 98.5 154 ALA B N 1
ATOM 6144 C CA . ALA B 1 154 ? 4.473 -23.547 -14 1 98.5 154 ALA B CA 1
ATOM 6145 C C . ALA B 1 154 ? 3.619 -22.812 -15.039 1 98.5 154 ALA B C 1
ATOM 6147 O O . ALA B 1 154 ? 3.918 -21.688 -15.406 1 98.5 154 ALA B O 1
ATOM 6148 N N . ILE B 1 155 ? 2.635 -23.516 -15.531 1 98.75 155 ILE B N 1
ATOM 6149 C CA . ILE B 1 155 ? 1.727 -22.969 -16.531 1 98.75 155 ILE B CA 1
ATOM 6150 C C . ILE B 1 155 ? 0.321 -22.844 -15.945 1 98.75 155 ILE B C 1
ATOM 6152 O O . ILE B 1 155 ? -0.227 -23.828 -15.438 1 98.75 155 ILE B O 1
ATOM 6156 N N . MET B 1 156 ? -0.223 -21.625 -16 1 98.88 156 MET B N 1
ATOM 6157 C CA . MET B 1 156 ? -1.566 -21.344 -15.508 1 98.88 156 MET B CA 1
ATOM 6158 C C . MET B 1 156 ? -2.488 -20.906 -16.641 1 98.88 156 MET B C 1
ATOM 6160 O O . MET B 1 156 ? -2.182 -19.969 -17.359 1 98.88 156 MET B O 1
ATOM 6164 N N . LEU B 1 157 ? -3.566 -21.688 -16.812 1 98.81 157 LEU B N 1
ATOM 6165 C CA . LEU B 1 157 ? -4.598 -21.312 -17.766 1 98.81 157 LEU B CA 1
ATOM 6166 C C . LEU B 1 157 ? -5.719 -20.547 -17.078 1 98.81 157 LEU B C 1
ATOM 6168 O O . LEU B 1 157 ? -6.371 -21.062 -16.172 1 98.81 157 LEU B O 1
ATOM 6172 N N . ASP B 1 158 ? -5.938 -19.266 -17.5 1 98.25 158 ASP B N 1
ATOM 6173 C CA . ASP B 1 158 ? -6.91 -18.359 -16.906 1 98.25 158 ASP B CA 1
ATOM 6174 C C . ASP B 1 158 ? -8.141 -18.203 -17.797 1 98.25 158 ASP B C 1
ATOM 6176 O O . ASP B 1 158 ? -8.07 -17.594 -18.859 1 98.25 158 ASP B O 1
ATOM 6180 N N . THR B 1 159 ? -9.242 -18.719 -17.328 1 97.38 159 THR B N 1
ATOM 6181 C CA . THR B 1 159 ? -10.469 -18.703 -18.125 1 97.38 159 THR B CA 1
ATOM 6182 C C . THR B 1 159 ? -11.039 -17.297 -18.219 1 97.38 159 THR B C 1
ATOM 6184 O O . THR B 1 159 ? -10.773 -16.453 -17.359 1 97.38 159 THR B O 1
ATOM 6187 N N . LYS B 1 160 ? -11.703 -17.016 -19.172 1 93.44 160 LYS B N 1
ATOM 6188 C CA . LYS B 1 160 ? -12.305 -15.711 -19.422 1 93.44 160 LYS B CA 1
ATOM 6189 C C . LYS B 1 160 ? -13.484 -15.461 -18.484 1 93.44 160 LYS B C 1
ATOM 6191 O O . LYS B 1 160 ? -13.539 -14.43 -17.812 1 93.44 160 LYS B O 1
ATOM 6196 N N . GLY B 1 161 ? -14.43 -16.375 -18.391 1 89.62 161 GLY B N 1
ATOM 6197 C CA . GLY B 1 161 ? -15.633 -16.203 -17.594 1 89.62 161 GLY B CA 1
ATOM 6198 C C . GLY B 1 161 ? -16.688 -15.352 -18.281 1 89.62 161 GLY B C 1
ATOM 6199 O O . GLY B 1 161 ? -16.516 -14.938 -19.422 1 89.62 161 GLY B O 1
ATOM 6200 N N . PRO B 1 162 ? -17.781 -15.18 -17.531 1 86.5 162 PRO B N 1
ATOM 6201 C CA . PRO B 1 162 ? -18.875 -14.367 -18.062 1 86.5 162 PRO B CA 1
ATOM 6202 C C . PRO B 1 162 ? -18.625 -12.867 -17.922 1 86.5 162 PRO B C 1
ATOM 6204 O O . PRO B 1 162 ? -18.344 -12.398 -16.812 1 86.5 162 PRO B O 1
ATOM 6207 N N . GLU B 1 163 ? -18.484 -12.133 -19.016 1 83.81 163 GLU B N 1
ATOM 6208 C CA . GLU B 1 163 ? -18.25 -10.688 -18.953 1 83.81 163 GLU B CA 1
ATOM 6209 C C . GLU B 1 163 ? -19.375 -9.914 -19.641 1 83.81 163 GLU B C 1
ATOM 6211 O O . GLU B 1 163 ? -19.844 -10.32 -20.703 1 83.81 163 GLU B O 1
ATOM 6216 N N . VAL B 1 164 ? -19.797 -8.906 -18.875 1 88.88 164 VAL B N 1
ATOM 6217 C CA . VAL B 1 164 ? -20.766 -8 -19.484 1 88.88 164 VAL B CA 1
ATOM 6218 C C . VAL B 1 164 ? -20.031 -6.84 -20.156 1 88.88 164 VAL B C 1
ATOM 6220 O O . VAL B 1 164 ? -19.25 -6.129 -19.516 1 88.88 164 VAL B O 1
ATOM 6223 N N . ARG B 1 165 ? -20.219 -6.688 -21.375 1 91.25 165 ARG B N 1
ATOM 6224 C CA . ARG B 1 165 ? -19.547 -5.645 -22.141 1 91.25 165 ARG B CA 1
ATOM 6225 C C . ARG B 1 165 ? -20.547 -4.84 -22.969 1 91.25 165 ARG B C 1
ATOM 6227 O O . ARG B 1 165 ? -21.609 -5.352 -23.344 1 91.25 165 ARG B O 1
ATOM 6234 N N . SER B 1 166 ? -20.219 -3.613 -23.25 1 92.44 166 SER B N 1
ATOM 6235 C CA . SER B 1 166 ? -20.984 -2.799 -24.188 1 92.44 166 SER B CA 1
ATOM 6236 C C . SER B 1 166 ? -20.766 -3.254 -25.625 1 92.44 166 SER B C 1
ATOM 6238 O O . SER B 1 166 ? -19.828 -3.988 -25.906 1 92.44 166 SER B O 1
ATOM 6240 N N . GLY B 1 167 ? -21.703 -2.84 -26.469 1 91.5 167 GLY B N 1
ATOM 6241 C CA . GLY B 1 167 ? -21.594 -3.197 -27.875 1 91.5 167 GLY B CA 1
ATOM 6242 C C . GLY B 1 167 ? -20.578 -2.367 -28.625 1 91.5 167 GLY B C 1
ATOM 6243 O O . GLY B 1 167 ? -19.828 -1.609 -28.031 1 91.5 167 GLY B O 1
ATOM 6244 N N . ASP B 1 168 ? -20.578 -2.58 -29.859 1 92.19 168 ASP B N 1
ATOM 6245 C CA . ASP B 1 168 ? -19.672 -1.842 -30.75 1 92.19 168 ASP B CA 1
ATOM 6246 C C . ASP B 1 168 ? -20.219 -0.445 -31.031 1 92.19 168 ASP B C 1
ATOM 6248 O O . ASP B 1 168 ? -21.422 -0.268 -31.234 1 92.19 168 ASP B O 1
ATOM 6252 N N . VAL B 1 169 ? -19.328 0.478 -31.016 1 92.75 169 VAL B N 1
ATOM 6253 C CA . VAL B 1 169 ? -19.672 1.844 -31.391 1 92.75 169 VAL B CA 1
ATOM 6254 C C . VAL B 1 169 ? -18.828 2.268 -32.594 1 92.75 169 VAL B C 1
ATOM 6256 O O . VAL B 1 169 ? -17.625 2.037 -32.625 1 92.75 169 VAL B O 1
ATOM 6259 N N . PRO B 1 170 ? -19.422 2.812 -33.688 1 89.81 170 PRO B N 1
ATOM 6260 C CA . PRO B 1 170 ? -18.672 3.207 -34.875 1 89.81 170 PRO B CA 1
ATOM 6261 C C . PRO B 1 170 ? -17.578 4.227 -34.594 1 89.81 170 PRO B C 1
ATOM 6263 O O . PRO B 1 170 ? -16.5 4.156 -35.188 1 89.81 170 PRO B O 1
ATOM 6266 N N . GLN B 1 171 ? -17.844 5.148 -33.75 1 91.5 171 GLN B N 1
ATOM 6267 C CA . GLN B 1 171 ? -16.891 6.129 -33.25 1 91.5 171 GLN B CA 1
ATOM 6268 C C . GLN B 1 171 ? -17.016 6.301 -31.75 1 91.5 171 GLN B C 1
ATOM 6270 O O . GLN B 1 171 ? -18.109 6.16 -31.188 1 91.5 171 GLN B O 1
ATOM 6275 N N . PRO B 1 172 ? -15.867 6.578 -31.203 1 92.5 172 PRO B N 1
ATOM 6276 C CA . PRO B 1 172 ? -15.961 6.805 -29.75 1 92.5 172 PRO B CA 1
ATOM 6277 C C . PRO B 1 172 ? -16.984 7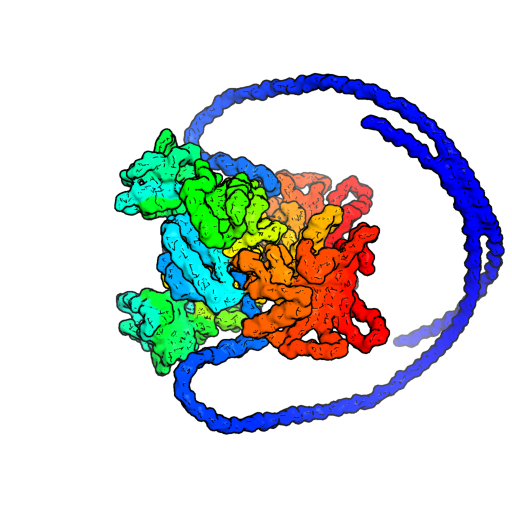.879 -29.391 1 92.5 172 PRO B C 1
ATOM 6279 O O . PRO B 1 172 ? -17.094 8.891 -30.094 1 92.5 172 PRO B O 1
ATOM 6282 N N . ILE B 1 173 ? -17.703 7.617 -28.391 1 93.31 173 ILE B N 1
ATOM 6283 C CA . ILE B 1 173 ? -18.734 8.539 -27.938 1 93.31 173 ILE B CA 1
ATOM 6284 C C . ILE B 1 173 ? -18.25 9.312 -26.719 1 93.31 173 ILE B C 1
ATOM 6286 O O . ILE B 1 173 ? -17.891 8.711 -25.703 1 93.31 173 ILE B O 1
ATOM 6290 N N . LEU B 1 174 ? -18.156 10.57 -26.797 1 93.88 174 LEU B N 1
ATOM 6291 C CA . LEU B 1 174 ? -17.781 11.398 -25.656 1 93.88 174 LEU B CA 1
ATOM 6292 C C . LEU B 1 174 ? -18.984 11.609 -24.734 1 93.88 174 LEU B C 1
ATOM 6294 O O . LEU B 1 174 ? -19.938 12.289 -25.094 1 93.88 174 LEU B O 1
ATOM 6298 N N . LEU B 1 175 ? -18.906 11.023 -23.594 1 94.31 175 LEU B N 1
ATOM 6299 C CA . LEU B 1 175 ? -19.953 11.172 -22.578 1 94.31 175 LEU B CA 1
ATOM 6300 C C . LEU B 1 175 ? -19.656 12.359 -21.672 1 94.31 175 LEU B C 1
ATOM 6302 O O . LEU B 1 175 ? -18.547 12.469 -21.125 1 94.31 175 LEU B O 1
ATOM 6306 N N . LYS B 1 176 ? -20.625 13.211 -21.516 1 94.25 176 LYS B N 1
ATOM 6307 C CA . LYS B 1 176 ? -20.484 14.375 -20.656 1 94.25 176 LYS B CA 1
ATOM 6308 C C . LYS B 1 176 ? -21.312 14.211 -19.375 1 94.25 176 LYS B C 1
ATOM 6310 O O . LYS B 1 176 ? -22.406 13.641 -19.406 1 94.25 176 LYS B O 1
ATOM 6315 N N . GLU B 1 177 ? -20.828 14.789 -18.359 1 92.88 177 GLU B N 1
ATOM 6316 C CA . GLU B 1 177 ? -21.531 14.742 -17.078 1 92.88 177 GLU B CA 1
ATOM 6317 C C . GLU B 1 177 ? -22.922 15.336 -17.188 1 92.88 177 GLU B C 1
ATOM 6319 O O . GLU B 1 177 ? -23.109 16.391 -17.797 1 92.88 177 GLU B O 1
ATOM 6324 N N . GLY B 1 178 ? -23.859 14.602 -16.688 1 94.25 178 GLY B N 1
ATOM 6325 C CA . GLY B 1 178 ? -25.234 15.07 -16.672 1 94.25 178 GLY B CA 1
ATOM 6326 C C . GLY B 1 178 ? -26.016 14.633 -17.875 1 94.25 178 GLY B C 1
ATOM 6327 O O . GLY B 1 178 ? -27.25 14.688 -17.875 1 94.25 178 GLY B O 1
ATOM 6328 N N . GLN B 1 179 ? -25.359 14.156 -18.875 1 95.25 179 GLN B N 1
ATOM 6329 C CA . GLN B 1 179 ? -26.031 13.766 -20.109 1 95.25 179 GLN B CA 1
ATOM 6330 C C . GLN B 1 179 ? -26.734 12.414 -19.938 1 95.25 179 GLN B C 1
ATOM 6332 O O . GLN B 1 179 ? -26.328 11.594 -19.125 1 95.25 179 GLN B O 1
ATOM 6337 N N . GLU B 1 180 ? -27.797 12.281 -20.781 1 96.44 180 GLU B N 1
ATOM 6338 C CA . GLU B 1 180 ? -28.484 10.992 -20.797 1 96.44 180 GLU B CA 1
ATOM 6339 C C . GLU B 1 180 ? -27.797 10.008 -21.734 1 96.44 180 GLU B C 1
ATOM 6341 O O . GLU B 1 180 ? -27.391 10.383 -22.844 1 96.44 180 GLU B O 1
ATOM 6346 N N . PHE B 1 181 ? -27.609 8.797 -21.281 1 97.12 181 PHE B N 1
ATOM 6347 C CA . PHE B 1 181 ? -27.047 7.723 -22.094 1 97.12 181 PHE B CA 1
ATOM 6348 C C . PHE B 1 181 ? -27.656 6.379 -21.719 1 97.12 181 PHE B C 1
ATOM 6350 O O . PHE B 1 181 ? -27.891 6.109 -20.531 1 97.12 181 PHE B O 1
ATOM 6357 N N . ASN B 1 182 ? -27.906 5.547 -22.75 1 96.75 182 ASN B N 1
ATOM 6358 C CA . ASN B 1 182 ? -28.703 4.348 -22.484 1 96.75 182 ASN B CA 1
ATOM 6359 C C . ASN B 1 182 ? -27.938 3.084 -22.891 1 96.75 182 ASN B C 1
ATOM 6361 O O . ASN B 1 182 ? -27.094 3.125 -23.781 1 96.75 182 ASN B O 1
ATOM 6365 N N . PHE B 1 183 ? -28.281 2.016 -22.203 1 96.56 183 PHE B N 1
ATOM 6366 C CA . PHE B 1 183 ? -27.844 0.673 -22.562 1 96.56 183 PHE B CA 1
ATOM 6367 C C . PHE B 1 183 ? -29.031 -0.216 -22.891 1 96.56 183 PHE B C 1
ATOM 6369 O O . PHE B 1 183 ? -30.047 -0.198 -22.188 1 96.56 183 PHE B O 1
ATOM 6376 N N . THR B 1 184 ? -28.891 -0.895 -23.984 1 96.56 184 THR B N 1
ATOM 6377 C CA . THR B 1 184 ? -30.016 -1.719 -24.422 1 96.56 184 THR B CA 1
ATOM 6378 C C . THR B 1 184 ? -29.578 -3.162 -24.641 1 96.56 184 THR B C 1
ATOM 6380 O O . THR B 1 184 ? -28.406 -3.424 -24.922 1 96.56 184 THR B O 1
ATOM 6383 N N . ILE B 1 185 ? -30.5 -4.145 -24.484 1 94.38 185 ILE B N 1
ATOM 6384 C CA . ILE B 1 185 ? -30.203 -5.559 -24.672 1 94.38 185 ILE B CA 1
ATOM 6385 C C . ILE B 1 185 ? -30.344 -5.926 -26.141 1 94.38 185 ILE B C 1
ATOM 6387 O O . ILE B 1 185 ? -30.078 -7.066 -26.531 1 94.38 185 ILE B O 1
ATOM 6391 N N . ARG B 1 186 ? -30.766 -4.906 -26.922 1 91.94 186 ARG B N 1
ATOM 6392 C CA . ARG B 1 186 ? -30.781 -5.129 -28.359 1 91.94 186 ARG B CA 1
ATOM 6393 C C . ARG B 1 186 ? -29.375 -5.219 -28.922 1 91.94 186 ARG B C 1
ATOM 6395 O O . ARG B 1 186 ? -28.703 -4.199 -29.094 1 91.94 186 ARG B O 1
ATOM 6402 N N . ARG B 1 187 ? -29.016 -6.41 -29.312 1 85.5 187 ARG B N 1
ATOM 6403 C CA . ARG B 1 187 ? -27.641 -6.676 -29.734 1 85.5 187 ARG B CA 1
ATOM 6404 C C . ARG B 1 187 ? -27.312 -5.906 -31.016 1 85.5 187 ARG B C 1
ATOM 6406 O O . ARG B 1 187 ? -28.141 -5.797 -31.906 1 85.5 187 ARG B O 1
ATOM 6413 N N . GLY B 1 188 ? -26.188 -5.324 -31.078 1 83.44 188 GLY B N 1
ATOM 6414 C CA . GLY B 1 188 ? -25.688 -4.648 -32.25 1 83.44 188 GLY B CA 1
ATOM 6415 C C . GLY B 1 188 ? -26.188 -3.227 -32.406 1 83.44 188 GLY B C 1
ATOM 6416 O O . GLY B 1 188 ? -25.766 -2.496 -33.312 1 83.44 188 GLY B O 1
ATOM 6417 N N . PHE B 1 189 ? -27.031 -2.865 -31.531 1 84.31 189 PHE B N 1
ATOM 6418 C CA . PHE B 1 189 ? -27.609 -1.525 -31.594 1 84.31 189 PHE B CA 1
ATOM 6419 C C . PHE B 1 189 ? -26.609 -0.484 -31.109 1 84.31 189 PHE B C 1
ATOM 6421 O O . PHE B 1 189 ? -25.891 -0.712 -30.125 1 84.31 189 PHE B O 1
ATOM 6428 N N . SER B 1 190 ? -26.422 0.603 -31.891 1 90.81 190 SER B N 1
ATOM 6429 C CA . SER B 1 190 ? -25.594 1.725 -31.469 1 90.81 190 SER B CA 1
ATOM 6430 C C . SER B 1 190 ? -26.109 3.043 -32.031 1 90.81 190 SER B C 1
ATOM 6432 O O . SER B 1 190 ? -26.453 3.135 -33.219 1 90.81 190 SER B O 1
ATOM 6434 N N . SER B 1 191 ? -26.391 3.947 -31.172 1 91.38 191 SER B N 1
ATOM 6435 C CA . SER B 1 191 ? -26.75 5.316 -31.516 1 91.38 191 SER B CA 1
ATOM 6436 C C . SER B 1 191 ? -25.938 6.324 -30.703 1 91.38 191 SER B C 1
ATOM 6438 O O . SER B 1 191 ? -25 5.953 -30.016 1 91.38 191 SER B O 1
ATOM 6440 N N . GLU B 1 192 ? -26.281 7.562 -30.875 1 90.56 192 GLU B N 1
ATOM 6441 C CA . GLU B 1 192 ? -25.547 8.625 -30.203 1 90.56 192 GLU B CA 1
ATOM 6442 C C . GLU B 1 192 ? -25.719 8.523 -28.688 1 90.56 192 GLU B C 1
ATOM 6444 O O . GLU B 1 192 ? -24.812 8.906 -27.938 1 90.56 192 GLU B O 1
ATOM 6449 N N . ASN B 1 193 ? -26.812 7.984 -28.312 1 94.69 193 ASN B N 1
ATOM 6450 C CA . ASN B 1 193 ? -27.047 7.996 -26.875 1 94.69 193 ASN B CA 1
ATOM 6451 C C . ASN B 1 193 ? -27.422 6.609 -26.359 1 94.69 193 ASN B C 1
ATOM 6453 O O . ASN B 1 193 ? -27.969 6.473 -25.25 1 94.69 193 ASN B O 1
ATOM 6457 N N . THR B 1 194 ? -27.266 5.613 -27.156 1 95.25 194 THR B N 1
ATOM 6458 C CA . THR B 1 194 ? -27.656 4.266 -26.75 1 95.25 194 THR B CA 1
ATOM 6459 C C . THR B 1 194 ? -26.703 3.23 -27.344 1 95.25 194 THR B C 1
ATOM 6461 O O . THR B 1 194 ? -26.344 3.311 -28.516 1 95.25 194 THR B O 1
ATOM 6464 N N . VAL B 1 195 ? -26.234 2.322 -26.547 1 95.75 195 VAL B N 1
ATOM 6465 C CA . VAL B 1 195 ? -25.375 1.242 -27.016 1 95.75 195 VAL B CA 1
ATOM 6466 C C . VAL B 1 195 ? -25.891 -0.096 -26.5 1 95.75 195 VAL B C 1
ATOM 6468 O O . VAL B 1 195 ? -26.469 -0.163 -25.406 1 95.75 195 VAL B O 1
ATOM 6471 N N . GLY B 1 196 ? -25.719 -1.095 -27.312 1 94.88 196 GLY B N 1
ATOM 6472 C CA . GLY B 1 196 ? -26.125 -2.432 -26.906 1 94.88 196 GLY B CA 1
ATOM 6473 C C . GLY B 1 196 ? -25.219 -3.031 -25.844 1 94.88 196 GLY B C 1
ATOM 6474 O O . GLY B 1 196 ? -24.094 -2.555 -25.641 1 94.88 196 GLY B O 1
ATOM 6475 N N . VAL B 1 197 ? -25.75 -4.059 -25.125 1 94.06 197 VAL B N 1
ATOM 6476 C CA . VAL B 1 197 ? -25 -4.848 -24.156 1 94.06 197 VAL B CA 1
ATOM 6477 C C . VAL B 1 197 ? -25.094 -6.328 -24.5 1 94.06 197 VAL B C 1
ATOM 6479 O O . VAL B 1 197 ? -26.109 -6.785 -25.031 1 94.06 197 VAL B O 1
ATOM 6482 N N . ASN B 1 198 ? -24.062 -7.117 -24.25 1 88.81 198 ASN B N 1
ATOM 6483 C CA . ASN B 1 198 ? -24.031 -8.531 -24.594 1 88.81 198 ASN B CA 1
ATOM 6484 C C . ASN B 1 198 ? -24.609 -9.406 -23.484 1 88.81 198 ASN B C 1
ATOM 6486 O O . ASN B 1 198 ? -24.062 -10.461 -23.172 1 88.81 198 ASN B O 1
ATOM 6490 N N . TYR B 1 199 ? -25.594 -8.938 -22.844 1 89.62 199 TYR B N 1
ATOM 6491 C CA . TYR B 1 199 ? -26.203 -9.633 -21.719 1 89.62 199 TYR B CA 1
ATOM 6492 C C . TYR B 1 199 ? -27.719 -9.414 -21.703 1 89.62 199 TYR B C 1
ATOM 6494 O O . TYR B 1 199 ? -28.188 -8.352 -21.297 1 89.62 199 TYR B O 1
ATOM 6502 N N . ASP B 1 200 ? -28.406 -10.438 -21.922 1 88.06 200 ASP B N 1
ATOM 6503 C CA . ASP B 1 200 ? -29.844 -10.344 -22.141 1 88.06 200 ASP B CA 1
ATOM 6504 C C . ASP B 1 200 ? -30.578 -10.008 -20.828 1 88.06 200 ASP B C 1
ATOM 6506 O O . ASP B 1 200 ? -31.641 -9.391 -20.859 1 88.06 200 ASP B O 1
ATOM 6510 N N . ASP B 1 201 ? -30.031 -10.414 -19.766 1 89.88 201 ASP B N 1
ATOM 6511 C CA . ASP B 1 201 ? -30.703 -10.195 -18.484 1 89.88 201 ASP B CA 1
ATOM 6512 C C . ASP B 1 201 ? -30.234 -8.906 -17.828 1 89.88 201 ASP B C 1
ATOM 6514 O O . ASP B 1 201 ? -30.469 -8.695 -16.641 1 89.88 201 ASP B O 1
ATOM 6518 N N . PHE B 1 202 ? -29.625 -8.086 -18.547 1 92.44 202 PHE B N 1
ATOM 6519 C CA . PHE B 1 202 ? -29.031 -6.863 -18.031 1 92.44 202 PHE B CA 1
ATOM 6520 C C . PHE B 1 202 ? -30.078 -5.969 -17.391 1 92.44 202 PHE B C 1
ATOM 6522 O O . PHE B 1 202 ? -29.875 -5.473 -16.281 1 92.44 202 PHE B O 1
ATOM 6529 N N . VAL B 1 203 ? -31.172 -5.789 -18.047 1 93.69 203 VAL B N 1
ATOM 6530 C CA . VAL B 1 203 ? -32.219 -4.906 -17.562 1 93.69 203 VAL B CA 1
ATOM 6531 C C . VAL B 1 203 ? -32.781 -5.438 -16.25 1 93.69 203 VAL B C 1
ATOM 6533 O O . VAL B 1 203 ? -33.094 -4.664 -15.344 1 93.69 203 VAL B O 1
ATOM 6536 N N . ASN B 1 204 ? -32.844 -6.738 -16.125 1 92.12 204 ASN B N 1
ATOM 6537 C CA . ASN B 1 204 ? -33.406 -7.367 -14.914 1 92.12 204 ASN B CA 1
ATOM 6538 C C . ASN B 1 204 ? -32.438 -7.219 -13.734 1 92.12 204 ASN B C 1
ATOM 6540 O O . ASN B 1 204 ? -32.875 -7.156 -12.586 1 92.12 204 ASN B O 1
ATOM 6544 N N . ASP B 1 205 ? -31.203 -7.141 -14.078 1 90.44 205 ASP B N 1
ATOM 6545 C CA . ASP B 1 205 ? -30.188 -7.141 -13.023 1 90.44 205 ASP B CA 1
ATOM 6546 C C . ASP B 1 205 ? -29.969 -5.73 -12.477 1 90.44 205 ASP B C 1
ATOM 6548 O O . ASP B 1 205 ? -29.312 -5.555 -11.445 1 90.44 205 ASP B O 1
ATOM 6552 N N . VAL B 1 206 ? -30.5 -4.793 -13.164 1 93.62 206 VAL B N 1
ATOM 6553 C CA . VAL B 1 206 ? -30.25 -3.404 -12.789 1 93.62 206 VAL B CA 1
ATOM 6554 C C . VAL B 1 206 ? -31.516 -2.801 -12.172 1 93.62 206 VAL B C 1
ATOM 6556 O O . VAL B 1 206 ? -32.625 -3.145 -12.57 1 93.62 206 VAL B O 1
ATOM 6559 N N . GLU B 1 207 ? -31.312 -1.999 -11.164 1 94.44 207 GLU B N 1
ATOM 6560 C CA . GLU B 1 207 ? -32.406 -1.271 -10.539 1 94.44 207 GLU B CA 1
ATOM 6561 C C . GLU B 1 207 ? -32.188 0.237 -10.625 1 94.44 207 GLU B C 1
ATOM 6563 O O . GLU B 1 207 ? -31.078 0.696 -10.852 1 94.44 207 GLU B O 1
ATOM 6568 N N . VAL B 1 208 ? -33.25 0.928 -10.414 1 96.19 208 VAL B N 1
ATOM 6569 C CA . VAL B 1 208 ? -33.188 2.387 -10.406 1 96.19 208 VAL B CA 1
ATOM 6570 C C . VAL B 1 208 ? -32.281 2.857 -9.281 1 96.19 208 VAL B C 1
ATOM 6572 O O . VAL B 1 208 ? -32.312 2.328 -8.172 1 96.19 208 VAL B O 1
ATOM 6575 N N . ASN B 1 209 ? -31.391 3.74 -9.617 1 95.06 209 ASN B N 1
ATOM 6576 C CA . ASN B 1 209 ? -30.438 4.367 -8.711 1 95.06 209 ASN B CA 1
ATOM 6577 C C . ASN B 1 209 ? -29.172 3.537 -8.578 1 95.06 209 ASN B C 1
ATOM 6579 O O . ASN B 1 209 ? -28.219 3.941 -7.891 1 95.06 209 ASN B O 1
ATOM 6583 N N . ASP B 1 210 ? -29.125 2.449 -9.352 1 94.38 210 ASP B N 1
ATOM 6584 C CA . ASP B 1 210 ? -27.875 1.704 -9.406 1 94.38 210 ASP B CA 1
ATOM 6585 C C . ASP B 1 210 ? -26.797 2.498 -10.141 1 94.38 210 ASP B C 1
ATOM 6587 O O . ASP B 1 210 ? -27.109 3.309 -11.016 1 94.38 210 ASP B O 1
ATOM 6591 N N . ILE B 1 211 ? -25.641 2.271 -9.695 1 93.69 211 ILE B N 1
ATOM 6592 C CA . ILE B 1 211 ? -24.516 2.898 -10.391 1 93.69 211 ILE B CA 1
ATOM 6593 C C . ILE B 1 211 ? -23.891 1.9 -11.359 1 93.69 211 ILE B C 1
ATOM 6595 O O . ILE B 1 211 ? -23.5 0.799 -10.953 1 93.69 211 ILE B O 1
ATOM 6599 N N . LEU B 1 212 ? -23.844 2.291 -12.594 1 94.69 212 LEU B N 1
ATOM 6600 C CA . LEU B 1 212 ? -23.172 1.511 -13.625 1 94.69 212 LEU B CA 1
ATOM 6601 C C . LEU B 1 212 ? -21.75 2.02 -13.859 1 94.69 212 LEU B C 1
ATOM 6603 O O . LEU B 1 212 ? -21.547 3.223 -14.031 1 94.69 212 LEU B O 1
ATOM 6607 N N . LEU B 1 213 ? -20.844 1.11 -13.852 1 93.19 213 LEU B N 1
ATOM 6608 C CA . LEU B 1 213 ? -19.438 1.477 -14.062 1 93.19 213 LEU B CA 1
ATOM 6609 C C . LEU B 1 213 ? -18.953 0.957 -15.414 1 93.19 213 LEU B C 1
ATOM 6611 O O . LEU B 1 213 ? -19.266 -0.166 -15.805 1 93.19 213 LEU B O 1
ATOM 6615 N N . VAL B 1 214 ? -18.266 1.864 -16.047 1 91.62 214 VAL B N 1
ATOM 6616 C CA . VAL B 1 214 ? -17.594 1.482 -17.297 1 91.62 214 VAL B CA 1
ATOM 6617 C C . VAL B 1 214 ? -16.094 1.41 -17.062 1 91.62 214 VAL B C 1
ATOM 6619 O O . VAL B 1 214 ? -15.492 2.357 -16.547 1 91.62 214 VAL B O 1
ATOM 6622 N N . ASP B 1 215 ? -15.516 0.303 -17.469 1 86.25 215 ASP B N 1
ATOM 6623 C CA . ASP B 1 215 ? -14.078 0.074 -17.359 1 86.25 215 ASP B CA 1
ATOM 6624 C C . ASP B 1 215 ? -13.578 0.34 -15.945 1 86.25 215 ASP B C 1
ATOM 6626 O O . ASP B 1 215 ? -12.648 1.125 -15.75 1 86.25 215 ASP B O 1
ATOM 6630 N N . GLY B 1 216 ? -14.273 -0.248 -15.07 1 79.88 216 GLY B N 1
ATOM 6631 C CA . GLY B 1 216 ? -13.812 -0.208 -13.688 1 79.88 216 GLY B CA 1
ATOM 6632 C C . GLY B 1 216 ? -13.984 1.151 -13.039 1 79.88 216 GLY B C 1
ATOM 6633 O O . GLY B 1 216 ? -13.219 1.526 -12.156 1 79.88 216 GLY B O 1
ATOM 6634 N N . GLY B 1 217 ? -14.82 2.01 -13.594 1 83.62 217 GLY B N 1
ATOM 6635 C CA . GLY B 1 217 ? -15.117 3.289 -12.969 1 83.62 217 GLY B CA 1
ATOM 6636 C C . GLY B 1 217 ? -14.508 4.469 -13.703 1 83.62 217 GLY B C 1
ATOM 6637 O O . GLY B 1 217 ? -14.625 5.609 -13.258 1 83.62 217 GLY B O 1
ATOM 6638 N N . MET B 1 218 ? -13.859 4.172 -14.781 1 84.81 218 MET B N 1
ATOM 6639 C CA . MET B 1 218 ? -13.359 5.273 -15.594 1 84.81 218 MET B CA 1
ATOM 6640 C C . MET B 1 218 ? -14.5 6.191 -16.031 1 84.81 218 MET B C 1
ATOM 6642 O O . MET B 1 218 ? -14.289 7.383 -16.25 1 84.81 218 MET B O 1
ATOM 6646 N N . MET B 1 219 ? -15.602 5.562 -16.172 1 91 219 MET B N 1
ATOM 6647 C CA . MET B 1 219 ? -16.875 6.266 -16.344 1 91 219 MET B CA 1
ATOM 6648 C C . MET B 1 219 ? -17.953 5.676 -15.438 1 91 219 MET B C 1
ATOM 6650 O O . MET B 1 219 ? -17.891 4.496 -15.086 1 91 219 MET B O 1
ATOM 6654 N N . SER B 1 220 ? -18.812 6.547 -15.062 1 94.12 220 SER B N 1
ATOM 6655 C CA . SER B 1 220 ? -19.906 6.062 -14.219 1 94.12 220 SER B CA 1
ATOM 6656 C C . SER B 1 220 ? -21.219 6.711 -14.594 1 94.12 220 SER B C 1
ATOM 6658 O O . SER B 1 220 ? -21.266 7.875 -15.008 1 94.12 220 SER B O 1
ATOM 6660 N N . LEU B 1 221 ? -22.281 5.887 -14.516 1 96.62 221 LEU B N 1
ATOM 6661 C CA . LEU B 1 221 ? -23.641 6.324 -14.812 1 96.62 221 LEU B CA 1
ATOM 6662 C C . LEU B 1 221 ? -24.609 5.863 -13.727 1 96.62 221 LEU B C 1
ATOM 6664 O O . LEU B 1 221 ? -24.406 4.812 -13.109 1 96.62 221 LEU B O 1
ATOM 6668 N N . VAL B 1 222 ? -25.594 6.668 -13.523 1 97.12 222 VAL B N 1
ATOM 6669 C CA . VAL B 1 222 ? -26.641 6.285 -12.578 1 97.12 222 VAL B CA 1
ATOM 6670 C C . VAL B 1 222 ? -27.922 5.938 -13.336 1 97.12 222 VAL B C 1
ATOM 6672 O O . VAL B 1 222 ? -28.297 6.625 -14.289 1 97.12 222 VAL B O 1
ATOM 6675 N N . VAL B 1 223 ? -28.562 4.832 -12.953 1 97.56 223 VAL B N 1
ATOM 6676 C CA . VAL B 1 223 ? -29.781 4.387 -13.609 1 97.56 223 VAL B CA 1
ATOM 6677 C C . VAL B 1 223 ? -30.953 5.254 -13.148 1 97.56 223 VAL B C 1
ATOM 6679 O O . VAL B 1 223 ? -31.219 5.363 -11.953 1 97.56 223 VAL B O 1
ATOM 6682 N N . ARG B 1 224 ? -31.594 5.844 -14.102 1 97.81 224 ARG B N 1
ATOM 6683 C CA . ARG B 1 224 ? -32.719 6.711 -13.773 1 97.81 224 ARG B CA 1
ATOM 6684 C C . ARG B 1 224 ? -34.031 6.004 -14.016 1 97.81 224 ARG B C 1
ATOM 6686 O O . ARG B 1 224 ? -35 6.184 -13.266 1 97.81 224 ARG B O 1
ATOM 6693 N N . SER B 1 225 ? -34.094 5.297 -15.094 1 96.94 225 SER B N 1
ATOM 6694 C CA . SER B 1 225 ? -35.281 4.512 -15.43 1 96.94 225 SER B CA 1
ATOM 6695 C C . SER B 1 225 ? -34.906 3.316 -16.312 1 96.94 225 SER B C 1
ATOM 6697 O O . SER B 1 225 ? -33.781 3.205 -16.781 1 96.94 225 SER B O 1
ATOM 6699 N N . LYS B 1 226 ? -35.875 2.406 -16.422 1 96.31 226 LYS B N 1
ATOM 6700 C CA . LYS B 1 226 ? -35.656 1.239 -17.266 1 96.31 226 LYS B CA 1
ATOM 6701 C C . LYS B 1 226 ? -36.938 0.838 -17.984 1 96.31 226 LYS B C 1
ATOM 6703 O O . LYS B 1 226 ? -38.062 1.079 -17.5 1 96.31 226 LYS B O 1
ATOM 6708 N N . THR B 1 227 ? -36.812 0.381 -19.125 1 95.12 227 THR B N 1
ATOM 6709 C CA . THR B 1 227 ? -37.875 -0.25 -19.891 1 95.12 227 THR B CA 1
ATOM 6710 C C . THR B 1 227 ? -37.656 -1.756 -19.984 1 95.12 227 THR B C 1
ATOM 6712 O O . THR B 1 227 ? -36.875 -2.33 -19.219 1 95.12 227 THR B O 1
ATOM 6715 N N . SER B 1 228 ? -38.438 -2.404 -20.875 1 93.69 228 SER B N 1
ATOM 6716 C CA . SER B 1 228 ? -38.312 -3.85 -21.031 1 93.69 228 SER B CA 1
ATOM 6717 C C . SER B 1 228 ? -36.969 -4.207 -21.672 1 93.69 228 SER B C 1
ATOM 6719 O O . SER B 1 228 ? -36.438 -5.297 -21.453 1 93.69 228 SER B O 1
ATOM 6721 N N . ASP B 1 229 ? -36.406 -3.246 -22.422 1 95.31 229 ASP B N 1
ATOM 6722 C CA . ASP B 1 229 ? -35.188 -3.639 -23.141 1 95.31 229 ASP B CA 1
ATOM 6723 C C . ASP B 1 229 ? -34.094 -2.586 -23 1 95.31 229 ASP B C 1
ATOM 6725 O O . ASP B 1 229 ? -33.031 -2.717 -23.578 1 95.31 229 ASP B O 1
ATOM 6729 N N . THR B 1 230 ? -34.438 -1.513 -22.281 1 96.44 230 THR B N 1
ATOM 6730 C CA . THR B 1 230 ? -33.469 -0.417 -22.234 1 96.44 230 THR B CA 1
ATOM 6731 C C . THR B 1 230 ? -33.312 0.112 -20.812 1 96.44 230 THR B C 1
ATOM 6733 O O . THR B 1 230 ? -34.312 0.247 -20.094 1 96.44 230 THR B O 1
ATOM 6736 N N . VAL B 1 231 ? -32.031 0.318 -20.438 1 97.19 231 VAL B N 1
ATOM 6737 C CA . VAL B 1 231 ? -31.703 0.987 -19.188 1 97.19 231 VAL B CA 1
ATOM 6738 C C . VAL B 1 231 ? -31.297 2.432 -19.453 1 97.19 231 VAL B C 1
ATOM 6740 O O . VAL B 1 231 ? -30.312 2.682 -20.156 1 97.19 231 VAL B O 1
ATOM 6743 N N . LYS B 1 232 ? -32.031 3.355 -18.922 1 97.69 232 LYS B N 1
ATOM 6744 C CA . LYS B 1 232 ? -31.75 4.777 -19.094 1 97.69 232 LYS B CA 1
ATOM 6745 C C . LYS B 1 232 ? -30.906 5.32 -17.938 1 97.69 232 LYS B C 1
ATOM 6747 O O . LYS B 1 232 ? -31.312 5.199 -16.781 1 97.69 232 LYS B O 1
ATOM 6752 N N . CYS B 1 233 ? -29.797 5.902 -18.328 1 97.94 233 CYS B N 1
ATOM 6753 C CA . CYS B 1 233 ? -28.859 6.336 -17.297 1 97.94 233 CYS B CA 1
ATOM 6754 C C . CYS B 1 233 ? -28.516 7.809 -17.453 1 97.94 233 CYS B C 1
ATOM 6756 O O . CYS B 1 233 ? -28.766 8.398 -18.516 1 97.94 233 CYS B O 1
ATOM 6758 N N . GLU B 1 234 ? -28.109 8.359 -16.438 1 97.94 234 GLU B N 1
ATOM 6759 C CA . GLU B 1 234 ? -27.469 9.68 -16.422 1 97.94 234 GLU B CA 1
ATOM 6760 C C . GLU B 1 234 ? -25.984 9.57 -16.141 1 97.94 234 GLU B C 1
ATOM 6762 O O . GLU B 1 234 ? -25.562 8.867 -15.219 1 97.94 234 GLU B O 1
ATOM 6767 N N . VAL B 1 235 ? -25.188 10.289 -16.922 1 96.94 235 VAL B N 1
ATOM 6768 C CA . VAL B 1 235 ? -23.734 10.219 -16.797 1 96.94 235 VAL B CA 1
ATOM 6769 C C . VAL B 1 235 ? -23.297 11.008 -15.57 1 96.94 235 VAL B C 1
ATOM 6771 O O . VAL B 1 235 ? -23.625 12.188 -15.422 1 96.94 235 VAL B O 1
ATOM 6774 N N . ILE B 1 236 ? -22.562 10.398 -14.695 1 94.06 236 ILE B N 1
ATOM 6775 C CA . ILE B 1 236 ? -22 11.023 -13.508 1 94.06 236 ILE B CA 1
ATOM 6776 C C . ILE B 1 236 ? -20.547 11.43 -13.766 1 94.06 236 ILE B C 1
ATOM 6778 O O . ILE B 1 236 ? -20.172 12.578 -13.539 1 94.06 236 ILE B O 1
ATOM 6782 N N . ASP B 1 237 ? -19.781 10.516 -14.188 1 92.12 237 ASP B N 1
ATOM 6783 C CA . ASP B 1 237 ? -18.406 10.758 -14.641 1 92.12 237 ASP B CA 1
ATOM 6784 C C . ASP B 1 237 ? -18.266 10.484 -16.141 1 92.12 237 ASP B C 1
ATOM 6786 O O . ASP B 1 237 ? -18.484 9.359 -16.594 1 92.12 237 ASP B O 1
ATOM 6790 N N . GLY B 1 238 ? -17.859 11.461 -16.797 1 91.75 238 GLY B N 1
ATOM 6791 C CA . GLY B 1 238 ? -17.812 11.336 -18.234 1 91.75 238 GLY B CA 1
ATOM 6792 C C . GLY B 1 238 ? -16.484 10.797 -18.75 1 91.75 238 GLY B C 1
ATOM 6793 O O . GLY B 1 238 ? -15.617 10.43 -17.953 1 91.75 238 GLY B O 1
ATOM 6794 N N . GLY B 1 239 ? -16.453 10.586 -20.078 1 90.12 239 GLY B N 1
ATOM 6795 C CA . GLY B 1 239 ? -15.281 10.055 -20.781 1 90.12 239 GLY B CA 1
ATOM 6796 C C . GLY B 1 239 ? -15.602 9.539 -22.172 1 90.12 239 GLY B C 1
ATOM 6797 O O . GLY B 1 239 ? -16.719 9.695 -22.656 1 90.12 239 GLY B O 1
ATOM 6798 N N . GLU B 1 240 ? -14.578 9.039 -22.719 1 91.56 240 GLU B N 1
ATOM 6799 C CA . GLU B 1 240 ? -14.742 8.5 -24.062 1 91.56 240 GLU B CA 1
ATOM 6800 C C . GLU B 1 240 ? -15.141 7.027 -24.031 1 91.56 240 GLU B C 1
ATOM 6802 O O . GLU B 1 240 ? -14.359 6.184 -23.578 1 91.56 240 GLU B O 1
ATOM 6807 N N . LEU B 1 241 ? -16.344 6.707 -24.5 1 93.56 241 LEU B N 1
ATOM 6808 C CA . LEU B 1 241 ? -16.812 5.328 -24.562 1 93.56 241 LEU B CA 1
ATOM 6809 C C . LEU B 1 241 ? -16.406 4.676 -25.891 1 93.56 241 LEU B C 1
ATOM 6811 O O . LEU B 1 241 ? -16.844 5.094 -26.953 1 93.56 241 LEU B O 1
ATOM 6815 N N . LYS B 1 242 ? -15.602 3.689 -25.75 1 91.88 242 LYS B N 1
ATOM 6816 C CA . LYS B 1 242 ? -15.172 2.904 -26.906 1 91.88 242 LYS B CA 1
ATOM 6817 C C . LYS B 1 242 ? -15.922 1.58 -26.984 1 91.88 242 LYS B C 1
ATOM 6819 O O . LYS B 1 242 ? -16.844 1.337 -26.188 1 91.88 242 LYS B O 1
ATOM 6824 N N . SER B 1 243 ? -15.562 0.829 -28 1 91.12 243 SER B N 1
ATOM 6825 C CA . SER B 1 243 ? -16.266 -0.425 -28.234 1 91.12 243 SER B CA 1
ATOM 6826 C C . SER B 1 243 ? -15.906 -1.469 -27.188 1 91.12 243 SER B C 1
ATOM 6828 O O . SER B 1 243 ? -14.766 -1.51 -26.703 1 91.12 243 SER B O 1
ATOM 6830 N N . ARG B 1 244 ? -16.938 -2.295 -26.766 1 88.94 244 ARG B N 1
ATOM 6831 C CA . ARG B 1 244 ? -16.781 -3.518 -25.984 1 88.94 244 ARG B CA 1
ATOM 6832 C C . ARG B 1 244 ? -16.094 -3.234 -24.656 1 88.94 244 ARG B C 1
ATOM 6834 O O . ARG B 1 244 ? -15.109 -3.893 -24.297 1 88.94 244 ARG B O 1
ATOM 6841 N N . ARG B 1 245 ? -16.656 -2.207 -24.031 1 89.75 245 ARG B N 1
ATOM 6842 C CA . ARG B 1 245 ? -16.141 -1.854 -22.719 1 89.75 245 ARG B CA 1
ATOM 6843 C C . ARG B 1 245 ? -16.828 -2.66 -21.625 1 89.75 245 ARG B C 1
ATOM 6845 O O . ARG B 1 245 ? -18.016 -2.963 -21.719 1 89.75 245 ARG B O 1
ATOM 6852 N N . HIS B 1 246 ? -16.031 -2.969 -20.609 1 89.12 246 HIS B N 1
ATOM 6853 C CA . HIS B 1 246 ? -16.547 -3.75 -19.484 1 89.12 246 HIS B CA 1
ATOM 6854 C C . HIS B 1 246 ? -17.562 -2.947 -18.672 1 89.12 246 HIS B C 1
ATOM 6856 O O . HIS B 1 246 ? -17.344 -1.767 -18.391 1 89.12 246 HIS B O 1
ATOM 6862 N N . LEU B 1 247 ? -18.688 -3.609 -18.391 1 92.62 247 LEU B N 1
ATOM 6863 C CA . LEU B 1 247 ? -19.75 -2.977 -17.609 1 92.62 247 LEU B CA 1
ATOM 6864 C C . LEU B 1 247 ? -19.953 -3.703 -16.281 1 92.62 247 LEU B C 1
ATOM 6866 O O . LEU B 1 247 ? -19.938 -4.938 -16.234 1 92.62 247 LEU B O 1
ATOM 6870 N N . ASN B 1 248 ? -20.031 -2.939 -15.25 1 90.75 248 ASN B N 1
ATOM 6871 C CA . ASN B 1 248 ? -20.344 -3.479 -13.93 1 90.75 248 ASN B CA 1
ATOM 6872 C C . ASN B 1 248 ? -21.438 -2.686 -13.242 1 90.75 248 ASN B C 1
ATOM 6874 O O . ASN B 1 248 ? -21.594 -1.486 -13.484 1 90.75 248 ASN B O 1
ATOM 6878 N N . VAL B 1 249 ? -22.25 -3.422 -12.602 1 90.19 249 VAL B N 1
ATOM 6879 C CA . VAL B 1 249 ? -23.203 -2.779 -11.703 1 90.19 249 VAL B CA 1
ATOM 6880 C C . VAL B 1 249 ? -22.672 -2.809 -10.273 1 90.19 249 VAL B C 1
ATOM 6882 O O . VAL B 1 249 ? -22.375 -3.877 -9.734 1 90.19 249 VAL B O 1
ATOM 6885 N N . ARG B 1 250 ? -22.531 -1.664 -9.688 1 87.81 250 ARG B N 1
ATOM 6886 C CA . ARG B 1 250 ? -21.969 -1.587 -8.344 1 87.81 250 ARG B CA 1
ATOM 6887 C C . ARG B 1 250 ? -22.812 -2.383 -7.355 1 87.81 250 ARG B C 1
ATOM 6889 O O . ARG B 1 250 ? -24.031 -2.209 -7.285 1 87.81 250 ARG B O 1
ATOM 6896 N N . GLY B 1 251 ? -22.188 -3.262 -6.676 1 85 251 GLY B N 1
ATOM 6897 C CA . GLY B 1 251 ? -22.828 -4 -5.594 1 85 251 GLY B CA 1
ATOM 6898 C C . GLY B 1 251 ? -23.562 -5.246 -6.07 1 85 251 GLY B C 1
ATOM 6899 O O . GLY B 1 251 ? -24.078 -6.008 -5.262 1 85 251 GLY B O 1
ATOM 6900 N N . LYS B 1 252 ? -23.547 -5.43 -7.395 1 84.75 252 LYS B N 1
ATOM 6901 C CA . LYS B 1 252 ? -24.281 -6.566 -7.941 1 84.75 252 LYS B CA 1
ATOM 6902 C C . LYS B 1 252 ? -23.438 -7.355 -8.93 1 84.75 252 LYS B C 1
ATOM 6904 O O . LYS B 1 252 ? -22.578 -6.785 -9.617 1 84.75 252 LYS B O 1
ATOM 6909 N N . SER B 1 253 ? -23.75 -8.68 -8.891 1 83.75 253 SER B N 1
ATOM 6910 C CA . SER B 1 253 ? -23.094 -9.555 -9.867 1 83.75 253 SER B CA 1
ATOM 6911 C C . SER B 1 253 ? -24.078 -9.961 -10.969 1 83.75 253 SER B C 1
ATOM 6913 O O . SER B 1 253 ? -25.266 -10.141 -10.719 1 83.75 253 SER B O 1
ATOM 6915 N N . ALA B 1 254 ? -23.516 -10.055 -12.172 1 79.44 254 ALA B N 1
ATOM 6916 C CA . ALA B 1 254 ? -24.344 -10.516 -13.281 1 79.44 254 ALA B CA 1
ATOM 6917 C C . ALA B 1 254 ? -24.781 -11.961 -13.07 1 79.44 254 ALA B C 1
ATOM 6919 O O . ALA B 1 254 ? -24.031 -12.781 -12.539 1 79.44 254 ALA B O 1
ATOM 6920 N N . THR B 1 255 ? -25.984 -12.258 -13.43 1 80 255 THR B N 1
ATOM 6921 C CA . THR B 1 255 ? -26.5 -13.617 -13.328 1 80 255 THR B CA 1
ATOM 6922 C C . THR B 1 255 ? -26.094 -14.438 -14.547 1 80 255 THR B C 1
ATOM 6924 O O . THR B 1 255 ? -26.906 -14.641 -15.461 1 80 255 THR B O 1
ATOM 6927 N N . LEU B 1 256 ? -24.953 -14.758 -14.695 1 80.06 256 LEU B N 1
ATOM 6928 C CA . LEU B 1 256 ? -24.359 -15.57 -15.75 1 80.06 256 LEU B CA 1
ATOM 6929 C C . LEU B 1 256 ? -23.672 -16.797 -15.164 1 80.06 256 LEU B C 1
ATOM 6931 O O . LEU B 1 256 ? -23.219 -16.781 -14.023 1 80.06 256 LEU B O 1
ATOM 6935 N N . PRO B 1 257 ? -23.828 -17.875 -15.969 1 79.94 257 PRO B N 1
ATOM 6936 C CA . PRO B 1 257 ? -23.078 -19.031 -15.477 1 79.94 257 PRO B CA 1
ATOM 6937 C C . PRO B 1 257 ? -21.594 -18.734 -15.289 1 79.94 257 PRO B C 1
ATOM 6939 O O . PRO B 1 257 ? -21 -18 -16.078 1 79.94 257 PRO B O 1
ATOM 6942 N N . SER B 1 258 ? -21.109 -19.344 -14.289 1 80.38 258 SER B N 1
ATOM 6943 C CA . SER B 1 258 ? -19.703 -19.047 -13.977 1 80.38 258 SER B CA 1
ATOM 6944 C C . SER B 1 258 ? -18.781 -19.656 -15.023 1 80.38 258 SER B C 1
ATOM 6946 O O . SER B 1 258 ? -17.797 -19.016 -15.422 1 80.38 258 SER B O 1
ATOM 6948 N N . ILE B 1 259 ? -19.125 -20.844 -15.461 1 90.88 259 ILE B N 1
ATOM 6949 C CA . ILE B 1 259 ? -18.312 -21.453 -16.516 1 90.88 259 ILE B CA 1
ATOM 6950 C C . ILE B 1 259 ? -19.094 -21.453 -17.828 1 90.88 259 ILE B C 1
ATOM 6952 O O . ILE B 1 259 ? -20.125 -22.109 -17.938 1 90.88 259 ILE B O 1
ATOM 6956 N N . THR B 1 260 ? -18.562 -20.781 -18.797 1 90.75 260 THR B N 1
ATOM 6957 C CA . THR B 1 260 ? -19.219 -20.641 -20.094 1 90.75 260 THR B CA 1
ATOM 6958 C C . THR B 1 260 ? -18.812 -21.797 -21.016 1 90.75 260 THR B C 1
ATOM 6960 O O . THR B 1 260 ? -17.953 -22.609 -20.672 1 90.75 260 THR B O 1
ATOM 6963 N N . GLU B 1 261 ? -19.438 -21.859 -22.172 1 90.94 261 GLU B N 1
ATOM 6964 C CA . GLU B 1 261 ? -19.078 -22.859 -23.172 1 90.94 261 GLU B CA 1
ATOM 6965 C C . GLU B 1 261 ? -17.641 -22.672 -23.641 1 90.94 261 GLU B C 1
ATOM 6967 O O . GLU B 1 261 ? -16.891 -23.641 -23.797 1 90.94 261 GLU B O 1
ATOM 6972 N N . LYS B 1 262 ? -17.328 -21.469 -23.812 1 91.75 262 LYS B N 1
ATOM 6973 C CA . LYS B 1 262 ? -15.953 -21.172 -24.188 1 91.75 262 LYS B CA 1
ATOM 6974 C C . LYS B 1 262 ? -14.984 -21.625 -23.109 1 91.75 262 LYS B C 1
ATOM 6976 O O . LYS B 1 262 ? -13.906 -22.141 -23.406 1 91.75 262 LYS B O 1
ATOM 6981 N N . ASP B 1 263 ? -15.336 -21.469 -21.938 1 95.88 263 ASP B N 1
ATOM 6982 C CA . ASP B 1 263 ? -14.492 -21.875 -20.828 1 95.88 263 ASP B CA 1
ATOM 6983 C C . ASP B 1 263 ? -14.281 -23.391 -20.828 1 95.88 263 ASP B C 1
ATOM 6985 O O . ASP B 1 263 ? -13.172 -23.859 -20.578 1 95.88 263 ASP B O 1
ATOM 6989 N N . TRP B 1 264 ? -15.32 -24.109 -21.109 1 96.31 264 TRP B N 1
ATOM 6990 C CA . TRP B 1 264 ? -15.203 -25.562 -21.141 1 96.31 264 TRP B CA 1
ATOM 6991 C C . TRP B 1 264 ? -14.25 -26 -22.25 1 96.31 264 TRP B C 1
ATOM 6993 O O . TRP B 1 264 ? -13.477 -26.953 -22.078 1 96.31 264 TRP B O 1
ATOM 7003 N N . GLU B 1 265 ? -14.312 -25.312 -23.359 1 97 265 GLU B N 1
ATOM 7004 C CA . GLU B 1 265 ? -13.375 -25.609 -24.438 1 97 265 GLU B CA 1
ATOM 7005 C C . GLU B 1 265 ? -11.938 -25.328 -24 1 97 265 GLU B C 1
ATOM 7007 O O . GLU B 1 265 ? -11.023 -26.109 -24.312 1 97 265 GLU B O 1
ATOM 7012 N N . ASP B 1 266 ? -11.781 -24.281 -23.328 1 97.88 266 ASP B N 1
ATOM 7013 C CA . ASP B 1 266 ? -10.445 -23.922 -22.844 1 97.88 266 ASP B CA 1
ATOM 7014 C C . ASP B 1 266 ? -9.969 -24.906 -21.781 1 97.88 266 ASP B C 1
ATOM 7016 O O . ASP B 1 266 ? -8.781 -25.25 -21.734 1 97.88 266 ASP B O 1
ATOM 7020 N N . ILE B 1 267 ? -10.875 -25.312 -20.953 1 98.06 267 ILE B N 1
ATOM 7021 C CA . ILE B 1 267 ? -10.555 -26.281 -19.922 1 98.06 267 ILE B CA 1
ATOM 7022 C C . ILE B 1 267 ? -10.117 -27.594 -20.547 1 98.06 267 ILE B C 1
ATOM 7024 O O . ILE B 1 267 ? -9.133 -28.203 -20.125 1 98.06 267 ILE B O 1
ATOM 7028 N N . LYS B 1 268 ? -10.836 -28.016 -21.562 1 98.12 268 LYS B N 1
ATOM 7029 C CA . LYS B 1 268 ? -10.453 -29.234 -22.281 1 98.12 268 LYS B CA 1
ATOM 7030 C C . LYS B 1 268 ? -9.062 -29.094 -22.891 1 98.12 268 LYS B C 1
ATOM 7032 O O . LYS B 1 268 ? -8.25 -30.016 -22.812 1 98.12 268 LYS B O 1
ATOM 7037 N N . PHE B 1 269 ? -8.852 -28 -23.469 1 98.31 269 PHE B N 1
ATOM 7038 C CA . PHE B 1 269 ? -7.539 -27.688 -24.016 1 98.31 269 PHE B CA 1
ATOM 7039 C C . PHE B 1 269 ? -6.465 -27.797 -22.953 1 98.31 269 PHE B C 1
ATOM 7041 O O . PHE B 1 269 ? -5.391 -28.344 -23.188 1 98.31 269 PHE B O 1
ATOM 7048 N N . GLY B 1 270 ? -6.754 -27.266 -21.75 1 98.25 270 GLY B N 1
ATOM 7049 C CA . GLY B 1 270 ? -5.816 -27.344 -20.641 1 98.25 270 GLY B CA 1
ATOM 7050 C C . GLY B 1 270 ? -5.527 -28.766 -20.203 1 98.25 270 GLY B C 1
ATOM 7051 O O . GLY B 1 270 ? -4.391 -29.109 -19.875 1 98.25 270 GLY B O 1
ATOM 7052 N N . VAL B 1 271 ? -6.539 -29.609 -20.172 1 98.06 271 VAL B N 1
ATOM 7053 C CA . VAL B 1 271 ? -6.383 -31.016 -19.797 1 98.06 271 VAL B CA 1
ATOM 7054 C C . VAL B 1 271 ? -5.484 -31.719 -20.828 1 98.06 271 VAL B C 1
ATOM 7056 O O . VAL B 1 271 ? -4.566 -32.438 -20.453 1 98.06 271 VAL B O 1
ATOM 7059 N N . GLU B 1 272 ? -5.746 -31.422 -22.062 1 97.69 272 GLU B N 1
ATOM 7060 C CA . GLU B 1 272 ? -4.977 -32.031 -23.141 1 97.69 272 GLU B CA 1
ATOM 7061 C C . GLU B 1 272 ? -3.502 -31.656 -23.062 1 97.69 272 GLU B C 1
ATOM 7063 O O . GLU B 1 272 ? -2.623 -32.469 -23.375 1 97.69 272 GLU B O 1
ATOM 7068 N N . ASN B 1 273 ? -3.281 -30.484 -22.625 1 97.88 273 ASN B N 1
ATOM 7069 C CA . ASN B 1 273 ? -1.915 -29.969 -22.562 1 97.88 273 ASN B CA 1
ATOM 7070 C C . ASN B 1 273 ? -1.327 -30.109 -21.156 1 97.88 273 ASN B C 1
ATOM 7072 O O . ASN B 1 273 ? -0.215 -29.641 -20.906 1 97.88 273 ASN B O 1
ATOM 7076 N N . LYS B 1 274 ? -2.053 -30.656 -20.25 1 97.31 274 LYS B N 1
ATOM 7077 C CA . LYS B 1 274 ? -1.604 -30.938 -18.891 1 97.31 274 LYS B CA 1
ATOM 7078 C C . LYS B 1 274 ? -1.05 -29.688 -18.219 1 97.31 274 LYS B C 1
ATOM 7080 O O . LYS B 1 274 ? 0.065 -29.703 -17.688 1 97.31 274 LYS B O 1
ATOM 7085 N N . VAL B 1 275 ? -1.77 -28.594 -18.266 1 98.25 275 VAL B N 1
ATOM 7086 C CA . VAL B 1 275 ? -1.357 -27.375 -17.562 1 98.25 275 VAL B CA 1
ATOM 7087 C C . VAL B 1 275 ? -1.337 -27.641 -16.062 1 98.25 275 VAL B C 1
ATOM 7089 O O . VAL B 1 275 ? -1.851 -28.656 -15.594 1 98.25 275 VAL B O 1
ATOM 7092 N N . ASP B 1 276 ? -0.729 -26.734 -15.328 1 98.31 276 ASP B N 1
ATOM 7093 C CA . ASP B 1 276 ? -0.524 -27 -13.906 1 98.31 276 ASP B CA 1
ATOM 7094 C C . ASP B 1 276 ? -1.673 -26.422 -13.078 1 98.31 276 ASP B C 1
ATOM 7096 O O . ASP B 1 276 ? -2.088 -27.031 -12.086 1 98.31 276 ASP B O 1
ATOM 7100 N N . PHE B 1 277 ? -2.158 -25.25 -13.5 1 98.75 277 PHE B N 1
ATOM 7101 C CA . PHE B 1 277 ? -3.193 -24.562 -12.742 1 98.75 277 PHE B CA 1
ATOM 7102 C C . PHE B 1 277 ? -4.277 -24.031 -13.672 1 98.75 277 PHE B C 1
ATOM 7104 O O . PHE B 1 277 ? -3.994 -23.641 -14.805 1 98.75 277 PHE B O 1
ATOM 7111 N N . TYR B 1 278 ? -5.488 -24.094 -13.133 1 98.69 278 TYR B N 1
ATOM 7112 C CA . TYR B 1 278 ? -6.559 -23.266 -13.68 1 98.69 278 TYR B CA 1
ATOM 7113 C C . TYR B 1 278 ? -6.82 -22.047 -12.797 1 98.69 278 TYR B C 1
ATOM 7115 O O . TYR B 1 278 ? -6.82 -22.156 -11.562 1 98.69 278 TYR B O 1
ATOM 7123 N N . ALA B 1 279 ? -6.891 -20.891 -13.375 1 98.5 279 ALA B N 1
ATOM 7124 C CA . ALA B 1 279 ? -7.543 -19.75 -12.742 1 98.5 279 ALA B CA 1
ATOM 7125 C C . ALA B 1 279 ? -8.969 -19.578 -13.266 1 98.5 279 ALA B C 1
ATOM 7127 O O . ALA B 1 279 ? -9.164 -19.266 -14.438 1 98.5 279 ALA B O 1
ATOM 7128 N N . VAL B 1 280 ? -9.93 -19.781 -12.375 1 97.62 280 VAL B N 1
ATOM 7129 C CA . VAL B 1 280 ? -11.328 -19.781 -12.797 1 97.62 280 VAL B CA 1
ATOM 7130 C C . VAL B 1 280 ? -11.977 -18.438 -12.469 1 97.62 280 VAL B C 1
ATOM 7132 O O . VAL B 1 280 ? -11.984 -18.016 -11.312 1 97.62 280 VAL B O 1
ATOM 7135 N N . SER B 1 281 ? -12.555 -17.859 -13.43 1 95.19 281 SER B N 1
ATOM 7136 C CA . SER B 1 281 ? -13.07 -16.484 -13.336 1 95.19 281 SER B CA 1
ATOM 7137 C C . SER B 1 281 ? -14.492 -16.469 -12.797 1 95.19 281 SER B C 1
ATOM 7139 O O . SER B 1 281 ? -15.266 -17.391 -13.047 1 95.19 281 SER B O 1
ATOM 7141 N N . PHE B 1 282 ? -14.82 -15.461 -12.008 1 91.88 282 PHE B N 1
ATOM 7142 C CA . PHE B 1 282 ? -16.156 -15.055 -11.578 1 91.88 282 PHE B CA 1
ATOM 7143 C C . PHE B 1 282 ? -16.844 -16.172 -10.797 1 91.88 282 PHE B C 1
ATOM 7145 O O . PHE B 1 282 ? -18 -16.484 -11.055 1 91.88 282 PHE B O 1
ATOM 7152 N N . VAL B 1 283 ? -16.109 -16.781 -9.977 1 94.69 283 VAL B N 1
ATOM 7153 C CA . VAL B 1 283 ? -16.656 -17.828 -9.117 1 94.69 283 VAL B CA 1
ATOM 7154 C C . VAL B 1 283 ? -17.547 -17.188 -8.047 1 94.69 283 VAL B C 1
ATOM 7156 O O . VAL B 1 283 ? -17.094 -16.297 -7.312 1 94.69 283 VAL B O 1
ATOM 7159 N N . LYS B 1 284 ? -18.75 -17.688 -7.941 1 92.19 284 LYS B N 1
ATOM 7160 C CA . LYS B 1 284 ? -19.703 -17.078 -7.02 1 92.19 284 LYS B CA 1
ATOM 7161 C C . LYS B 1 284 ? -20.016 -18 -5.852 1 92.19 284 LYS B C 1
ATOM 7163 O O . LYS B 1 284 ? -20.469 -17.562 -4.797 1 92.19 284 LYS B O 1
ATOM 7168 N N . ASP B 1 285 ? -19.781 -19.234 -6.086 1 93.5 285 ASP B N 1
ATOM 7169 C CA . ASP B 1 285 ? -20.047 -20.203 -5.031 1 93.5 285 ASP B CA 1
ATOM 7170 C C . ASP B 1 285 ? -19.203 -21.469 -5.215 1 93.5 285 ASP B C 1
ATOM 7172 O O . ASP B 1 285 ? -18.531 -21.625 -6.234 1 93.5 285 ASP B O 1
ATOM 7176 N N . ALA B 1 286 ? -19.281 -22.375 -4.234 1 96.69 286 ALA B N 1
ATOM 7177 C CA . ALA B 1 286 ? -18.406 -23.547 -4.207 1 96.69 286 ALA B CA 1
ATOM 7178 C C . ALA B 1 286 ? -18.875 -24.594 -5.223 1 96.69 286 ALA B C 1
ATOM 7180 O O . ALA B 1 286 ? -18.094 -25.453 -5.629 1 96.69 286 ALA B O 1
ATOM 7181 N N . LYS B 1 287 ? -20.109 -24.531 -5.621 1 95.56 287 LYS B N 1
ATOM 7182 C CA . LYS B 1 287 ? -20.656 -25.516 -6.539 1 95.56 287 LYS B CA 1
ATOM 7183 C C . LYS B 1 287 ? -19.891 -25.531 -7.859 1 95.56 287 LYS B C 1
ATOM 7185 O O . LYS B 1 287 ? -19.656 -26.609 -8.43 1 95.56 287 LYS B O 1
ATOM 7190 N N . VAL B 1 288 ? -19.531 -24.391 -8.289 1 94.12 288 VAL B N 1
ATOM 7191 C CA . VAL B 1 288 ? -18.797 -24.25 -9.547 1 94.12 288 VAL B CA 1
ATOM 7192 C C . VAL B 1 288 ? -17.438 -24.953 -9.43 1 94.12 288 VAL B C 1
ATOM 7194 O O . VAL B 1 288 ? -16.984 -25.609 -10.375 1 94.12 288 VAL B O 1
ATOM 7197 N N . VAL B 1 289 ? -16.828 -24.891 -8.352 1 97.56 289 VAL B N 1
ATOM 7198 C CA . VAL B 1 289 ? -15.523 -25.5 -8.109 1 97.56 289 VAL B CA 1
ATOM 7199 C C . VAL B 1 289 ? -15.656 -27.016 -8.086 1 97.56 289 VAL B C 1
ATOM 7201 O O . VAL B 1 289 ? -14.852 -27.719 -8.688 1 97.56 289 VAL B O 1
ATOM 7204 N N . HIS B 1 290 ? -16.703 -27.484 -7.43 1 97.38 290 HIS B N 1
ATOM 7205 C CA . HIS B 1 290 ? -16.953 -28.922 -7.363 1 97.38 290 HIS B CA 1
ATOM 7206 C C . HIS B 1 290 ? -17.219 -29.5 -8.75 1 97.38 290 HIS B C 1
ATOM 7208 O O . HIS B 1 290 ? -16.734 -30.594 -9.07 1 97.38 290 HIS B O 1
ATOM 7214 N N . GLU B 1 291 ? -17.922 -28.734 -9.477 1 96.19 291 GLU B N 1
ATOM 7215 C CA . GLU B 1 291 ? -18.219 -29.172 -10.836 1 96.19 291 GLU B CA 1
ATOM 7216 C C . GLU B 1 291 ? -16.938 -29.344 -11.648 1 96.19 291 GLU B C 1
ATOM 7218 O O . GLU B 1 291 ? -16.75 -30.359 -12.32 1 96.19 291 GLU B O 1
ATOM 7223 N N . LEU B 1 292 ? -16.125 -28.391 -11.586 1 97.62 292 LEU B N 1
ATOM 7224 C CA . LEU B 1 292 ? -14.867 -28.453 -12.32 1 97.62 292 LEU B CA 1
ATOM 7225 C C . LEU B 1 292 ? -13.969 -29.562 -11.789 1 97.62 292 LEU B C 1
ATOM 7227 O O . LEU B 1 292 ? -13.367 -30.297 -12.562 1 97.62 292 LEU B O 1
ATOM 7231 N N . LYS B 1 293 ? -13.852 -29.734 -10.531 1 97.75 293 LYS B N 1
ATOM 7232 C CA . LYS B 1 293 ? -13.016 -30.766 -9.922 1 97.75 293 LYS B CA 1
ATOM 7233 C C . LYS B 1 293 ? -13.523 -32.156 -10.273 1 97.75 293 LYS B C 1
ATOM 7235 O O . LYS B 1 293 ? -12.734 -33.094 -10.484 1 97.75 293 LYS B O 1
ATOM 7240 N N . ASP B 1 294 ? -14.828 -32.281 -10.328 1 96.94 294 ASP B N 1
ATOM 7241 C CA . ASP B 1 294 ? -15.422 -33.562 -10.75 1 96.94 294 ASP B CA 1
ATOM 7242 C C . ASP B 1 294 ? -15.055 -33.875 -12.195 1 96.94 294 ASP B C 1
ATOM 7244 O O . ASP B 1 294 ? -14.727 -35.031 -12.516 1 96.94 294 ASP B O 1
ATOM 7248 N N . TYR B 1 295 ? -15.211 -32.875 -12.992 1 97.12 295 TYR B N 1
ATOM 7249 C CA . TYR B 1 295 ? -14.82 -33.062 -14.383 1 97.12 295 TYR B CA 1
ATOM 7250 C C . TYR B 1 295 ? -13.367 -33.5 -14.492 1 97.12 295 TYR B C 1
ATOM 7252 O O . TYR B 1 295 ? -13.047 -34.438 -15.242 1 97.12 295 TYR B O 1
ATOM 7260 N N . LEU B 1 296 ? -12.453 -32.875 -13.75 1 98.06 296 LEU B N 1
ATOM 7261 C CA . LEU B 1 296 ? -11.023 -33.188 -13.789 1 98.06 296 LEU B CA 1
ATOM 7262 C C . LEU B 1 296 ? -10.766 -34.594 -13.281 1 98.06 296 LEU B C 1
ATOM 7264 O O . LEU B 1 296 ? -9.938 -35.312 -13.844 1 98.06 296 LEU B O 1
ATOM 7268 N N . LYS B 1 297 ? -11.461 -34.969 -12.25 1 96.56 297 LYS B N 1
ATOM 7269 C CA . LYS B 1 297 ? -11.336 -36.344 -11.711 1 96.56 297 LYS B CA 1
ATOM 7270 C C . LYS B 1 297 ? -11.75 -37.375 -12.75 1 96.56 297 LYS B C 1
ATOM 7272 O O . LYS B 1 297 ? -11.078 -38.375 -12.914 1 96.56 297 LYS B O 1
ATOM 7277 N N . ASN B 1 298 ? -12.773 -37.062 -13.414 1 96.56 298 ASN B N 1
ATOM 7278 C CA . ASN B 1 298 ? -13.289 -37.969 -14.438 1 96.56 298 ASN B CA 1
ATOM 7279 C C . ASN B 1 298 ? -12.312 -38.125 -15.594 1 96.56 298 ASN B C 1
ATOM 7281 O O . ASN B 1 298 ? -12.242 -39.188 -16.219 1 96.56 298 ASN B O 1
ATOM 7285 N N . CYS B 1 299 ? -11.57 -37.125 -15.812 1 95.31 299 CYS B N 1
ATOM 7286 C CA . CYS B 1 299 ? -10.578 -37.125 -16.875 1 95.31 299 CYS B CA 1
ATOM 7287 C C . CYS B 1 299 ? -9.227 -37.625 -16.359 1 95.31 299 CYS B C 1
ATOM 7289 O O . CYS B 1 299 ? -8.258 -37.688 -17.109 1 95.31 299 CYS B O 1
ATOM 7291 N N . ASN B 1 300 ? -9.164 -37.875 -15.086 1 95.5 300 ASN B N 1
ATOM 7292 C CA . ASN B 1 300 ? -7.906 -38.25 -14.445 1 95.5 300 ASN B CA 1
ATOM 7293 C C . ASN B 1 300 ? -6.836 -37.188 -14.648 1 95.5 300 ASN B C 1
ATOM 7295 O O . ASN B 1 300 ? -5.691 -37.5 -14.984 1 95.5 300 ASN B O 1
ATOM 7299 N N . ALA B 1 301 ? -7.277 -35.969 -14.602 1 95.81 301 ALA B N 1
ATOM 7300 C CA . ALA B 1 301 ? -6.379 -34.844 -14.773 1 95.81 301 ALA B CA 1
ATOM 7301 C C . ALA B 1 301 ? -5.965 -34.25 -13.43 1 95.81 301 ALA B C 1
ATOM 7303 O O . ALA B 1 301 ? -6.812 -34 -12.57 1 95.81 301 ALA B O 1
ATOM 7304 N N . ASP B 1 302 ? -4.664 -34.125 -13.227 1 95.12 302 ASP B N 1
ATOM 7305 C CA . ASP B 1 302 ? -4.117 -33.531 -12.008 1 95.12 302 ASP B CA 1
ATOM 7306 C C . ASP B 1 302 ? -3.766 -32.062 -12.211 1 95.12 302 ASP B C 1
ATOM 7308 O O . ASP B 1 302 ? -2.592 -31.719 -12.367 1 95.12 302 ASP B O 1
ATOM 7312 N N . ILE B 1 303 ? -4.77 -31.219 -12.242 1 97.81 303 ILE B N 1
ATOM 7313 C CA . ILE B 1 303 ? -4.637 -29.781 -12.422 1 97.81 303 ILE B CA 1
ATOM 7314 C C . ILE B 1 303 ? -5.297 -29.062 -11.25 1 97.81 303 ILE B C 1
ATOM 7316 O O . ILE B 1 303 ? -6.445 -29.344 -10.898 1 97.81 303 ILE B O 1
ATOM 7320 N N . HIS B 1 304 ? -4.562 -28.172 -10.57 1 98.06 304 HIS B N 1
ATOM 7321 C CA . HIS B 1 304 ? -5.086 -27.453 -9.406 1 98.06 304 HIS B CA 1
ATOM 7322 C C . HIS B 1 304 ? -5.949 -26.266 -9.828 1 98.06 304 HIS B C 1
ATOM 7324 O O . HIS B 1 304 ? -5.648 -25.594 -10.82 1 98.06 304 HIS B O 1
ATOM 7330 N N . VAL B 1 305 ? -6.988 -26.047 -9.031 1 98.56 305 VAL B N 1
ATOM 7331 C CA . VAL B 1 305 ? -7.973 -25.031 -9.359 1 98.56 305 VAL B CA 1
ATOM 7332 C C . VAL B 1 305 ? -7.801 -23.828 -8.43 1 98.56 305 VAL B C 1
ATOM 7334 O O . VAL B 1 305 ? -8.062 -23.922 -7.227 1 98.56 305 VAL B O 1
ATOM 7337 N N . ILE B 1 306 ? -7.371 -22.688 -9 1 98.69 306 ILE B N 1
ATOM 7338 C CA . ILE B 1 306 ? -7.289 -21.406 -8.312 1 98.69 306 ILE B CA 1
ATOM 7339 C C . ILE B 1 306 ? -8.523 -20.562 -8.641 1 98.69 306 ILE B C 1
ATOM 7341 O O . ILE B 1 306 ? -8.781 -20.266 -9.805 1 98.69 306 ILE B O 1
ATOM 7345 N N . VAL B 1 307 ? -9.273 -20.203 -7.609 1 98.44 307 VAL B N 1
ATOM 7346 C CA . VAL B 1 307 ? -10.484 -19.422 -7.852 1 98.44 307 VAL B CA 1
ATOM 7347 C C . VAL B 1 307 ? -10.156 -17.938 -7.812 1 98.44 307 VAL B C 1
ATOM 7349 O O . VAL B 1 307 ? -9.422 -17.469 -6.934 1 98.44 307 VAL B O 1
ATOM 7352 N N . LYS B 1 308 ? -10.656 -17.234 -8.758 1 97.5 308 LYS B N 1
ATOM 7353 C CA . LYS B 1 308 ? -10.539 -15.773 -8.75 1 97.5 308 LYS B CA 1
ATOM 7354 C C . LYS B 1 308 ? -11.664 -15.133 -7.945 1 97.5 308 LYS B C 1
ATOM 7356 O O . LYS B 1 308 ? -12.844 -15.336 -8.242 1 97.5 308 LYS B O 1
ATOM 7361 N N . ILE B 1 309 ? -11.312 -14.469 -6.887 1 96.88 309 ILE B N 1
ATOM 7362 C CA . ILE B 1 309 ? -12.281 -13.703 -6.105 1 96.88 309 ILE B CA 1
ATOM 7363 C C . ILE B 1 309 ? -12.469 -12.32 -6.73 1 96.88 309 ILE B C 1
ATOM 7365 O O . ILE B 1 309 ? -11.656 -11.422 -6.516 1 96.88 309 ILE B O 1
ATOM 7369 N N . GLU B 1 310 ? -13.633 -12.227 -7.453 1 91.19 310 GLU B N 1
ATOM 7370 C CA . GLU B 1 310 ? -13.82 -11.062 -8.32 1 91.19 310 GLU B CA 1
ATOM 7371 C C . GLU B 1 310 ? -15.18 -10.414 -8.094 1 91.19 310 GLU B C 1
ATOM 7373 O O . GLU B 1 310 ? -15.414 -9.281 -8.508 1 91.19 310 GLU B O 1
ATOM 7378 N N . SER B 1 311 ? -16.031 -11.125 -7.469 1 88.69 311 SER B N 1
ATOM 7379 C CA . SER B 1 311 ? -17.422 -10.688 -7.469 1 88.69 311 SER B CA 1
ATOM 7380 C C . SER B 1 311 ? -17.906 -10.375 -6.055 1 88.69 311 SER B C 1
ATOM 7382 O O . SER B 1 311 ? -17.391 -10.922 -5.082 1 88.69 311 SER B O 1
ATOM 7384 N N . ALA B 1 312 ? -18.859 -9.477 -6.07 1 89.81 312 ALA B N 1
ATOM 7385 C CA . ALA B 1 312 ? -19.5 -9.164 -4.797 1 89.81 312 ALA B CA 1
ATOM 7386 C C . ALA B 1 312 ? -20.156 -10.406 -4.195 1 89.81 312 ALA B C 1
ATOM 7388 O O . ALA B 1 312 ? -20.141 -10.594 -2.979 1 89.81 312 ALA B O 1
ATOM 7389 N N . ASP B 1 313 ? -20.625 -11.289 -5.039 1 90.31 313 ASP B N 1
ATOM 7390 C CA . ASP B 1 313 ? -21.328 -12.484 -4.598 1 90.31 313 ASP B CA 1
ATOM 7391 C C . ASP B 1 313 ? -20.375 -13.5 -3.977 1 90.31 313 ASP B C 1
ATOM 7393 O O . ASP B 1 313 ? -20.797 -14.367 -3.211 1 90.31 313 ASP B O 1
ATOM 7397 N N . ALA B 1 314 ? -19.156 -13.406 -4.324 1 94.06 314 ALA B N 1
ATOM 7398 C CA . ALA B 1 314 ? -18.172 -14.344 -3.789 1 94.06 314 ALA B CA 1
ATOM 7399 C C . ALA B 1 314 ? -17.875 -14.062 -2.316 1 94.06 314 ALA B C 1
ATOM 7401 O O . ALA B 1 314 ? -17.453 -14.953 -1.577 1 94.06 314 ALA B O 1
ATOM 7402 N N . ILE B 1 315 ? -18.094 -12.828 -1.882 1 94.31 315 ILE B N 1
ATOM 7403 C CA . ILE B 1 315 ? -17.625 -12.367 -0.576 1 94.31 315 ILE B CA 1
ATOM 7404 C C . ILE B 1 315 ? -18.422 -13.055 0.525 1 94.31 315 ILE B C 1
ATOM 7406 O O . ILE B 1 315 ? -17.844 -13.633 1.448 1 94.31 315 ILE B O 1
ATOM 7410 N N . PRO B 1 316 ? -19.781 -13.156 0.406 1 93.81 316 PRO B N 1
ATOM 7411 C CA . PRO B 1 316 ? -20.516 -13.898 1.433 1 93.81 316 PRO B CA 1
ATOM 7412 C C . PRO B 1 316 ? -20.203 -15.391 1.421 1 93.81 316 PRO B C 1
ATOM 7414 O O . PRO B 1 316 ? -20.344 -16.062 2.441 1 93.81 316 PRO B O 1
ATOM 7417 N N . ASN B 1 317 ? -19.719 -15.938 0.292 1 95.44 317 ASN B N 1
ATOM 7418 C CA . ASN B 1 317 ? -19.438 -17.359 0.129 1 95.44 317 ASN B CA 1
ATOM 7419 C C . ASN B 1 317 ? -17.938 -17.641 0.165 1 95.44 317 ASN B C 1
ATOM 7421 O O . ASN B 1 317 ? -17.5 -18.734 -0.196 1 95.44 317 ASN B O 1
ATOM 7425 N N . LEU B 1 318 ? -17.234 -16.719 0.633 1 97.19 318 LEU B N 1
ATOM 7426 C CA . LEU B 1 318 ? -15.781 -16.719 0.498 1 97.19 318 LEU B CA 1
ATOM 7427 C C . LEU B 1 318 ? -15.18 -17.969 1.131 1 97.19 318 LEU B C 1
ATOM 7429 O O . LEU B 1 318 ? -14.375 -18.672 0.504 1 97.19 318 LEU B O 1
ATOM 7433 N N . HIS B 1 319 ? -15.602 -18.297 2.311 1 95.69 319 HIS B N 1
ATOM 7434 C CA . HIS B 1 319 ? -15.055 -19.438 3.037 1 95.69 319 HIS B CA 1
ATOM 7435 C C . HIS B 1 319 ? -15.305 -20.75 2.289 1 95.69 319 HIS B C 1
ATOM 7437 O O . HIS B 1 319 ? -14.398 -21.562 2.131 1 95.69 319 HIS B O 1
ATOM 7443 N N . ALA B 1 320 ? -16.5 -20.891 1.837 1 97 320 ALA B N 1
ATOM 7444 C CA . ALA B 1 320 ? -16.875 -22.109 1.118 1 97 320 ALA B CA 1
ATOM 7445 C C . ALA B 1 320 ? -16.109 -22.219 -0.203 1 97 320 ALA B C 1
ATOM 7447 O O . ALA B 1 320 ? -15.695 -23.312 -0.595 1 97 320 ALA B O 1
ATOM 7448 N N . ILE B 1 321 ? -15.945 -21.125 -0.86 1 97.94 321 ILE B N 1
ATOM 7449 C CA . ILE B 1 321 ? -15.266 -21.078 -2.148 1 97.94 321 ILE B CA 1
ATOM 7450 C C . ILE B 1 321 ? -13.805 -21.484 -1.97 1 97.94 321 ILE B C 1
ATOM 7452 O O . ILE B 1 321 ? -13.297 -22.359 -2.686 1 97.94 321 ILE B O 1
ATOM 7456 N N . ILE B 1 322 ? -13.148 -20.891 -1 1 97.88 322 ILE B N 1
ATOM 7457 C CA . ILE B 1 322 ? -11.742 -21.172 -0.76 1 97.88 322 ILE B CA 1
ATOM 7458 C C . ILE B 1 322 ? -11.562 -22.609 -0.285 1 97.88 322 ILE B C 1
ATOM 7460 O O . ILE B 1 322 ? -10.648 -23.312 -0.72 1 97.88 322 ILE B O 1
ATOM 7464 N N . SER B 1 323 ? -12.469 -23.078 0.521 1 96.69 323 SER B N 1
ATOM 7465 C CA . SER B 1 323 ? -12.406 -24.438 1.027 1 96.69 323 SER B CA 1
ATOM 7466 C C . SER B 1 323 ? -12.516 -25.453 -0.107 1 96.69 323 SER B C 1
ATOM 7468 O O . SER B 1 323 ? -11.836 -26.484 -0.086 1 96.69 323 SER B O 1
ATOM 7470 N N . ALA B 1 324 ? -13.289 -25.141 -1.055 1 97.62 324 ALA B N 1
ATOM 7471 C CA . ALA B 1 324 ? -13.523 -26.062 -2.166 1 97.62 324 ALA B CA 1
ATOM 7472 C C . ALA B 1 324 ? -12.383 -26 -3.174 1 97.62 324 ALA B C 1
ATOM 7474 O O . ALA B 1 324 ? -12.172 -26.953 -3.936 1 97.62 324 ALA B O 1
ATOM 7475 N N . SER B 1 325 ? -11.609 -24.984 -3.215 1 98.25 325 SER B N 1
ATOM 7476 C CA . SER B 1 325 ? -10.586 -24.75 -4.23 1 98.25 325 SER B CA 1
ATOM 7477 C C . SER B 1 325 ? -9.211 -25.219 -3.754 1 98.25 325 SER B C 1
ATOM 7479 O O . SER B 1 325 ? -9.078 -25.734 -2.643 1 98.25 325 SER B O 1
ATOM 7481 N N . ASP B 1 326 ? -8.258 -25.109 -4.637 1 98.12 326 ASP B N 1
ATOM 7482 C CA . ASP B 1 326 ? -6.875 -25.422 -4.277 1 98.12 326 ASP B CA 1
ATOM 7483 C C . ASP B 1 326 ? -6.082 -24.156 -3.963 1 98.12 326 ASP B C 1
ATOM 7485 O O . ASP B 1 326 ? -4.934 -24.234 -3.518 1 98.12 326 ASP B O 1
ATOM 7489 N N . GLY B 1 327 ? -6.621 -23.047 -4.164 1 98.31 327 GLY B N 1
ATOM 7490 C CA . GLY B 1 327 ? -6.047 -21.734 -3.912 1 98.31 327 GLY B CA 1
ATOM 7491 C C . GLY B 1 327 ? -6.922 -20.594 -4.398 1 98.31 327 GLY B C 1
ATOM 7492 O O . GLY B 1 327 ? -8.016 -20.828 -4.914 1 98.31 327 GLY B O 1
ATOM 7493 N N . ALA B 1 328 ? -6.449 -19.391 -4.207 1 98.75 328 ALA B N 1
ATOM 7494 C CA . ALA B 1 328 ? -7.258 -18.25 -4.59 1 98.75 328 ALA B CA 1
ATOM 7495 C C . ALA B 1 328 ? -6.398 -17.156 -5.23 1 98.75 328 ALA B C 1
ATOM 7497 O O . ALA B 1 328 ? -5.172 -17.172 -5.102 1 98.75 328 ALA B O 1
ATOM 7498 N N . MET B 1 329 ? -7.066 -16.391 -5.996 1 98.69 329 MET B N 1
ATOM 7499 C CA . MET B 1 329 ? -6.484 -15.18 -6.574 1 98.69 329 MET B CA 1
ATOM 7500 C C . MET B 1 329 ? -7.324 -13.953 -6.242 1 98.69 329 MET B C 1
ATOM 7502 O O . MET B 1 329 ? -8.531 -13.93 -6.496 1 98.69 329 MET B O 1
ATOM 7506 N N . VAL B 1 330 ? -6.719 -12.984 -5.613 1 97.94 330 VAL B N 1
ATOM 7507 C CA . VAL B 1 330 ? -7.387 -11.711 -5.363 1 97.94 330 VAL B CA 1
ATOM 7508 C C . VAL B 1 330 ? -7.355 -10.852 -6.625 1 97.94 330 VAL B C 1
ATOM 7510 O O . VAL B 1 330 ? -6.371 -10.156 -6.887 1 97.94 330 VAL B O 1
ATOM 7513 N N . ALA B 1 331 ? -8.438 -10.906 -7.301 1 95.88 331 ALA B N 1
ATOM 7514 C CA . ALA B 1 331 ? -8.523 -10.117 -8.531 1 95.88 331 ALA B CA 1
ATOM 7515 C C . ALA B 1 331 ? -9.07 -8.719 -8.258 1 95.88 331 ALA B C 1
ATOM 7517 O O . ALA B 1 331 ? -10.258 -8.461 -8.461 1 95.88 331 ALA B O 1
ATOM 7518 N N . ARG B 1 332 ? -8.219 -7.832 -8 1 94.19 332 ARG B N 1
ATOM 7519 C CA . ARG B 1 332 ? -8.57 -6.535 -7.426 1 94.19 332 ARG B CA 1
ATOM 7520 C C . ARG B 1 332 ? -9.281 -5.66 -8.453 1 94.19 332 ARG B C 1
ATOM 7522 O O . ARG B 1 332 ? -10.133 -4.84 -8.094 1 94.19 332 ARG B O 1
ATOM 7529 N N . GLY B 1 333 ? -8.875 -5.816 -9.719 1 89.12 333 GLY B N 1
ATOM 7530 C CA . GLY B 1 333 ? -9.523 -5.023 -10.75 1 89.12 333 GLY B CA 1
ATOM 7531 C C . GLY B 1 333 ? -11.031 -5.176 -10.766 1 89.12 333 GLY B C 1
ATOM 7532 O O . GLY B 1 333 ? -11.758 -4.199 -10.586 1 89.12 333 GLY B O 1
ATOM 7533 N N . ASP B 1 334 ? -11.461 -6.359 -10.844 1 87.88 334 ASP B N 1
ATOM 7534 C CA . ASP B 1 334 ? -12.883 -6.66 -10.906 1 87.88 334 ASP B CA 1
ATOM 7535 C C . ASP B 1 334 ? -13.547 -6.461 -9.539 1 87.88 334 ASP B C 1
ATOM 7537 O O . ASP B 1 334 ? -14.688 -6.008 -9.461 1 87.88 334 ASP B O 1
ATOM 7541 N N . LEU B 1 335 ? -12.898 -6.832 -8.508 1 90.88 335 LEU B N 1
ATOM 7542 C CA . LEU B 1 335 ? -13.438 -6.656 -7.16 1 90.88 335 LEU B CA 1
ATOM 7543 C C . LEU B 1 335 ? -13.742 -5.191 -6.883 1 90.88 335 LEU B C 1
ATOM 7545 O O . LEU B 1 335 ? -14.789 -4.867 -6.316 1 90.88 335 LEU B O 1
ATOM 7549 N N . GLY B 1 336 ? -12.859 -4.328 -7.336 1 88.38 336 GLY B N 1
ATOM 7550 C CA . GLY B 1 336 ? -13.023 -2.898 -7.125 1 88.38 336 GLY B CA 1
ATOM 7551 C C . GLY B 1 336 ? -14.086 -2.283 -8.023 1 88.38 336 GLY B C 1
ATOM 7552 O O . GLY B 1 336 ? -14.523 -1.154 -7.789 1 88.38 336 GLY B O 1
ATOM 7553 N N . ALA B 1 337 ? -14.445 -2.977 -9 1 84.75 337 ALA B N 1
ATOM 7554 C CA . ALA B 1 337 ? -15.516 -2.506 -9.883 1 84.75 337 ALA B CA 1
ATOM 7555 C C . ALA B 1 337 ? -16.891 -2.865 -9.32 1 84.75 337 ALA B C 1
ATOM 7557 O O . ALA B 1 337 ? -17.875 -2.174 -9.586 1 84.75 337 ALA B O 1
ATOM 7558 N N . GLU B 1 338 ? -16.922 -3.891 -8.516 1 87.69 338 GLU B N 1
ATOM 7559 C CA . GLU B 1 338 ? -18.203 -4.355 -8.016 1 87.69 338 GLU B CA 1
ATOM 7560 C C . GLU B 1 338 ? -18.453 -3.875 -6.586 1 87.69 338 GLU B C 1
ATOM 7562 O O . GLU B 1 338 ? -19.594 -3.771 -6.145 1 87.69 338 GLU B O 1
ATOM 7567 N N . LEU B 1 339 ? -17.375 -3.633 -5.914 1 90.44 339 LEU B N 1
ATOM 7568 C CA . LEU B 1 339 ? -17.469 -3.184 -4.527 1 90.44 339 LEU B CA 1
ATOM 7569 C C . LEU B 1 339 ? -16.844 -1.804 -4.363 1 90.44 339 LEU B C 1
ATOM 7571 O O . LEU B 1 339 ? -16.062 -1.367 -5.211 1 90.44 339 LEU B O 1
ATOM 7575 N N . PRO B 1 340 ? -17.312 -1.124 -3.279 1 89 340 PRO B N 1
ATOM 7576 C CA . PRO B 1 340 ? -16.594 0.123 -3.008 1 89 340 PRO B CA 1
ATOM 7577 C C . PRO B 1 340 ? -15.086 -0.079 -2.9 1 89 340 PRO B C 1
ATOM 7579 O O . PRO B 1 340 ? -14.633 -1.046 -2.283 1 89 340 PRO B O 1
ATOM 7582 N N . ILE B 1 341 ? -14.328 0.734 -3.529 1 89.94 341 ILE B N 1
ATOM 7583 C CA . ILE B 1 341 ? -12.898 0.546 -3.729 1 89.94 341 ILE B CA 1
ATOM 7584 C C . ILE B 1 341 ? -12.195 0.479 -2.375 1 89.94 341 ILE B C 1
ATOM 7586 O O . ILE B 1 341 ? -11.148 -0.16 -2.244 1 89.94 341 ILE B O 1
ATOM 7590 N N . GLU B 1 342 ? -12.719 1.144 -1.319 1 92.12 342 GLU B N 1
ATOM 7591 C CA . GLU B 1 342 ? -12.102 1.151 0.004 1 92.12 342 GLU B CA 1
ATOM 7592 C C . GLU B 1 342 ? -12.164 -0.229 0.651 1 92.12 342 GLU B C 1
ATOM 7594 O O . GLU B 1 342 ? -11.445 -0.505 1.609 1 92.12 342 GLU B O 1
ATOM 7599 N N . GLU B 1 343 ? -12.969 -1.124 0.104 1 93.31 343 GLU B N 1
ATOM 7600 C CA . GLU B 1 343 ? -13.109 -2.473 0.646 1 93.31 343 GLU B CA 1
ATOM 7601 C C . GLU B 1 343 ? -12.008 -3.393 0.134 1 93.31 343 GLU B C 1
ATOM 7603 O O . GLU B 1 343 ? -11.719 -4.422 0.748 1 93.31 343 GLU B O 1
ATOM 7608 N N . VAL B 1 344 ? -11.406 -3.047 -0.896 1 93.94 344 VAL B N 1
ATOM 7609 C CA . VAL B 1 344 ? -10.523 -3.947 -1.629 1 93.94 344 VAL B CA 1
ATOM 7610 C C . VAL B 1 344 ? -9.305 -4.289 -0.77 1 93.94 344 VAL B C 1
ATOM 7612 O O . VAL B 1 344 ? -8.961 -5.465 -0.613 1 93.94 344 VAL B O 1
ATOM 7615 N N . PRO B 1 345 ? -8.68 -3.275 -0.116 1 94.31 345 PRO B N 1
ATOM 7616 C CA . PRO B 1 345 ? -7.535 -3.633 0.728 1 94.31 345 PRO B CA 1
ATOM 7617 C C . PRO B 1 345 ? -7.926 -4.535 1.896 1 94.31 345 PRO B C 1
ATOM 7619 O O . PRO B 1 345 ? -7.156 -5.418 2.283 1 94.31 345 PRO B O 1
ATOM 7622 N N . LEU B 1 346 ? -9.078 -4.34 2.43 1 93.88 346 LEU B N 1
ATOM 7623 C CA . LEU B 1 346 ? -9.547 -5.148 3.553 1 93.88 346 LEU B CA 1
ATOM 7624 C C . LEU B 1 346 ? -9.828 -6.582 3.113 1 93.88 346 LEU B C 1
ATOM 7626 O O . LEU B 1 346 ? -9.469 -7.531 3.812 1 93.88 346 LEU B O 1
ATOM 7630 N N . LEU B 1 347 ? -10.391 -6.68 1.997 1 95.56 347 LEU B N 1
ATOM 7631 C CA . LEU B 1 347 ? -10.703 -7.996 1.46 1 95.56 347 LEU B CA 1
ATOM 7632 C C . LEU B 1 347 ? -9.438 -8.75 1.075 1 95.56 347 LEU B C 1
ATOM 7634 O O . LEU B 1 347 ? -9.344 -9.961 1.267 1 95.56 347 LEU B O 1
ATOM 7638 N N . GLN B 1 348 ? -8.5 -8.039 0.485 1 96.62 348 GLN B N 1
ATOM 7639 C CA . GLN B 1 348 ? -7.219 -8.656 0.177 1 96.62 348 GLN B CA 1
ATOM 7640 C C . GLN B 1 348 ? -6.598 -9.289 1.42 1 96.62 348 GLN B C 1
ATOM 7642 O O . GLN B 1 348 ? -6.191 -10.453 1.394 1 96.62 348 GLN B O 1
ATOM 7647 N N . GLU B 1 349 ? -6.527 -8.555 2.5 1 94.88 349 GLU B N 1
ATOM 7648 C CA . GLU B 1 349 ? -5.969 -9.047 3.754 1 94.88 349 GLU B CA 1
ATOM 7649 C C . GLU B 1 349 ? -6.738 -10.258 4.266 1 94.88 349 GLU B C 1
ATOM 7651 O O . GLU B 1 349 ? -6.141 -11.242 4.707 1 94.88 349 GLU B O 1
ATOM 7656 N N . ASP B 1 350 ? -8.023 -10.203 4.188 1 95.62 350 ASP B N 1
ATOM 7657 C CA . ASP B 1 350 ? -8.883 -11.281 4.676 1 95.62 350 ASP B CA 1
ATOM 7658 C C . ASP B 1 350 ? -8.688 -12.555 3.855 1 95.62 350 ASP B C 1
ATOM 7660 O O . ASP B 1 350 ? -8.562 -13.641 4.414 1 95.62 350 ASP B O 1
ATOM 7664 N N . ILE B 1 351 ? -8.633 -12.391 2.576 1 97.94 351 ILE B N 1
ATOM 7665 C CA . ILE B 1 351 ? -8.484 -13.531 1.686 1 97.94 351 ILE B CA 1
ATOM 7666 C C . ILE B 1 351 ? -7.121 -14.188 1.901 1 97.94 351 ILE B C 1
ATOM 7668 O O . ILE B 1 351 ? -7.016 -15.414 1.981 1 97.94 351 ILE B O 1
ATOM 7672 N N . ILE B 1 352 ? -6.105 -13.352 2 1 97.19 352 ILE B N 1
ATOM 7673 C CA . ILE B 1 352 ? -4.762 -13.875 2.232 1 97.19 352 ILE B CA 1
ATOM 7674 C C . ILE B 1 352 ? -4.727 -14.641 3.555 1 97.19 352 ILE B C 1
ATOM 7676 O O . ILE B 1 352 ? -4.219 -15.766 3.617 1 97.19 352 ILE B O 1
ATOM 7680 N N . ARG B 1 353 ? -5.312 -14.086 4.57 1 94.25 353 ARG B N 1
ATOM 7681 C CA . ARG B 1 353 ? -5.336 -14.711 5.887 1 94.25 353 ARG B CA 1
ATOM 7682 C C . ARG B 1 353 ? -6.059 -16.047 5.844 1 94.25 353 ARG B C 1
ATOM 7684 O O . ARG B 1 353 ? -5.578 -17.047 6.398 1 94.25 353 ARG B O 1
ATOM 7691 N N . ARG B 1 354 ? -7.145 -16.078 5.168 1 94.69 354 ARG B N 1
ATOM 7692 C CA . ARG B 1 354 ? -7.93 -17.312 5.074 1 94.69 354 ARG B CA 1
ATOM 7693 C C . ARG B 1 354 ? -7.172 -18.375 4.301 1 94.69 354 ARG B C 1
ATOM 7695 O O . ARG B 1 354 ? -7.129 -19.547 4.719 1 94.69 354 ARG B O 1
ATOM 7702 N N . CYS B 1 355 ? -6.602 -17.984 3.232 1 97.06 355 CYS B N 1
ATOM 7703 C CA . CYS B 1 355 ? -5.84 -18.938 2.436 1 97.06 355 CYS B CA 1
ATOM 7704 C C . CYS B 1 355 ? -4.668 -19.5 3.23 1 97.06 355 CYS B C 1
ATOM 7706 O O . CYS B 1 355 ? -4.426 -20.703 3.213 1 97.06 355 CYS B O 1
ATOM 7708 N N . ARG B 1 356 ? -3.971 -18.703 3.914 1 92.81 356 ARG B N 1
ATOM 7709 C CA . ARG B 1 356 ? -2.838 -19.156 4.723 1 92.81 356 ARG B CA 1
ATOM 7710 C C . ARG B 1 356 ? -3.289 -20.109 5.816 1 92.81 356 ARG B C 1
ATOM 7712 O O . ARG B 1 356 ? -2.65 -21.141 6.051 1 92.81 356 ARG B O 1
ATOM 7719 N N . SER B 1 357 ? -4.387 -19.781 6.418 1 88.75 357 SER B N 1
ATOM 7720 C CA . SER B 1 357 ? -4.91 -20.625 7.492 1 88.75 357 SER B CA 1
ATOM 7721 C C . SER B 1 357 ? -5.348 -21.984 6.965 1 88.75 357 SER B C 1
ATOM 7723 O O . SER B 1 357 ? -5.273 -22.984 7.68 1 88.75 357 SER B O 1
ATOM 7725 N N . MET B 1 358 ? -5.715 -21.984 5.727 1 92.31 358 MET B N 1
ATOM 7726 C CA . MET B 1 358 ? -6.195 -23.219 5.117 1 92.31 358 MET B CA 1
ATOM 7727 C C . MET B 1 358 ? -5.086 -23.891 4.324 1 92.31 358 MET B C 1
ATOM 7729 O O . MET B 1 358 ? -5.324 -24.891 3.643 1 92.31 358 MET B O 1
ATOM 7733 N N . GLU B 1 359 ? -3.885 -23.328 4.371 1 92.69 359 GLU B N 1
ATOM 7734 C CA . GLU B 1 359 ? -2.715 -23.875 3.691 1 92.69 359 GLU B CA 1
ATOM 7735 C C . GLU B 1 359 ? -2.93 -23.938 2.182 1 92.69 359 GLU B C 1
ATOM 7737 O O . GLU B 1 359 ? -2.656 -24.953 1.546 1 92.69 359 GLU B O 1
ATOM 7742 N N . LYS B 1 360 ? -3.533 -22.906 1.655 1 97.06 360 LYS B N 1
ATOM 7743 C CA . LYS B 1 360 ? -3.779 -22.766 0.223 1 97.06 360 LYS B CA 1
ATOM 7744 C C . LYS B 1 360 ? -3.035 -21.562 -0.343 1 97.06 360 LYS B C 1
ATOM 7746 O O . LYS B 1 360 ? -2.945 -20.516 0.308 1 97.06 360 LYS B O 1
ATOM 7751 N N . PRO B 1 361 ? -2.451 -21.719 -1.529 1 98.31 361 PRO B N 1
ATOM 7752 C CA . PRO B 1 361 ? -1.735 -20.578 -2.105 1 98.31 361 PRO B CA 1
ATOM 7753 C C . PRO B 1 361 ? -2.668 -19.438 -2.508 1 98.31 361 PRO B C 1
ATOM 7755 O O . PRO B 1 361 ? -3.822 -19.688 -2.871 1 98.31 361 PRO B O 1
ATOM 7758 N N . VAL B 1 362 ? -2.18 -18.234 -2.422 1 98.75 362 VAL B N 1
ATOM 7759 C CA . VAL B 1 362 ? -2.967 -17.062 -2.766 1 98.75 362 VAL B CA 1
ATOM 7760 C C . VAL B 1 362 ? -2.133 -16.109 -3.627 1 98.75 362 VAL B C 1
ATOM 7762 O O . VAL B 1 362 ? -0.957 -15.875 -3.338 1 98.75 362 VAL B O 1
ATOM 7765 N N . ILE B 1 363 ? -2.754 -15.656 -4.711 1 98.81 363 ILE B N 1
ATOM 7766 C CA . ILE B 1 363 ? -2.125 -14.742 -5.66 1 98.81 363 ILE B CA 1
ATOM 7767 C C . ILE B 1 363 ? -2.799 -13.375 -5.586 1 98.81 363 ILE B C 1
ATOM 7769 O O . ILE B 1 363 ? -4.027 -13.281 -5.621 1 98.81 363 ILE B O 1
ATOM 7773 N N . VAL B 1 364 ? -2.045 -12.32 -5.395 1 98.38 364 VAL B N 1
ATOM 7774 C CA . VAL B 1 364 ? -2.576 -10.969 -5.512 1 98.38 364 VAL B CA 1
ATOM 7775 C C . VAL B 1 364 ? -2.363 -10.453 -6.934 1 98.38 364 VAL B C 1
ATOM 7777 O O . VAL B 1 364 ? -1.233 -10.414 -7.426 1 98.38 364 VAL B O 1
ATOM 7780 N N . ALA B 1 365 ? -3.512 -10.047 -7.516 1 96.31 365 ALA B N 1
ATOM 7781 C CA . ALA B 1 365 ? -3.439 -9.758 -8.945 1 96.31 365 ALA B CA 1
ATOM 7782 C C . ALA B 1 365 ? -4.016 -8.383 -9.258 1 96.31 365 ALA B C 1
ATOM 7784 O O . ALA B 1 365 ? -4.793 -7.832 -8.477 1 96.31 365 ALA B O 1
ATOM 7785 N N . THR B 1 366 ? -3.578 -7.832 -10.336 1 88 366 THR B N 1
ATOM 7786 C CA . THR B 1 366 ? -4.113 -6.684 -11.062 1 88 366 THR B CA 1
ATOM 7787 C C . THR B 1 366 ? -3.652 -5.379 -10.422 1 88 366 THR B C 1
ATOM 7789 O O . THR B 1 366 ? -3.596 -5.27 -9.195 1 88 366 THR B O 1
ATOM 7792 N N . ASN B 1 367 ? -3.295 -4.492 -11.219 1 84.31 367 ASN B N 1
ATOM 7793 C CA . ASN B 1 367 ? -2.988 -3.1 -10.906 1 84.31 367 ASN B CA 1
ATOM 7794 C C . ASN B 1 367 ? -1.826 -2.986 -9.922 1 84.31 367 ASN B C 1
ATOM 7796 O O . ASN B 1 367 ? -1.854 -2.154 -9.016 1 84.31 367 ASN B O 1
ATOM 7800 N N . MET B 1 368 ? -0.852 -3.848 -10.102 1 92.19 368 MET B N 1
ATOM 7801 C CA . MET B 1 368 ? 0.298 -3.773 -9.203 1 92.19 368 MET B CA 1
ATOM 7802 C C . MET B 1 368 ? 1.346 -2.803 -9.742 1 92.19 368 MET B C 1
ATOM 7804 O O . MET B 1 368 ? 1.883 -1.987 -8.992 1 92.19 368 MET B O 1
ATOM 7808 N N . LEU B 1 369 ? 1.615 -2.932 -11.055 1 95.06 369 LEU B N 1
ATOM 7809 C CA . LEU B 1 369 ? 2.531 -2.037 -11.758 1 95.06 369 LEU B CA 1
ATOM 7810 C C . LEU B 1 369 ? 1.914 -1.534 -13.055 1 95.06 369 LEU B C 1
ATOM 7812 O O . LEU B 1 369 ? 2.555 -1.577 -14.109 1 95.06 369 LEU B O 1
ATOM 7816 N N . GLU B 1 370 ? 0.717 -1.046 -12.945 1 90.94 370 GLU B N 1
ATOM 7817 C CA . GLU B 1 370 ? -0.037 -0.612 -14.117 1 90.94 370 GLU B CA 1
ATOM 7818 C C . GLU B 1 370 ? 0.683 0.517 -14.844 1 90.94 370 GLU B C 1
ATOM 7820 O O . GLU B 1 370 ? 0.669 0.573 -16.078 1 90.94 370 GLU B O 1
ATOM 7825 N N . SER B 1 371 ? 1.324 1.41 -14.125 1 89.5 371 SER B N 1
ATOM 7826 C CA . SER B 1 371 ? 2.012 2.551 -14.727 1 89.5 371 SER B CA 1
ATOM 7827 C C . SER B 1 371 ? 3.131 2.098 -15.656 1 89.5 371 SER B C 1
ATOM 7829 O O . SER B 1 371 ? 3.451 2.781 -16.625 1 89.5 371 SER B O 1
ATOM 7831 N N . MET B 1 372 ? 3.623 0.901 -15.453 1 93.31 372 MET B N 1
ATOM 7832 C CA . MET B 1 372 ? 4.797 0.458 -16.188 1 93.31 372 MET B CA 1
ATOM 7833 C C . MET B 1 372 ? 4.395 -0.174 -17.516 1 93.31 372 MET B C 1
ATOM 7835 O O . MET B 1 372 ? 5.25 -0.624 -18.281 1 93.31 372 MET B O 1
ATOM 7839 N N . ILE B 1 373 ? 3.107 -0.24 -17.75 1 92.88 373 ILE B N 1
ATOM 7840 C CA . ILE B 1 373 ? 2.682 -0.568 -19.109 1 92.88 373 ILE B CA 1
ATOM 7841 C C . ILE B 1 373 ? 3.232 0.467 -20.094 1 92.88 373 ILE B C 1
ATOM 7843 O O . ILE B 1 373 ? 3.672 0.119 -21.188 1 92.88 373 ILE B O 1
ATOM 7847 N N . ASP B 1 374 ? 3.322 1.711 -19.547 1 89.5 374 ASP B N 1
ATOM 7848 C CA . ASP B 1 374 ? 3.689 2.799 -20.453 1 89.5 374 ASP B CA 1
ATOM 7849 C C . ASP B 1 374 ? 4.961 3.502 -19.984 1 89.5 374 ASP B C 1
ATOM 7851 O O . ASP B 1 374 ? 5.598 4.227 -20.75 1 89.5 374 ASP B O 1
ATOM 7855 N N . HIS B 1 375 ? 5.262 3.33 -18.703 1 89 375 HIS B N 1
ATOM 7856 C CA . HIS B 1 375 ? 6.402 4.043 -18.141 1 89 375 HIS B CA 1
ATOM 7857 C C . HIS B 1 375 ? 7.477 3.072 -17.656 1 89 375 HIS B C 1
ATOM 7859 O O . HIS B 1 375 ? 7.164 1.962 -17.234 1 89 375 HIS B O 1
ATOM 7865 N N . PRO B 1 376 ? 8.695 3.465 -17.672 1 90.94 376 PRO B N 1
ATOM 7866 C CA . PRO B 1 376 ? 9.789 2.566 -17.281 1 90.94 376 PRO B CA 1
ATOM 7867 C C . PRO B 1 376 ? 9.938 2.438 -15.773 1 90.94 376 PRO B C 1
ATOM 7869 O O . PRO B 1 376 ? 10.656 1.556 -15.289 1 90.94 376 PRO B O 1
ATOM 7872 N N . THR B 1 377 ? 9.336 3.336 -15.023 1 89.81 377 THR B N 1
ATOM 7873 C CA . THR B 1 377 ? 9.43 3.312 -13.57 1 89.81 377 THR B CA 1
ATOM 7874 C C . THR B 1 377 ? 8.039 3.303 -12.938 1 89.81 377 THR B C 1
ATOM 7876 O O . THR B 1 377 ? 7.105 3.908 -13.477 1 89.81 377 THR B O 1
ATOM 7879 N N . PRO B 1 378 ? 7.973 2.584 -11.844 1 92.88 378 PRO B N 1
ATOM 7880 C CA . PRO B 1 378 ? 6.668 2.555 -11.18 1 92.88 378 PRO B CA 1
ATOM 7881 C C . PRO B 1 378 ? 6.414 3.799 -10.328 1 92.88 378 PRO B C 1
ATOM 7883 O O . PRO B 1 378 ? 7.34 4.57 -10.055 1 92.88 378 PRO B O 1
ATOM 7886 N N . THR B 1 379 ? 5.168 3.986 -9.992 1 89.44 379 THR B N 1
ATOM 7887 C CA . THR B 1 379 ? 4.844 5.008 -9.008 1 89.44 379 THR B CA 1
ATOM 7888 C C . THR B 1 379 ? 5.191 4.535 -7.598 1 89.44 379 THR B C 1
ATOM 7890 O O . THR B 1 379 ? 5.379 3.338 -7.371 1 89.44 379 THR B O 1
ATOM 7893 N N . ARG B 1 380 ? 5.293 5.477 -6.727 1 89.19 380 ARG B N 1
ATOM 7894 C CA . ARG B 1 380 ? 5.582 5.133 -5.336 1 89.19 380 ARG B CA 1
ATOM 7895 C C . ARG B 1 380 ? 4.441 4.332 -4.723 1 89.19 380 ARG B C 1
ATOM 7897 O O . ARG B 1 380 ? 4.676 3.439 -3.902 1 89.19 380 ARG B O 1
ATOM 7904 N N . ALA B 1 381 ? 3.223 4.656 -5.121 1 91.44 381 ALA B N 1
ATOM 7905 C CA . ALA B 1 381 ? 2.059 3.928 -4.625 1 91.44 381 ALA B CA 1
ATOM 7906 C C . ALA B 1 381 ? 2.117 2.459 -5.031 1 91.44 381 ALA B C 1
ATOM 7908 O O . ALA B 1 381 ? 1.777 1.574 -4.242 1 91.44 381 ALA B O 1
ATOM 7909 N N . GLU B 1 382 ? 2.547 2.23 -6.23 1 93.69 382 GLU B N 1
ATOM 7910 C CA . GLU B 1 382 ? 2.648 0.864 -6.73 1 93.69 382 GLU B CA 1
ATOM 7911 C C . GLU B 1 382 ? 3.711 0.075 -5.973 1 93.69 382 GLU B C 1
ATOM 7913 O O . GLU B 1 382 ? 3.518 -1.104 -5.668 1 93.69 382 GLU B O 1
ATOM 7918 N N . VAL B 1 383 ? 4.805 0.723 -5.691 1 94.5 383 VAL B N 1
ATOM 7919 C CA . VAL B 1 383 ? 5.867 0.076 -4.926 1 94.5 383 VAL B CA 1
ATOM 7920 C C . VAL B 1 383 ? 5.359 -0.277 -3.531 1 94.5 383 VAL B C 1
ATOM 7922 O O . VAL B 1 383 ? 5.598 -1.382 -3.037 1 94.5 383 VAL B O 1
ATOM 7925 N N . SER B 1 384 ? 4.672 0.622 -2.924 1 93.62 384 SER B N 1
ATOM 7926 C CA . SER B 1 384 ? 4.062 0.373 -1.622 1 93.62 384 SER B CA 1
ATOM 7927 C C . SER B 1 384 ? 3.072 -0.785 -1.687 1 93.62 384 SER B C 1
ATOM 7929 O O . SER B 1 384 ? 2.982 -1.586 -0.754 1 93.62 384 SER B O 1
ATOM 7931 N N . ASP B 1 385 ? 2.348 -0.868 -2.725 1 94.81 385 ASP B N 1
ATOM 7932 C CA . ASP B 1 385 ? 1.34 -1.904 -2.924 1 94.81 385 ASP B CA 1
ATOM 7933 C C . ASP B 1 385 ? 1.979 -3.291 -2.967 1 94.81 385 ASP B C 1
ATOM 7935 O O . ASP B 1 385 ? 1.485 -4.227 -2.334 1 94.81 385 ASP B O 1
ATOM 7939 N N . ILE B 1 386 ? 3.057 -3.383 -3.676 1 96.88 386 ILE B N 1
ATOM 7940 C CA . ILE B 1 386 ? 3.785 -4.645 -3.734 1 96.88 386 ILE B CA 1
ATOM 7941 C C . ILE B 1 386 ? 4.297 -5.012 -2.342 1 96.88 386 ILE B C 1
ATOM 7943 O O . ILE B 1 386 ? 4.145 -6.152 -1.896 1 96.88 386 ILE B O 1
ATOM 7947 N N . ALA B 1 387 ? 4.883 -4.043 -1.715 1 95.25 387 ALA B N 1
ATOM 7948 C CA . ALA B 1 387 ? 5.43 -4.281 -0.382 1 95.25 387 ALA B CA 1
ATOM 7949 C C . ALA B 1 387 ? 4.355 -4.793 0.57 1 95.25 387 ALA B C 1
ATOM 7951 O O . ALA B 1 387 ? 4.609 -5.695 1.375 1 95.25 387 ALA B O 1
ATOM 7952 N N . ILE B 1 388 ? 3.201 -4.352 0.415 1 93.62 388 ILE B N 1
ATOM 7953 C CA . ILE B 1 388 ? 2.107 -4.738 1.3 1 93.62 388 ILE B CA 1
ATOM 7954 C C . ILE B 1 388 ? 1.693 -6.18 1.012 1 93.62 388 ILE B C 1
ATOM 7956 O O . ILE B 1 388 ? 1.447 -6.957 1.937 1 93.62 388 ILE B O 1
ATOM 7960 N N . ALA B 1 389 ? 1.524 -6.434 -0.208 1 96.62 389 ALA B N 1
ATOM 7961 C CA . ALA B 1 389 ? 1.149 -7.797 -0.568 1 96.62 389 ALA B CA 1
ATOM 7962 C C . ALA B 1 389 ? 2.15 -8.805 -0.01 1 96.62 389 ALA B C 1
ATOM 7964 O O . ALA B 1 389 ? 1.76 -9.867 0.491 1 96.62 389 ALA B O 1
ATOM 7965 N N . VAL B 1 390 ? 3.412 -8.43 -0.057 1 96.44 390 VAL B N 1
ATOM 7966 C CA . VAL B 1 390 ? 4.477 -9.289 0.448 1 96.44 390 VAL B CA 1
ATOM 7967 C C . VAL B 1 390 ? 4.391 -9.383 1.97 1 96.44 390 VAL B C 1
ATOM 7969 O O . VAL B 1 390 ? 4.473 -10.469 2.539 1 96.44 390 VAL B O 1
ATOM 7972 N N . ARG B 1 391 ? 4.125 -8.328 2.633 1 93.25 391 ARG B N 1
ATOM 7973 C CA . ARG B 1 391 ? 4.047 -8.289 4.09 1 93.25 391 ARG B CA 1
ATOM 7974 C C . ARG B 1 391 ? 2.84 -9.078 4.594 1 93.25 391 ARG B C 1
ATOM 7976 O O . ARG B 1 391 ? 2.895 -9.688 5.664 1 93.25 391 ARG B O 1
ATOM 7983 N N . GLU B 1 392 ? 1.8 -9.031 3.781 1 93.94 392 GLU B N 1
ATOM 7984 C CA . GLU B 1 392 ? 0.585 -9.742 4.164 1 93.94 392 GLU B CA 1
ATOM 7985 C C . GLU B 1 392 ? 0.756 -11.25 4.004 1 93.94 392 GLU B C 1
ATOM 7987 O O . GLU B 1 392 ? -0.04 -12.031 4.531 1 93.94 392 GLU B O 1
ATOM 7992 N N . GLY B 1 393 ? 1.783 -11.68 3.293 1 95 393 GLY B N 1
ATOM 7993 C CA . GLY B 1 393 ? 2.107 -13.094 3.193 1 95 393 GLY B CA 1
ATOM 7994 C C . GLY B 1 393 ? 1.547 -13.75 1.943 1 95 393 GLY B C 1
ATOM 7995 O O . GLY B 1 393 ? 1.266 -14.953 1.937 1 95 393 GLY B O 1
ATOM 7996 N N . ALA B 1 394 ? 1.35 -12.992 0.893 1 97.81 394 ALA B N 1
ATOM 7997 C CA . ALA B 1 394 ? 0.914 -13.578 -0.372 1 97.81 394 ALA B CA 1
ATOM 7998 C C . ALA B 1 394 ? 1.926 -14.602 -0.88 1 97.81 394 ALA B C 1
ATOM 8000 O O . ALA B 1 394 ? 3.135 -14.414 -0.731 1 97.81 394 ALA B O 1
ATOM 8001 N N . ASP B 1 395 ? 1.46 -15.68 -1.492 1 98.44 395 ASP B N 1
ATOM 8002 C CA . ASP B 1 395 ? 2.35 -16.641 -2.121 1 98.44 395 ASP B CA 1
ATOM 8003 C C . ASP B 1 395 ? 2.945 -16.094 -3.412 1 98.44 395 ASP B C 1
ATOM 8005 O O . ASP B 1 395 ? 4.109 -16.359 -3.729 1 98.44 395 ASP B O 1
ATOM 8009 N N . ALA B 1 396 ? 2.051 -15.336 -4.043 1 98.75 396 ALA B N 1
ATOM 8010 C CA . ALA B 1 396 ? 2.492 -14.812 -5.332 1 98.75 396 ALA B CA 1
ATOM 8011 C C . ALA B 1 396 ? 1.845 -13.469 -5.633 1 98.75 396 ALA B C 1
ATOM 8013 O O . ALA B 1 396 ? 0.792 -13.141 -5.078 1 98.75 396 ALA B O 1
ATOM 8014 N N . ILE B 1 397 ? 2.525 -12.719 -6.48 1 98.62 397 ILE B N 1
ATOM 8015 C CA . ILE B 1 397 ? 2.043 -11.461 -7.039 1 98.62 397 ILE B CA 1
ATOM 8016 C C . ILE B 1 397 ? 2.082 -11.523 -8.562 1 98.62 397 ILE B C 1
ATOM 8018 O O . ILE B 1 397 ? 2.945 -12.188 -9.141 1 98.62 397 ILE B O 1
ATOM 8022 N N . MET B 1 398 ? 1.145 -10.836 -9.188 1 98.56 398 MET B N 1
ATOM 8023 C CA . MET B 1 398 ? 0.938 -11.117 -10.609 1 98.56 398 MET B CA 1
ATOM 8024 C C . MET B 1 398 ? 1.029 -9.844 -11.438 1 98.56 398 MET B C 1
ATOM 8026 O O . MET B 1 398 ? 0.523 -8.797 -11.031 1 98.56 398 MET B O 1
ATOM 8030 N N . LEU B 1 399 ? 1.741 -9.984 -12.555 1 98.19 399 LEU B N 1
ATOM 8031 C CA . LEU B 1 399 ? 1.763 -8.961 -13.594 1 98.19 399 LEU B CA 1
ATOM 8032 C C . LEU B 1 399 ? 0.812 -9.328 -14.727 1 98.19 399 LEU B C 1
ATOM 8034 O O . LEU B 1 399 ? 0.929 -10.398 -15.32 1 98.19 399 LEU B O 1
ATOM 8038 N N . SER B 1 400 ? -0.125 -8.453 -15 1 95.56 400 SER B N 1
ATOM 8039 C CA . SER B 1 400 ? -1.128 -8.688 -16.031 1 95.56 400 SER B CA 1
ATOM 8040 C C . SER B 1 400 ? -0.783 -7.945 -17.328 1 95.56 400 SER B C 1
ATOM 8042 O O . SER B 1 400 ? 0.104 -8.367 -18.062 1 95.56 400 SER B O 1
ATOM 8044 N N . GLY B 1 401 ? -1.274 -6.676 -17.469 1 94.44 401 GLY B N 1
ATOM 8045 C CA . GLY B 1 401 ? -0.999 -5.895 -18.656 1 94.44 401 GLY B CA 1
ATOM 8046 C C . GLY B 1 401 ? 0.468 -5.535 -18.812 1 94.44 401 GLY B C 1
ATOM 8047 O O . GLY B 1 401 ? 0.968 -5.414 -19.922 1 94.44 401 GLY B O 1
ATOM 8048 N N . GLU B 1 402 ? 1.194 -5.465 -17.766 1 96.56 402 GLU B N 1
ATOM 8049 C CA . GLU B 1 402 ? 2.594 -5.047 -17.75 1 96.56 402 GLU B CA 1
ATOM 8050 C C . GLU B 1 402 ? 3.467 -5.996 -18.562 1 96.56 402 GLU B C 1
ATOM 8052 O O . GLU B 1 402 ? 4.367 -5.555 -19.281 1 96.56 402 GLU B O 1
ATOM 8057 N N . THR B 1 403 ? 3.156 -7.293 -18.484 1 97.94 403 THR B N 1
ATOM 8058 C CA . THR B 1 403 ? 3.98 -8.258 -19.203 1 97.94 403 THR B CA 1
ATOM 8059 C C . THR B 1 403 ? 3.275 -8.742 -20.469 1 97.94 403 THR B C 1
ATOM 8061 O O . THR B 1 403 ? 3.92 -9.234 -21.391 1 97.94 403 THR B O 1
ATOM 8064 N N . ALA B 1 404 ? 1.982 -8.602 -20.516 1 97.06 404 ALA B N 1
ATOM 8065 C CA . ALA B 1 404 ? 1.241 -9.07 -21.688 1 97.06 404 ALA B CA 1
ATOM 8066 C C . ALA B 1 404 ? 1.455 -8.141 -22.875 1 97.06 404 ALA B C 1
ATOM 8068 O O . ALA B 1 404 ? 1.709 -8.594 -24 1 97.06 404 ALA B O 1
ATOM 8069 N N . HIS B 1 405 ? 1.341 -6.84 -22.672 1 95.69 405 HIS B N 1
ATOM 8070 C CA . HIS B 1 405 ? 1.429 -5.902 -23.781 1 95.69 405 HIS B CA 1
ATOM 8071 C C . HIS B 1 405 ? 2.166 -4.633 -23.375 1 95.69 405 HIS B C 1
ATOM 8073 O O . HIS B 1 405 ? 2.088 -3.615 -24.078 1 95.69 405 HIS B O 1
ATOM 8079 N N . GLY B 1 406 ? 2.863 -4.621 -22.266 1 95.31 406 GLY B N 1
ATOM 8080 C CA . GLY B 1 406 ? 3.582 -3.453 -21.781 1 95.31 406 GLY B CA 1
ATOM 8081 C C . GLY B 1 406 ? 4.844 -3.162 -22.578 1 95.31 406 GLY B C 1
ATOM 8082 O O . GLY B 1 406 ? 5.379 -4.047 -23.25 1 95.31 406 GLY B O 1
ATOM 8083 N N . LYS B 1 407 ? 5.277 -1.885 -22.484 1 93.56 407 LYS B N 1
ATOM 8084 C CA . LYS B 1 407 ? 6.488 -1.451 -23.172 1 93.56 407 LYS B CA 1
ATOM 8085 C C . LYS B 1 407 ? 7.738 -1.944 -22.453 1 93.56 407 LYS B C 1
ATOM 8087 O O . LYS B 1 407 ? 8.805 -2.078 -23.062 1 93.56 407 LYS B O 1
ATOM 8092 N N . PHE B 1 408 ? 7.617 -2.27 -21.172 1 94.69 408 PHE B N 1
ATOM 8093 C CA . PHE B 1 408 ? 8.781 -2.605 -20.359 1 94.69 408 PHE B CA 1
ATOM 8094 C C . PHE B 1 408 ? 8.523 -3.867 -19.547 1 94.69 408 PHE B C 1
ATOM 8096 O O . PHE B 1 408 ? 8.719 -3.877 -18.328 1 94.69 408 PHE B O 1
ATOM 8103 N N . PRO B 1 409 ? 8.203 -4.988 -20.172 1 97.75 409 PRO B N 1
ATOM 8104 C CA . PRO B 1 409 ? 7.793 -6.184 -19.438 1 97.75 409 PRO B CA 1
ATOM 8105 C C . PRO B 1 409 ? 8.906 -6.734 -18.547 1 97.75 409 PRO B C 1
ATOM 8107 O O . PRO B 1 409 ? 8.656 -7.094 -17.391 1 97.75 409 PRO B O 1
ATOM 8110 N N . ILE B 1 410 ? 10.148 -6.789 -19.016 1 97.88 410 ILE B N 1
ATOM 8111 C CA . ILE B 1 410 ? 11.258 -7.352 -18.25 1 97.88 410 ILE B CA 1
ATOM 8112 C C . ILE B 1 410 ? 11.57 -6.453 -17.062 1 97.88 410 ILE B C 1
ATOM 8114 O O . ILE B 1 410 ? 11.805 -6.938 -15.945 1 97.88 410 ILE B O 1
ATOM 8118 N N . LYS B 1 411 ? 11.555 -5.125 -17.234 1 96 411 LYS B N 1
ATOM 8119 C CA . LYS B 1 411 ? 11.805 -4.172 -16.156 1 96 411 LYS B CA 1
ATOM 8120 C C . LYS B 1 411 ? 10.742 -4.281 -15.07 1 96 411 LYS B C 1
ATOM 8122 O O . LYS B 1 411 ? 11.047 -4.148 -13.883 1 96 411 LYS B O 1
ATOM 8127 N N . ALA B 1 412 ? 9.492 -4.48 -15.508 1 97.75 412 ALA B N 1
ATOM 8128 C CA . ALA B 1 412 ? 8.406 -4.629 -14.547 1 97.75 412 ALA B CA 1
ATOM 8129 C C . ALA B 1 412 ? 8.648 -5.824 -13.633 1 97.75 412 ALA B C 1
ATOM 8131 O O . ALA B 1 412 ? 8.469 -5.727 -12.414 1 97.75 412 ALA B O 1
ATOM 8132 N N . VAL B 1 413 ? 9.086 -6.938 -14.227 1 98.5 413 VAL B N 1
ATOM 8133 C CA . VAL B 1 413 ? 9.367 -8.133 -13.438 1 98.5 413 VAL B CA 1
ATOM 8134 C C . VAL B 1 413 ? 10.531 -7.859 -12.484 1 98.5 413 VAL B C 1
ATOM 8136 O O . VAL B 1 413 ? 10.492 -8.25 -11.312 1 98.5 413 VAL B O 1
ATOM 8139 N N . LYS B 1 414 ? 11.5 -7.176 -12.938 1 97.5 414 LYS B N 1
ATOM 8140 C CA . LYS B 1 414 ? 12.672 -6.879 -12.109 1 97.5 414 LYS B CA 1
ATOM 8141 C C . LYS B 1 414 ? 12.305 -5.984 -10.938 1 97.5 414 LYS B C 1
ATOM 8143 O O . LYS B 1 414 ? 12.789 -6.18 -9.82 1 97.5 414 LYS B O 1
ATOM 8148 N N . VAL B 1 415 ? 11.477 -5.004 -11.203 1 96.31 415 VAL B N 1
ATOM 8149 C CA . VAL B 1 415 ? 11.016 -4.129 -10.133 1 96.31 415 VAL B CA 1
ATOM 8150 C C . VAL B 1 415 ? 10.258 -4.949 -9.086 1 96.31 415 VAL B C 1
ATOM 8152 O O . VAL B 1 415 ? 10.539 -4.844 -7.887 1 96.31 415 VAL B O 1
ATOM 8155 N N . MET B 1 416 ? 9.305 -5.723 -9.555 1 98.06 416 MET B N 1
ATOM 8156 C CA . MET B 1 416 ? 8.523 -6.555 -8.641 1 98.06 416 MET B CA 1
ATOM 8157 C C . MET B 1 416 ? 9.43 -7.48 -7.836 1 98.06 416 MET B C 1
ATOM 8159 O O . MET B 1 416 ? 9.242 -7.645 -6.633 1 98.06 416 MET B O 1
ATOM 8163 N N . HIS B 1 417 ? 10.438 -8.055 -8.516 1 97.88 417 HIS B N 1
ATOM 8164 C CA . HIS B 1 417 ? 11.414 -8.938 -7.875 1 97.88 417 HIS B CA 1
ATOM 8165 C C . HIS B 1 417 ? 12.203 -8.195 -6.801 1 97.88 417 HIS B C 1
ATOM 8167 O O . HIS B 1 417 ? 12.32 -8.672 -5.668 1 97.88 417 HIS B O 1
ATOM 8173 N N . THR B 1 418 ? 12.672 -7.07 -7.078 1 96.69 418 THR B N 1
ATOM 8174 C CA . THR B 1 418 ? 13.523 -6.301 -6.184 1 96.69 418 THR B CA 1
ATOM 8175 C C . THR B 1 418 ? 12.734 -5.801 -4.977 1 96.69 418 THR B C 1
ATOM 8177 O O . THR B 1 418 ? 13.219 -5.871 -3.844 1 96.69 418 THR B O 1
ATOM 8180 N N . VAL B 1 419 ? 11.57 -5.289 -5.262 1 96.75 419 VAL B N 1
ATOM 8181 C CA . VAL B 1 419 ? 10.75 -4.781 -4.168 1 96.75 419 VAL B CA 1
ATOM 8182 C C . VAL B 1 419 ? 10.383 -5.922 -3.225 1 96.75 419 VAL B C 1
ATOM 8184 O O . VAL B 1 419 ? 10.461 -5.777 -2.002 1 96.75 419 VAL B O 1
ATOM 8187 N N . ALA B 1 420 ? 9.977 -7.051 -3.805 1 97.38 420 ALA B N 1
ATOM 8188 C CA . ALA B 1 420 ? 9.625 -8.211 -2.984 1 97.38 420 ALA B CA 1
ATOM 8189 C C . ALA B 1 420 ? 10.812 -8.68 -2.152 1 97.38 420 ALA B C 1
ATOM 8191 O O . ALA B 1 420 ? 10.688 -8.891 -0.943 1 97.38 420 ALA B O 1
ATOM 8192 N N . LEU B 1 421 ? 11.945 -8.812 -2.791 1 95.81 421 LEU B N 1
ATOM 8193 C CA . LEU B 1 421 ? 13.156 -9.273 -2.125 1 95.81 421 LEU B CA 1
ATOM 8194 C C . LEU B 1 421 ? 13.555 -8.336 -0.991 1 95.81 421 LEU B C 1
ATOM 8196 O O . LEU B 1 421 ? 13.867 -8.781 0.115 1 95.81 421 LEU B O 1
ATOM 8200 N N . ARG B 1 422 ? 13.5 -7.078 -1.243 1 94.62 422 ARG B N 1
ATOM 8201 C CA . ARG B 1 422 ? 13.867 -6.078 -0.249 1 94.62 422 ARG B CA 1
ATOM 8202 C C . ARG B 1 422 ? 12.891 -6.07 0.917 1 94.62 422 ARG B C 1
ATOM 8204 O O . ARG B 1 422 ? 13.289 -5.973 2.078 1 94.62 422 ARG B O 1
ATOM 8211 N N . THR B 1 423 ? 11.672 -6.109 0.59 1 95.12 423 THR B N 1
ATOM 8212 C CA . THR B 1 423 ? 10.656 -6.145 1.635 1 95.12 423 THR B CA 1
ATOM 8213 C C . THR B 1 423 ? 10.836 -7.371 2.523 1 95.12 423 THR B C 1
ATOM 8215 O O . THR B 1 423 ? 10.773 -7.273 3.75 1 95.12 423 THR B O 1
ATOM 8218 N N . GLU B 1 424 ? 11.125 -8.508 1.935 1 94.5 424 GLU B N 1
ATOM 8219 C CA . GLU B 1 424 ? 11.32 -9.75 2.668 1 94.5 424 GLU B CA 1
ATOM 8220 C C . GLU B 1 424 ? 12.523 -9.664 3.604 1 94.5 424 GLU B C 1
ATOM 8222 O O . GLU B 1 424 ? 12.523 -10.266 4.676 1 94.5 424 GLU B O 1
ATOM 8227 N N . SER B 1 425 ? 13.453 -8.945 3.252 1 90.19 425 SER B N 1
ATOM 8228 C CA . SER B 1 425 ? 14.68 -8.828 4.039 1 90.19 425 SER B CA 1
ATOM 8229 C C . SER B 1 425 ? 14.422 -8.094 5.352 1 90.19 425 SER B C 1
ATOM 8231 O O . SER B 1 425 ? 15.219 -8.188 6.285 1 90.19 425 SER B O 1
ATOM 8233 N N . THR B 1 426 ? 13.367 -7.41 5.406 1 86.81 426 THR B N 1
ATOM 8234 C CA . THR B 1 426 ? 13.062 -6.648 6.609 1 86.81 426 THR B CA 1
ATOM 8235 C C . THR B 1 426 ? 12.141 -7.445 7.531 1 86.81 426 THR B C 1
ATOM 8237 O O . THR B 1 426 ? 11.914 -7.055 8.68 1 86.81 426 THR B O 1
ATOM 8240 N N . LEU B 1 427 ? 11.562 -8.406 7.02 1 82.25 427 LEU B N 1
ATOM 8241 C CA . LEU B 1 427 ? 10.641 -9.211 7.809 1 82.25 427 LEU B CA 1
ATOM 8242 C C . LEU B 1 427 ? 11.398 -10.133 8.766 1 82.25 427 LEU B C 1
ATOM 8244 O O . LEU B 1 427 ? 12.414 -10.719 8.391 1 82.25 427 LEU B O 1
ATOM 8248 N N . SER B 1 428 ? 11.422 -9.672 10.156 1 61.56 428 SER B N 1
ATOM 8249 C CA . SER B 1 428 ? 12.086 -10.484 11.164 1 61.56 428 SER B CA 1
ATOM 8250 C C . SER B 1 428 ? 11.391 -11.836 11.328 1 61.56 428 SER B C 1
ATOM 8252 O O . SER B 1 428 ? 10.164 -11.922 11.258 1 61.56 428 SER B O 1
ATOM 8254 N N . GLY B 1 429 ? 12.008 -12.867 10.945 1 53.34 429 GLY B N 1
ATOM 8255 C CA . GLY B 1 429 ? 11.516 -14.219 11.117 1 53.34 429 GLY B CA 1
ATOM 8256 C C . GLY B 1 429 ? 10.766 -14.422 12.422 1 53.34 429 GLY B C 1
ATOM 8257 O O . GLY B 1 429 ? 10.484 -15.555 12.82 1 53.34 429 GLY B O 1
ATOM 8258 N N . SER B 1 430 ? 10.523 -13.312 13.164 1 46.91 430 SER B N 1
ATOM 8259 C CA . SER B 1 430 ? 10.062 -13.555 14.531 1 46.91 430 SER B CA 1
ATOM 8260 C C . SER B 1 430 ? 8.547 -13.758 14.57 1 46.91 430 SER B C 1
ATOM 8262 O O . SER B 1 430 ? 7.961 -13.859 15.648 1 46.91 430 SER B O 1
ATOM 8264 N N . ALA B 1 431 ? 7.938 -13.617 13.477 1 47.03 431 ALA B N 1
ATOM 8265 C CA . ALA B 1 431 ? 6.512 -13.844 13.688 1 47.03 431 ALA B CA 1
ATOM 8266 C C . ALA B 1 431 ? 6.254 -15.258 14.211 1 47.03 431 ALA B C 1
ATOM 8268 O O . ALA B 1 431 ? 6.824 -16.234 13.711 1 47.03 431 ALA B O 1
ATOM 8269 N N . ALA B 1 432 ? 5.57 -15.398 15.312 1 46.97 432 ALA B N 1
ATOM 8270 C CA . ALA B 1 432 ? 5.164 -16.672 15.914 1 46.97 432 ALA B CA 1
ATOM 8271 C C . ALA B 1 432 ? 4.453 -17.547 14.898 1 46.97 432 ALA B C 1
ATOM 8273 O O . ALA B 1 432 ? 3.588 -17.094 14.156 1 46.97 432 ALA B O 1
ATOM 8274 N N . PRO B 1 433 ? 5.059 -18.703 14.531 1 46.75 433 PRO B N 1
ATOM 8275 C CA . PRO B 1 433 ? 4.359 -19.625 13.641 1 46.75 433 PRO B CA 1
ATOM 8276 C C . PRO B 1 433 ? 2.875 -19.766 13.977 1 46.75 433 PRO B C 1
ATOM 8278 O O . PRO B 1 433 ? 2.484 -19.609 15.133 1 46.75 433 PRO B O 1
ATOM 8281 N N . LEU B 1 434 ? 1.96 -19.594 13.008 1 46.53 434 LEU B N 1
ATOM 8282 C CA . LEU B 1 434 ? 0.531 -19.844 13.164 1 46.53 434 LEU B CA 1
ATOM 8283 C C . LEU B 1 434 ? 0.28 -21.25 13.703 1 46.53 434 LEU B C 1
ATOM 8285 O O . LEU B 1 434 ? 0.353 -22.234 12.961 1 46.53 434 LEU B O 1
ATOM 8289 N N . ILE B 1 435 ? 0.58 -21.578 14.883 1 42.16 435 ILE B N 1
ATOM 8290 C CA . ILE B 1 435 ? 0.144 -22.891 15.352 1 42.16 435 ILE B CA 1
ATOM 8291 C C . ILE B 1 435 ? -1.375 -22.891 15.5 1 42.16 435 ILE B C 1
ATOM 8293 O O . ILE B 1 435 ? -1.937 -22.109 16.266 1 42.16 435 ILE B O 1
ATOM 8297 N N . PRO B 1 436 ? -2.02 -23.438 14.57 1 39.81 436 PRO B N 1
ATOM 8298 C CA . PRO B 1 436 ? -3.471 -23.484 14.766 1 39.81 436 PRO B CA 1
ATOM 8299 C C . PRO B 1 436 ? -3.859 -23.922 16.188 1 39.81 436 PRO B C 1
ATOM 8301 O O . PRO B 1 436 ? -3.271 -24.844 16.734 1 39.81 436 PRO B O 1
ATOM 8304 N N . ALA B 1 437 ? -4.48 -23.156 16.828 1 36.91 437 ALA B N 1
ATOM 8305 C CA . ALA B 1 437 ? -5.008 -23.469 18.156 1 36.91 437 ALA B CA 1
ATOM 8306 C C . ALA B 1 437 ? -5.664 -24.844 18.172 1 36.91 437 ALA B C 1
ATOM 8308 O O . ALA B 1 437 ? -5.711 -25.5 19.219 1 36.91 437 ALA B O 1
ATOM 8309 N N . THR B 1 438 ? -6.281 -25.219 17.219 1 34.62 438 THR B N 1
ATOM 8310 C CA . THR B 1 438 ? -7.078 -26.438 17.203 1 34.62 438 THR B CA 1
ATOM 8311 C C . THR B 1 438 ? -6.184 -27.672 17.203 1 34.62 438 THR B C 1
ATOM 8313 O O . THR B 1 438 ? -6.672 -28.797 17.156 1 34.62 438 THR B O 1
ATOM 8316 N N . ALA B 1 439 ? -5.023 -27.562 17 1 37.06 439 ALA B N 1
ATOM 8317 C CA . ALA B 1 439 ? -4.203 -28.766 16.891 1 37.06 439 ALA B CA 1
ATOM 8318 C C . ALA B 1 439 ? -4.324 -29.625 18.141 1 37.06 439 ALA B C 1
ATOM 8320 O O . ALA B 1 439 ? -4.094 -30.844 18.109 1 37.06 439 ALA B O 1
ATOM 8321 N N . VAL B 1 440 ? -4.473 -28.922 19.219 1 33.44 440 VAL B N 1
ATOM 8322 C CA . VAL B 1 440 ? -4.34 -29.734 20.438 1 33.44 440 VAL B CA 1
ATOM 8323 C C . VAL B 1 440 ? -5.562 -30.625 20.594 1 33.44 440 VAL B C 1
ATOM 8325 O O . VAL B 1 440 ? -5.516 -31.625 21.312 1 33.44 440 VAL B O 1
ATOM 8328 N N . GLN B 1 441 ? -6.625 -30.156 20.172 1 30.53 441 GLN B N 1
ATOM 8329 C CA . GLN B 1 441 ? -7.719 -30.969 20.688 1 30.53 441 GLN B CA 1
ATOM 8330 C C . GLN B 1 441 ? -7.754 -32.344 20 1 30.53 441 GLN B C 1
ATOM 8332 O O . GLN B 1 441 ? -8.117 -33.344 20.625 1 30.53 441 GLN B O 1
ATOM 8337 N N . ALA B 1 442 ? -7.906 -32.5 18.672 1 34.88 442 ALA B N 1
ATOM 8338 C CA . ALA B 1 442 ? -8.508 -33.719 18.141 1 34.88 442 ALA B CA 1
ATOM 8339 C C . ALA B 1 442 ? -7.461 -34.812 17.953 1 34.88 442 ALA B C 1
ATOM 8341 O O . ALA B 1 442 ? -6.977 -35.062 16.844 1 34.88 442 ALA B O 1
ATOM 8342 N N . VAL B 1 443 ? -6.68 -35.062 18.812 1 37.41 443 VAL B N 1
ATOM 8343 C CA . VAL B 1 443 ? -5.691 -36.125 18.766 1 37.41 443 VAL B CA 1
ATOM 8344 C C . VAL B 1 443 ? -6.383 -37.469 18.484 1 37.41 443 VAL B C 1
ATOM 8346 O O . VAL B 1 443 ? -5.727 -38.5 18.359 1 37.41 443 VAL B O 1
ATOM 8349 N N . TYR B 1 444 ? -7.648 -37.5 18.5 1 34.59 444 TYR B N 1
ATOM 8350 C CA . TYR B 1 444 ? -8.109 -38.875 18.578 1 34.59 444 TYR B CA 1
ATOM 8351 C C . TYR B 1 444 ? -8.109 -39.531 17.203 1 34.59 444 TYR B C 1
ATOM 8353 O O . TYR B 1 444 ? -8.242 -40.75 17.094 1 34.59 444 TYR B O 1
ATOM 8361 N N . ASP B 1 445 ? -8.438 -38.844 16.172 1 39.34 445 ASP B N 1
ATOM 8362 C CA . ASP B 1 445 ? -8.539 -39.594 14.938 1 39.34 445 ASP B CA 1
ATOM 8363 C C . ASP B 1 445 ? -7.188 -39.656 14.227 1 39.34 445 ASP B C 1
ATOM 8365 O O . ASP B 1 445 ? -6.418 -38.688 14.242 1 39.34 445 ASP B O 1
ATOM 8369 N N . GLU B 1 446 ? -6.715 -40.906 13.977 1 45.47 446 GLU B N 1
ATOM 8370 C CA . GLU B 1 446 ? -5.402 -41.219 13.414 1 45.47 446 GLU B CA 1
ATOM 8371 C C . GLU B 1 446 ? -5 -40.219 12.344 1 45.47 446 GLU B C 1
ATOM 8373 O O . GLU B 1 446 ? -3.863 -39.75 12.328 1 45.47 446 GLU B O 1
ATOM 8378 N N . GLU B 1 447 ? -5.91 -40.125 11.398 1 49.12 447 GLU B N 1
ATOM 8379 C CA . GLU B 1 447 ? -5.605 -39.219 10.297 1 49.12 447 GLU B CA 1
ATOM 8380 C C . GLU B 1 447 ? -5.438 -37.781 10.797 1 49.12 447 GLU B C 1
ATOM 8382 O O . GLU B 1 447 ? -4.551 -37.062 10.328 1 49.12 447 GLU B O 1
ATOM 8387 N N . PHE B 1 448 ? -6.27 -37.562 11.711 1 53 448 PHE B N 1
ATOM 8388 C CA . PHE B 1 448 ? -6.188 -36.25 12.344 1 53 448 PHE B CA 1
ATOM 8389 C C . PHE B 1 448 ? -4.883 -36.094 13.125 1 53 448 PHE B C 1
ATOM 8391 O O . PHE B 1 448 ? -4.266 -35.031 13.117 1 53 448 PHE B O 1
ATOM 8398 N N . GLY B 1 449 ? -4.457 -37.281 13.477 1 57.53 449 GLY B N 1
ATOM 8399 C CA . GLY B 1 449 ? -3.234 -37.281 14.266 1 57.53 449 GLY B CA 1
ATOM 8400 C C . GLY B 1 449 ? -1.996 -36.969 13.438 1 57.53 449 GLY B C 1
ATOM 8401 O O . GLY B 1 449 ? -1.153 -36.188 13.828 1 57.53 449 GLY B O 1
ATOM 8402 N N . GLN B 1 450 ? -2.068 -37.625 12.188 1 63.5 450 GLN B N 1
ATOM 8403 C CA . GLN B 1 450 ? -0.882 -37.469 11.359 1 63.5 450 GLN B CA 1
ATOM 8404 C C . GLN B 1 450 ? -0.804 -36.031 10.797 1 63.5 450 GLN B C 1
ATOM 8406 O O . GLN B 1 450 ? 0.279 -35.469 10.727 1 63.5 450 GLN B O 1
ATOM 8411 N N . ARG B 1 451 ? -1.903 -35.562 10.453 1 72 451 ARG B N 1
ATOM 8412 C CA . ARG B 1 451 ? -1.948 -34.188 9.922 1 72 451 ARG B CA 1
ATOM 8413 C C . ARG B 1 451 ? -1.531 -33.188 10.977 1 72 451 ARG B C 1
ATOM 8415 O O . ARG B 1 451 ? -0.814 -32.219 10.68 1 72 451 ARG B O 1
ATOM 8422 N N . HIS B 1 452 ? -1.979 -33.562 12.031 1 71.25 452 HIS B N 1
ATOM 8423 C CA . HIS B 1 452 ? -1.639 -32.656 13.141 1 71.25 452 HIS B CA 1
ATOM 8424 C C . HIS B 1 452 ? -0.149 -32.719 13.461 1 71.25 452 HIS B C 1
ATOM 8426 O O . HIS B 1 452 ? 0.487 -31.688 13.688 1 71.25 452 HIS B O 1
ATOM 8432 N N . MET B 1 453 ? 0.297 -33.906 13.414 1 70.25 453 MET B N 1
ATOM 8433 C CA . MET B 1 453 ? 1.721 -34.094 13.68 1 70.25 453 MET B CA 1
ATOM 8434 C C . MET B 1 453 ? 2.566 -33.406 12.609 1 70.25 453 MET B C 1
ATOM 8436 O O . MET B 1 453 ? 3.555 -32.719 12.93 1 70.25 453 MET B O 1
ATOM 8440 N N . SER B 1 454 ? 2.152 -33.531 11.391 1 79.44 454 SER B N 1
ATOM 8441 C CA . SER B 1 454 ? 2.879 -32.906 10.297 1 79.44 454 SER B CA 1
ATOM 8442 C C . SER B 1 454 ? 2.889 -31.391 10.445 1 79.44 454 SER B C 1
ATOM 8444 O O . SER B 1 454 ? 3.922 -30.75 10.234 1 79.44 454 SER B O 1
ATOM 8446 N N . ALA B 1 455 ? 1.733 -30.922 10.859 1 81.38 455 ALA B N 1
ATOM 8447 C CA . ALA B 1 455 ? 1.624 -29.469 11.047 1 81.38 455 ALA B CA 1
ATOM 8448 C C . ALA B 1 455 ? 2.525 -29 12.18 1 81.38 455 ALA B C 1
ATOM 8450 O O . ALA B 1 455 ? 3.178 -27.953 12.07 1 81.38 455 ALA B O 1
ATOM 8451 N N . MET B 1 456 ? 2.574 -29.75 13.141 1 74.19 456 MET B N 1
ATOM 8452 C CA . MET B 1 456 ? 3.418 -29.422 14.281 1 74.19 456 MET B CA 1
ATOM 8453 C C . MET B 1 456 ? 4.895 -29.438 13.898 1 74.19 456 MET B C 1
ATOM 8455 O O . MET B 1 456 ? 5.652 -28.547 14.266 1 74.19 456 MET B O 1
ATOM 8459 N N . PHE B 1 457 ? 5.238 -30.438 13.211 1 79.44 457 PHE B N 1
ATOM 8460 C CA . PHE B 1 457 ? 6.637 -30.562 12.82 1 79.44 457 PHE B CA 1
ATOM 8461 C C . PHE B 1 457 ? 7.016 -29.469 11.828 1 79.44 457 PHE B C 1
ATOM 8463 O O . PHE B 1 457 ? 8.148 -28.984 11.836 1 79.44 457 PHE B O 1
ATOM 8470 N N . ALA B 1 458 ? 6.102 -29.125 11.016 1 87.25 458 ALA B N 1
ATOM 8471 C CA . ALA B 1 458 ? 6.363 -28.016 10.102 1 87.25 458 ALA B CA 1
ATOM 8472 C C . ALA B 1 458 ? 6.605 -26.719 10.875 1 87.25 458 ALA B C 1
ATOM 8474 O O . ALA B 1 458 ? 7.551 -25.984 10.586 1 87.25 458 ALA B O 1
ATOM 8475 N N . ALA B 1 459 ? 5.77 -26.5 11.812 1 82.56 459 ALA B N 1
ATOM 8476 C CA . ALA B 1 459 ? 5.883 -25.297 12.625 1 82.56 459 ALA B CA 1
ATOM 8477 C C . ALA B 1 459 ? 7.207 -25.266 13.391 1 82.56 459 ALA B C 1
ATOM 8479 O O . ALA B 1 459 ? 7.902 -24.25 13.398 1 82.56 459 ALA B O 1
ATOM 8480 N N . HIS B 1 460 ? 7.562 -26.391 13.891 1 75.69 460 HIS B N 1
ATOM 8481 C CA . HIS B 1 460 ? 8.781 -26.453 14.688 1 75.69 460 HIS B CA 1
ATOM 8482 C C . HIS B 1 460 ? 10.023 -26.391 13.805 1 75.69 460 HIS B C 1
ATOM 8484 O O . HIS B 1 460 ? 11.039 -25.797 14.188 1 75.69 460 HIS B O 1
ATOM 8490 N N . SER B 1 461 ? 9.914 -27.062 12.781 1 84.38 461 SER B N 1
ATOM 8491 C CA . SER B 1 461 ? 11.023 -26.984 11.836 1 84.38 461 SER B CA 1
ATOM 8492 C C . SER B 1 461 ? 11.273 -25.547 11.391 1 84.38 461 SER B C 1
ATOM 8494 O O . SER B 1 461 ? 12.422 -25.125 11.281 1 84.38 461 SER B O 1
ATOM 8496 N N . THR B 1 462 ? 10.211 -24.891 11.164 1 87.94 462 THR B N 1
ATOM 8497 C CA . THR B 1 462 ? 10.312 -23.484 10.758 1 87.94 462 THR B CA 1
ATOM 8498 C C . THR B 1 462 ? 10.93 -22.641 11.875 1 87.94 462 THR B C 1
ATOM 8500 O O . THR B 1 462 ? 11.82 -21.844 11.625 1 87.94 462 THR B O 1
ATOM 8503 N N . THR B 1 463 ? 10.438 -22.875 12.984 1 80 463 THR B N 1
ATOM 8504 C CA . THR B 1 463 ? 10.969 -22.141 14.133 1 80 463 THR B CA 1
ATOM 8505 C C . THR B 1 463 ? 12.469 -22.391 14.297 1 80 463 THR B C 1
ATOM 8507 O O . THR B 1 463 ? 13.242 -21.469 14.508 1 80 463 THR B O 1
ATOM 8510 N N . MET B 1 464 ? 12.844 -23.656 14.18 1 76.62 464 MET B N 1
ATOM 8511 C CA . MET B 1 464 ? 14.25 -24.031 14.305 1 76.62 464 MET B CA 1
ATOM 8512 C C . MET B 1 464 ? 15.086 -23.391 13.203 1 76.62 464 MET B C 1
ATOM 8514 O O . MET B 1 464 ? 16.141 -22.828 13.477 1 76.62 464 MET B O 1
ATOM 8518 N N . ALA B 1 465 ? 14.617 -23.516 12.086 1 85.69 465 ALA B N 1
ATOM 8519 C CA . ALA B 1 465 ? 15.328 -22.953 10.945 1 85.69 465 ALA B CA 1
ATOM 8520 C C . ALA B 1 465 ? 15.5 -21.453 11.086 1 85.69 465 ALA B C 1
ATOM 8522 O O . ALA B 1 465 ? 16.562 -20.906 10.797 1 85.69 465 ALA B O 1
ATOM 8523 N N . ASN B 1 466 ? 14.453 -20.781 11.531 1 83 466 ASN B N 1
ATOM 8524 C CA . ASN B 1 466 ? 14.508 -19.328 11.711 1 83 466 ASN B CA 1
ATOM 8525 C C . ASN B 1 466 ? 15.477 -18.938 12.812 1 83 466 ASN B C 1
ATOM 8527 O O . ASN B 1 466 ? 16.203 -17.953 12.688 1 83 466 ASN B O 1
ATOM 8531 N N . THR B 1 467 ? 15.453 -19.703 13.875 1 74.69 467 THR B N 1
ATOM 8532 C CA . THR B 1 467 ? 16.344 -19.438 15.008 1 74.69 467 THR B CA 1
ATOM 8533 C C . THR B 1 467 ? 17.797 -19.641 14.609 1 74.69 467 THR B C 1
ATOM 8535 O O . THR B 1 467 ? 18.656 -18.844 14.984 1 74.69 467 THR B O 1
ATOM 8538 N N . LEU B 1 468 ? 18.016 -20.625 13.75 1 73.38 468 LEU B N 1
ATOM 8539 C CA . LEU B 1 468 ? 19.391 -20.984 13.406 1 73.38 468 LEU B CA 1
ATOM 8540 C C . LEU B 1 468 ? 19.828 -20.297 12.109 1 73.38 468 LEU B C 1
ATOM 8542 O O . LEU B 1 468 ? 21.016 -20.281 11.781 1 73.38 468 LEU B O 1
ATOM 8546 N N . GLY B 1 469 ? 18.859 -19.781 11.461 1 81.25 469 GLY B N 1
ATOM 8547 C CA . GLY B 1 469 ? 19.156 -19.156 10.18 1 81.25 469 GLY B CA 1
ATOM 8548 C C . GLY B 1 469 ? 19.562 -20.156 9.117 1 81.25 469 GLY B C 1
ATOM 8549 O O . GLY B 1 469 ? 20.547 -19.938 8.391 1 81.25 469 GLY B O 1
ATOM 8550 N N . THR B 1 470 ? 18.891 -21.312 9.062 1 86.19 470 THR B N 1
ATOM 8551 C CA . THR B 1 470 ? 19.25 -22.375 8.141 1 86.19 470 THR B CA 1
ATOM 8552 C C . THR B 1 470 ? 18.156 -22.578 7.09 1 86.19 470 THR B C 1
ATOM 8554 O O . THR B 1 470 ? 16.969 -22.438 7.387 1 86.19 470 THR B O 1
ATOM 8557 N N . PRO B 1 471 ? 18.594 -22.922 5.871 1 93 471 PRO B N 1
ATOM 8558 C CA . PRO B 1 471 ? 17.578 -23.375 4.922 1 93 471 PRO B CA 1
ATOM 8559 C C . PRO B 1 471 ? 16.953 -24.703 5.312 1 93 471 PRO B C 1
ATOM 8561 O O . PRO B 1 471 ? 17.5 -25.422 6.152 1 93 471 PRO B O 1
ATOM 8564 N N . ILE B 1 472 ? 15.789 -25 4.773 1 94.31 472 ILE B N 1
ATOM 8565 C CA . ILE B 1 472 ? 15.07 -26.234 5.086 1 94.31 472 ILE B CA 1
ATOM 8566 C C . ILE B 1 472 ? 15.117 -27.188 3.893 1 94.31 472 ILE B C 1
ATOM 8568 O O . ILE B 1 472 ? 14.945 -26.75 2.746 1 94.31 472 ILE B O 1
ATOM 8572 N N . ILE B 1 473 ? 15.406 -28.438 4.16 1 93.94 473 ILE B N 1
ATOM 8573 C CA . ILE B 1 473 ? 15.359 -29.484 3.141 1 93.94 473 ILE B CA 1
ATOM 8574 C C . ILE B 1 473 ? 14.234 -30.469 3.457 1 93.94 473 ILE B C 1
ATOM 8576 O O . ILE B 1 473 ? 14.102 -30.922 4.598 1 93.94 473 ILE B O 1
ATOM 8580 N N . VAL B 1 474 ? 13.461 -30.75 2.516 1 94.38 474 VAL B N 1
ATOM 8581 C CA . VAL B 1 474 ? 12.391 -31.734 2.684 1 94.38 474 VAL B CA 1
ATOM 8582 C C . VAL B 1 474 ? 12.32 -32.625 1.452 1 94.38 474 VAL B C 1
ATOM 8584 O O . VAL B 1 474 ? 12.523 -32.188 0.327 1 94.38 474 VAL B O 1
ATOM 8587 N N . PHE B 1 475 ? 12.172 -33.906 1.672 1 92.75 475 PHE B N 1
ATOM 8588 C CA . PHE B 1 475 ? 11.898 -34.875 0.623 1 92.75 475 PHE B CA 1
ATOM 8589 C C . PHE B 1 475 ? 10.414 -35.219 0.575 1 92.75 475 PHE B C 1
ATOM 8591 O O . PHE B 1 475 ? 9.828 -35.625 1.591 1 92.75 475 PHE B O 1
ATOM 8598 N N . THR B 1 476 ? 9.789 -35.031 -0.637 1 92.69 476 THR B N 1
ATOM 8599 C CA . THR B 1 476 ? 8.336 -35.156 -0.68 1 92.69 476 THR B CA 1
ATOM 8600 C C . THR B 1 476 ? 7.891 -35.812 -1.985 1 92.69 476 THR B C 1
ATOM 8602 O O . THR B 1 476 ? 8.469 -35.562 -3.043 1 92.69 476 THR B O 1
ATOM 8605 N N . ARG B 1 477 ? 6.852 -36.656 -1.906 1 91.44 477 ARG B N 1
ATOM 8606 C CA . ARG B 1 477 ? 6.266 -37.281 -3.096 1 91.44 477 ARG B CA 1
ATOM 8607 C C . ARG B 1 477 ? 4.895 -36.656 -3.398 1 91.44 477 ARG B C 1
ATOM 8609 O O . ARG B 1 477 ? 4.434 -36.719 -4.543 1 91.44 477 ARG B O 1
ATOM 8616 N N . THR B 1 478 ? 4.305 -36.125 -2.436 1 90.81 478 THR B N 1
ATOM 8617 C CA . THR B 1 478 ? 2.979 -35.531 -2.631 1 90.81 478 THR B CA 1
ATOM 8618 C C . THR B 1 478 ? 3.031 -34 -2.539 1 90.81 478 THR B C 1
ATOM 8620 O O . THR B 1 478 ? 2.084 -33.344 -2.93 1 90.81 478 THR B O 1
ATOM 8623 N N . GLY B 1 479 ? 4.098 -33.438 -2.023 1 93.19 479 GLY B N 1
ATOM 8624 C CA . GLY B 1 479 ? 4.238 -32 -1.852 1 93.19 479 GLY B CA 1
ATOM 8625 C C . GLY B 1 479 ? 3.652 -31.5 -0.547 1 93.19 479 GLY B C 1
ATOM 8626 O O . GLY B 1 479 ? 3.82 -30.328 -0.196 1 93.19 479 GLY B O 1
ATOM 8627 N N . SER B 1 480 ? 3.025 -32.344 0.304 1 91 480 SER B N 1
ATOM 8628 C CA . SER B 1 480 ? 2.246 -31.938 1.47 1 91 480 SER B CA 1
ATOM 8629 C C . SER B 1 480 ? 3.121 -31.219 2.5 1 91 480 SER B C 1
ATOM 8631 O O . SER B 1 480 ? 2.768 -30.156 2.986 1 91 480 SER B O 1
ATOM 8633 N N . MET B 1 481 ? 4.301 -31.812 2.803 1 90.94 481 MET B N 1
ATOM 8634 C CA . MET B 1 481 ? 5.152 -31.188 3.816 1 90.94 481 MET B CA 1
ATOM 8635 C C . MET B 1 481 ? 5.746 -29.891 3.309 1 90.94 481 MET B C 1
ATOM 8637 O O . MET B 1 481 ? 5.855 -28.922 4.062 1 90.94 481 MET B O 1
ATOM 8641 N N . ALA B 1 482 ? 6.129 -29.875 2.086 1 95.38 482 ALA B N 1
ATOM 8642 C CA . ALA B 1 482 ? 6.645 -28.641 1.508 1 95.38 482 ALA B CA 1
ATOM 8643 C C . ALA B 1 482 ? 5.609 -27.516 1.592 1 95.38 482 ALA B C 1
ATOM 8645 O O . ALA B 1 482 ? 5.941 -26.375 1.906 1 95.38 482 ALA B O 1
ATOM 8646 N N . ILE B 1 483 ? 4.379 -27.844 1.376 1 95.62 483 ILE B N 1
ATOM 8647 C CA . ILE B 1 483 ? 3.275 -26.891 1.411 1 95.62 483 ILE B CA 1
ATOM 8648 C C . ILE B 1 483 ? 3.068 -26.406 2.84 1 95.62 483 ILE B C 1
ATOM 8650 O O . ILE B 1 483 ? 2.91 -25.203 3.07 1 95.62 483 ILE B O 1
ATOM 8654 N N . LEU B 1 484 ? 3.092 -27.312 3.793 1 91.94 484 LEU B N 1
ATOM 8655 C CA . LEU B 1 484 ? 2.938 -26.938 5.195 1 91.94 484 LEU B CA 1
ATOM 8656 C C . LEU B 1 484 ? 4.059 -26.016 5.641 1 91.94 484 LEU B C 1
ATOM 8658 O O . LEU B 1 484 ? 3.809 -25 6.309 1 91.94 484 LEU B O 1
ATOM 8662 N N . LEU B 1 485 ? 5.258 -26.359 5.219 1 93.94 485 LEU B N 1
ATOM 8663 C CA . LEU B 1 485 ? 6.398 -25.516 5.559 1 93.94 485 LEU B CA 1
ATOM 8664 C C . LEU B 1 485 ? 6.262 -24.125 4.934 1 93.94 485 LEU B C 1
ATOM 8666 O O . LEU B 1 485 ? 6.539 -23.125 5.582 1 93.94 485 LEU B O 1
ATOM 8670 N N . SER B 1 486 ? 5.793 -24.062 3.717 1 96.44 486 SER B N 1
ATOM 8671 C CA . SER B 1 486 ? 5.594 -22.812 2.998 1 96.44 486 SER B CA 1
ATOM 8672 C C . SER B 1 486 ? 4.641 -21.891 3.75 1 96.44 486 SER B C 1
ATOM 8674 O O . SER B 1 486 ? 4.902 -20.688 3.887 1 96.44 486 SER B O 1
ATOM 8676 N N . HIS B 1 487 ? 3.611 -22.453 4.285 1 94.19 487 HIS B N 1
ATOM 8677 C CA . HIS B 1 487 ? 2.572 -21.641 4.918 1 94.19 487 HIS B CA 1
ATOM 8678 C C . HIS B 1 487 ? 3.004 -21.172 6.305 1 94.19 487 HIS B C 1
ATOM 8680 O O . HIS B 1 487 ? 2.369 -20.297 6.895 1 94.19 487 HIS B O 1
ATOM 8686 N N . ASN B 1 488 ? 4.086 -21.75 6.816 1 89.88 488 ASN B N 1
ATOM 8687 C CA . ASN B 1 488 ? 4.66 -21.234 8.055 1 89.88 488 ASN B CA 1
ATOM 8688 C C . ASN B 1 488 ? 5.617 -20.078 7.789 1 89.88 488 ASN B C 1
ATOM 8690 O O . ASN B 1 488 ? 6.078 -19.422 8.727 1 89.88 488 ASN B O 1
ATOM 8694 N N . ARG B 1 489 ? 5.906 -19.812 6.59 1 92.5 489 ARG B N 1
ATOM 8695 C CA . ARG B 1 489 ? 6.66 -18.656 6.102 1 92.5 489 ARG B CA 1
ATOM 8696 C C . ARG B 1 489 ? 8.031 -18.578 6.758 1 92.5 489 ARG B C 1
ATOM 8698 O O . ARG B 1 489 ? 8.383 -17.562 7.355 1 92.5 489 ARG B O 1
ATOM 8705 N N . PRO B 1 490 ? 8.836 -19.594 6.52 1 92.38 490 PRO B N 1
ATOM 8706 C CA . PRO B 1 490 ? 10.203 -19.516 7.035 1 92.38 490 PRO B CA 1
ATOM 8707 C C . PRO B 1 490 ? 11.008 -18.391 6.391 1 92.38 490 PRO B C 1
ATOM 8709 O O . PRO B 1 490 ? 10.742 -18.016 5.246 1 92.38 490 PRO B O 1
ATOM 8712 N N . SER B 1 491 ? 12.008 -17.906 7.109 1 89.31 491 SER B N 1
ATOM 8713 C CA . SER B 1 491 ? 12.844 -16.812 6.621 1 89.31 491 SER B CA 1
ATOM 8714 C C . SER B 1 491 ? 13.789 -17.297 5.523 1 89.31 491 SER B C 1
ATOM 8716 O O . SER B 1 491 ? 14.172 -16.516 4.645 1 89.31 491 SER B O 1
ATOM 8718 N N . SER B 1 492 ? 14.133 -18.578 5.594 1 90.19 492 SER B N 1
ATOM 8719 C CA . SER B 1 492 ? 15.039 -19.141 4.598 1 90.19 492 SER B CA 1
ATOM 8720 C C . SER B 1 492 ? 14.289 -19.969 3.57 1 90.19 492 SER B C 1
ATOM 8722 O O . SER B 1 492 ? 13.086 -20.219 3.717 1 90.19 492 SER B O 1
ATOM 8724 N N . ALA B 1 493 ? 14.992 -20.391 2.582 1 93.5 493 ALA B N 1
ATOM 8725 C CA . ALA B 1 493 ? 14.406 -21.141 1.478 1 93.5 493 ALA B CA 1
ATOM 8726 C C . ALA B 1 493 ? 14.047 -22.562 1.91 1 93.5 493 ALA B C 1
ATOM 8728 O O . ALA B 1 493 ? 14.688 -23.125 2.805 1 93.5 493 ALA B O 1
ATOM 8729 N N . ILE B 1 494 ? 13.023 -23.094 1.294 1 96.5 494 ILE B N 1
ATOM 8730 C CA . ILE B 1 494 ? 12.641 -24.5 1.404 1 96.5 494 ILE B CA 1
ATOM 8731 C C . ILE B 1 494 ? 13.047 -25.234 0.136 1 96.5 494 ILE B C 1
ATOM 8733 O O . ILE B 1 494 ? 12.461 -25.031 -0.93 1 96.5 494 ILE B O 1
ATOM 8737 N N . PHE B 1 495 ? 14.023 -26.031 0.287 1 95.94 495 PHE B N 1
ATOM 8738 C CA . PHE B 1 495 ? 14.383 -26.891 -0.835 1 95.94 495 PHE B CA 1
ATOM 8739 C C . PHE B 1 495 ? 13.578 -28.188 -0.805 1 95.94 495 PHE B C 1
ATOM 8741 O O . PHE B 1 495 ? 13.828 -29.062 0.033 1 95.94 495 PHE B O 1
ATOM 8748 N N . ALA B 1 496 ? 12.625 -28.328 -1.708 1 96.44 496 ALA B N 1
ATOM 8749 C CA . ALA B 1 496 ? 11.758 -29.5 -1.77 1 96.44 496 ALA B CA 1
ATOM 8750 C C . ALA B 1 496 ? 12.203 -30.453 -2.867 1 96.44 496 ALA B C 1
ATOM 8752 O O . ALA B 1 496 ? 11.945 -30.219 -4.051 1 96.44 496 ALA B O 1
ATOM 8753 N N . PHE B 1 497 ? 12.828 -31.531 -2.463 1 94.94 497 PHE B N 1
ATOM 8754 C CA . PHE B 1 497 ? 13.234 -32.562 -3.404 1 94.94 497 PHE B CA 1
ATOM 8755 C C . PHE B 1 497 ? 12.094 -33.531 -3.648 1 94.94 497 PHE B C 1
ATOM 8757 O O . PHE B 1 497 ? 11.445 -34 -2.705 1 94.94 497 PHE B O 1
ATOM 8764 N N . THR B 1 498 ? 11.797 -33.812 -4.906 1 94.69 498 THR B N 1
ATOM 8765 C CA . THR B 1 498 ? 10.719 -34.719 -5.27 1 94.69 498 THR B CA 1
ATOM 8766 C C . THR B 1 498 ? 11.109 -35.562 -6.48 1 94.69 498 THR B C 1
ATOM 8768 O O . THR B 1 498 ? 11.875 -35.094 -7.336 1 94.69 498 THR B O 1
ATOM 8771 N N . ASP B 1 499 ? 10.641 -36.781 -6.5 1 93.31 499 ASP B N 1
ATOM 8772 C CA . ASP B 1 499 ? 10.859 -37.656 -7.664 1 93.31 499 ASP B CA 1
ATOM 8773 C C . ASP B 1 499 ? 9.633 -37.656 -8.57 1 93.31 499 ASP B C 1
ATOM 8775 O O . ASP B 1 499 ? 9.516 -38.5 -9.453 1 93.31 499 ASP B O 1
ATOM 8779 N N . GLN B 1 500 ? 8.703 -36.75 -8.32 1 93.56 500 GLN B N 1
ATOM 8780 C CA . GLN B 1 500 ? 7.508 -36.562 -9.125 1 93.56 500 GLN B CA 1
ATOM 8781 C C . GLN B 1 500 ? 7.535 -35.219 -9.859 1 93.56 500 GLN B C 1
ATOM 8783 O O . GLN B 1 500 ? 7.477 -34.156 -9.227 1 93.56 500 GLN B O 1
ATOM 8788 N N . GLU B 1 501 ? 7.508 -35.281 -11.195 1 92.69 501 GLU B N 1
ATOM 8789 C CA . GLU B 1 501 ? 7.586 -34.062 -12.008 1 92.69 501 GLU B CA 1
ATOM 8790 C C . GLU B 1 501 ? 6.363 -33.188 -11.797 1 92.69 501 GLU B C 1
ATOM 8792 O O . GLU B 1 501 ? 6.477 -31.953 -11.758 1 92.69 501 GLU B O 1
ATOM 8797 N N . ARG B 1 502 ? 5.266 -33.812 -11.648 1 94.56 502 ARG B N 1
ATOM 8798 C CA . ARG B 1 502 ? 4.027 -33.062 -11.461 1 94.56 502 ARG B CA 1
ATOM 8799 C C . ARG B 1 502 ? 4.066 -32.281 -10.156 1 94.56 502 ARG B C 1
ATOM 8801 O O . ARG B 1 502 ? 3.582 -31.141 -10.109 1 94.56 502 ARG B O 1
ATOM 8808 N N . VAL B 1 503 ? 4.59 -32.844 -9.148 1 94.88 503 VAL B N 1
ATOM 8809 C CA . VAL B 1 503 ? 4.703 -32.188 -7.852 1 94.88 503 VAL B CA 1
ATOM 8810 C C . VAL B 1 503 ? 5.691 -31.031 -7.945 1 94.88 503 VAL B C 1
ATOM 8812 O O . VAL B 1 503 ? 5.449 -29.969 -7.387 1 94.88 503 VAL B O 1
ATOM 8815 N N . LYS B 1 504 ? 6.73 -31.25 -8.695 1 96.06 504 LYS B N 1
ATOM 8816 C CA . LYS B 1 504 ? 7.727 -30.203 -8.914 1 96.06 504 LYS B CA 1
ATOM 8817 C C . LYS B 1 504 ? 7.086 -28.969 -9.516 1 96.06 504 LYS B C 1
ATOM 8819 O O . LYS B 1 504 ? 7.297 -27.844 -9.031 1 96.06 504 LYS B O 1
ATOM 8824 N N . GLN B 1 505 ? 6.27 -29.109 -10.484 1 96.12 505 GLN B N 1
ATOM 8825 C CA . GLN B 1 505 ? 5.629 -28 -11.18 1 96.12 505 GLN B CA 1
ATOM 8826 C C . GLN B 1 505 ? 4.629 -27.297 -10.273 1 96.12 505 GLN B C 1
ATOM 8828 O O . GLN B 1 505 ? 4.562 -26.062 -10.258 1 96.12 505 GLN B O 1
ATOM 8833 N N . ARG B 1 506 ? 3.922 -28.031 -9.523 1 95.88 506 ARG B N 1
ATOM 8834 C CA . ARG B 1 506 ? 2.893 -27.484 -8.656 1 95.88 506 ARG B CA 1
ATOM 8835 C C . ARG B 1 506 ? 3.512 -26.625 -7.551 1 95.88 506 ARG B C 1
ATOM 8837 O O . ARG B 1 506 ? 2.959 -25.594 -7.176 1 95.88 506 ARG B O 1
ATOM 8844 N N . LEU B 1 507 ? 4.598 -27.016 -7.043 1 97.44 507 LEU B N 1
ATOM 8845 C CA . LEU B 1 507 ? 5.238 -26.344 -5.914 1 97.44 507 LEU B CA 1
ATOM 8846 C C . LEU B 1 507 ? 5.836 -25.016 -6.34 1 97.44 507 LEU B C 1
ATOM 8848 O O . LEU B 1 507 ? 6.195 -24.188 -5.496 1 97.44 507 LEU B O 1
ATOM 8852 N N . ALA B 1 508 ? 5.812 -24.734 -7.641 1 97.19 508 ALA B N 1
ATOM 8853 C CA . ALA B 1 508 ? 6.391 -23.5 -8.18 1 97.19 508 ALA B CA 1
ATOM 8854 C C . ALA B 1 508 ? 5.602 -22.281 -7.727 1 97.19 508 ALA B C 1
ATOM 8856 O O . ALA B 1 508 ? 6.117 -21.156 -7.75 1 97.19 508 ALA B O 1
ATOM 8857 N N . LEU B 1 509 ? 4.414 -22.5 -7.23 1 98.31 509 LEU B N 1
ATOM 8858 C CA . LEU B 1 509 ? 3.531 -21.391 -6.867 1 98.31 509 LEU B CA 1
ATOM 8859 C C . LEU B 1 509 ? 3.625 -21.094 -5.375 1 98.31 509 LEU B C 1
ATOM 8861 O O . LEU B 1 509 ? 3.139 -20.047 -4.918 1 98.31 509 LEU B O 1
ATOM 8865 N N . TYR B 1 510 ? 4.27 -21.906 -4.613 1 98.25 510 TYR B N 1
ATOM 8866 C CA . TYR B 1 510 ? 4.223 -21.797 -3.158 1 98.25 510 TYR B CA 1
ATOM 8867 C C . TYR B 1 510 ? 5.379 -20.953 -2.641 1 98.25 510 TYR B C 1
ATOM 8869 O O . TYR B 1 510 ? 6.527 -21.141 -3.053 1 98.25 510 TYR B O 1
ATOM 8877 N N . HIS B 1 511 ? 5.102 -20.094 -1.743 1 97.5 511 HIS B N 1
ATOM 8878 C CA . HIS B 1 511 ? 6.02 -19.125 -1.149 1 97.5 511 HIS B CA 1
ATOM 8879 C C . HIS B 1 511 ? 7.254 -19.812 -0.581 1 97.5 511 HIS B C 1
ATOM 8881 O O . HIS B 1 511 ? 7.141 -20.766 0.193 1 97.5 511 HIS B O 1
ATOM 8887 N N . GLY B 1 512 ? 8.43 -19.484 -1.035 1 96.56 512 GLY B N 1
ATOM 8888 C CA . GLY B 1 512 ? 9.695 -19.875 -0.442 1 96.56 512 GLY B CA 1
ATOM 8889 C C . GLY B 1 512 ? 10.164 -21.25 -0.882 1 96.56 512 GLY B C 1
ATOM 8890 O O . GLY B 1 512 ? 11.258 -21.688 -0.527 1 96.56 512 GLY B O 1
ATOM 8891 N N . VAL B 1 513 ? 9.383 -21.938 -1.697 1 97.44 513 VAL B N 1
ATOM 8892 C CA . VAL B 1 513 ? 9.711 -23.312 -2.068 1 97.44 513 VAL B CA 1
ATOM 8893 C C . VAL B 1 513 ? 10.508 -23.312 -3.369 1 97.44 513 VAL B C 1
ATOM 8895 O O . VAL B 1 513 ? 10.125 -22.672 -4.344 1 97.44 513 VAL B O 1
ATOM 8898 N N . LYS B 1 514 ? 11.594 -23.906 -3.344 1 95.75 514 LYS B N 1
ATOM 8899 C CA . LYS B 1 514 ? 12.336 -24.266 -4.547 1 95.75 514 LYS B CA 1
ATOM 8900 C C . LYS B 1 514 ? 12.266 -25.766 -4.816 1 95.75 514 LYS B C 1
ATOM 8902 O O . LYS B 1 514 ? 13.047 -26.547 -4.262 1 95.75 514 LYS B O 1
ATOM 8907 N N . PRO B 1 515 ? 11.391 -26.078 -5.738 1 96.38 515 PRO B N 1
ATOM 8908 C CA . PRO B 1 515 ? 11.281 -27.516 -6.051 1 96.38 515 PRO B CA 1
ATOM 8909 C C . PRO B 1 515 ? 12.43 -28.016 -6.918 1 96.38 515 PRO B C 1
ATOM 8911 O O . PRO B 1 515 ? 12.844 -27.344 -7.867 1 96.38 515 PRO B O 1
ATOM 8914 N N . ILE B 1 516 ? 12.953 -29.188 -6.578 1 94 516 ILE B N 1
ATOM 8915 C CA . ILE B 1 516 ? 14.047 -29.812 -7.309 1 94 516 ILE B CA 1
ATOM 8916 C C . ILE B 1 516 ? 13.727 -31.281 -7.578 1 94 516 ILE B C 1
ATOM 8918 O O . ILE B 1 516 ? 13.344 -32 -6.664 1 94 516 ILE B O 1
ATOM 8922 N N . TYR B 1 517 ? 13.844 -31.641 -8.828 1 93.75 517 TYR B N 1
ATOM 8923 C CA . TYR B 1 517 ? 13.617 -33.031 -9.172 1 93.75 517 TYR B CA 1
ATOM 8924 C C . TYR B 1 517 ? 14.844 -33.875 -8.859 1 93.75 517 TYR B C 1
ATOM 8926 O O . TYR B 1 517 ? 15.969 -33.5 -9.203 1 93.75 517 TYR B O 1
ATOM 8934 N N . MET B 1 518 ? 14.633 -35 -8.156 1 92.69 518 MET B N 1
ATOM 8935 C CA . MET B 1 518 ? 15.688 -35.969 -7.84 1 92.69 518 MET B CA 1
ATOM 8936 C C . MET B 1 518 ? 15.102 -37.344 -7.566 1 92.69 518 MET B C 1
ATOM 8938 O O . MET B 1 518 ? 14.117 -37.5 -6.84 1 92.69 518 MET B O 1
ATOM 8942 N N . GLN B 1 519 ? 15.758 -38.312 -8.148 1 92.12 519 GLN B N 1
ATOM 8943 C CA . GLN B 1 519 ? 15.359 -39.688 -7.828 1 92.12 519 GLN B CA 1
ATOM 8944 C C . GLN B 1 519 ? 15.812 -40.062 -6.426 1 92.12 519 GLN B C 1
ATOM 8946 O O . GLN B 1 519 ? 16.938 -39.75 -6.02 1 92.12 519 GLN B O 1
ATOM 8951 N N . PHE B 1 520 ? 14.867 -40.688 -5.746 1 91.62 520 PHE B N 1
ATOM 8952 C CA . PHE B 1 520 ? 15.195 -41.125 -4.395 1 91.62 520 PHE B CA 1
ATOM 8953 C C . PHE B 1 520 ? 15.797 -42.5 -4.406 1 91.62 520 PHE B C 1
ATOM 8955 O O . PHE B 1 520 ? 15.375 -43.375 -5.184 1 91.62 520 PHE B O 1
ATOM 8962 N N . SER B 1 521 ? 16.828 -42.719 -3.568 1 87.44 521 SER B N 1
ATOM 8963 C CA . SER B 1 521 ? 17.391 -44.031 -3.332 1 87.44 521 SER B CA 1
ATOM 8964 C C . SER B 1 521 ? 16.75 -44.688 -2.115 1 87.44 521 SER B C 1
ATOM 8966 O O . SER B 1 521 ? 16.062 -44.031 -1.337 1 87.44 521 SER B O 1
ATOM 8968 N N . ASP B 1 522 ? 16.969 -45.969 -1.984 1 83.75 522 ASP B N 1
ATOM 8969 C CA . ASP B 1 522 ? 16.484 -46.688 -0.808 1 83.75 522 ASP B CA 1
ATOM 8970 C C . ASP B 1 522 ? 17.266 -46.281 0.441 1 83.75 522 ASP B C 1
ATOM 8972 O O . ASP B 1 522 ? 16.781 -46.469 1.562 1 83.75 522 ASP B O 1
ATOM 8976 N N . ASP B 1 523 ? 18.359 -45.781 0.175 1 79.75 523 ASP B N 1
ATOM 8977 C CA . ASP B 1 523 ? 19.203 -45.344 1.273 1 79.75 523 ASP B CA 1
ATOM 8978 C C . ASP B 1 523 ? 19.031 -43.844 1.53 1 79.75 523 ASP B C 1
ATOM 8980 O O . ASP B 1 523 ? 19.406 -43 0.701 1 79.75 523 ASP B O 1
ATOM 8984 N N . VAL B 1 524 ? 18.562 -43.594 2.684 1 78.69 524 VAL B N 1
ATOM 8985 C CA . VAL B 1 524 ? 18.234 -42.219 3.055 1 78.69 524 VAL B CA 1
ATOM 8986 C C . VAL B 1 524 ? 19.516 -41.344 3.041 1 78.69 524 VAL B C 1
ATOM 8988 O O . VAL B 1 524 ? 19.5 -40.219 2.586 1 78.69 524 VAL B O 1
ATOM 8991 N N . GLU B 1 525 ? 20.578 -41.844 3.527 1 79.19 525 GLU B N 1
ATOM 8992 C CA . GLU B 1 525 ? 21.812 -41.094 3.613 1 79.19 525 GLU B CA 1
ATOM 8993 C C . GLU B 1 525 ? 22.375 -40.812 2.227 1 79.19 525 GLU B C 1
ATOM 8995 O O . GLU B 1 525 ? 22.938 -39.719 1.999 1 79.19 525 GLU B O 1
ATOM 9000 N N . GLU B 1 526 ? 22.141 -41.75 1.406 1 83.81 526 GLU B N 1
ATOM 9001 C CA . GLU B 1 526 ? 22.578 -41.531 0.03 1 83.81 526 GLU B CA 1
ATOM 9002 C C . GLU B 1 526 ? 21.781 -40.438 -0.634 1 83.81 526 GLU B C 1
ATOM 9004 O O . GLU B 1 526 ? 22.328 -39.594 -1.334 1 83.81 526 GLU B O 1
ATOM 9009 N N . THR B 1 527 ? 20.516 -40.5 -0.456 1 87.44 527 THR B N 1
ATOM 9010 C CA . THR B 1 527 ? 19.641 -39.469 -1.025 1 87.44 527 THR B CA 1
ATOM 9011 C C . THR B 1 527 ? 20 -38.094 -0.479 1 87.44 527 THR B C 1
ATOM 9013 O O . THR B 1 527 ? 20.047 -37.125 -1.229 1 87.44 527 THR B O 1
ATOM 9016 N N . PHE B 1 528 ? 20.266 -38.062 0.772 1 86.38 528 PHE B N 1
ATOM 9017 C CA . PHE B 1 528 ? 20.625 -36.781 1.399 1 86.38 528 PHE B CA 1
ATOM 9018 C C . PHE B 1 528 ? 21.938 -36.25 0.856 1 86.38 528 PHE B C 1
ATOM 9020 O O . PHE B 1 528 ? 22.078 -35.062 0.587 1 86.38 528 PHE B O 1
ATOM 9027 N N . ALA B 1 529 ? 22.859 -37.125 0.728 1 85.38 529 ALA B N 1
ATOM 9028 C CA . ALA B 1 529 ? 24.156 -36.719 0.203 1 85.38 529 ALA B CA 1
ATOM 9029 C C . ALA B 1 529 ? 24.031 -36.156 -1.212 1 85.38 529 ALA B C 1
ATOM 9031 O O . ALA B 1 529 ? 24.688 -35.188 -1.556 1 85.38 529 ALA B O 1
ATOM 9032 N N . ARG B 1 530 ? 23.25 -36.781 -1.925 1 89.69 530 ARG B N 1
ATOM 9033 C CA . ARG B 1 530 ? 23.031 -36.312 -3.289 1 89.69 530 ARG B CA 1
ATOM 9034 C C . ARG B 1 530 ? 22.344 -34.938 -3.297 1 89.69 530 ARG B C 1
ATOM 9036 O O . ARG B 1 530 ? 22.641 -34.094 -4.141 1 89.69 530 ARG B O 1
ATOM 9043 N N . ALA B 1 531 ? 21.406 -34.781 -2.389 1 92.38 531 ALA B N 1
ATOM 9044 C CA . ALA B 1 531 ? 20.703 -33.531 -2.277 1 92.38 531 ALA B CA 1
ATOM 9045 C C . ALA B 1 531 ? 21.672 -32.375 -1.928 1 92.38 531 ALA B C 1
ATOM 9047 O O . ALA B 1 531 ? 21.641 -31.328 -2.547 1 92.38 531 ALA B O 1
ATOM 9048 N N . ILE B 1 532 ? 22.531 -32.625 -1.018 1 89.5 532 ILE B N 1
ATOM 9049 C CA . ILE B 1 532 ? 23.516 -31.641 -0.6 1 89.5 532 ILE B CA 1
ATOM 9050 C C . ILE B 1 532 ? 24.438 -31.297 -1.766 1 89.5 532 ILE B C 1
ATOM 9052 O O . ILE B 1 532 ? 24.75 -30.141 -2.006 1 89.5 532 ILE B O 1
ATOM 9056 N N . LYS B 1 533 ? 24.844 -32.312 -2.434 1 88.31 533 LYS B N 1
ATOM 9057 C CA . LYS B 1 533 ? 25.703 -32.094 -3.59 1 88.31 533 LYS B CA 1
ATOM 9058 C C . LYS B 1 533 ? 25.016 -31.219 -4.637 1 88.31 533 LYS B C 1
ATOM 9060 O O . LYS B 1 533 ? 25.641 -30.312 -5.195 1 88.31 533 LYS B O 1
ATOM 9065 N N . CYS B 1 534 ? 23.781 -31.547 -4.805 1 90.38 534 CYS B N 1
ATOM 9066 C CA . CYS B 1 534 ? 23 -30.766 -5.754 1 90.38 534 CYS B CA 1
ATOM 9067 C C . CYS B 1 534 ? 22.953 -29.297 -5.355 1 90.38 534 CYS B C 1
ATOM 9069 O O . CYS B 1 534 ? 23.125 -28.406 -6.203 1 90.38 534 CYS B O 1
ATOM 9071 N N . LEU B 1 535 ? 22.75 -29 -4.109 1 91.25 535 LEU B N 1
ATOM 9072 C CA . LEU B 1 535 ? 22.609 -27.625 -3.611 1 91.25 535 LEU B CA 1
ATOM 9073 C C . LEU B 1 535 ? 23.969 -26.922 -3.625 1 91.25 535 LEU B C 1
ATOM 9075 O O . LEU B 1 535 ? 24.031 -25.719 -3.867 1 91.25 535 LEU B O 1
ATOM 9079 N N . LEU B 1 536 ? 25 -27.641 -3.395 1 87.19 536 LEU B N 1
ATOM 9080 C CA . LEU B 1 536 ? 26.344 -27.078 -3.463 1 87.19 536 LEU B CA 1
ATOM 9081 C C . LEU B 1 536 ? 26.719 -26.734 -4.902 1 87.19 536 LEU B C 1
ATOM 9083 O O . LEU B 1 536 ? 27.219 -25.641 -5.172 1 87.19 536 LEU B O 1
ATOM 9087 N N . ASP B 1 537 ? 26.406 -27.625 -5.777 1 85.38 537 ASP B N 1
ATOM 9088 C CA . ASP B 1 537 ? 26.703 -27.422 -7.191 1 85.38 537 ASP B CA 1
ATOM 9089 C C . ASP B 1 537 ? 25.938 -26.234 -7.75 1 85.38 537 ASP B C 1
ATOM 9091 O O . ASP B 1 537 ? 26.453 -25.484 -8.594 1 85.38 537 ASP B O 1
ATOM 9095 N N . GLY B 1 538 ? 24.75 -26.141 -7.223 1 84.75 538 GLY B N 1
ATOM 9096 C CA . GLY B 1 538 ? 23.922 -25.047 -7.668 1 84.75 538 GLY B CA 1
ATOM 9097 C C . GLY B 1 538 ? 24.203 -23.734 -6.949 1 84.75 538 GLY B C 1
ATOM 9098 O O . GLY B 1 538 ? 23.562 -22.719 -7.219 1 84.75 538 GLY B O 1
ATOM 9099 N N . LYS B 1 539 ? 25.078 -23.703 -6.004 1 85.62 539 LYS B N 1
ATOM 9100 C CA . LYS B 1 539 ? 25.531 -22.547 -5.238 1 85.62 539 LYS B CA 1
ATOM 9101 C C . LYS B 1 539 ? 24.406 -22.016 -4.34 1 85.62 539 LYS B C 1
ATOM 9103 O O . LYS B 1 539 ? 24.312 -20.812 -4.113 1 85.62 539 LYS B O 1
ATOM 9108 N N . PHE B 1 540 ? 23.531 -22.938 -3.99 1 87.5 540 PHE B N 1
ATOM 9109 C CA . PHE B 1 540 ? 22.484 -22.578 -3.043 1 87.5 540 PHE B CA 1
ATOM 9110 C C . PHE B 1 540 ? 22.984 -22.688 -1.608 1 87.5 540 PHE B C 1
ATOM 9112 O O . PHE B 1 540 ? 22.406 -22.109 -0.693 1 87.5 540 PHE B O 1
ATOM 9119 N N . LEU B 1 541 ? 24 -23.562 -1.446 1 86.75 541 LEU B N 1
ATOM 9120 C CA . LEU B 1 541 ? 24.625 -23.781 -0.146 1 86.75 541 LEU B CA 1
ATOM 9121 C C . LEU B 1 541 ? 26.141 -23.625 -0.241 1 86.75 541 LEU B C 1
ATOM 9123 O O . LEU B 1 541 ? 26.719 -23.844 -1.302 1 86.75 541 LEU B O 1
ATOM 9127 N N . LYS B 1 542 ? 26.703 -23.219 0.835 1 85.38 542 LYS B N 1
ATOM 9128 C CA . LYS B 1 542 ? 28.141 -23.172 0.978 1 85.38 542 LYS B CA 1
ATOM 9129 C C . LYS B 1 542 ? 28.625 -24.203 1.988 1 85.38 542 LYS B C 1
ATOM 9131 O O . LYS B 1 542 ? 27.938 -24.516 2.955 1 85.38 542 LYS B O 1
ATOM 9136 N N . PRO B 1 543 ? 29.859 -24.656 1.651 1 82.25 543 PRO B N 1
ATOM 9137 C CA . PRO B 1 543 ? 30.406 -25.578 2.645 1 82.25 543 PRO B CA 1
ATOM 9138 C C . PRO B 1 543 ? 30.531 -24.953 4.031 1 82.25 543 PRO B C 1
ATOM 9140 O O . PRO B 1 543 ? 30.891 -23.781 4.156 1 82.25 543 PRO B O 1
ATOM 9143 N N . GLY B 1 544 ? 30.141 -25.656 4.961 1 78.38 544 GLY B N 1
ATOM 9144 C CA . GLY B 1 544 ? 30.219 -25.172 6.328 1 78.38 544 GLY B CA 1
ATOM 9145 C C . GLY B 1 544 ? 28.891 -24.641 6.848 1 78.38 544 GLY B C 1
ATOM 9146 O O . GLY B 1 544 ? 28.703 -24.5 8.055 1 78.38 544 GLY B O 1
ATOM 9147 N N . GLU B 1 545 ? 27.953 -24.531 5.949 1 83.12 545 GLU B N 1
ATOM 9148 C CA . GLU B 1 545 ? 26.641 -24.047 6.348 1 83.12 545 GLU B CA 1
ATOM 9149 C C . GLU B 1 545 ? 25.797 -25.188 6.941 1 83.12 545 GLU B C 1
ATOM 9151 O O . GLU B 1 545 ? 26.125 -26.359 6.766 1 83.12 545 GLU B O 1
ATOM 9156 N N . TYR B 1 546 ? 24.828 -24.797 7.789 1 82.75 546 TYR B N 1
ATOM 9157 C CA . TYR B 1 546 ? 23.906 -25.766 8.367 1 82.75 546 TYR B CA 1
ATOM 9158 C C . TYR B 1 546 ? 22.594 -25.797 7.598 1 82.75 546 TYR B C 1
ATOM 9160 O O . TYR B 1 546 ? 22.203 -24.797 6.984 1 82.75 546 TYR B O 1
ATOM 9168 N N . VAL B 1 547 ? 22 -26.984 7.613 1 89.25 547 VAL B N 1
ATOM 9169 C CA . VAL B 1 547 ? 20.672 -27.125 7.016 1 89.25 547 VAL B CA 1
ATOM 9170 C C . VAL B 1 547 ? 19.734 -27.828 8 1 89.25 547 VAL B C 1
ATOM 9172 O O . VAL B 1 547 ? 20.188 -28.609 8.844 1 89.25 547 VAL B O 1
ATOM 9175 N N . THR B 1 548 ? 18.5 -27.469 7.945 1 87.25 548 THR B N 1
ATOM 9176 C CA . THR B 1 548 ? 17.453 -28.156 8.695 1 87.25 548 THR B CA 1
ATOM 9177 C C . THR B 1 548 ? 16.719 -29.172 7.82 1 87.25 548 THR B C 1
ATOM 9179 O O . THR B 1 548 ? 16.141 -28.797 6.793 1 87.25 548 THR B O 1
ATOM 9182 N N . LEU B 1 549 ? 16.812 -30.453 8.234 1 88.12 549 LEU B N 1
ATOM 9183 C CA . LEU B 1 549 ? 16.172 -31.531 7.504 1 88.12 549 LEU B CA 1
ATOM 9184 C C . LEU B 1 549 ? 14.883 -31.969 8.195 1 88.12 549 LEU B C 1
ATOM 9186 O O . LEU B 1 549 ? 14.875 -32.25 9.398 1 88.12 549 LEU B O 1
ATOM 9190 N N . VAL B 1 550 ? 13.859 -31.953 7.379 1 87 550 VAL B N 1
ATOM 9191 C CA . VAL B 1 550 ? 12.562 -32.375 7.918 1 87 550 VAL B CA 1
ATOM 9192 C C . VAL B 1 550 ? 12.141 -33.688 7.301 1 87 550 VAL B C 1
ATOM 9194 O O . VAL B 1 550 ? 12.055 -33.812 6.074 1 87 550 VAL B O 1
ATOM 9197 N N . GLN B 1 551 ? 12 -34.656 8.125 1 80.31 551 GLN B N 1
ATOM 9198 C CA . GLN B 1 551 ? 11.477 -35.938 7.723 1 80.31 551 GLN B CA 1
ATOM 9199 C C . GLN B 1 551 ? 10.148 -36.25 8.406 1 80.31 551 GLN B C 1
ATOM 9201 O O . GLN B 1 551 ? 10.109 -36.844 9.484 1 80.31 551 GLN B O 1
ATOM 9206 N N . SER B 1 552 ? 9.203 -35.719 7.816 1 67.94 552 SER B N 1
ATOM 9207 C CA . SER B 1 552 ? 7.836 -35.844 8.305 1 67.94 552 SER B CA 1
ATOM 9208 C C . SER B 1 552 ? 6.836 -35.844 7.152 1 67.94 552 SER B C 1
ATOM 9210 O O . SER B 1 552 ? 7.207 -35.594 6.004 1 67.94 552 SER B O 1
ATOM 9212 N N . GLY B 1 553 ? 5.672 -36.344 7.422 1 62.81 553 GLY B N 1
ATOM 9213 C CA . GLY B 1 553 ? 4.598 -36.406 6.441 1 62.81 553 GLY B CA 1
ATOM 9214 C C . GLY B 1 553 ? 3.609 -37.5 6.699 1 62.81 553 GLY B C 1
ATOM 9215 O O . GLY B 1 553 ? 3.814 -38.344 7.598 1 62.81 553 GLY B O 1
ATOM 9216 N N . THR B 1 554 ? 2.627 -37.375 6.035 1 59.28 554 THR B N 1
ATOM 9217 C CA . THR B 1 554 ? 1.609 -38.406 6.188 1 59.28 554 THR B CA 1
ATOM 9218 C C . THR B 1 554 ? 2.109 -39.75 5.648 1 59.28 554 THR B C 1
ATOM 9220 O O . THR B 1 554 ? 1.85 -40.781 6.238 1 59.28 554 THR B O 1
ATOM 9223 N N . HIS B 1 555 ? 2.93 -39.562 4.551 1 62.69 555 HIS B N 1
ATOM 9224 C CA . HIS B 1 555 ? 3.486 -40.781 3.967 1 62.69 555 HIS B CA 1
ATOM 9225 C C . HIS B 1 555 ? 5.004 -40.812 4.125 1 62.69 555 HIS B C 1
ATOM 9227 O O . HIS B 1 555 ? 5.699 -39.906 3.721 1 62.69 555 HIS B O 1
ATOM 9233 N N . SER B 1 556 ? 5.41 -41.875 4.738 1 61.88 556 SER B N 1
ATOM 9234 C CA . SER B 1 556 ? 6.828 -42 5.055 1 61.88 556 SER B CA 1
ATOM 9235 C C . SER B 1 556 ? 7.625 -42.469 3.852 1 61.88 556 SER B C 1
ATOM 9237 O O . SER B 1 556 ? 7.184 -43.375 3.133 1 61.88 556 SER B O 1
ATOM 9239 N N . ILE B 1 557 ? 8.625 -41.906 3.543 1 69.31 557 ILE B N 1
ATOM 9240 C CA . ILE B 1 557 ? 9.516 -42.406 2.498 1 69.31 557 ILE B CA 1
ATOM 9241 C C . ILE B 1 557 ? 10.562 -43.344 3.107 1 69.31 557 ILE B C 1
ATOM 9243 O O . ILE B 1 557 ? 10.734 -44.469 2.654 1 69.31 557 ILE B O 1
ATOM 9247 N N . TRP B 1 558 ? 11.344 -42.906 4.148 1 67.44 558 TRP B N 1
ATOM 9248 C CA . TRP B 1 558 ? 12.398 -43.719 4.758 1 67.44 558 TRP B CA 1
ATOM 9249 C C . TRP B 1 558 ? 12.117 -43.938 6.234 1 67.44 558 TRP B C 1
ATOM 9251 O O . TRP B 1 558 ? 12.891 -44.625 6.918 1 67.44 558 TRP B O 1
ATOM 9261 N N . ARG B 1 559 ? 11.062 -43.438 6.711 1 59.41 559 ARG B N 1
ATOM 9262 C CA . ARG B 1 559 ? 10.82 -43.531 8.148 1 59.41 559 ARG B CA 1
ATOM 9263 C C . ARG B 1 559 ? 9.641 -44.438 8.453 1 59.41 559 ARG B C 1
ATOM 9265 O O . ARG B 1 559 ? 8.836 -44.719 7.57 1 59.41 559 ARG B O 1
ATOM 9272 N N . GLN B 1 560 ? 9.875 -44.844 9.727 1 57.75 560 GLN B N 1
ATOM 9273 C CA . GLN B 1 560 ? 8.648 -45.438 10.219 1 57.75 560 GLN B CA 1
ATOM 9274 C C . GLN B 1 560 ? 7.508 -44.438 10.258 1 57.75 560 GLN B C 1
ATOM 9276 O O . GLN B 1 560 ? 7.723 -43.25 10.547 1 57.75 560 GLN B O 1
ATOM 9281 N N . GLU B 1 561 ? 6.43 -44.844 9.859 1 57.12 561 GLU B N 1
ATOM 9282 C CA . GLU B 1 561 ? 5.246 -44 9.727 1 57.12 561 GLU B CA 1
ATOM 9283 C C . GLU B 1 561 ? 5.012 -43.188 11 1 57.12 561 GLU B C 1
ATOM 9285 O O . GLU B 1 561 ? 4.559 -42.031 10.93 1 57.12 561 GLU B O 1
ATOM 9290 N N . SER B 1 562 ? 5.508 -43.75 12.031 1 55.44 562 SER B N 1
ATOM 9291 C CA . SER B 1 562 ? 5.176 -43.125 13.32 1 55.44 562 SER B CA 1
ATOM 9292 C C . SER B 1 562 ? 6.27 -42.188 13.773 1 55.44 562 SER B C 1
ATOM 9294 O O . SER B 1 562 ? 6.129 -41.531 14.805 1 55.44 562 SER B O 1
ATOM 9296 N N . THR B 1 563 ? 7.234 -42.125 12.977 1 61.28 563 THR B N 1
ATOM 9297 C CA . THR B 1 563 ? 8.352 -41.312 13.453 1 61.28 563 THR B CA 1
ATOM 9298 C C . THR B 1 563 ? 8.547 -40.094 12.57 1 61.28 563 THR B C 1
ATOM 9300 O O . THR B 1 563 ? 8.453 -40.188 11.344 1 61.28 563 THR B O 1
ATOM 9303 N N . HIS B 1 564 ? 8.625 -38.969 13.242 1 72 564 HIS B N 1
ATOM 9304 C CA . HIS B 1 564 ? 8.922 -37.688 12.594 1 72 564 HIS B CA 1
ATOM 9305 C C . HIS B 1 564 ? 10.234 -37.094 13.102 1 72 564 HIS B C 1
ATOM 9307 O O . HIS B 1 564 ? 10.547 -37.219 14.289 1 72 564 HIS B O 1
ATOM 9313 N N . HIS B 1 565 ? 11.031 -36.656 12.125 1 72.5 565 HIS B N 1
ATOM 9314 C CA . HIS B 1 565 ? 12.359 -36.188 12.5 1 72.5 565 HIS B CA 1
ATOM 9315 C C . HIS B 1 565 ? 12.609 -34.781 11.969 1 72.5 565 HIS B C 1
ATOM 9317 O O . HIS B 1 565 ? 12.172 -34.438 10.875 1 72.5 565 HIS B O 1
ATOM 9323 N N . ILE B 1 566 ? 13.195 -33.969 12.859 1 79.31 566 ILE B N 1
ATOM 9324 C CA . ILE B 1 566 ? 13.867 -32.75 12.453 1 79.31 566 ILE B CA 1
ATOM 9325 C C . ILE B 1 566 ? 15.359 -32.844 12.742 1 79.31 566 ILE B C 1
ATOM 9327 O O . ILE B 1 566 ? 15.758 -33.25 13.844 1 79.31 566 ILE B O 1
ATOM 9331 N N . GLN B 1 567 ? 16.141 -32.594 11.781 1 76.69 567 GLN B N 1
ATOM 9332 C CA . GLN B 1 567 ? 17.594 -32.688 11.953 1 76.69 567 GLN B CA 1
ATOM 9333 C C . GLN B 1 567 ? 18.281 -31.422 11.445 1 76.69 567 GLN B C 1
ATOM 9335 O O . GLN B 1 567 ? 17.859 -30.844 10.445 1 76.69 567 GLN B O 1
ATOM 9340 N N . VAL B 1 568 ? 19.234 -31.031 12.211 1 80.25 568 VAL B N 1
ATOM 9341 C CA . VAL B 1 568 ? 20.125 -29.984 11.734 1 80.25 568 VAL B CA 1
ATOM 9342 C C . VAL B 1 568 ? 21.5 -30.578 11.398 1 80.25 568 VAL B C 1
ATOM 9344 O O . VAL B 1 568 ? 22.094 -31.281 12.219 1 80.25 568 VAL B O 1
ATOM 9347 N N . ARG B 1 569 ? 21.922 -30.312 10.195 1 76.81 569 ARG B N 1
ATOM 9348 C CA . ARG B 1 569 ? 23.172 -30.906 9.742 1 76.81 569 ARG B CA 1
ATOM 9349 C C . ARG B 1 569 ? 24.109 -29.859 9.18 1 76.81 569 ARG B C 1
ATOM 9351 O O . ARG B 1 569 ? 23.672 -28.906 8.508 1 76.81 569 ARG B O 1
ATOM 9358 N N . LYS B 1 570 ? 25.344 -30.062 9.477 1 78.75 570 LYS B N 1
ATOM 9359 C CA . LYS B 1 570 ? 26.375 -29.234 8.867 1 78.75 570 LYS B CA 1
ATOM 9360 C C . LYS B 1 570 ? 26.781 -29.766 7.496 1 78.75 570 LYS B C 1
ATOM 9362 O O . LYS B 1 570 ? 27 -30.953 7.324 1 78.75 570 LYS B O 1
ATOM 9367 N N . VAL B 1 571 ? 26.812 -28.859 6.586 1 78.75 571 VAL B N 1
ATOM 9368 C CA . VAL B 1 571 ? 27.188 -29.203 5.215 1 78.75 571 VAL B CA 1
ATOM 9369 C C . VAL B 1 571 ? 28.703 -29.359 5.109 1 78.75 571 VAL B C 1
ATOM 9371 O O . VAL B 1 571 ? 29.453 -28.453 5.469 1 78.75 571 VAL B O 1
ATOM 9374 N N . GLN B 1 572 ? 29.25 -30.547 4.91 1 65.75 572 GLN B N 1
ATOM 9375 C CA . GLN B 1 572 ? 30.672 -30.781 4.738 1 65.75 572 GLN B CA 1
ATOM 9376 C C . GLN B 1 572 ? 31.031 -30.906 3.262 1 65.75 572 GLN B C 1
ATOM 9378 O O . GLN B 1 572 ? 30.188 -31.281 2.443 1 65.75 572 GLN B O 1
ATOM 9383 N N . ASP B 1 573 ? 32.156 -30.25 2.797 1 54.69 573 ASP B N 1
ATOM 9384 C CA . ASP B 1 573 ? 32.625 -30.359 1.417 1 54.69 573 ASP B CA 1
ATOM 9385 C C . ASP B 1 573 ? 32.719 -31.812 0.983 1 54.69 573 ASP B C 1
ATOM 9387 O O . ASP B 1 573 ? 32.406 -32.156 -0.159 1 54.69 573 ASP B O 1
ATOM 9391 N N . LYS B 1 574 ? 33.656 -32.625 1.655 1 51.56 574 LYS B N 1
ATOM 9392 C CA . LYS B 1 574 ? 33.906 -34 1.269 1 51.56 574 LYS B CA 1
ATOM 9393 C C . LYS B 1 574 ? 33.031 -34.969 2.076 1 51.56 574 LYS B C 1
ATOM 9395 O O . LYS B 1 574 ? 32.844 -34.781 3.277 1 51.56 574 LYS B O 1
ATOM 9400 N N . PRO B 1 575 ? 32.156 -35.656 1.344 1 44.03 575 PRO B N 1
ATOM 9401 C CA . PRO B 1 575 ? 31.422 -36.688 2.076 1 44.03 575 PRO B CA 1
ATOM 9402 C C . PRO B 1 575 ? 32.281 -37.438 3.102 1 44.03 575 PRO B C 1
ATOM 9404 O O . PRO B 1 575 ? 33.375 -37.875 2.771 1 44.03 575 PRO B O 1
ATOM 9407 N N . ILE B 1 576 ? 32.531 -36.906 4.223 1 37.59 576 ILE B N 1
ATOM 9408 C CA . ILE B 1 576 ? 33.375 -37.625 5.16 1 37.59 576 ILE B CA 1
ATOM 9409 C C . ILE B 1 576 ? 32.875 -39.031 5.324 1 37.59 576 ILE B C 1
ATOM 9411 O O . ILE B 1 576 ? 31.766 -39.25 5.844 1 37.59 576 ILE B O 1
ATOM 9415 N N . VAL B 1 577 ? 33 -39.844 4.324 1 34.28 577 VAL B N 1
ATOM 9416 C CA . VAL B 1 577 ? 32.781 -41.25 4.621 1 34.28 577 VAL B CA 1
ATOM 9417 C C . VAL B 1 577 ? 33.688 -41.656 5.781 1 34.28 577 VAL B C 1
ATOM 9419 O O . VAL B 1 577 ? 34.906 -41.812 5.617 1 34.28 577 VAL B O 1
ATOM 9422 N N . SER B 1 578 ? 33.812 -41 6.895 1 31.64 578 SER B N 1
ATOM 9423 C CA . SER B 1 578 ? 34.75 -41.625 7.828 1 31.64 578 SER B CA 1
ATOM 9424 C C . SER B 1 578 ? 34.344 -43.062 8.133 1 31.64 578 SER B C 1
ATOM 9426 O O . SER B 1 578 ? 33.156 -43.406 8.07 1 31.64 578 SER B O 1
ATOM 9428 N N . ARG B 1 579 ? 35.281 -44.094 7.949 1 34.72 579 ARG B N 1
ATOM 9429 C CA . ARG B 1 579 ? 35.156 -45.469 8.414 1 34.72 579 ARG B CA 1
ATOM 9430 C C . ARG B 1 579 ? 34.312 -45.531 9.68 1 34.72 579 ARG B C 1
ATOM 9432 O O . ARG B 1 579 ? 33.438 -46.406 9.812 1 34.72 579 ARG B O 1
ATOM 9439 N N . ARG B 1 580 ? 34.969 -45.344 10.914 1 32.56 580 ARG B N 1
ATOM 9440 C CA . ARG B 1 580 ? 34.375 -45.625 12.211 1 32.56 580 ARG B CA 1
ATOM 9441 C C . ARG B 1 580 ? 33.375 -44.531 12.602 1 32.56 580 ARG B C 1
ATOM 9443 O O . ARG B 1 580 ? 32.312 -44.844 13.156 1 32.56 580 ARG B O 1
ATOM 9450 N N . GLY B 1 581 ? 33.938 -43.281 13.062 1 31.64 581 GLY B N 1
ATOM 9451 C CA . GLY B 1 581 ? 33.344 -42.25 13.891 1 31.64 581 GLY B CA 1
ATOM 9452 C C . GLY B 1 581 ? 32.375 -41.375 13.125 1 31.64 581 GLY B C 1
ATOM 9453 O O . GLY B 1 581 ? 32.562 -41.125 11.93 1 31.64 581 GLY B O 1
ATOM 9454 N N . GLY B 1 582 ? 31.125 -41.344 13.438 1 33.03 582 GLY B N 1
ATOM 9455 C CA . GLY B 1 582 ? 30 -40.625 12.883 1 33.03 582 GLY B CA 1
ATOM 9456 C C . GLY B 1 582 ? 30.25 -39.125 12.727 1 33.03 582 GLY B C 1
ATOM 9457 O O . GLY B 1 582 ? 31.156 -38.594 13.359 1 33.03 582 GLY B O 1
ATOM 9458 N N . PRO B 1 583 ? 30.203 -38.625 11.625 1 33.94 583 PRO B N 1
ATOM 9459 C CA . PRO B 1 583 ? 30.328 -37.188 11.414 1 33.94 583 PRO B CA 1
ATOM 9460 C C . PRO B 1 583 ? 29.719 -36.375 12.555 1 33.94 583 PRO B C 1
ATOM 9462 O O . PRO B 1 583 ? 28.781 -36.812 13.211 1 33.94 583 PRO B O 1
ATOM 9465 N N . SER B 1 584 ? 30.531 -35.656 13.383 1 33.19 584 SER B N 1
ATOM 9466 C CA . SER B 1 584 ? 30.156 -34.75 14.453 1 33.19 584 SER B CA 1
ATOM 9467 C C . SER B 1 584 ? 29.062 -33.781 13.992 1 33.19 584 SER B C 1
ATOM 9469 O O . SER B 1 584 ? 29.344 -32.781 13.367 1 33.19 584 SER B O 1
ATOM 9471 N N . TYR B 1 585 ? 28.141 -34.219 13.203 1 35.03 585 TYR B N 1
ATOM 9472 C CA . TYR B 1 585 ? 27.062 -33.281 12.883 1 35.03 585 TYR B CA 1
ATOM 9473 C C . TYR B 1 585 ? 26.281 -32.906 14.141 1 35.03 585 TYR B C 1
ATOM 9475 O O . TYR B 1 585 ? 26.125 -33.719 15.055 1 35.03 585 TYR B O 1
ATOM 9483 N N . CYS B 1 586 ? 26.469 -31.703 14.602 1 34.28 586 CYS B N 1
ATOM 9484 C CA . CYS B 1 586 ? 25.469 -31.297 15.578 1 34.28 586 CYS B CA 1
ATOM 9485 C C . CYS B 1 586 ? 24.062 -31.672 15.109 1 34.28 586 CYS B C 1
ATOM 9487 O O . CYS B 1 586 ? 23.594 -31.156 14.102 1 34.28 586 CYS B O 1
ATOM 9489 N N . LYS B 1 587 ? 23.797 -32.906 15.195 1 38.94 587 LYS B N 1
ATOM 9490 C CA . LYS B 1 587 ? 22.453 -33.375 14.859 1 38.94 587 LYS B CA 1
ATOM 9491 C C . LYS B 1 587 ? 21.469 -33.062 15.984 1 38.94 587 LYS B C 1
ATOM 9493 O O . LYS B 1 587 ? 21.734 -33.375 17.141 1 38.94 587 LYS B O 1
ATOM 9498 N N . ILE B 1 588 ? 20.922 -31.891 15.93 1 36.91 588 ILE B N 1
ATOM 9499 C CA . ILE B 1 588 ? 19.766 -31.766 16.797 1 36.91 588 ILE B CA 1
ATOM 9500 C C . ILE B 1 588 ? 18.609 -32.594 16.25 1 36.91 588 ILE B C 1
ATOM 9502 O O . ILE B 1 588 ? 18.25 -32.469 15.07 1 36.91 588 ILE B O 1
ATOM 9506 N N . TYR B 1 589 ? 18.469 -33.75 16.875 1 38 589 TYR B N 1
ATOM 9507 C CA . TYR B 1 589 ? 17.375 -34.625 16.484 1 38 589 TYR B CA 1
ATOM 9508 C C . TYR B 1 589 ? 16.156 -34.438 17.375 1 38 589 TYR B C 1
ATOM 9510 O O . TYR B 1 589 ? 16.281 -34.344 18.594 1 38 589 TYR B O 1
ATOM 9518 N N . ILE B 1 590 ? 15.227 -33.781 16.828 1 38.59 590 ILE B N 1
ATOM 9519 C CA . ILE B 1 590 ? 13.938 -33.844 17.516 1 38.59 590 ILE B CA 1
ATOM 9520 C C . ILE B 1 590 ? 13.094 -35 16.922 1 38.59 590 ILE B C 1
ATOM 9522 O O . ILE B 1 590 ? 12.852 -35.031 15.719 1 38.59 590 ILE B O 1
ATOM 9526 N N . LYS B 1 591 ? 12.984 -36.094 17.672 1 38.62 591 LYS B N 1
ATOM 9527 C CA . LYS B 1 591 ? 12.172 -37.219 17.266 1 38.62 591 LYS B CA 1
ATOM 9528 C C . LYS B 1 591 ? 10.875 -37.312 18.078 1 38.62 591 LYS B C 1
ATOM 9530 O O . LYS B 1 591 ? 10.883 -37.062 19.281 1 38.62 591 LYS B O 1
ATOM 9535 N N . ALA B 1 592 ? 9.781 -37.25 17.391 1 38.53 592 ALA B N 1
ATOM 9536 C CA . ALA B 1 592 ? 8.508 -37.5 18.062 1 38.53 592 ALA B CA 1
ATOM 9537 C C . ALA B 1 592 ? 7.887 -38.812 17.594 1 38.53 592 ALA B C 1
ATOM 9539 O O . ALA B 1 592 ? 7.961 -39.156 16.422 1 38.53 592 ALA B O 1
ATOM 9540 N N . SER B 1 593 ? 7.375 -40.406 18.672 1 37.81 593 SER B N 1
ATOM 9541 C CA . SER B 1 593 ? 6.711 -41.656 18.344 1 37.81 593 SER B CA 1
ATOM 9542 C C . SER B 1 593 ? 5.344 -41.75 19.016 1 37.81 593 SER B C 1
ATOM 9544 O O . SER B 1 593 ? 5.172 -41.281 20.141 1 37.81 593 SER B O 1
ATOM 9546 N N . ILE B 1 594 ? 4.711 -41.469 18 1 38.16 594 ILE B N 1
ATOM 9547 C CA . ILE B 1 594 ? 3.398 -41.75 18.562 1 38.16 594 ILE B CA 1
ATOM 9548 C C . ILE B 1 594 ? 3.355 -43.188 19.062 1 38.16 594 ILE B C 1
ATOM 9550 O O . ILE B 1 594 ? 3.525 -44.125 18.266 1 38.16 594 ILE B O 1
ATOM 9554 N N . LYS B 1 595 ? 3.801 -43.5 20.297 1 36.81 595 LYS B N 1
ATOM 9555 C CA . LYS B 1 595 ? 3.668 -44.844 20.828 1 36.81 595 LYS B CA 1
ATOM 9556 C C . LYS B 1 595 ? 2.201 -45.219 21.031 1 36.81 595 LYS B C 1
ATOM 9558 O O . LYS B 1 595 ? 1.422 -44.406 21.547 1 36.81 595 LYS B O 1
ATOM 9563 N N . ARG B 1 596 ? 1.784 -46.219 20.297 1 34.75 596 ARG B N 1
ATOM 9564 C CA . ARG B 1 596 ? 0.441 -46.781 20.375 1 34.75 596 ARG B CA 1
ATOM 9565 C C . ARG B 1 596 ? 0.074 -47.125 21.812 1 34.75 596 ARG B C 1
ATOM 9567 O O . ARG B 1 596 ? -1.107 -47.188 22.172 1 34.75 596 ARG B O 1
ATOM 9574 N N . GLU B 1 597 ? 0.979 -47.781 22.5 1 33.5 597 GLU B N 1
ATOM 9575 C CA . GLU B 1 597 ? 0.497 -48.344 23.766 1 33.5 597 GLU B CA 1
ATOM 9576 C C . GLU B 1 597 ? -0.052 -47.281 24.688 1 33.5 597 GLU B C 1
ATOM 9578 O O . GLU B 1 597 ? -0.975 -47.531 25.469 1 33.5 597 GLU B O 1
ATOM 9583 N N . ARG B 1 598 ? 0.858 -46.188 25.109 1 33.28 598 ARG B N 1
ATOM 9584 C CA . ARG B 1 598 ? 0.299 -45.188 26.016 1 33.28 598 ARG B CA 1
ATOM 9585 C C . ARG B 1 598 ? -0.272 -44 25.234 1 33.28 598 ARG B C 1
ATOM 9587 O O . ARG B 1 598 ? 0.395 -43.438 24.359 1 33.28 598 ARG B O 1
ATOM 9594 N N . LYS B 1 599 ? -1.575 -43.719 25.109 1 34.34 599 LYS B N 1
ATOM 9595 C CA . LYS B 1 599 ? -2.533 -42.781 24.531 1 34.34 599 LYS B CA 1
ATOM 9596 C C . LYS B 1 599 ? -2.084 -41.344 24.75 1 34.34 599 LYS B C 1
ATOM 9598 O O . LYS B 1 599 ? -1.989 -40.875 25.891 1 34.34 599 LYS B O 1
ATOM 9603 N N . GLY B 1 600 ? -1.421 -40.531 23.688 1 36.75 600 GLY B N 1
ATOM 9604 C CA . GLY B 1 600 ? -1.267 -39.094 23.578 1 36.75 600 GLY B CA 1
ATOM 9605 C C . GLY B 1 600 ? 0.151 -38.625 23.844 1 36.75 600 GLY B C 1
ATOM 9606 O O . GLY B 1 600 ? 0.414 -37.406 23.891 1 36.75 600 GLY B O 1
ATOM 9607 N N . ASP B 1 601 ? 1.022 -39.531 24.406 1 35.84 601 ASP B N 1
ATOM 9608 C CA . ASP B 1 601 ? 2.305 -39 24.828 1 35.84 601 ASP B CA 1
ATOM 9609 C C . ASP B 1 601 ? 3.232 -38.781 23.641 1 35.84 601 ASP B C 1
ATOM 9611 O O . ASP B 1 601 ? 3.355 -39.656 22.781 1 35.84 601 ASP B O 1
ATOM 9615 N N . ILE B 1 602 ? 3.494 -37.594 23.234 1 40.44 602 ILE B N 1
ATOM 9616 C CA . ILE B 1 602 ? 4.48 -37.219 22.219 1 40.44 602 ILE B CA 1
ATOM 9617 C C . ILE B 1 602 ? 5.863 -37.125 22.859 1 40.44 602 ILE B C 1
ATOM 9619 O O . ILE B 1 602 ? 6.051 -36.406 23.859 1 40.44 602 ILE B O 1
ATOM 9623 N N . GLY B 1 603 ? 6.723 -38.125 22.75 1 36.75 603 GLY B N 1
ATOM 9624 C CA . GLY B 1 603 ? 8.102 -38.062 23.203 1 36.75 603 GLY B CA 1
ATOM 9625 C C . GLY B 1 603 ? 8.992 -37.25 22.281 1 36.75 603 GLY B C 1
ATOM 9626 O O . GLY B 1 603 ? 8.922 -37.375 21.062 1 36.75 603 GLY B O 1
ATOM 9627 N N . ILE B 1 604 ? 9.492 -36.094 22.75 1 40.72 604 ILE B N 1
ATOM 9628 C CA . ILE B 1 604 ? 10.461 -35.25 22.031 1 40.72 604 ILE B CA 1
ATOM 9629 C C . ILE B 1 604 ? 11.859 -35.531 22.562 1 40.72 604 ILE B C 1
ATOM 9631 O O . ILE B 1 604 ? 12.094 -35.469 23.781 1 40.72 604 ILE B O 1
ATOM 9635 N N . GLU B 1 605 ? 12.711 -36.156 21.844 1 39.16 605 GLU B N 1
ATOM 9636 C CA . GLU B 1 605 ? 14.117 -36.375 22.188 1 39.16 605 GLU B CA 1
ATOM 9637 C C . GLU B 1 605 ? 15.016 -35.375 21.469 1 39.16 605 GLU B C 1
ATOM 9639 O O . GLU B 1 605 ? 14.875 -35.156 20.266 1 39.16 605 GLU B O 1
ATOM 9644 N N . ILE B 1 606 ? 15.617 -34.438 22.188 1 39.25 606 ILE B N 1
ATOM 9645 C CA . ILE B 1 606 ? 16.578 -33.469 21.656 1 39.25 606 ILE B CA 1
ATOM 9646 C C . ILE B 1 606 ? 18 -33.969 21.938 1 39.25 606 ILE B C 1
ATOM 9648 O O . ILE B 1 606 ? 18.344 -34.281 23.078 1 39.25 606 ILE B O 1
ATOM 9652 N N . TRP B 1 607 ? 18.766 -34.406 20.984 1 35.25 607 TRP B N 1
ATOM 9653 C CA . TRP B 1 607 ? 20.141 -34.844 21.141 1 35.25 607 TRP B CA 1
ATOM 9654 C C . TRP B 1 607 ? 21.141 -33.781 20.672 1 35.25 607 TRP B C 1
ATOM 9656 O O . TRP B 1 607 ? 20.859 -33.062 19.719 1 35.25 607 TRP B O 1
ATOM 9666 N N . GLY B 1 608 ? 22.062 -33.156 21.547 1 34.59 608 GLY B N 1
ATOM 9667 C CA . GLY B 1 608 ? 23.125 -32.25 21.156 1 34.59 608 GLY B CA 1
ATOM 9668 C C . GLY B 1 608 ? 24.469 -32.969 20.984 1 34.59 608 GLY B C 1
ATOM 9669 O O . GLY B 1 608 ? 24.594 -34.156 21.219 1 34.59 608 GLY B O 1
ATOM 9670 N N . PRO B 1 609 ? 25.625 -32.281 20.719 1 34.97 609 PRO B N 1
ATOM 9671 C CA . PRO B 1 609 ? 26.953 -32.844 20.5 1 34.97 609 PRO B CA 1
ATOM 9672 C C . PRO B 1 609 ? 27.422 -33.688 21.688 1 34.97 609 PRO B C 1
ATOM 9674 O O . PRO B 1 609 ? 27.234 -33.312 22.844 1 34.97 609 PRO B O 1
ATOM 9677 N N . LEU B 1 610 ? 27.531 -35.031 21.469 1 30.3 610 LEU B N 1
ATOM 9678 C CA . LEU B 1 610 ? 28.156 -35.969 22.422 1 30.3 610 LEU B CA 1
ATOM 9679 C C . LEU B 1 610 ? 29.641 -35.688 22.547 1 30.3 610 LEU B C 1
ATOM 9681 O O . LEU B 1 610 ? 30.359 -35.656 21.531 1 30.3 610 LEU B O 1
ATOM 9685 N N . LYS B 1 611 ? 30.25 -35 23.641 1 32.59 611 LYS B N 1
ATOM 9686 C CA . LYS B 1 611 ? 31.672 -35.25 23.781 1 32.59 611 LYS B CA 1
ATOM 9687 C C . LYS B 1 611 ? 31.984 -36.75 23.578 1 32.59 611 LYS B C 1
ATOM 9689 O O . LYS B 1 611 ? 31.062 -37.562 23.422 1 32.59 611 LYS B O 1
ATOM 9694 N N . ASP B 1 612 ? 33.094 -37.375 24.484 1 27.59 612 ASP B N 1
ATOM 9695 C CA . ASP B 1 612 ? 33.531 -38.75 24.484 1 27.59 612 ASP B CA 1
ATOM 9696 C C . ASP B 1 612 ? 32.375 -39.719 24.672 1 27.59 612 ASP B C 1
ATOM 9698 O O . ASP B 1 612 ? 31.344 -39.344 25.25 1 27.59 612 ASP B O 1
ATOM 9702 N N . LYS B 1 613 ? 32.344 -40.938 24.047 1 32.78 613 LYS B N 1
ATOM 9703 C CA . LYS B 1 613 ? 31.422 -42.062 24.141 1 32.78 613 LYS B CA 1
ATOM 9704 C C . LYS B 1 613 ? 30.797 -42.188 25.531 1 32.78 613 LYS B C 1
ATOM 9706 O O . LYS B 1 613 ? 29.781 -42.844 25.703 1 32.78 613 LYS B O 1
ATOM 9711 N N . SER B 1 614 ? 31.688 -42.219 26.578 1 29.98 614 SER B N 1
ATOM 9712 C CA . SER B 1 614 ? 31.266 -42.781 27.844 1 29.98 614 SER B CA 1
ATOM 9713 C C . SER B 1 614 ? 30.219 -41.938 28.531 1 29.98 614 SER B C 1
ATOM 9715 O O . SER B 1 614 ? 29.438 -42.406 29.344 1 29.98 614 SER B O 1
ATOM 9717 N N . GLN B 1 615 ? 30.672 -40.688 28.922 1 26.16 615 GLN B N 1
ATOM 9718 C CA . GLN B 1 615 ? 29.875 -40.031 29.953 1 26.16 615 GLN B CA 1
ATOM 9719 C C . GLN B 1 615 ? 28.609 -39.438 29.359 1 26.16 615 GLN B C 1
ATOM 9721 O O . GLN B 1 615 ? 28.672 -38.688 28.375 1 26.16 615 GLN B O 1
ATOM 9726 N N . ARG B 1 616 ? 27.469 -40.156 29.484 1 28.8 616 ARG B N 1
ATOM 9727 C CA . ARG B 1 616 ? 26.078 -39.75 29.312 1 28.8 616 ARG B CA 1
ATOM 9728 C C . ARG B 1 616 ? 25.828 -38.312 29.781 1 28.8 616 ARG B C 1
ATOM 9730 O O . ARG B 1 616 ? 25.75 -38.062 30.984 1 28.8 616 ARG B O 1
ATOM 9737 N N . TYR B 1 617 ? 26.766 -37.375 29.422 1 28.22 617 TYR B N 1
ATOM 9738 C CA . TYR B 1 617 ? 26.531 -36.094 30.031 1 28.22 617 TYR B CA 1
ATOM 9739 C C . TYR B 1 617 ? 25.078 -35.656 29.859 1 28.22 617 TYR B C 1
ATOM 9741 O O . TYR B 1 617 ? 24.469 -35.906 28.812 1 28.22 617 TYR B O 1
ATOM 9749 N N . PRO B 1 618 ? 24.438 -35.562 31.031 1 30.34 618 PRO B N 1
ATOM 9750 C CA . PRO B 1 618 ? 23.125 -34.875 31.078 1 30.34 618 PRO B CA 1
ATOM 9751 C C . PRO B 1 618 ? 23.125 -33.562 30.359 1 30.34 618 PRO B C 1
ATOM 9753 O O . PRO B 1 618 ? 23.875 -32.625 30.719 1 30.34 618 PRO B O 1
ATOM 9756 N N . PRO B 1 619 ? 23.25 -33.625 29.109 1 31.48 619 PRO B N 1
ATOM 9757 C CA . PRO B 1 619 ? 23.547 -32.5 28.234 1 31.48 619 PRO B CA 1
ATOM 9758 C C . PRO B 1 619 ? 22.828 -31.219 28.656 1 31.48 619 PRO B C 1
ATOM 9760 O O . PRO B 1 619 ? 23.422 -30.141 28.656 1 31.48 619 PRO B O 1
ATOM 9763 N N . SER B 1 620 ? 21.5 -31.172 28.531 1 30.73 620 SER B N 1
ATOM 9764 C CA . SER B 1 620 ? 20.844 -30.016 27.938 1 30.73 620 SER B CA 1
ATOM 9765 C C . SER B 1 620 ? 20.656 -28.906 28.984 1 30.73 620 SER B C 1
ATOM 9767 O O . SER B 1 620 ? 19.625 -28.844 29.656 1 30.73 620 SER B O 1
ATOM 9769 N N . GLU B 1 621 ? 21.281 -28.719 29.953 1 31.83 621 GLU B N 1
ATOM 9770 C CA . GLU B 1 621 ? 20.734 -27.625 30.75 1 31.83 621 GLU B CA 1
ATOM 9771 C C . GLU B 1 621 ? 20.656 -26.344 29.922 1 31.83 621 GLU B C 1
ATOM 9773 O O . GLU B 1 621 ? 19.703 -25.562 30.078 1 31.83 621 GLU B O 1
ATOM 9778 N N . GLU B 1 622 ? 21.609 -26.125 29.188 1 32.78 622 GLU B N 1
ATOM 9779 C CA . GLU B 1 622 ? 21.594 -24.922 28.359 1 32.78 622 GLU B CA 1
ATOM 9780 C C . GLU B 1 622 ? 20.578 -25.047 27.234 1 32.78 622 GLU B C 1
ATOM 9782 O O . GLU B 1 622 ? 19.891 -24.062 26.891 1 32.78 622 GLU B O 1
ATOM 9787 N N . VAL B 1 623 ? 20.516 -26.203 26.656 1 33.56 623 VAL B N 1
ATOM 9788 C CA . VAL B 1 623 ? 19.438 -26.406 25.703 1 33.56 623 VAL B CA 1
ATOM 9789 C C . VAL B 1 623 ? 18.094 -26.359 26.422 1 33.56 623 VAL B C 1
ATOM 9791 O O . VAL B 1 623 ? 17.141 -25.781 25.922 1 33.56 623 VAL B O 1
ATOM 9794 N N . VAL B 1 624 ? 18.031 -26.891 27.656 1 34.62 624 VAL B N 1
ATOM 9795 C CA . VAL B 1 624 ? 16.828 -26.859 28.484 1 34.62 624 VAL B CA 1
ATOM 9796 C C . VAL B 1 624 ? 16.5 -25.406 28.859 1 34.62 624 VAL B C 1
ATOM 9798 O O . VAL B 1 624 ? 15.328 -25.016 28.891 1 34.62 624 VAL B O 1
ATOM 9801 N N . LYS B 1 625 ? 17.469 -24.641 29.156 1 38.31 625 LYS B N 1
ATOM 9802 C CA . LYS B 1 625 ? 17.234 -23.234 29.453 1 38.31 625 LYS B CA 1
ATOM 9803 C C . LYS B 1 625 ? 16.938 -22.438 28.172 1 38.31 625 LYS B C 1
ATOM 9805 O O . LYS B 1 625 ? 16.172 -21.484 28.203 1 38.31 625 LYS B O 1
ATOM 9810 N N . TRP B 1 626 ? 17.625 -22.781 27.141 1 35.31 626 TRP B N 1
ATOM 9811 C CA . TRP B 1 626 ? 17.422 -22.109 25.859 1 35.31 626 TRP B CA 1
ATOM 9812 C C . TRP B 1 626 ? 16.062 -22.422 25.266 1 35.31 626 TRP B C 1
ATOM 9814 O O . TRP B 1 626 ? 15.398 -21.562 24.688 1 35.31 626 TRP B O 1
ATOM 9824 N N . ILE B 1 627 ? 15.602 -23.641 25.469 1 37.34 627 ILE B N 1
ATOM 9825 C CA . ILE B 1 627 ? 14.32 -24.078 24.922 1 37.34 627 ILE B CA 1
ATOM 9826 C C . ILE B 1 627 ? 13.195 -23.234 25.5 1 37.34 627 ILE B C 1
ATOM 9828 O O . ILE B 1 627 ? 12.367 -22.688 24.766 1 37.34 627 ILE B O 1
ATOM 9832 N N . PRO B 1 628 ? 13.164 -23.156 26.828 1 36.47 628 PRO B N 1
ATOM 9833 C CA . PRO B 1 628 ? 12.062 -22.328 27.312 1 36.47 628 PRO B CA 1
ATOM 9834 C C . PRO B 1 628 ? 12.203 -20.859 26.891 1 36.47 628 PRO B C 1
ATOM 9836 O O . PRO B 1 628 ? 11.195 -20.172 26.75 1 36.47 628 PRO B O 1
ATOM 9839 N N . GLN B 1 629 ? 13.352 -20.438 26.844 1 35.78 629 GLN B N 1
ATOM 9840 C CA . GLN B 1 629 ? 13.531 -19.031 26.516 1 35.78 629 GLN B CA 1
ATOM 9841 C C . GLN B 1 629 ? 13.188 -18.75 25.062 1 35.78 629 GLN B C 1
ATOM 9843 O O . GLN B 1 629 ? 12.727 -17.656 24.719 1 35.78 629 GLN B O 1
ATOM 9848 N N . HIS B 1 630 ? 13.688 -19.578 24.25 1 36.62 630 HIS B N 1
ATOM 9849 C CA . HIS B 1 630 ? 13.5 -19.297 22.828 1 36.62 630 HIS B CA 1
ATOM 9850 C C . HIS B 1 630 ? 12.32 -20.094 22.266 1 36.62 630 HIS B C 1
ATOM 9852 O O . HIS B 1 630 ? 11.844 -19.797 21.172 1 36.62 630 HIS B O 1
ATOM 9858 N N . LEU B 1 631 ? 12.062 -21.297 22.766 1 37.41 631 LEU B N 1
ATOM 9859 C CA . LEU B 1 631 ? 10.812 -21.953 22.406 1 37.41 631 LEU B CA 1
ATOM 9860 C C . LEU B 1 631 ? 9.641 -21.375 23.188 1 37.41 631 LEU B C 1
ATOM 9862 O O . LEU B 1 631 ? 9.766 -21.125 24.391 1 37.41 631 LEU B O 1
ATOM 9866 N N . SER B 1 632 ? 8.875 -20.625 22.578 1 34.34 632 SER B N 1
ATOM 9867 C CA . SER B 1 632 ? 7.762 -19.984 23.266 1 34.34 632 SER B CA 1
ATOM 9868 C C . SER B 1 632 ? 7.242 -20.875 24.406 1 34.34 632 SER B C 1
ATOM 9870 O O . SER B 1 632 ? 7.102 -22.078 24.234 1 34.34 632 SER B O 1
ATOM 9872 N N . LEU B 1 633 ? 7.637 -20.531 25.625 1 33.09 633 LEU B N 1
ATOM 9873 C CA . LEU B 1 633 ? 6.996 -21.078 26.828 1 33.09 633 LEU B CA 1
ATOM 9874 C C . LEU B 1 633 ? 5.562 -21.5 26.531 1 33.09 633 LEU B C 1
ATOM 9876 O O . LEU B 1 633 ? 5.055 -22.453 27.141 1 33.09 633 LEU B O 1
ATOM 9880 N N . ARG B 1 634 ? 4.996 -20.781 25.641 1 33.28 634 ARG B N 1
ATOM 9881 C CA . ARG B 1 634 ? 3.645 -21.188 25.266 1 33.28 634 ARG B CA 1
ATOM 9882 C C . ARG B 1 634 ? 3.65 -22.562 24.594 1 33.28 634 ARG B C 1
ATOM 9884 O O . ARG B 1 634 ? 2.703 -23.328 24.75 1 33.28 634 ARG B O 1
ATOM 9891 N N . PHE B 1 635 ? 4.727 -22.859 23.938 1 33.75 635 PHE B N 1
ATOM 9892 C CA . PHE B 1 635 ? 4.875 -24.188 23.375 1 33.75 635 PHE B CA 1
ATOM 9893 C C . PHE B 1 635 ? 4.938 -25.25 24.469 1 33.75 635 PHE B C 1
ATOM 9895 O O . PHE B 1 635 ? 4.215 -26.25 24.406 1 33.75 635 PHE B O 1
ATOM 9902 N N . LEU B 1 636 ? 5.762 -25.031 25.328 1 35.69 636 LEU B N 1
ATOM 9903 C CA . LEU B 1 636 ? 5.914 -26 26.406 1 35.69 636 LEU B CA 1
ATOM 9904 C C . LEU B 1 636 ? 4.684 -26 27.312 1 35.69 636 LEU B C 1
ATOM 9906 O O . LEU B 1 636 ? 4.273 -27.047 27.812 1 35.69 636 LEU B O 1
ATOM 9910 N N . LYS B 1 637 ? 4.117 -24.828 27.469 1 33.12 637 LYS B N 1
ATOM 9911 C CA . LYS B 1 637 ? 2.891 -24.797 28.266 1 33.12 637 LYS B CA 1
ATOM 9912 C C . LYS B 1 637 ? 1.757 -25.531 27.547 1 33.12 637 LYS B C 1
ATOM 9914 O O . LYS B 1 637 ? 0.944 -26.203 28.188 1 33.12 637 LYS B O 1
ATOM 9919 N N . ASN B 1 638 ? 1.74 -25.25 26.234 1 31.25 638 ASN B N 1
ATOM 9920 C CA . ASN B 1 638 ? 0.71 -26 25.516 1 31.25 638 ASN B CA 1
ATOM 9921 C C . ASN B 1 638 ? 1.066 -27.484 25.391 1 31.25 638 ASN B C 1
ATOM 9923 O O . ASN B 1 638 ? 0.199 -28.312 25.125 1 31.25 638 ASN B O 1
ATOM 9927 N N . LEU B 1 639 ? 2.377 -27.672 25.375 1 31.14 639 LEU B N 1
ATOM 9928 C CA . LEU B 1 639 ? 2.773 -29.062 25.547 1 31.14 639 LEU B CA 1
ATOM 9929 C C . LEU B 1 639 ? 2.602 -29.5 26.984 1 31.14 639 LEU B C 1
ATOM 9931 O O . LEU B 1 639 ? 2.889 -30.656 27.328 1 31.14 639 LEU B O 1
ATOM 9935 N N . ARG B 1 640 ? 2.477 -28.562 27.797 1 31.41 640 ARG B N 1
ATOM 9936 C CA . ARG B 1 640 ? 2.42 -28.938 29.219 1 31.41 640 ARG B CA 1
ATOM 9937 C C . ARG B 1 640 ? 1.395 -30.031 29.438 1 31.41 640 ARG B C 1
ATOM 9939 O O . ARG B 1 640 ? 1.18 -30.469 30.578 1 31.41 640 ARG B O 1
ATOM 9946 N N . GLY B 1 641 ? 0.508 -30.156 28.547 1 29.62 641 GLY B N 1
ATOM 9947 C CA . GLY B 1 641 ? -0.074 -31.422 28.969 1 29.62 641 GLY B CA 1
ATOM 9948 C C . GLY B 1 641 ? 0.927 -32.562 28.984 1 29.62 641 GLY B C 1
ATOM 9949 O O . GLY B 1 641 ? 0.603 -33.656 29.422 1 29.62 641 GLY B O 1
ATOM 9950 N N . SER B 1 642 ? 1.971 -32.344 28.141 1 26.47 642 SER B N 1
ATOM 9951 C CA . SER B 1 642 ? 2.9 -33.469 28.156 1 26.47 642 SER B CA 1
ATOM 9952 C C . SER B 1 642 ? 4.027 -33.25 29.172 1 26.47 642 SER B C 1
ATOM 9954 O O . SER B 1 642 ? 4.352 -32.094 29.484 1 26.47 642 SER B O 1
ATOM 9956 N N . ARG B 1 643 ? 4.305 -34.062 30.156 1 28.11 643 ARG B N 1
ATOM 9957 C CA . ARG B 1 643 ? 5.367 -34.062 31.156 1 28.11 643 ARG B CA 1
ATOM 9958 C C . ARG B 1 643 ? 6.691 -33.625 30.547 1 28.11 643 ARG B C 1
ATOM 9960 O O . ARG B 1 643 ? 7.176 -34.219 29.594 1 28.11 643 ARG B O 1
ATOM 9967 N N . LEU B 1 644 ? 6.844 -32.375 30.375 1 31.25 644 LEU B N 1
ATOM 9968 C CA . LEU B 1 644 ? 8.195 -31.906 30.062 1 31.25 644 LEU B CA 1
ATOM 9969 C C . LEU B 1 644 ? 9.188 -32.375 31.125 1 31.25 644 LEU B C 1
ATOM 9971 O O . LEU B 1 644 ? 8.953 -32.219 32.312 1 31.25 644 LEU B O 1
#

pLDDT: mean 73.41, std 30.22, range [12.91, 98.88]

Organism: NCBI:txid325984

Foldseek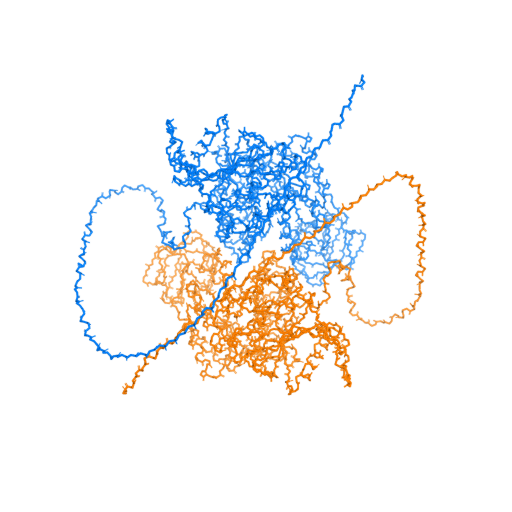 3Di:
DDDDDDDDDYYDDDDDDDDDDDYDDDYYDDDDYDDDDDDDDDDDDDDDPPPDDPDPDDDDPPPDCPDPPDPPPPPPVPPVPDDPPPDPFPQAFFAAEEEEAADQQLDLVSVLLLQVLGHLEYEYELVDDDLVSVVSSLVSQVVNCVVDLQRFYAYEYEFDWDFKWWAADPDWAWADAFDKAKEWCPHPDDDNRYIYIVAQCVLVQDDAQWWKDWQLNCWIWGFHDGDNTMTMTGTHHIDIDHHTTTMETAQTDDPDDQADPSNVVSLVSCQVSLGAEYEGPDDQALVVLVVSVVVCVVSVHNHFYEYEDQASNCVVRVLRNLVNGQYYEDPLSRNVSHYPNVCSVVVLLVRLVSCLVVLHAYEYEDDLAVVQLEPLDGDPVSLVVLLVCLVSQHNYYYDDSCQHRGPHNSSVSNSSRVSSSVSLVPDQQPDQQCLPPPLPPPCPDPVSVQVSVLLVLLNVLLLVCSVQVAEEEEEDAQCVSVSSNLSSPHSAAYEYEYCDPSSQNNCSSGGRYRYGYDDDDLDPVVRVVVVLVVCVVVVSDDQFGKHWYWQGDCDHDNDDNFKTWIWIFGHHPDPCPPPPDPDQTQTQIFIWGPPPPDPPATDTDTDGGDDDPPDPPPVPPVVVVVCPVSVPVVVVVSVVVHDD/DDDDDDDDDDDDDDDDDDDDDDDDDDDDDDYDYDDDDDDDDDDDDDDDPPPDPDDPDDDDPPPDPDDPPDPPPPPPVPPVPPDPPPPPFPQAFFFAEEEEAADQQLDLVSVLLLQVLGHLEYEYELVDDDLVSVVSSLVSLVVNCVVDLQRFYAYEYEFDWDFKWWAAEPFWAWADAFDKAKEWCPHPDDDNRYIYIVAQCVLVQDDAQWWKDWQLNCWIWGFHDGDNTMTMTGTHHIDIDHHTTTMETAQTDDPDDQADPSNVVSLVSCQVSLGAEYEGPDDQALVVLVVSVVVCVVSVHNHFYEYEDQASNCVVRVLRNLLNGQYYEDPLSRNVSHYPNVCSVVVLLVRLVSCLVVLHAYEYEDDLAVVQLEPLDGDPVSLVVLLVCLVSQHNYYYDDSCQHRGPHNSSVSNSSRVSSSVSLSPDQQPDQQCLPPPLPPPCPDPVSVQVSVLLVLLNVLLLVCSVQVAEEEEEDAQCVSVSSNLSSPHSAAYEYEYCDPSSQNNCSSGGRYRYGYDDDDLDPVVRVVVVLVVCVVVVSDDQFGKHWYWQGDCDHDNDDNQKTWIWIFGHHPDPCPPPPDPDQTQTQIFIFGPDPPDPPATDTDTDGGDDDPPDPPPPCPVVVVVCPVSVPVVVVVSVVVHDD

Sequence (1288 aa):
MAASTEIAGLLSPAPPLDRTAFASSRHASRLISTAGRRHRAMRSLAGGFVVRAVKVTQTNVGVDAQTGNGYVPSPDQEMLDSSLGLQSGTAWRKTKIVCTIGPSTNTREMIWKLAEAGMNVARLNMSHGDHESHQKIIDLVREYNAQSKDNVIAIMLDTKGPEVRSGDVPQPILLKEGQEFNFTIRRGFSSENTVGVNYDDFVNDVEVNDILLVDGGMMSLVVRSKTSDTVKCEVIDGGELKSRRHLNVRGKSATLPSITEKDWEDIKFGVENKVDFYAVSFVKDAKVVHELKDYLKNCNADIHVIVKIESADAIPNLHAIISASDGAMVARGDLGAELPIEEVPLLQEDIIRRCRSMEKPVIVATNMLESMIDHPTPTRAEVSDIAIAVREGADAIMLSGETAHGKFPIKAVKVMHTVALRTESTLSGSAAPLIPATAVQAVYDEEFGQRHMSAMFAAHSTTMANTLGTPIIVFTRTGSMAILLSHNRPSSAIFAFTDQERVKQRLALYHGVKPIYMQFSDDVEETFARAIKCLLDGKFLKPGEYVTLVQSGTHSIWRQESTHHIQVRKVQDKPIVSRRGGPSYCKIYIKASIKRERKGDIGIEIWGPLKDKSQRYPPSEEVVKWIPQHLSLRFLKNLRGSRLMAASTEIAGLLSPAPPLDRTAFASSRHASRLISTAGRRHRAMRSLAGGFVVRAVKVTQTNVGVDAQTGNGYVPSPDQEMLDSSLGLQSGTAWRKTKIVCTIGPSTNTREMIWKLAEAGMNVARLNMSHGDHESHQKIIDLVREYNAQSKDNVIAIMLDTKGPEVRSGDVPQPILLKEGQEFNFTIRRGFSSENTVGVNYDDFVNDVEVNDILLVDGGMMSLVVRSKTSDTVKCEVIDGGELKSRRHLNVRGKSATLPSITEKDWEDIKFGVENKVDFYAVSFVKDAKVVHELKDYLKNCNADIHVIVKIESADAIPNLHAIISASDGAMVARGDLGAELPIEEVPLLQEDIIRRCRSMEKPVIVATNMLESMIDHPTPTRAEVSDIAIAVREGADAIMLSGETAHGKFPIKAVKVMHTVALRTESTLSGSAAPLIPATAVQAVYDEEFGQRHMSAMFAAHSTTMANTLGTPIIVFTRTGSMAILLSHNRPSSAIFAFTDQERVKQRLALYHGVKPIYMQFSDDVEETFARAIKCLLDGKFLKPGEYVTLVQSGTHSIWRQESTHHIQVRKVQDKPIVSRRGGPSYCKIYIKASIKRERKGDIGIEIWGPLKDKSQRYPPSEEVVKWIPQHLSLRFLKNLRGSRL

Solvent-accessible surface area (backbone atoms only — not comparable to full-atom values): 71664 Å² total; per-residue (Å²): 141,83,80,91,85,92,85,91,86,89,87,92,84,88,93,87,91,86,92,86,92,90,78,75,79,63,78,65,75,72,69,75,88,87,96,87,93,88,85,83,78,90,75,88,91,82,88,77,90,76,83,80,82,80,78,83,78,76,83,74,81,79,77,79,75,80,78,72,89,65,82,72,69,77,70,81,79,57,70,93,62,62,80,70,76,66,74,78,70,84,85,68,68,35,62,26,30,34,33,24,55,26,88,61,27,69,45,68,68,42,44,51,48,37,45,73,45,53,41,18,28,44,31,41,52,57,75,50,82,52,71,68,62,51,48,51,47,54,52,47,52,51,52,53,27,68,74,36,75,72,44,59,63,23,39,30,44,28,44,57,40,72,70,46,27,37,28,60,48,99,57,71,42,77,43,48,61,70,36,72,40,30,42,23,43,52,70,78,37,59,57,96,46,31,33,6,29,72,38,80,58,50,54,78,73,52,52,74,67,36,42,37,24,34,60,63,38,58,21,30,26,34,28,70,45,69,55,95,52,34,36,35,23,32,25,65,39,40,44,74,47,56,56,57,36,45,50,34,41,52,69,46,65,80,96,55,62,42,74,40,73,67,37,52,53,51,48,50,50,36,59,77,64,61,39,45,30,36,36,40,30,55,40,49,45,36,64,62,44,53,52,53,52,51,53,30,56,74,66,71,46,88,55,44,43,25,39,26,49,27,38,51,55,16,60,88,32,38,67,54,31,50,67,59,35,57,17,38,28,42,32,46,57,50,30,36,31,18,35,66,57,66,48,45,57,57,48,49,53,50,50,40,50,51,26,44,75,66,65,25,46,30,32,44,31,50,53,45,51,58,57,18,28,82,33,84,45,67,51,68,18,26,50,38,30,49,39,46,46,49,72,67,61,37,13,21,40,35,40,46,62,25,27,15,65,16,78,31,33,62,58,50,43,38,49,55,45,49,31,44,37,53,48,54,72,66,57,67,62,69,65,74,57,81,67,65,78,65,58,72,68,56,59,75,46,67,69,47,33,39,52,39,47,36,51,50,49,29,42,49,49,34,50,48,21,43,74,68,70,20,37,36,40,36,70,39,77,78,41,62,53,56,48,50,34,31,56,50,58,47,72,44,49,32,39,31,35,18,70,35,70,69,42,39,38,57,37,33,52,38,27,28,43,46,44,33,72,43,80,77,56,95,44,60,67,58,36,49,52,51,50,52,50,51,34,42,75,67,64,75,45,55,72,68,39,55,35,28,38,45,47,54,40,82,69,55,86,86,49,57,73,56,44,35,40,36,35,32,38,60,38,64,81,62,80,72,73,55,89,85,65,71,77,86,43,54,41,40,36,41,40,41,48,72,46,73,83,60,87,83,53,73,48,74,45,78,44,70,76,76,72,70,93,75,68,80,65,81,68,49,62,60,57,54,54,45,40,49,71,70,39,56,50,63,54,54,57,68,40,47,81,47,89,121,140,84,88,92,85,92,75,88,65,56,72,63,58,73,65,65,76,65,91,81,90,78,84,90,84,91,89,91,86,90,93,88,90,90,92,89,90,81,92,80,81,89,76,85,83,81,84,78,84,77,81,77,82,79,78,82,77,77,80,74,80,80,77,78,76,81,76,73,89,66,82,72,71,75,69,81,78,56,69,92,62,62,80,70,75,66,72,78,69,83,84,68,67,34,62,28,30,34,35,23,54,25,89,60,26,70,45,70,68,41,45,50,48,36,46,74,44,53,40,18,28,43,30,42,51,56,76,49,83,53,71,67,62,52,48,52,47,53,52,49,52,50,52,55,28,67,75,36,75,73,45,58,63,23,39,30,43,28,44,56,39,71,70,46,26,36,28,60,49,98,57,72,42,77,44,48,61,70,36,71,41,30,41,24,43,51,70,77,37,57,57,98,45,33,34,6,28,74,37,82,60,49,54,77,74,52,54,73,68,36,42,36,23,34,61,65,39,59,20,29,28,34,28,71,45,70,55,94,51,34,36,36,23,32,25,65,39,38,44,74,47,56,54,58,36,44,51,35,41,51,69,46,64,80,96,57,61,42,72,39,74,68,36,51,54,50,50,50,52,36,59,76,65,62,39,45,30,35,35,40,30,54,41,48,44,37,65,61,43,51,52,51,52,50,53,31,56,76,66,70,46,88,54,45,43,26,39,26,50,26,37,51,55,16,61,88,32,38,67,54,32,51,68,58,36,58,18,37,28,42,32,45,59,50,29,38,31,16,37,68,56,66,47,45,56,56,48,49,54,50,51,39,51,51,27,42,75,68,64,26,46,28,32,45,31,49,55,46,50,57,56,19,29,82,32,82,46,68,51,67,18,25,51,37,31,48,37,46,45,51,73,67,59,36,12,22,40,35,38,46,63,24,27,16,66,16,79,31,33,61,57,51,44,38,49,54,45,50,29,44,39,54,48,54,70,66,55,65,62,69,65,74,56,82,67,65,77,65,58,72,68,56,60,76,45,66,70,46,33,40,53,40,48,36,50,50,50,29,42,47,47,35,50,50,20,45,74,69,69,20,38,34,38,36,71,40,77,78,40,62,53,57,49,50,35,30,57,50,58,47,72,43,50,33,40,32,37,18,68,36,70,70,44,38,40,58,38,34,50,38,27,28,43,45,43,32,72,44,81,77,56,93,44,60,69,57,37,48,51,52,51,51,49,51,34,43,75,68,66,76,46,55,74,69,38,53,34,28,38,46,46,54,39,80,68,54,87,89,48,57,72,50,44,33,39,36,33,32,37,60,39,64,80,62,81,73,73,56,89,85,66,71,78,85,41,54,39,41,34,41,37,39,43,66,47,78,85,60,87,84,52,71,48,75,46,79,43,68,74,74,72,70,93,74,69,80,63,84,66,52,57,63,55,54,53,43,39,49,70,69,40,54,49,62,54,53,54,69,39,49,79,45,89,121

Secondary structure (DSSP, 8-state):
--------------------------------------------------------------------------GGGSGGGSSS----S-----SEEEEE--TTT-SHHHHHHHHHHT--EEEEETTSS-HHHHHHHHHHHHHHHHT-TT---EEEEE------BB---SS-EEE-TT-EEEEESSTT-B-SSEEEBS-TTHHHH--TTPEEEETTTTEEEEEEEE-SSEEEEEEEE-EEE-TT-BEEETTB-----SS-HHHHHHHHHHHHTT-SEEEE-S--SHHHHHHHHHHHHHTT---EEEEEE-SGGGTTTHHHHHHHSSEEEEEHHHHHHHS-GGGHHHHHHHHHHHHHHTT--EEEESSSSGGGGT-SS--HHHHHHHHHHHHHT-SEEEESHHHHT-S-HHHHHHHHHHHHHHHHHHS-TTS-----GGGGT---SHHHHHHHHHHHHHHHHHHHHHHHT--EEEE-SSSHHHHHHHHT--SS-EEEEES-HHHHHHGGGSTTEEEEE-PPPS-HHHHHHHHHHHHHHTTSS-TT-EEEEEE--SS-SSS-TT-EEEEEEE--SS----SSS-------EEEE-B-SSSTT-B--EEE----SSS-----HHHHHHHHHHHS-HHHHHHSTTS--/--------------------------------------------------------------------------GGGSGGGSSS----S-----SEEEEE--TTT-SHHHHHHHHHHT--EEEEETTSS-HHHHHHHHHHHHHHHHT-TT---EEEEE------BB---SS-EEE-TT-EEEEESSTT-B-SSEEEBS-TTHHHH--TTPEEEETTTTEEEEEEEE-SSEEEEEEEE-EEE-TT-BEEETTB-----SS-HHHHHHHHHHHHTT-SEEEE-S--SHHHHHHHHHHHHHTT---EEEEEE-SGGGTTTHHHHHHHSSEEEEEHHHHHHHS-GGGHHHHHHHHHHHHHHTT--EEEESSSSGGGGT-SS--HHHHHHHHHHHHHT-SEEEESHHHHT-S-HHHHHHHHHHHHHHHHHHS-TTS-----GGGTT--SSHHHHHHHHHHHHHHHHHHHHHHHT--EEEE-SSSHHHHHHHHT--SS-EEEEES-HHHHHHGGGSTTEEEEE-PPPS-HHHHHHHHHHHHHHTTSS-TT-EEEEEE--SS-SSS-TTEEEEEEEE--SS----SSS-------EEEEEB-SSSTT-B--EEE----SSS-----TTHHHHHHHHHS-HHHHHHSTTS--

Nearest PDB structures (foldseek):
  8hmr-assembly1_C  TM=8.836E-01  e=1.226E-54  Homo sapiens
  3srf-assembly2_H  TM=8.838E-01  e=3.763E-54  Homo sapiens
  5x1v-assembly1_B  TM=8.872E-01  e=6.232E-54  Homo sapiens
  3srf-assembly2_G  TM=8.997E-01  e=3.748E-53  Homo sapiens
  8f5t-assembly2_G  TM=8.779E-01  e=9.228E-54  Oryctolagus cuniculus

InterPro domains:
  IPR001697 Pyruvate kinase [PR01050] (151-167)
  IPR001697 Pyruvate kinase [PR01050] (275-289)
  IPR001697 Pyruvate kinase [PR01050] (305-331)
  IPR001697 Pyruvate kinase [PR01050] (332-356)
  IPR001697 Pyruvate kinase [PR01050] (357-381)
  IPR001697 Pyruvate kinase [PR01050] (382-400)
  IPR001697 Pyruvate kinase [PR01050] (401-417)
  IPR001697 Pyruvate kinase [PTHR11817] (89-549)
  IPR001697 Pyruvate kinase [TIGR01064] (93-570)
  IPR011037 Pyruvate kinase-like, insert domain superfamily [SSF50800] (162-253)
  IPR015793 Pyruvate kinase, barrel [PF00224] (93-413)
  IPR015795 Pyruvate kinase, C-terminal [PF02887] (462-551)
  IPR015806 Pyruvate kinase, insert domain superfamily [G3DSA:2.40.33.10] (162-257)
  IPR015813 Pyruvate/Phosphoenolpyruvate kinase-like domain superfamily [SSF51621] (90-426)
  IPR018209 Pyruvate kinase, active site [PS00110] (303-315)
  IPR036918 Pyruvate kinase, C-terminal domain superfamily [G3DSA:3.40.1380.20] (424-551)
  IPR036918 Pyruvate kinase, C-terminal domain superfamily [SSF52935] (411-571)
  IPR040442 Pyruvate kinase-like domain superfamily [G3DSA:3.20.20.60] (93-423)